Protein AF-A0A366K493-F1 (afdb_monomer)

Solvent-accessible surface area (backbone atoms only — not comparable to full-atom values): 45834 Å² total; per-residue (Å²): 124,54,36,36,40,38,51,41,48,53,76,84,40,66,53,63,65,52,61,70,76,43,62,62,45,77,44,75,52,85,58,68,84,46,59,88,63,58,46,64,65,15,41,33,35,34,28,38,46,39,58,86,46,86,82,69,14,23,44,32,33,38,29,32,28,72,36,63,70,41,81,53,95,97,34,44,27,33,37,29,36,58,76,46,78,20,89,42,69,93,65,50,29,48,40,48,68,66,48,56,76,35,74,84,52,47,77,42,61,64,72,77,48,68,86,61,45,70,41,84,43,54,72,68,52,41,52,55,53,47,53,39,59,80,36,40,68,55,48,57,57,51,67,73,42,53,66,56,54,45,50,38,58,56,43,42,83,45,43,66,69,52,45,74,78,52,44,70,64,52,54,53,38,46,54,51,31,65,51,59,68,34,69,70,48,38,74,68,54,54,72,67,59,58,36,53,53,41,79,66,34,75,82,24,68,48,68,65,54,27,44,58,39,47,60,54,86,86,61,57,62,68,50,54,32,50,21,52,44,38,57,75,70,44,92,63,60,64,36,59,30,52,42,40,32,56,69,33,84,84,29,43,52,70,78,44,47,72,61,41,50,28,47,47,48,17,53,63,36,23,83,80,35,60,52,62,46,72,55,41,45,46,20,41,42,68,72,45,63,45,76,48,83,77,56,97,86,62,49,72,22,49,51,51,50,38,43,54,50,40,43,58,77,69,37,49,66,62,50,42,50,71,66,50,40,85,89,68,94,67,50,62,27,56,55,52,46,49,51,23,48,54,42,28,76,78,58,64,85,70,78,98,72,88,81,84,77,79,79,76,68,47,37,33,42,35,45,29,56,85,95,35,72,44,44,63,57,30,65,77,67,38,31,48,60,49,78,60,55,90,69,54,55,60,82,78,45,95,42,48,64,54,41,27,52,54,51,23,64,74,66,73,43,98,61,82,51,63,64,60,15,42,31,51,39,38,57,54,71,65,62,49,65,66,17,36,40,34,32,35,50,80,44,39,28,39,43,36,35,24,34,28,71,36,67,66,43,70,40,87,89,47,96,64,43,27,43,32,30,36,31,51,75,77,45,76,58,78,33,79,50,73,85,45,77,89,57,60,46,43,81,37,52,94,38,57,67,61,43,41,54,55,34,49,62,73,74,44,90,63,97,74,89,88,89,83,86,79,84,80,89,82,89,80,78,96,65,89,72,83,73,44,77,34,48,71,68,58,47,50,74,75,40,64,59,57,68,69,61,51,51,54,50,52,56,45,38,70,70,32,27,18,35,31,41,30,25,23,60,45,50,47,52,69,62,49,51,56,51,50,50,22,44,78,65,41,24,64,56,67,93,42,48,47,77,49,72,45,38,76,86,55,41,30,46,57,34,40,49,29,74,39,69,43,100,84,71,47,74,40,81,39,74,7,60,55,44,52,51,38,50,55,40,59,76,40,71,91,48,70,28,35,39,38,32,34,42,47,66,44,26,58,55,71,61,31,43,48,86,48,63,65,30,63,29,60,91,39,36,26,78,93,53,45,40,71,54,97,86,48,65,89,87,48,64,50,52,42,40,74,43,50,31,40,39,30,24,34,58,53,56,60,72,89,48,71,80,77,50,72,75,54,58,75,42,33,50,80,42,85,49,64,58,33,76,87,34,68,54,45,53,52,51,42,44,70,24,59,42,52,69,73,54,50,55,50,52,43,53,40,52,47,56,49,33,48,54,33,39,70,34,71,75,86,57,13,71,29,53,30,72,26,47,50,81,75,55,77,88,56,78,57,50,93,50,60,65,64,53,48,54,48,40,43,64,72,51,49,48,55,50,43,42,62,77,34,63,93,37,60,68,60,42,50,57,59,55,74,65,101

Structure (mmCIF, N/CA/C/O backbone):
data_AF-A0A366K493-F1
#
_entry.id   AF-A0A366K493-F1
#
loop_
_atom_site.group_PDB
_atom_site.id
_atom_site.type_symbol
_atom_site.label_atom_id
_atom_site.label_alt_id
_atom_site.label_comp_id
_atom_site.label_asym_id
_atom_site.label_entity_id
_atom_site.label_seq_id
_atom_site.pdbx_PDB_ins_code
_atom_site.Cartn_x
_atom_site.Cartn_y
_atom_site.Cartn_z
_atom_site.occupancy
_atom_site.B_iso_or_equiv
_atom_site.auth_seq_id
_atom_site.auth_comp_id
_atom_site.auth_asym_id
_atom_site.auth_atom_id
_atom_site.pdbx_PDB_model_num
ATOM 1 N N . MET A 1 1 ? -9.723 23.521 30.157 1.00 74.12 1 MET A N 1
ATOM 2 C CA . MET A 1 1 ? -10.799 23.992 29.275 1.00 74.12 1 MET A CA 1
ATOM 3 C C . MET A 1 1 ? -10.548 23.383 27.922 1.00 74.12 1 MET A C 1
ATOM 5 O O . MET A 1 1 ? -9.499 23.635 27.343 1.00 74.12 1 MET A O 1
ATOM 9 N N . GLY A 1 2 ? -11.434 22.491 27.509 1.00 89.38 2 GLY A N 1
ATOM 10 C CA . GLY A 1 2 ? -11.527 21.983 26.155 1.00 89.38 2 GLY A CA 1
ATOM 11 C C . GLY A 1 2 ? -12.282 22.948 25.243 1.00 89.38 2 GLY A C 1
ATOM 12 O O . GLY A 1 2 ? -13.063 23.793 25.688 1.00 89.38 2 GLY A O 1
ATOM 13 N N . ASN A 1 3 ? -12.029 22.787 23.948 1.00 96.75 3 ASN A N 1
ATOM 14 C CA . ASN A 1 3 ? -12.647 23.538 22.868 1.00 96.75 3 ASN A CA 1
ATOM 15 C C . ASN A 1 3 ? -13.346 22.553 21.927 1.00 96.75 3 ASN A C 1
ATOM 17 O O . ASN A 1 3 ? -12.774 21.514 21.584 1.00 96.75 3 ASN A O 1
ATOM 21 N N . TRP A 1 4 ? -14.575 22.859 21.513 1.00 96.50 4 TRP A N 1
ATOM 22 C CA . TRP A 1 4 ? -15.443 21.886 20.848 1.00 96.50 4 TRP A CA 1
ATOM 23 C C . TRP A 1 4 ? -16.255 22.481 19.691 1.00 96.50 4 TRP A C 1
ATOM 25 O O . TRP A 1 4 ? -16.575 23.669 19.670 1.00 96.50 4 TRP A O 1
ATOM 35 N N . ILE A 1 5 ? -16.661 21.619 18.756 1.00 96.50 5 ILE A N 1
ATOM 36 C CA . ILE A 1 5 ? -17.747 21.874 17.801 1.00 96.50 5 ILE A CA 1
ATOM 37 C C . ILE A 1 5 ? -18.842 20.837 18.017 1.00 96.50 5 ILE A C 1
ATOM 39 O O . ILE A 1 5 ? -18.576 19.636 17.929 1.00 96.50 5 ILE A O 1
ATOM 43 N N . PHE A 1 6 ? -20.075 21.280 18.256 1.00 95.38 6 PHE A N 1
ATOM 44 C CA . PHE A 1 6 ? -21.249 20.416 18.373 1.00 95.38 6 PHE A CA 1
ATOM 45 C C . PHE A 1 6 ? -22.174 20.623 17.177 1.00 95.38 6 PHE A C 1
ATOM 47 O O . PHE A 1 6 ? -22.611 21.733 16.889 1.00 95.38 6 PHE A O 1
ATOM 54 N N . GLN A 1 7 ? -22.467 19.546 16.458 1.00 93.06 7 GLN A N 1
ATOM 55 C CA . GLN A 1 7 ? -23.208 19.565 15.208 1.00 93.06 7 GLN A CA 1
ATOM 56 C C . GLN A 1 7 ? -24.684 19.202 15.409 1.00 93.06 7 GLN A C 1
ATOM 58 O O . GLN A 1 7 ? -25.016 18.178 16.006 1.00 93.06 7 GLN A O 1
ATOM 63 N N . GLY A 1 8 ? -25.569 20.018 14.837 1.00 90.12 8 GLY A N 1
ATOM 64 C CA . GLY A 1 8 ? -27.008 19.789 14.740 1.00 90.12 8 GLY A CA 1
ATOM 65 C C . GLY A 1 8 ? -27.462 19.540 13.297 1.00 90.12 8 GLY A C 1
ATOM 66 O O . GLY A 1 8 ? -26.946 20.132 12.339 1.00 90.12 8 GLY A O 1
ATOM 67 N N . ASN A 1 9 ? -28.448 18.658 13.119 1.00 85.94 9 ASN A N 1
ATOM 68 C CA . ASN A 1 9 ? -29.047 18.376 11.813 1.00 85.94 9 ASN A CA 1
ATOM 69 C C . ASN A 1 9 ? -30.462 18.965 11.702 1.00 85.94 9 ASN A C 1
ATOM 71 O O . ASN A 1 9 ? -31.363 18.411 12.334 1.00 85.94 9 ASN A O 1
ATOM 75 N N . PRO A 1 10 ? -30.687 19.987 10.842 1.00 84.44 10 PRO A N 1
ATOM 76 C CA . PRO A 1 10 ? -32.002 20.610 10.660 1.00 84.44 10 PRO A CA 1
ATOM 77 C C . PRO A 1 10 ? -33.113 19.625 10.271 1.00 84.44 10 PRO A C 1
ATOM 79 O O . PRO A 1 10 ? -34.285 19.878 10.518 1.00 84.44 10 PRO A O 1
ATOM 82 N N . LYS A 1 11 ? -32.765 18.490 9.641 1.00 83.62 11 LYS A N 1
ATOM 83 C CA . LYS A 1 11 ? -33.740 17.449 9.269 1.00 83.62 11 LYS A CA 1
ATOM 84 C C . LYS A 1 11 ? -34.257 16.650 10.461 1.00 83.62 11 LYS A C 1
ATOM 86 O O . LYS A 1 11 ? -35.329 16.065 10.369 1.00 83.62 11 LYS A O 1
ATOM 91 N N . GLN A 1 12 ? -33.452 16.540 11.513 1.00 82.44 12 GLN A N 1
ATOM 92 C CA . GLN A 1 12 ? -33.778 15.761 12.709 1.00 82.44 12 GLN A CA 1
ATOM 93 C C . GLN A 1 12 ? -34.325 16.657 13.817 1.00 82.44 12 GLN A C 1
ATOM 95 O O . GLN A 1 12 ? -35.119 16.206 14.634 1.00 82.44 12 GLN A O 1
ATOM 100 N N . PHE A 1 13 ? -33.895 17.916 13.836 1.00 83.38 13 PHE A N 1
ATOM 101 C CA . PHE A 1 13 ? -34.185 18.858 14.896 1.00 83.38 13 PHE A CA 1
ATOM 102 C C . PHE A 1 13 ? -34.137 20.284 14.359 1.00 83.38 13 PHE A C 1
ATOM 104 O O . PHE A 1 13 ? -33.217 20.626 13.618 1.00 83.38 13 PHE A O 1
ATOM 111 N N . ASP A 1 14 ? -35.098 21.121 14.747 1.00 87.88 14 ASP A N 1
ATOM 112 C CA . ASP A 1 14 ? -35.105 22.536 14.374 1.00 87.88 14 ASP A CA 1
ATOM 113 C C . ASP A 1 14 ? -34.096 23.322 15.224 1.00 87.88 14 ASP A C 1
ATOM 115 O O . ASP A 1 14 ? -34.431 23.970 16.218 1.00 87.88 14 ASP A O 1
ATOM 119 N N . VAL A 1 15 ? -32.828 23.201 14.827 1.00 90.56 15 VAL A N 1
ATOM 120 C CA . VAL A 1 15 ? -31.682 23.801 15.513 1.00 90.56 15 VAL A CA 1
ATOM 121 C C . VAL A 1 15 ? -31.832 25.320 15.630 1.00 90.56 15 VAL A C 1
ATOM 123 O O . VAL A 1 15 ? -31.520 25.884 16.676 1.00 90.56 15 VAL A O 1
ATOM 126 N N . ASP A 1 16 ? -32.308 25.981 14.574 1.00 90.44 16 ASP A N 1
ATOM 127 C CA . ASP A 1 16 ? -32.365 27.442 14.509 1.00 90.44 16 ASP A CA 1
ATOM 128 C C . ASP A 1 16 ? -33.371 27.988 15.514 1.00 90.44 16 ASP A C 1
ATOM 130 O O . ASP A 1 16 ? -33.011 28.799 16.367 1.00 90.44 16 ASP A O 1
ATOM 134 N N . THR A 1 17 ? -34.605 27.475 15.479 1.00 90.94 17 THR A N 1
ATOM 135 C CA . THR A 1 17 ? -35.663 27.870 16.416 1.00 90.94 17 THR A CA 1
ATOM 136 C C . THR A 1 17 ? -35.271 27.557 17.862 1.00 90.94 17 THR A C 1
ATOM 138 O O . THR A 1 17 ? -35.609 28.309 18.781 1.00 90.94 17 THR A O 1
ATOM 141 N N . TYR A 1 18 ? -34.544 26.463 18.094 1.00 92.75 18 TYR A N 1
ATOM 142 C CA . TYR A 1 18 ? -34.103 26.082 19.433 1.00 92.75 18 TYR A CA 1
ATOM 143 C C . TYR A 1 18 ? -33.027 27.017 19.998 1.00 92.75 18 TYR A C 1
ATOM 145 O O . TYR A 1 18 ? -33.157 27.476 21.133 1.00 92.75 18 TYR A O 1
ATOM 153 N N . ILE A 1 19 ? -32.013 27.364 19.202 1.00 94.19 19 ILE A N 1
ATOM 154 C CA . ILE A 1 19 ? -30.984 28.351 19.567 1.00 94.19 19 ILE A CA 1
ATOM 155 C C . ILE A 1 19 ? -31.587 29.765 19.676 1.00 94.19 19 ILE A C 1
ATOM 157 O O . ILE A 1 19 ? -31.165 30.578 20.502 1.00 94.19 19 ILE A O 1
ATOM 161 N N . GLU A 1 20 ? -32.591 30.092 18.857 1.00 93.19 20 GLU A N 1
ATOM 162 C CA . GLU A 1 20 ? -33.240 31.403 18.876 1.00 93.19 20 GLU A CA 1
ATOM 163 C C . GLU A 1 20 ? -34.017 31.652 20.174 1.00 93.19 20 GLU A C 1
ATOM 165 O O . GLU A 1 20 ? -33.910 32.741 20.741 1.00 93.19 20 GLU A O 1
ATOM 170 N N . ASN A 1 21 ? -34.755 30.657 20.667 1.00 92.88 21 ASN A N 1
ATOM 171 C CA . ASN A 1 21 ? -35.709 30.847 21.762 1.00 92.88 21 ASN A CA 1
ATOM 172 C C . ASN A 1 21 ? -35.148 30.601 23.168 1.00 9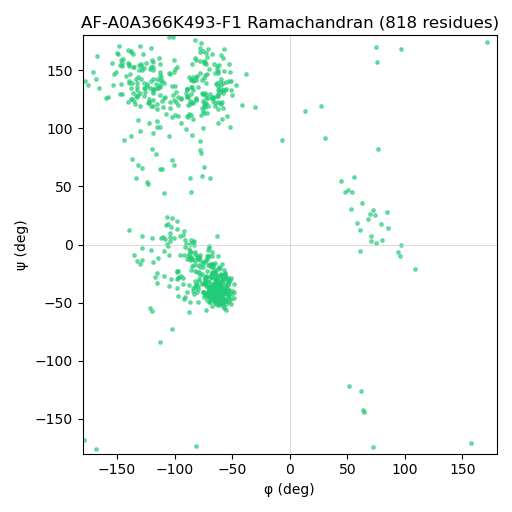2.88 21 ASN A C 1
ATOM 174 O O . ASN A 1 21 ? -35.829 30.912 24.144 1.00 92.88 21 ASN A O 1
ATOM 178 N N . ASN A 1 22 ? -33.934 30.063 23.290 1.00 93.38 22 ASN A N 1
ATOM 179 C CA . ASN A 1 22 ? -33.356 29.682 24.577 1.00 93.38 22 ASN A CA 1
ATOM 180 C C . ASN A 1 22 ? -32.066 30.460 24.880 1.00 93.38 22 ASN A C 1
ATOM 182 O O . ASN A 1 22 ? -31.358 30.898 23.976 1.00 93.38 22 ASN A O 1
ATOM 186 N N . GLU A 1 23 ? -31.768 30.640 26.169 1.00 92.94 23 GLU A N 1
ATOM 187 C CA . GLU A 1 23 ? -30.476 31.165 26.653 1.00 92.94 23 GLU A CA 1
ATOM 188 C C . GLU A 1 23 ? -29.521 30.033 27.069 1.00 92.94 23 GLU A C 1
ATOM 190 O O . GLU A 1 23 ? -28.299 30.174 26.986 1.00 92.94 23 GLU A O 1
ATOM 195 N N . ILE A 1 24 ? -30.086 28.905 27.505 1.00 95.12 24 ILE A N 1
ATOM 196 C CA . ILE A 1 24 ? -29.383 27.662 27.821 1.00 95.12 24 ILE A CA 1
ATOM 197 C C . ILE A 1 24 ? -30.050 26.552 27.016 1.00 95.12 24 ILE A C 1
ATOM 199 O O . ILE A 1 24 ? -31.277 26.462 27.005 1.00 95.12 24 ILE A O 1
ATOM 203 N N . VAL A 1 25 ? -29.246 25.743 26.338 1.00 95.25 25 VAL A N 1
ATOM 204 C CA . VAL A 1 25 ? -29.691 24.614 25.520 1.00 95.25 25 VAL A CA 1
ATOM 205 C C . VAL A 1 25 ? -29.010 23.336 25.979 1.00 95.25 25 VAL A C 1
ATOM 207 O O . VAL A 1 25 ? -27.814 23.350 26.254 1.00 95.25 25 VAL A O 1
ATOM 210 N N . ASP A 1 26 ? -29.751 22.238 26.042 1.00 92.88 26 ASP A N 1
ATOM 211 C CA . ASP A 1 26 ? -29.188 20.909 26.234 1.00 92.88 26 ASP A CA 1
ATOM 212 C C . ASP A 1 26 ? -28.730 20.332 24.886 1.00 92.88 26 ASP A C 1
ATOM 214 O O . ASP A 1 26 ? -29.356 20.544 23.843 1.00 92.88 26 ASP A O 1
ATOM 218 N N . TRP A 1 27 ? -27.591 19.641 24.880 1.00 93.75 27 TRP A N 1
ATOM 219 C CA . TRP A 1 27 ? -27.038 19.039 23.669 1.00 93.75 27 TRP A CA 1
ATOM 220 C C . TRP A 1 27 ? -26.504 17.639 23.931 1.00 93.75 27 TRP A C 1
ATOM 222 O O . TRP A 1 27 ? -25.759 17.416 24.884 1.00 93.75 27 TRP A O 1
ATOM 232 N N . ASN A 1 28 ? -26.834 16.697 23.048 1.00 91.44 28 ASN A N 1
ATOM 233 C CA . ASN A 1 28 ? -26.412 15.308 23.210 1.00 91.44 28 ASN A CA 1
ATOM 234 C C . ASN A 1 28 ? -24.908 15.142 22.928 1.00 91.44 28 ASN A C 1
ATOM 236 O O . ASN A 1 28 ? -24.379 15.652 21.931 1.00 91.44 28 ASN A O 1
ATOM 240 N N . ILE A 1 29 ? -24.248 14.334 23.755 1.00 88.38 29 ILE A N 1
ATOM 241 C CA . ILE A 1 29 ? -22.886 13.836 23.565 1.00 88.38 29 ILE A CA 1
ATOM 242 C C . ILE A 1 29 ? -22.991 12.371 23.137 1.00 88.38 29 ILE A C 1
ATOM 244 O O . ILE A 1 29 ? -23.076 11.461 23.955 1.00 88.38 29 ILE A O 1
ATOM 248 N N . ARG A 1 30 ? -22.999 12.112 21.824 1.00 81.50 30 ARG A N 1
ATOM 249 C CA . ARG A 1 30 ? -23.198 10.737 21.316 1.00 81.50 30 ARG A CA 1
ATOM 250 C C . ARG A 1 30 ? -21.944 9.870 21.409 1.00 81.50 30 ARG A C 1
ATOM 252 O O . ARG A 1 30 ? -22.036 8.644 21.444 1.00 81.50 30 ARG A O 1
ATOM 259 N N . GLN A 1 31 ? -20.762 10.481 21.400 1.00 82.19 31 GLN A N 1
ATOM 260 C CA . GLN A 1 31 ? -19.496 9.759 21.503 1.00 82.19 31 GLN A CA 1
ATOM 261 C C . GLN A 1 31 ? -19.108 9.630 22.979 1.00 82.19 31 GLN A C 1
ATOM 263 O O . GLN A 1 31 ? -18.534 10.550 23.554 1.00 82.19 31 GLN A O 1
ATOM 268 N N . LYS A 1 32 ? -19.382 8.465 23.582 1.00 78.75 32 LYS A N 1
ATOM 269 C CA . LYS A 1 32 ? -19.171 8.226 25.024 1.00 78.75 32 LYS A CA 1
ATOM 270 C C . LYS A 1 32 ? -17.750 8.502 25.525 1.00 78.75 32 LYS A C 1
ATOM 272 O O . LYS A 1 32 ? -17.578 8.888 26.669 1.00 78.75 32 LYS A O 1
ATOM 277 N N . GLN A 1 33 ? -16.743 8.366 24.666 1.00 80.44 33 GLN A N 1
ATOM 278 C CA . GLN A 1 33 ? -15.354 8.712 24.990 1.00 80.44 33 GLN A CA 1
ATOM 279 C C . GLN A 1 33 ? -15.133 10.200 25.328 1.00 80.44 33 GLN A C 1
ATOM 281 O O . GLN A 1 33 ? -14.141 10.523 25.964 1.00 80.44 33 GLN A O 1
ATOM 286 N N . PHE A 1 34 ? -16.032 11.103 24.914 1.00 86.06 34 PHE A N 1
ATOM 287 C CA . PHE A 1 34 ? -15.937 12.533 25.228 1.00 86.06 34 PHE A CA 1
ATOM 288 C C . PHE A 1 34 ? -16.617 12.912 26.546 1.00 86.06 34 PHE A C 1
ATOM 290 O O . PHE A 1 34 ? -16.417 14.029 27.010 1.00 86.06 34 PHE A O 1
ATOM 297 N N . LEU A 1 35 ? -17.377 12.007 27.172 1.00 85.38 35 LEU A N 1
ATOM 298 C CA . LEU A 1 35 ? -18.035 12.281 28.456 1.00 85.38 35 LEU A CA 1
ATOM 299 C C . LEU A 1 35 ? -17.022 12.582 29.561 1.00 85.38 35 LEU A C 1
ATOM 301 O O . LEU A 1 35 ? -17.242 13.487 30.353 1.00 85.38 35 LEU A O 1
ATOM 305 N N . ASP A 1 36 ? -15.886 11.882 29.555 1.00 83.81 36 ASP A N 1
ATOM 306 C CA . ASP A 1 36 ? -14.805 12.096 30.524 1.00 83.81 36 ASP A CA 1
ATOM 307 C C . ASP A 1 36 ? -13.932 13.327 30.193 1.00 83.81 36 ASP A C 1
ATOM 309 O O . ASP A 1 36 ? -13.090 13.736 30.995 1.00 83.81 36 ASP A O 1
ATOM 313 N N . GLU A 1 37 ? -14.093 13.908 28.998 1.00 88.62 37 GLU A N 1
ATOM 314 C CA . GLU A 1 37 ? -13.286 15.032 28.508 1.00 88.62 37 GLU A CA 1
ATOM 315 C C . GLU A 1 37 ? -14.018 16.377 28.575 1.00 88.62 37 GLU A C 1
ATOM 317 O O . GLU A 1 37 ? -13.363 17.410 28.709 1.00 88.62 37 GLU A O 1
ATOM 322 N N . VAL A 1 38 ? -15.347 16.365 28.455 1.00 91.19 38 VAL A N 1
ATOM 323 C CA . VAL A 1 38 ? -16.204 17.553 28.510 1.00 91.19 38 VAL A CA 1
ATOM 324 C C . VAL A 1 38 ? -16.286 18.070 29.943 1.00 91.19 38 VAL A C 1
ATOM 326 O O . VAL A 1 38 ? -16.641 17.329 30.854 1.00 91.19 38 VAL A O 1
ATOM 329 N N . GLN A 1 39 ? -15.977 19.353 30.137 1.00 92.88 39 GLN A N 1
ATOM 330 C CA . GLN A 1 39 ? -15.960 19.981 31.460 1.00 92.88 39 GLN A CA 1
ATOM 331 C C . GLN A 1 39 ? -16.734 21.299 31.486 1.00 92.88 39 GLN A C 1
ATOM 333 O O . GLN A 1 39 ? -16.833 22.016 30.488 1.00 92.88 39 GLN A O 1
ATOM 338 N N . VAL A 1 40 ? -17.233 21.668 32.669 1.00 95.06 40 VAL A N 1
ATOM 339 C CA . VAL A 1 40 ? -17.820 22.995 32.898 1.00 95.06 40 VAL A CA 1
ATOM 340 C C . VAL A 1 40 ? -16.794 24.092 32.592 1.00 95.06 40 VAL A C 1
ATOM 342 O O . VAL A 1 40 ? -15.666 24.075 33.088 1.00 95.06 40 VAL A O 1
ATOM 345 N N . GLY A 1 41 ? -17.208 25.079 31.797 1.00 94.38 41 GLY A N 1
ATOM 346 C CA . GLY A 1 41 ? -16.382 26.195 31.333 1.00 94.38 41 GLY A CA 1
ATOM 347 C C . GLY A 1 41 ? -15.730 25.981 29.963 1.00 94.38 41 GLY A C 1
ATOM 348 O O . GLY A 1 41 ? -15.140 26.922 29.427 1.00 94.38 41 GLY A O 1
ATOM 349 N N . ASP A 1 42 ? -15.845 24.787 29.377 1.00 96.88 42 ASP A N 1
ATOM 350 C CA . ASP A 1 42 ? -15.394 24.514 28.012 1.00 96.88 42 ASP A CA 1
ATOM 351 C C . ASP A 1 42 ? -16.153 25.363 26.982 1.00 96.88 42 ASP A C 1
ATOM 353 O O . ASP A 1 42 ? -17.324 25.711 27.170 1.00 96.88 42 ASP A O 1
ATOM 357 N N . LYS A 1 43 ? -15.486 25.698 25.874 1.00 97.88 43 LYS A N 1
ATOM 358 C CA . LYS A 1 43 ? -16.052 26.532 24.805 1.00 97.88 43 LYS A CA 1
ATOM 359 C C . LYS A 1 43 ? -16.536 25.679 23.644 1.00 97.88 43 LYS A C 1
ATOM 361 O O . LYS A 1 43 ? -15.852 24.749 23.219 1.00 97.88 43 LYS A O 1
ATOM 366 N N . VAL A 1 44 ? -17.715 26.006 23.116 1.00 97.62 44 VAL A N 1
ATOM 367 C CA . VAL A 1 44 ? -18.391 25.199 22.093 1.00 97.62 44 VAL A CA 1
ATOM 368 C C . VAL A 1 44 ? -18.902 26.083 20.963 1.00 97.62 44 VAL A C 1
ATOM 370 O O . VAL A 1 44 ? -19.651 27.029 21.195 1.00 97.62 44 VAL A O 1
ATOM 373 N N . PHE A 1 45 ? -18.555 25.744 19.727 1.00 97.94 45 PHE A N 1
ATOM 374 C CA . PHE A 1 45 ? -19.243 26.252 18.544 1.00 97.94 45 PHE A CA 1
ATOM 375 C C . PHE A 1 45 ? -20.390 25.320 18.162 1.00 97.94 45 PHE A C 1
ATOM 377 O O . PHE A 1 45 ? -20.190 24.115 18.010 1.00 97.94 45 PHE A O 1
ATOM 384 N N . ILE A 1 46 ? -21.583 25.869 17.943 1.00 96.88 46 ILE A N 1
ATOM 385 C CA . ILE A 1 46 ? -22.702 25.109 17.385 1.00 96.88 46 ILE A CA 1
ATOM 386 C C . ILE A 1 46 ? -22.628 25.154 15.866 1.00 96.88 46 ILE A C 1
ATOM 388 O O . ILE A 1 46 ? -22.696 26.221 15.253 1.00 96.88 46 ILE A O 1
ATOM 392 N N . TRP A 1 47 ? -22.532 23.979 15.258 1.00 95.88 47 TRP A N 1
ATOM 393 C CA . TRP A 1 47 ? -22.493 23.783 13.821 1.00 95.88 47 TRP A CA 1
ATOM 394 C C . TRP A 1 47 ? -23.830 23.263 13.297 1.00 95.88 47 TRP A C 1
ATOM 396 O O . TRP A 1 47 ? -24.248 22.144 13.587 1.00 95.88 47 TRP A O 1
ATOM 406 N N . ARG A 1 48 ? -24.489 24.024 12.433 1.00 93.81 48 ARG A N 1
ATOM 407 C CA . ARG A 1 48 ? -25.668 23.564 11.698 1.00 93.81 48 ARG A CA 1
ATOM 408 C C . ARG A 1 48 ? -25.230 22.866 10.417 1.00 93.81 48 ARG A C 1
ATOM 410 O O . ARG A 1 48 ? -24.540 23.454 9.593 1.00 93.81 48 ARG A O 1
ATOM 417 N N . SER A 1 49 ? -25.623 21.614 10.211 1.00 90.06 49 SER A N 1
ATOM 418 C CA . SER A 1 49 ? -25.402 20.945 8.918 1.00 90.06 49 SER A CA 1
ATOM 419 C C . SER A 1 49 ? -26.337 21.485 7.822 1.00 90.06 49 SER A C 1
ATOM 421 O O . SER A 1 49 ? -27.334 22.139 8.107 1.00 90.06 49 SER A O 1
ATOM 423 N N . ASP A 1 50 ? -26.038 21.189 6.554 1.00 84.50 50 ASP A N 1
ATOM 424 C CA . ASP A 1 50 ? -26.792 21.692 5.390 1.00 84.50 50 ASP A CA 1
ATOM 425 C C . ASP A 1 50 ? -28.273 21.250 5.360 1.00 84.50 50 ASP A C 1
ATOM 427 O O . ASP A 1 50 ? -29.088 21.827 4.648 1.00 84.50 50 ASP A O 1
ATOM 431 N N . GLY A 1 51 ? -28.659 20.200 6.096 1.00 71.62 51 GLY A N 1
ATOM 432 C CA . GLY A 1 51 ? -30.068 19.804 6.219 1.00 71.62 51 GLY A CA 1
ATOM 433 C C . GLY A 1 51 ? -30.775 19.478 4.891 1.00 71.62 51 GLY A C 1
ATOM 434 O O . GLY A 1 51 ? -31.998 19.428 4.840 1.00 71.62 51 GLY A O 1
ATOM 435 N N . GLY A 1 52 ? -30.029 19.209 3.811 1.00 68.06 52 GLY A N 1
ATOM 436 C CA . GLY A 1 52 ? -30.558 18.957 2.462 1.00 68.06 52 GLY A CA 1
ATOM 437 C C . GLY A 1 52 ? -30.591 20.178 1.535 1.00 68.06 52 GLY A C 1
ATOM 438 O O . GLY A 1 52 ? -30.767 19.992 0.333 1.00 68.06 52 GLY A O 1
ATOM 439 N N . ASN A 1 53 ? -30.345 21.383 2.051 1.00 76.56 53 ASN A N 1
ATOM 440 C CA . ASN A 1 53 ? -30.161 22.594 1.258 1.00 76.56 53 ASN A CA 1
ATOM 441 C C . ASN A 1 53 ? -28.661 22.861 1.124 1.00 76.56 53 ASN A C 1
ATOM 443 O O . ASN A 1 53 ? -27.977 23.139 2.102 1.00 76.56 53 ASN A O 1
ATOM 447 N N . LYS A 1 54 ? -28.112 22.718 -0.087 1.00 78.06 54 LYS A N 1
ATOM 448 C CA . LYS A 1 54 ? -26.668 22.897 -0.297 1.00 78.06 54 LYS A CA 1
ATOM 449 C C . LYS A 1 54 ? -26.226 24.297 0.151 1.00 78.06 54 LYS A C 1
ATOM 451 O O . LYS A 1 54 ? -26.895 25.275 -0.167 1.00 78.06 54 LYS A O 1
ATOM 456 N N . ASN A 1 55 ? -25.064 24.363 0.804 1.00 81.12 55 ASN A N 1
ATOM 457 C CA . ASN A 1 55 ? -24.366 25.592 1.199 1.00 81.12 55 ASN A CA 1
ATOM 458 C C . ASN A 1 55 ? -25.057 26.432 2.291 1.00 81.12 55 ASN A C 1
ATOM 460 O O . ASN A 1 55 ? -24.754 27.616 2.414 1.00 81.12 55 ASN A O 1
ATOM 464 N N . THR A 1 56 ? -25.944 25.846 3.102 1.00 84.50 56 THR A N 1
ATOM 465 C CA . THR A 1 56 ? -26.628 26.555 4.204 1.00 84.50 56 THR A CA 1
ATOM 466 C C . THR A 1 56 ? -26.090 26.208 5.594 1.00 84.50 56 THR A C 1
ATOM 468 O O . THR A 1 56 ? -26.500 26.818 6.582 1.00 84.50 56 THR A O 1
ATOM 471 N N . GLY A 1 57 ? -25.224 25.203 5.705 1.00 89.62 57 GLY A N 1
ATOM 472 C CA . GLY A 1 57 ? -24.602 24.783 6.953 1.00 89.62 57 GLY A CA 1
ATOM 473 C C . GLY A 1 57 ? -23.381 25.622 7.326 1.00 89.62 57 GLY A C 1
ATOM 474 O O . GLY A 1 57 ? -22.778 26.273 6.474 1.00 89.62 57 GLY A O 1
ATOM 475 N N . GLY A 1 58 ? -22.999 25.588 8.599 1.00 93.44 58 GLY A N 1
ATOM 476 C CA . GLY A 1 58 ? -21.918 26.399 9.149 1.00 93.44 58 GLY A CA 1
ATOM 477 C C . GLY A 1 58 ? -22.027 26.596 10.659 1.00 93.44 58 GLY A C 1
ATOM 478 O O . GLY A 1 58 ? -22.872 25.979 11.308 1.00 93.44 58 GLY A O 1
ATOM 479 N N . VAL A 1 59 ? -21.193 27.469 11.217 1.00 95.81 59 VAL A N 1
ATOM 480 C CA . VAL A 1 59 ? -21.239 27.833 12.640 1.00 95.81 59 VAL A CA 1
ATOM 481 C C . VAL A 1 59 ? -22.327 28.879 12.862 1.00 95.81 59 VAL A C 1
ATOM 483 O O . VAL A 1 59 ? -22.309 29.924 12.213 1.00 95.81 59 VAL A O 1
ATOM 486 N N . ILE A 1 60 ? -23.252 28.603 13.782 1.00 95.44 60 ILE A N 1
ATOM 487 C CA . ILE A 1 60 ? -24.428 29.443 14.058 1.00 95.44 60 ILE A CA 1
ATOM 488 C C . ILE A 1 60 ? -24.481 30.002 15.483 1.00 95.44 60 ILE A C 1
ATOM 490 O O . ILE A 1 60 ? -25.262 30.913 15.749 1.00 95.44 60 ILE A O 1
ATOM 494 N N . ALA A 1 61 ? -23.688 29.474 16.415 1.00 96.88 61 ALA A N 1
ATOM 495 C CA . ALA A 1 61 ? -23.629 29.992 17.778 1.00 96.88 61 ALA A CA 1
ATOM 496 C C . ALA A 1 61 ? -22.289 29.684 18.444 1.00 96.88 61 ALA A C 1
ATOM 498 O O . ALA A 1 61 ? -21.611 28.716 18.092 1.00 96.88 61 ALA A O 1
ATOM 499 N N . PHE A 1 62 ? -21.957 30.498 19.441 1.00 97.62 62 PHE A N 1
ATOM 500 C CA . PHE A 1 62 ? -20.838 30.303 20.347 1.00 97.62 62 PHE A CA 1
ATOM 501 C C . PHE A 1 62 ? -21.364 30.177 21.776 1.00 97.62 62 PHE A C 1
ATOM 503 O O . PHE A 1 62 ? -22.207 30.964 22.220 1.00 97.62 62 PHE A O 1
ATOM 510 N N . CYS A 1 63 ? -20.916 29.149 22.484 1.00 97.69 63 CYS A N 1
ATOM 511 C CA . CYS A 1 63 ? -21.479 28.721 23.755 1.00 97.69 63 CYS A CA 1
ATOM 512 C C . CYS A 1 63 ? -20.389 28.353 24.766 1.00 97.69 63 CYS A C 1
ATOM 514 O O . CYS A 1 63 ? -19.224 28.139 24.424 1.00 97.69 63 CYS A O 1
ATOM 516 N N . GLU A 1 64 ? -20.797 28.249 26.025 1.00 97.44 64 GLU A N 1
ATOM 517 C CA . GLU A 1 64 ? -19.989 27.725 27.123 1.00 97.44 64 GLU A CA 1
ATOM 518 C C . GLU A 1 64 ? -20.743 26.608 27.839 1.00 97.44 64 GLU A C 1
ATOM 520 O O . GLU A 1 64 ? -21.944 26.726 28.087 1.00 97.44 64 GLU A O 1
ATOM 525 N N . ILE A 1 65 ? -20.032 25.542 28.191 1.00 97.25 65 ILE A N 1
ATOM 526 C CA . ILE A 1 65 ? -20.580 24.421 28.951 1.00 97.25 65 ILE A CA 1
ATOM 527 C C . ILE A 1 65 ? -20.836 24.849 30.397 1.00 97.25 65 ILE A C 1
ATOM 529 O O . ILE A 1 65 ? -19.932 25.345 31.070 1.00 97.25 65 ILE A O 1
ATOM 533 N N . VAL A 1 66 ? -22.061 24.659 30.892 1.00 96.75 66 VAL A N 1
ATOM 534 C CA . VAL A 1 66 ? -22.480 25.105 32.235 1.00 96.75 66 VAL A CA 1
ATOM 535 C C . VAL A 1 66 ? -22.960 23.986 33.154 1.00 96.75 66 VAL A C 1
ATOM 537 O O . VAL A 1 66 ? -23.201 24.250 34.333 1.00 96.75 66 VAL A O 1
ATOM 540 N N . SER A 1 67 ? -23.051 22.755 32.654 1.00 95.56 67 SER A N 1
ATOM 541 C CA . SER A 1 67 ? -23.285 21.558 33.462 1.00 95.56 67 SER A CA 1
ATOM 542 C C . SER A 1 67 ? -22.190 20.522 33.224 1.00 95.56 67 SER A C 1
ATOM 544 O O . SER A 1 67 ? -21.557 20.501 32.171 1.00 95.56 67 SER A O 1
ATOM 546 N N . GLU A 1 68 ? -21.991 19.638 34.198 1.00 92.56 68 GLU A N 1
ATOM 547 C CA . GLU A 1 68 ? -21.344 18.352 33.925 1.00 92.56 68 GLU A CA 1
ATOM 548 C C . GLU A 1 68 ? -22.255 17.520 33.002 1.00 92.56 68 GLU A C 1
ATOM 550 O O . GLU A 1 68 ? -23.475 17.755 33.003 1.00 92.56 68 GLU A O 1
ATOM 555 N N . PRO A 1 69 ? -21.715 16.565 32.224 1.00 92.50 69 PRO A N 1
ATOM 556 C CA . PRO A 1 69 ? -22.539 15.632 31.471 1.00 92.50 69 PRO A CA 1
ATOM 557 C C . PRO A 1 69 ? -23.523 14.889 32.385 1.00 92.50 69 PRO A C 1
ATOM 559 O O . PRO A 1 69 ? -23.148 14.407 33.457 1.00 92.50 69 PRO A O 1
ATOM 562 N N . TYR A 1 70 ? -24.783 14.802 31.970 1.00 92.44 70 TYR A N 1
ATOM 563 C CA . TYR A 1 70 ? -25.841 14.110 32.699 1.00 92.44 70 TYR A CA 1
ATOM 564 C C . TYR A 1 70 ? -26.673 13.242 31.760 1.00 92.44 70 TYR A C 1
ATOM 566 O O . TYR A 1 70 ? -26.784 13.515 30.568 1.00 92.44 70 TYR A O 1
ATOM 574 N N . GLU A 1 71 ? -27.258 12.184 32.307 1.00 88.50 71 GLU A N 1
ATOM 575 C CA . GLU A 1 71 ? -28.129 11.281 31.562 1.00 88.50 71 GLU A CA 1
ATOM 576 C C . GLU A 1 71 ? -29.576 11.791 31.612 1.00 88.50 71 GLU A C 1
ATOM 578 O O . GLU A 1 71 ? -30.112 12.048 32.694 1.00 88.50 71 GLU A O 1
ATOM 583 N N . ASP A 1 72 ? -30.198 11.946 30.444 1.00 86.50 72 ASP A N 1
ATOM 584 C CA . ASP A 1 72 ? -31.593 12.359 30.268 1.00 86.50 72 ASP A CA 1
ATOM 585 C C . ASP A 1 72 ? -32.227 11.561 29.122 1.00 86.50 72 ASP A C 1
ATOM 587 O O . ASP A 1 72 ? -31.715 11.566 28.000 1.00 86.50 72 ASP A O 1
ATOM 591 N N . ASP A 1 73 ? -33.322 10.850 29.408 1.00 77.06 73 ASP A N 1
ATOM 592 C CA . ASP A 1 73 ? -34.020 9.956 28.469 1.00 77.06 73 ASP A CA 1
ATOM 593 C C . ASP A 1 73 ? -33.059 9.053 27.653 1.00 77.06 73 ASP A C 1
ATOM 595 O O . ASP A 1 73 ? -33.056 9.073 26.419 1.00 77.06 73 ASP A O 1
ATOM 599 N N . GLU A 1 74 ? -32.197 8.295 28.350 1.00 73.62 74 GLU A N 1
ATOM 600 C CA . GLU A 1 74 ? -31.185 7.369 27.786 1.00 73.62 74 GLU A CA 1
ATOM 601 C C . GLU A 1 74 ? -30.119 8.028 26.883 1.00 73.62 74 GLU A C 1
ATOM 603 O O . GLU A 1 74 ? -29.351 7.347 26.195 1.00 73.62 74 GLU A O 1
ATOM 608 N N . ASN A 1 75 ? -30.037 9.361 26.881 1.00 81.62 75 ASN A N 1
ATOM 609 C CA . ASN A 1 75 ? -29.015 10.117 26.171 1.00 81.62 75 ASN A CA 1
ATOM 610 C C . ASN A 1 75 ? -28.117 10.858 27.158 1.00 81.62 75 ASN A C 1
ATOM 612 O O . ASN A 1 75 ? -28.589 11.548 28.058 1.00 81.62 75 ASN A O 1
ATOM 616 N N . ASP A 1 76 ? -26.808 10.780 26.933 1.00 90.38 76 ASP A N 1
ATOM 617 C CA . ASP A 1 76 ? -25.861 11.629 27.641 1.00 90.38 76 ASP A CA 1
ATOM 618 C C . ASP A 1 76 ? -25.925 13.050 27.052 1.00 90.38 76 ASP A C 1
ATOM 620 O O . ASP A 1 76 ? -25.745 13.245 25.842 1.00 90.38 76 ASP A O 1
ATOM 624 N N . LYS A 1 77 ? -26.200 14.047 27.893 1.00 92.44 77 LYS A N 1
ATOM 625 C CA . LYS A 1 77 ? -26.392 15.450 27.518 1.00 92.44 77 LYS A CA 1
ATOM 626 C C . LYS A 1 77 ? -25.517 16.386 28.331 1.00 92.44 77 LYS A C 1
ATOM 628 O O . LYS A 1 77 ? -24.989 16.030 29.379 1.00 92.44 77 LYS A O 1
ATOM 633 N N . VAL A 1 78 ? -25.391 17.610 27.839 1.00 95.50 78 VAL A N 1
ATOM 634 C CA . VAL A 1 78 ? -24.756 18.710 28.555 1.00 95.50 78 VAL A CA 1
ATOM 635 C C . VAL A 1 78 ? -25.491 20.019 28.287 1.00 95.50 78 VAL A C 1
ATOM 637 O O . VAL A 1 78 ? -25.955 20.251 27.170 1.00 95.50 78 VAL A O 1
ATOM 640 N N . ASP A 1 79 ? -25.563 20.885 29.294 1.00 96.50 79 ASP A N 1
ATOM 641 C CA . ASP A 1 79 ? -26.143 22.216 29.167 1.00 96.50 79 ASP A CA 1
ATOM 642 C C . ASP A 1 79 ? -25.102 23.211 28.658 1.00 96.50 79 ASP A C 1
ATOM 644 O O . ASP A 1 79 ? -24.009 23.372 29.215 1.00 96.50 79 ASP A O 1
ATOM 648 N N . LEU A 1 80 ? -25.481 23.940 27.617 1.00 97.25 80 LEU A N 1
ATOM 649 C CA . LEU A 1 80 ? -24.691 24.966 26.963 1.00 97.25 80 LEU A CA 1
ATOM 650 C C . LEU A 1 80 ? -25.372 26.316 27.155 1.00 97.25 80 LEU A C 1
ATOM 652 O O . LEU A 1 80 ? -26.500 26.526 26.713 1.00 97.25 80 LEU A O 1
ATOM 656 N N . ARG A 1 81 ? -24.675 27.273 27.765 1.00 98.00 81 ARG A N 1
ATOM 657 C CA . ARG A 1 81 ? -25.109 28.671 27.766 1.00 98.00 81 ARG A CA 1
ATOM 658 C C . ARG A 1 81 ? -24.697 29.318 26.455 1.00 98.00 81 ARG A C 1
ATOM 660 O O . ARG A 1 81 ? -23.510 29.356 26.127 1.00 98.00 81 ARG A O 1
ATOM 667 N N . ILE A 1 82 ? -25.664 29.878 25.741 1.00 97.38 82 ILE A N 1
ATOM 668 C CA . ILE A 1 82 ? -25.416 30.605 24.499 1.00 97.38 82 ILE A CA 1
ATOM 669 C C . ILE A 1 82 ? -24.811 31.963 24.854 1.00 97.38 82 ILE A C 1
ATOM 671 O O . ILE A 1 82 ? -25.427 32.768 25.551 1.00 97.38 82 ILE A O 1
ATOM 675 N N . LEU A 1 83 ? -23.591 32.211 24.382 1.00 96.62 83 LEU A N 1
ATOM 676 C CA . LEU A 1 83 ? -22.905 33.493 24.542 1.00 96.62 83 LEU A CA 1
ATOM 677 C C . LEU A 1 83 ? -23.243 34.431 23.381 1.00 96.62 83 LEU A C 1
ATOM 679 O O . LEU A 1 83 ? -23.485 35.616 23.589 1.00 96.62 83 LEU A O 1
ATOM 683 N N . GLU A 1 84 ? -23.298 33.886 22.165 1.00 96.38 84 GLU A N 1
ATOM 684 C CA . GLU A 1 84 ? -23.630 34.620 20.945 1.00 96.38 84 GLU A CA 1
ATOM 685 C C . GLU A 1 84 ? -24.293 33.688 19.916 1.00 96.38 84 GLU A C 1
ATOM 687 O O . GLU A 1 84 ? -23.975 32.500 19.859 1.00 96.38 84 GLU A O 1
ATOM 692 N N . LYS A 1 85 ? -25.201 34.215 19.083 1.00 95.00 85 LYS A N 1
ATOM 693 C CA . LYS A 1 85 ? -25.879 33.467 18.010 1.00 95.00 85 LYS A CA 1
ATOM 694 C C . LYS A 1 85 ? -26.014 34.290 16.730 1.00 95.00 85 LYS A C 1
ATOM 696 O O . LYS A 1 85 ? -26.308 35.481 16.786 1.00 95.00 85 LYS A O 1
ATOM 701 N N . ARG A 1 86 ? -25.820 33.631 15.587 1.00 94.69 86 ARG A N 1
ATOM 702 C CA . ARG A 1 86 ? -25.844 34.179 14.223 1.00 94.69 86 ARG A CA 1
ATOM 703 C C . ARG A 1 86 ? -26.451 33.142 13.282 1.00 94.69 86 ARG A C 1
ATOM 705 O O . ARG A 1 86 ? -25.764 32.268 12.763 1.00 94.69 86 ARG A O 1
ATOM 712 N N . LEU A 1 87 ? -27.770 33.195 13.119 1.00 91.00 87 LEU A N 1
ATOM 713 C CA . LEU A 1 87 ? -28.536 32.137 12.444 1.00 91.00 87 LEU A CA 1
ATOM 714 C C . LEU A 1 87 ? -28.593 32.299 10.915 1.00 91.00 87 LEU A C 1
ATOM 716 O O . LEU A 1 87 ? -29.015 31.377 10.208 1.00 91.00 87 LEU A O 1
ATOM 720 N N . ALA A 1 88 ? -28.160 33.456 10.404 1.00 87.44 88 ALA A N 1
ATOM 721 C CA . ALA A 1 88 ? -28.222 33.811 8.991 1.00 87.44 88 ALA A CA 1
ATOM 722 C C . ALA A 1 88 ? -26.917 34.475 8.489 1.00 87.44 88 ALA A C 1
ATOM 724 O O . ALA A 1 88 ? -26.213 35.114 9.277 1.00 87.44 88 ALA A O 1
ATOM 725 N N . PRO A 1 89 ? -26.576 34.360 7.189 1.00 84.94 89 PRO A N 1
ATOM 726 C CA . PRO A 1 89 ? -25.335 34.917 6.632 1.00 84.94 89 PRO A CA 1
ATOM 727 C C . PRO A 1 89 ? -25.153 36.424 6.860 1.00 84.94 89 PRO A C 1
ATOM 729 O O . PRO A 1 89 ? -24.060 36.876 7.184 1.00 84.94 89 PRO A O 1
ATOM 732 N N . ASP A 1 90 ? -26.231 37.202 6.764 1.00 85.81 90 ASP A N 1
ATOM 733 C CA . ASP A 1 90 ? -26.242 38.653 6.994 1.00 85.81 90 ASP A CA 1
ATOM 734 C C . ASP A 1 90 ? -25.954 39.045 8.451 1.00 85.81 90 ASP A C 1
ATOM 736 O O . ASP A 1 90 ? -25.579 40.183 8.724 1.00 85.81 90 ASP A O 1
ATOM 740 N N . THR A 1 91 ? -26.070 38.091 9.378 1.00 86.81 91 THR A N 1
ATOM 741 C CA . THR A 1 91 ? -25.704 38.260 10.791 1.00 86.81 91 THR A CA 1
ATOM 742 C C . THR A 1 91 ? -24.257 37.864 11.101 1.00 86.81 91 THR A C 1
ATOM 744 O O . THR A 1 91 ? -23.866 37.903 12.262 1.00 86.81 91 THR A O 1
ATOM 747 N N . GLY A 1 92 ? -23.452 37.499 10.093 1.00 86.19 92 GLY A N 1
ATOM 748 C CA . GLY A 1 92 ? -22.056 37.077 10.273 1.00 86.19 92 GLY A CA 1
ATOM 749 C C . GLY A 1 92 ? -21.896 35.593 10.624 1.00 86.19 92 GLY A C 1
ATOM 750 O O . GLY A 1 92 ? -20.959 35.226 11.336 1.00 86.19 92 GLY A O 1
ATOM 751 N N . MET A 1 93 ? -22.839 34.755 10.180 1.00 92.44 93 MET A N 1
ATOM 752 C CA . MET A 1 93 ? -22.741 33.293 10.251 1.00 92.44 93 MET A CA 1
ATOM 753 C C . MET A 1 93 ? -21.547 32.803 9.419 1.00 92.44 93 MET A C 1
ATOM 755 O O . MET A 1 93 ? -21.382 33.234 8.281 1.00 92.44 93 MET A O 1
ATOM 759 N N . LEU A 1 94 ? -20.754 31.865 9.946 1.00 93.75 94 LEU A N 1
ATOM 760 C CA . LEU A 1 94 ? -19.617 31.300 9.210 1.00 93.75 94 LEU A CA 1
ATOM 761 C C . LEU A 1 94 ? -20.066 30.099 8.379 1.00 93.75 94 LEU A C 1
ATOM 763 O O . LEU A 1 94 ? -20.385 29.050 8.945 1.00 93.75 94 LEU A O 1
ATOM 767 N N . LEU A 1 95 ? -20.093 30.221 7.051 1.00 92.38 95 LEU A N 1
ATOM 768 C CA . LEU A 1 95 ? -20.623 29.168 6.186 1.00 92.38 95 LEU A CA 1
ATOM 769 C C . LEU A 1 95 ? -19.602 28.059 5.936 1.00 92.38 95 LEU A C 1
ATOM 771 O O . LEU A 1 95 ? -18.421 28.283 5.695 1.00 92.38 95 LEU A O 1
ATOM 775 N N . ARG A 1 96 ? -20.086 26.818 5.901 1.00 90.69 96 ARG A N 1
ATOM 776 C CA . ARG A 1 96 ? -19.280 25.617 5.658 1.00 90.69 96 ARG A CA 1
ATOM 777 C C . ARG A 1 96 ? -18.430 25.709 4.394 1.00 90.69 96 ARG A C 1
ATOM 779 O O . ARG A 1 96 ? -17.283 25.276 4.407 1.00 90.69 96 ARG A O 1
ATOM 786 N N . HIS A 1 97 ? -19.031 26.157 3.295 1.00 88.50 97 HIS A N 1
ATOM 787 C CA . HIS A 1 97 ? -18.365 26.178 1.995 1.00 88.50 97 HIS A CA 1
ATOM 788 C C . HIS A 1 97 ? -17.272 27.251 1.946 1.00 88.50 97 HIS A C 1
ATOM 790 O O . HIS A 1 97 ? -16.206 26.974 1.419 1.00 88.50 97 HIS A O 1
ATOM 796 N N . GLU A 1 98 ? -17.494 28.397 2.591 1.00 90.81 98 GLU A N 1
ATOM 797 C CA . GLU A 1 98 ? -16.499 29.461 2.762 1.00 90.81 98 GLU A CA 1
ATOM 798 C C . GLU A 1 98 ? -15.326 28.995 3.632 1.00 90.81 98 GLU A C 1
ATOM 800 O O . GLU A 1 98 ? -14.164 29.131 3.260 1.00 90.81 98 GLU A O 1
ATOM 805 N N . LEU A 1 99 ? -15.624 28.364 4.771 1.00 90.31 99 LEU A N 1
ATOM 806 C CA . LEU A 1 99 ? -14.600 27.865 5.687 1.00 90.31 99 LEU A CA 1
ATOM 807 C C . LEU A 1 99 ? -13.710 26.787 5.043 1.00 90.31 99 LEU A C 1
ATOM 809 O O . LEU A 1 99 ? -12.525 26.702 5.349 1.00 90.31 99 LEU A O 1
ATOM 813 N N . LYS A 1 100 ? -14.247 25.969 4.131 1.00 87.06 100 LYS A N 1
ATOM 814 C CA . LYS A 1 100 ? -13.468 24.939 3.424 1.00 87.06 100 LYS A CA 1
ATOM 815 C C . LYS A 1 100 ? -12.386 25.501 2.504 1.00 87.06 100 LYS A C 1
ATOM 817 O O . LYS A 1 100 ? -11.417 24.791 2.241 1.00 87.06 100 LYS A O 1
ATOM 822 N N . GLU A 1 101 ? -12.541 26.736 2.033 1.00 86.62 101 GLU A N 1
ATOM 823 C CA . GLU A 1 101 ? -11.558 27.389 1.167 1.00 86.62 101 GLU A CA 1
ATOM 824 C C . GLU A 1 101 ? -10.337 27.923 1.926 1.00 86.62 101 GLU A C 1
ATOM 826 O O . GLU A 1 101 ? -9.376 28.366 1.298 1.00 86.62 101 GLU A O 1
ATOM 831 N N . LEU A 1 102 ? -10.372 27.920 3.262 1.00 89.44 102 LEU A N 1
ATOM 832 C CA . LEU A 1 102 ? -9.318 28.485 4.094 1.00 89.44 102 LEU A CA 1
ATOM 833 C C . LEU A 1 102 ? -8.359 27.395 4.611 1.00 89.44 102 LEU A C 1
ATOM 835 O O . LEU A 1 102 ? -8.803 26.466 5.301 1.00 89.44 102 LEU A O 1
ATOM 839 N N . PRO A 1 103 ? -7.044 27.492 4.340 1.00 87.31 103 PRO A N 1
ATOM 840 C CA . PRO A 1 103 ? -6.068 26.478 4.745 1.00 87.31 103 PRO A CA 1
ATOM 841 C C . PRO A 1 103 ? -5.985 26.279 6.264 1.00 87.31 103 PRO A C 1
ATOM 843 O O . PRO A 1 103 ? -5.791 25.158 6.732 1.00 87.31 103 PRO A O 1
ATOM 846 N N . GLU A 1 104 ? -6.212 27.332 7.047 1.00 84.31 104 GLU A N 1
ATOM 847 C CA . GLU A 1 104 ? -6.119 27.314 8.508 1.00 84.31 104 GLU A CA 1
ATOM 848 C C . GLU A 1 104 ? -7.177 26.452 9.212 1.00 84.31 104 GLU A C 1
ATOM 850 O O . GLU A 1 104 ? -6.999 26.089 10.374 1.00 84.31 104 GLU A O 1
ATOM 855 N N . ILE A 1 105 ? -8.264 26.107 8.517 1.00 86.62 105 ILE A N 1
ATOM 856 C CA . ILE A 1 105 ? -9.407 25.373 9.079 1.00 86.62 105 ILE A CA 1
ATOM 857 C C . ILE A 1 105 ? -9.910 24.246 8.170 1.00 86.62 105 ILE A C 1
ATOM 859 O O . ILE A 1 105 ? -10.694 23.408 8.611 1.00 86.62 105 ILE A O 1
ATOM 863 N N . THR A 1 106 ? -9.435 24.133 6.925 1.00 82.19 106 THR A N 1
ATOM 864 C CA . THR A 1 106 ? -9.830 23.046 6.008 1.00 82.19 106 THR A CA 1
ATOM 865 C C . THR A 1 106 ? -9.542 21.651 6.585 1.00 82.19 106 THR A C 1
ATOM 867 O O . THR A 1 106 ? -10.161 20.650 6.213 1.00 82.19 106 THR A O 1
ATOM 870 N N . ASN A 1 107 ? -8.625 21.558 7.553 1.00 78.50 107 ASN A N 1
ATOM 871 C CA . ASN A 1 107 ? -8.235 20.315 8.205 1.00 78.50 107 ASN A CA 1
ATOM 872 C C . ASN A 1 107 ? -9.091 19.883 9.400 1.00 78.50 107 ASN A C 1
ATOM 874 O O . ASN A 1 107 ? -8.927 18.731 9.810 1.00 78.50 107 ASN A O 1
ATOM 878 N N . LEU A 1 108 ? -10.054 20.699 9.844 1.00 86.00 108 LEU A N 1
ATOM 879 C CA . LEU A 1 108 ? -10.954 20.376 10.955 1.00 86.00 108 LEU A CA 1
ATOM 880 C C . LEU A 1 108 ? -11.623 19.000 10.793 1.00 86.00 108 LEU A C 1
ATOM 882 O O . LEU A 1 108 ? -12.076 18.615 9.706 1.00 86.00 108 LEU A O 1
ATOM 886 N N . MET A 1 109 ? -11.752 18.270 11.905 1.00 84.12 109 MET A N 1
ATOM 887 C CA . MET A 1 109 ? -12.335 16.920 11.930 1.00 84.12 109 MET A CA 1
ATOM 888 C C . MET A 1 109 ? -13.771 16.869 11.397 1.00 84.12 109 MET A C 1
ATOM 890 O O . MET A 1 109 ? -14.145 15.885 10.761 1.00 84.12 109 MET A O 1
ATOM 894 N N . ILE A 1 110 ? -14.549 17.942 11.562 1.00 86.69 110 ILE A N 1
ATOM 895 C CA . ILE A 1 110 ? -15.916 18.043 11.028 1.00 86.69 110 ILE A CA 1
ATOM 896 C C . ILE A 1 110 ? -15.975 17.988 9.494 1.00 86.69 110 ILE A C 1
ATOM 898 O O . ILE A 1 110 ? -16.961 17.528 8.920 1.00 86.69 110 ILE A O 1
ATOM 902 N N . PHE A 1 111 ? -14.906 18.388 8.797 1.00 84.25 111 PHE A N 1
ATOM 903 C CA . PHE A 1 111 ? -14.824 18.254 7.342 1.00 84.25 111 PHE A CA 1
ATOM 904 C C . PHE A 1 111 ? -14.402 16.856 6.899 1.00 84.25 111 PHE A C 1
ATOM 906 O O . PHE A 1 111 ? -14.837 16.414 5.838 1.00 84.25 111 PHE A O 1
ATOM 913 N N . ARG A 1 112 ? -13.586 16.166 7.705 1.00 79.69 112 ARG A N 1
ATOM 914 C CA . ARG A 1 112 ? -13.076 14.814 7.421 1.00 79.69 112 ARG A CA 1
ATOM 915 C C . ARG A 1 112 ? -14.083 13.719 7.786 1.00 79.69 112 ARG A C 1
ATOM 917 O O . ARG A 1 112 ? -14.188 12.725 7.081 1.00 79.69 112 ARG A O 1
ATOM 924 N N . MET A 1 113 ? -14.829 13.908 8.873 1.00 79.56 113 MET A N 1
ATOM 925 C CA . MET A 1 113 ? -15.808 12.958 9.412 1.00 79.56 113 MET A CA 1
ATOM 926 C C . MET A 1 113 ? -17.143 13.664 9.709 1.00 79.56 113 MET A C 1
ATOM 928 O O . MET A 1 113 ? -17.513 13.796 10.874 1.00 79.56 113 MET A O 1
ATOM 932 N N . PRO A 1 114 ? -17.901 14.114 8.691 1.00 79.50 114 PRO A N 1
ATOM 933 C CA . PRO A 1 114 ? -19.091 14.968 8.863 1.00 79.50 114 PRO A CA 1
ATOM 934 C C . PRO A 1 114 ? -20.315 14.275 9.492 1.00 79.50 114 PRO A C 1
ATOM 936 O O . PRO A 1 114 ? -21.352 14.914 9.671 1.00 79.50 114 PRO A O 1
ATOM 939 N N . GLN A 1 115 ? -20.220 12.968 9.759 1.00 78.31 115 GLN A N 1
ATOM 940 C CA . GLN A 1 115 ? -21.305 12.149 10.315 1.00 78.31 115 GLN A CA 1
ATOM 941 C C . GLN A 1 115 ? -21.326 12.124 11.851 1.00 78.31 115 GLN A C 1
ATOM 943 O O . GLN A 1 115 ? -22.301 11.659 12.440 1.00 78.31 115 GLN A O 1
ATOM 948 N N . ASN A 1 116 ? -20.263 12.604 12.501 1.00 83.19 116 ASN A N 1
ATOM 949 C CA . ASN A 1 116 ? -20.218 12.722 13.955 1.00 83.19 116 ASN A CA 1
ATOM 950 C C . ASN A 1 116 ? -21.004 13.955 14.433 1.00 83.19 116 ASN A C 1
ATOM 952 O O . ASN A 1 116 ? -21.443 14.793 13.649 1.00 83.19 116 ASN A O 1
ATOM 956 N N . THR A 1 117 ? -21.218 14.040 15.744 1.00 85.56 117 THR A N 1
ATOM 957 C CA . THR A 1 117 ? -22.024 15.103 16.367 1.00 85.56 117 THR A CA 1
ATOM 958 C C . THR A 1 117 ? -21.221 16.005 17.285 1.00 85.56 117 THR A C 1
ATOM 960 O O . THR A 1 117 ? -21.611 17.146 17.487 1.00 85.56 117 THR A O 1
ATOM 963 N N . ASN A 1 118 ? -20.106 15.532 17.834 1.00 92.50 118 ASN A N 1
ATOM 964 C CA . ASN A 1 118 ? -19.266 16.297 18.745 1.00 92.50 118 ASN A CA 1
ATOM 965 C C . ASN A 1 118 ? -17.808 16.139 18.285 1.00 92.50 118 ASN A C 1
ATOM 967 O O . ASN A 1 118 ? -17.369 15.033 17.963 1.00 92.50 118 ASN A O 1
ATOM 971 N N . TYR A 1 119 ? -17.070 17.243 18.209 1.00 93.00 119 TYR A N 1
ATOM 972 C CA . TYR A 1 119 ? -15.695 17.285 17.716 1.00 93.00 119 TYR A CA 1
ATOM 973 C C . TYR A 1 119 ? -14.829 18.078 18.682 1.00 93.00 119 TYR A C 1
ATOM 975 O O . TYR A 1 119 ? -15.157 19.221 18.994 1.00 93.00 119 TYR A O 1
ATOM 983 N N . ARG A 1 120 ? -13.717 17.490 19.122 1.00 92.94 120 ARG A N 1
ATOM 984 C CA . ARG A 1 120 ? -12.702 18.196 19.904 1.00 92.94 120 ARG A CA 1
ATOM 985 C C . ARG A 1 120 ? -11.810 19.021 18.978 1.00 92.94 120 ARG A C 1
ATOM 987 O O . ARG A 1 120 ? -11.397 18.515 17.936 1.00 92.94 120 ARG A O 1
ATOM 994 N N . LEU A 1 121 ? -11.531 20.260 19.369 1.00 91.81 121 LEU A N 1
ATOM 995 C CA . LEU A 1 121 ? -10.607 21.170 18.697 1.00 91.81 121 LEU A CA 1
ATOM 996 C C . LEU A 1 121 ? -9.295 21.266 19.473 1.00 91.81 121 LEU A C 1
ATOM 998 O O . LEU A 1 121 ? -9.291 21.220 20.707 1.00 91.81 121 LEU A O 1
ATOM 1002 N N . THR A 1 122 ? -8.188 21.443 18.756 1.00 90.19 122 THR A N 1
ATOM 1003 C CA . THR A 1 122 ? -6.958 21.954 19.374 1.00 90.19 122 THR A CA 1
ATOM 1004 C C . THR A 1 122 ? -7.110 23.440 19.710 1.00 90.19 122 THR A C 1
ATOM 1006 O O . THR A 1 122 ? -7.977 24.125 19.164 1.00 90.19 122 THR A O 1
ATOM 1009 N N . ASP A 1 123 ? -6.258 23.962 20.593 1.00 89.44 123 ASP A N 1
ATOM 1010 C CA . ASP A 1 123 ? -6.274 25.390 20.938 1.00 89.44 123 ASP A CA 1
ATOM 1011 C C . ASP A 1 123 ? -6.023 26.275 19.704 1.00 89.44 123 ASP A C 1
ATOM 1013 O O . ASP A 1 123 ? -6.670 27.300 19.526 1.00 89.44 123 ASP A O 1
ATOM 1017 N N . GLU A 1 124 ? -5.149 25.839 18.796 1.00 85.38 124 GLU A N 1
ATOM 1018 C CA . GLU A 1 124 ? -4.845 26.550 17.550 1.00 85.38 124 GLU A CA 1
ATOM 1019 C C . GLU A 1 124 ? -6.034 26.557 16.572 1.00 85.38 124 GLU A C 1
ATOM 1021 O O . GLU A 1 124 ? -6.360 27.592 15.987 1.00 85.38 124 GLU A O 1
ATOM 1026 N N . GLU A 1 125 ? -6.711 25.414 16.408 1.00 90.00 125 GLU A N 1
ATOM 1027 C CA . GLU A 1 125 ? -7.924 25.302 15.588 1.00 90.00 125 GLU A CA 1
ATOM 1028 C C . GLU A 1 125 ? -9.058 26.169 16.143 1.00 90.00 125 GLU A C 1
ATOM 1030 O O . GLU A 1 125 ? -9.763 26.839 15.381 1.00 90.00 125 GLU A O 1
ATOM 1035 N N . PHE A 1 126 ? -9.218 26.170 17.468 1.00 94.06 126 PHE A N 1
ATOM 1036 C CA . PHE A 1 126 ? -10.200 26.993 18.155 1.00 94.06 126 PHE A CA 1
ATOM 1037 C C . PHE A 1 126 ? -9.933 28.479 17.949 1.00 94.06 126 PHE A C 1
ATOM 1039 O O . PHE A 1 126 ? -10.834 29.184 17.504 1.00 94.06 126 PHE A O 1
ATOM 1046 N N . GLU A 1 127 ? -8.712 28.951 18.207 1.00 91.81 127 GLU A N 1
ATOM 1047 C CA . GLU A 1 127 ? -8.360 30.368 18.069 1.00 91.81 127 GLU A CA 1
ATOM 1048 C C . GLU A 1 127 ? -8.575 30.874 16.639 1.00 91.81 127 GLU A C 1
ATOM 1050 O O . GLU A 1 127 ? -9.118 31.957 16.429 1.00 91.81 127 GLU A O 1
ATOM 1055 N N . ARG A 1 128 ? -8.237 30.069 15.628 1.00 90.25 128 ARG A N 1
ATOM 1056 C CA . ARG A 1 128 ? -8.480 30.416 14.218 1.00 90.25 128 ARG A CA 1
ATOM 1057 C C . ARG A 1 128 ? -9.961 30.549 13.900 1.00 90.25 128 ARG A C 1
ATOM 1059 O O . ARG A 1 128 ? -10.372 31.529 13.280 1.00 90.25 128 ARG A O 1
ATOM 1066 N N . LEU A 1 129 ? -10.767 29.578 14.328 1.00 93.12 129 LEU A N 1
ATOM 1067 C CA . LEU A 1 129 ? -12.210 29.619 14.115 1.00 93.12 129 LEU A CA 1
ATOM 1068 C C . LEU A 1 129 ? -12.862 30.760 14.913 1.00 93.12 129 LEU A C 1
ATOM 1070 O O . LEU A 1 129 ? -13.753 31.436 14.401 1.00 93.12 129 LEU A O 1
ATOM 1074 N N . TYR A 1 130 ? -12.379 31.022 16.127 1.00 94.19 130 TYR A N 1
ATOM 1075 C CA . TYR A 1 130 ? -12.846 32.099 16.991 1.00 94.19 130 TYR A CA 1
ATOM 1076 C C . TYR A 1 130 ? -12.495 33.483 16.444 1.00 94.19 130 TYR A C 1
ATOM 1078 O O . TYR A 1 130 ? -13.348 34.359 16.456 1.00 94.19 130 TYR A O 1
ATOM 1086 N N . GLN A 1 131 ? -11.319 33.684 15.849 1.00 91.75 131 GLN A N 1
ATOM 1087 C CA . GLN A 1 131 ? -10.985 34.944 15.171 1.00 91.75 131 GLN A CA 1
ATOM 1088 C C . GLN A 1 131 ? -11.897 35.236 13.974 1.00 91.75 131 GLN A C 1
ATOM 1090 O O . GLN A 1 131 ? -12.259 36.392 13.743 1.00 91.75 131 GLN A O 1
ATOM 1095 N N . LEU A 1 132 ? -12.270 34.204 13.208 1.00 92.00 132 LEU A N 1
ATOM 1096 C CA . LEU A 1 132 ? -13.252 34.341 12.128 1.00 92.00 132 LEU A CA 1
ATOM 1097 C C . LEU A 1 132 ? -14.644 34.638 12.695 1.00 92.00 132 LEU A C 1
ATOM 1099 O O . LEU A 1 132 ? -15.382 35.434 12.120 1.00 92.00 132 LEU A O 1
ATOM 1103 N N . TRP A 1 133 ? -14.983 34.042 13.840 1.00 93.56 133 TRP A N 1
ATOM 1104 C CA . TRP A 1 133 ? -16.219 34.337 14.553 1.00 93.56 133 TRP A CA 1
ATOM 1105 C C . TRP A 1 133 ? -16.235 35.777 15.085 1.00 93.56 133 TRP A C 1
ATOM 1107 O O . TRP A 1 133 ? -17.189 36.497 14.833 1.00 93.56 133 TRP A O 1
ATOM 1117 N N . GLU A 1 134 ? -15.199 36.274 15.751 1.00 92.44 134 GLU A N 1
ATOM 1118 C CA . GLU A 1 134 ? -15.174 37.655 16.258 1.00 92.44 134 GLU A CA 1
ATOM 1119 C C . GLU A 1 134 ? -15.144 38.713 15.149 1.00 92.44 134 GLU A C 1
ATOM 1121 O O . GLU A 1 134 ? -15.612 39.832 15.359 1.00 92.44 134 GLU A O 1
ATOM 1126 N N . SER A 1 135 ? -14.612 38.380 13.971 1.00 88.88 135 SER A N 1
ATOM 1127 C CA . SER A 1 135 ? -14.456 39.316 12.852 1.00 88.88 135 SER A CA 1
ATOM 1128 C C . SER A 1 135 ? -14.851 38.684 11.505 1.00 88.88 135 SER A C 1
ATOM 1130 O O . SER A 1 135 ? -13.967 38.390 10.691 1.00 88.88 135 SER A O 1
ATOM 1132 N N . PRO A 1 136 ? -16.153 38.478 11.219 1.00 83.88 136 PRO A N 1
ATOM 1133 C CA . PRO A 1 136 ? -16.619 37.863 9.969 1.00 83.88 136 PRO A CA 1
ATOM 1134 C C . PRO A 1 136 ? -16.189 38.615 8.708 1.00 83.88 136 PRO A C 1
ATOM 1136 O O . PRO A 1 136 ? -16.018 38.019 7.649 1.00 83.88 136 PRO A O 1
ATOM 1139 N N . GLU A 1 137 ? -15.957 39.922 8.796 1.00 84.12 137 GLU A N 1
ATOM 1140 C CA . GLU A 1 137 ? -15.413 40.723 7.701 1.00 84.12 137 GLU A CA 1
ATOM 1141 C C . GLU A 1 137 ? -14.040 40.219 7.225 1.00 84.12 137 GLU A C 1
ATOM 1143 O O . GLU A 1 137 ? -13.763 40.247 6.025 1.00 84.12 137 GLU A O 1
ATOM 1148 N N . LYS A 1 138 ? -13.222 39.651 8.124 1.00 84.25 138 LYS A N 1
ATOM 1149 C CA . LYS A 1 138 ? -11.932 39.041 7.766 1.00 84.25 138 LYS A CA 1
ATOM 1150 C C . LYS A 1 138 ? -12.103 37.765 6.948 1.00 84.25 138 LYS A C 1
ATOM 1152 O O . LYS A 1 138 ? -11.224 37.444 6.152 1.00 84.25 138 LYS A O 1
ATOM 1157 N N . LEU A 1 139 ? -13.213 37.038 7.118 1.00 86.12 139 LEU A N 1
ATOM 1158 C CA . LEU A 1 139 ? -13.530 35.884 6.274 1.00 86.12 139 LEU A CA 1
ATOM 1159 C C . LEU A 1 139 ? -13.714 36.345 4.825 1.00 86.12 139 LEU A C 1
ATOM 1161 O O . LEU A 1 139 ? -13.078 35.797 3.933 1.00 86.12 139 LEU A O 1
ATOM 1165 N N . ALA A 1 140 ? -14.497 37.403 4.596 1.00 83.62 140 ALA A N 1
ATOM 1166 C CA . ALA A 1 140 ? -14.696 37.957 3.257 1.00 83.62 140 ALA A CA 1
ATOM 1167 C C . ALA A 1 140 ? -13.386 38.479 2.637 1.00 83.62 140 ALA A C 1
ATOM 1169 O O . ALA A 1 140 ? -13.125 38.242 1.458 1.00 83.62 140 ALA A O 1
ATOM 1170 N N . GLU A 1 141 ? -12.534 39.148 3.422 1.00 86.38 141 GLU A N 1
ATOM 1171 C CA . GLU A 1 141 ? -11.201 39.573 2.970 1.00 86.38 141 GLU A CA 1
ATOM 1172 C C . GLU A 1 141 ? -10.337 38.381 2.540 1.00 86.38 141 GLU A C 1
ATOM 1174 O O . GLU A 1 141 ? -9.759 38.411 1.454 1.00 86.38 141 GLU A O 1
ATOM 1179 N N . LYS A 1 142 ? -10.298 37.310 3.343 1.00 87.81 142 LYS A N 1
ATOM 1180 C CA . LYS A 1 142 ? -9.539 36.090 3.035 1.00 87.81 142 LYS A CA 1
ATOM 1181 C C . LYS A 1 142 ? -10.101 35.325 1.840 1.00 87.81 142 LYS A C 1
ATOM 1183 O O . LYS A 1 142 ? -9.329 34.810 1.041 1.00 87.81 142 LYS A O 1
ATOM 1188 N N . LEU A 1 143 ? -11.421 35.255 1.677 1.00 87.75 143 LEU A N 1
ATOM 1189 C CA . LEU A 1 143 ? -12.051 34.588 0.531 1.00 87.75 143 LEU A CA 1
ATOM 1190 C C . LEU A 1 143 ? -11.732 35.279 -0.797 1.00 87.75 143 LEU A C 1
ATOM 1192 O O . LEU A 1 143 ? -11.584 34.596 -1.807 1.00 87.75 143 LEU A O 1
ATOM 1196 N N . ASN A 1 144 ? -11.580 36.606 -0.783 1.00 89.00 144 ASN A N 1
ATOM 1197 C CA . ASN A 1 144 ? -11.212 37.393 -1.962 1.00 89.00 144 ASN A CA 1
ATOM 1198 C C . ASN A 1 144 ? -9.741 37.223 -2.382 1.00 89.00 144 ASN A C 1
ATOM 1200 O O . ASN A 1 144 ? -9.377 37.644 -3.481 1.00 89.00 144 ASN A O 1
ATOM 1204 N N . MET A 1 145 ? -8.898 36.631 -1.531 1.00 91.19 145 MET A N 1
ATOM 1205 C CA . MET A 1 145 ? -7.514 36.310 -1.871 1.00 91.19 145 MET A CA 1
ATOM 1206 C C . MET A 1 145 ? -7.461 35.139 -2.856 1.00 91.19 145 MET A C 1
ATOM 1208 O O . MET A 1 145 ? -8.260 34.201 -2.790 1.00 91.19 145 MET A O 1
ATOM 1212 N N . SER A 1 146 ? -6.473 35.147 -3.749 1.00 91.19 146 SER A N 1
ATOM 1213 C CA . SER A 1 146 ? -6.162 33.966 -4.555 1.00 91.19 146 SER A CA 1
ATOM 1214 C C . SER A 1 146 ? -5.749 32.793 -3.660 1.00 91.19 146 SER A C 1
ATOM 1216 O O . SER A 1 146 ? -5.230 32.989 -2.560 1.00 91.19 146 SER A O 1
ATOM 1218 N N . ILE A 1 147 ? -5.933 31.559 -4.138 1.00 91.19 147 ILE A N 1
ATOM 1219 C CA . ILE A 1 147 ? -5.540 30.351 -3.396 1.00 91.19 147 ILE A CA 1
ATOM 1220 C C . ILE A 1 147 ? -4.072 30.409 -2.940 1.00 91.19 147 ILE A C 1
ATOM 1222 O O . ILE A 1 147 ? -3.761 30.106 -1.793 1.00 91.19 147 ILE A O 1
ATOM 1226 N N . VAL A 1 148 ? -3.188 30.930 -3.795 1.00 93.38 148 VAL A N 1
ATOM 1227 C CA . VAL A 1 148 ? -1.774 31.165 -3.477 1.00 93.38 148 VAL A CA 1
ATOM 1228 C C . VAL A 1 148 ? -1.605 32.102 -2.282 1.00 93.38 148 VAL A C 1
ATOM 1230 O O . VAL A 1 148 ? -0.865 31.784 -1.357 1.00 93.38 148 VAL A O 1
ATOM 1233 N N . GLU A 1 149 ? -2.290 33.244 -2.273 1.00 92.94 149 GLU A N 1
ATOM 1234 C CA . GLU A 1 149 ? -2.200 34.216 -1.177 1.00 92.94 149 GLU A CA 1
ATOM 1235 C C . GLU A 1 149 ? -2.735 33.634 0.135 1.00 92.94 149 GLU A C 1
ATOM 1237 O O . GLU A 1 149 ? -2.094 33.812 1.170 1.00 92.94 149 GLU A O 1
ATOM 1242 N N . LYS A 1 150 ? -3.838 32.868 0.091 1.00 93.12 150 LYS A N 1
ATOM 1243 C CA . LYS A 1 150 ? -4.385 32.165 1.266 1.00 93.12 150 LYS A CA 1
ATOM 1244 C C . LYS A 1 150 ? -3.318 31.266 1.909 1.00 93.12 150 LYS A C 1
ATOM 1246 O O . LYS A 1 150 ? -3.047 31.379 3.104 1.00 93.12 150 LYS A O 1
ATOM 1251 N N . TYR A 1 151 ? -2.660 30.420 1.114 1.00 94.31 151 TYR A N 1
ATOM 1252 C CA . TYR A 1 151 ? -1.621 29.510 1.609 1.00 94.31 151 TYR A CA 1
ATOM 1253 C C . TYR A 1 151 ? -0.323 30.218 2.022 1.00 94.31 151 TYR A C 1
ATOM 1255 O O . TYR A 1 151 ? 0.327 29.774 2.967 1.00 94.31 151 TYR A O 1
ATOM 1263 N N . LEU A 1 152 ? 0.056 31.325 1.377 1.00 95.06 152 LEU A N 1
ATOM 1264 C CA . LEU A 1 152 ? 1.219 32.121 1.787 1.00 95.06 152 LEU A CA 1
ATOM 1265 C C . LEU A 1 152 ? 0.993 32.823 3.127 1.00 95.06 152 LEU A C 1
ATOM 1267 O O . LEU A 1 152 ? 1.876 32.805 3.982 1.00 95.06 152 LEU A O 1
ATOM 1271 N N . HIS A 1 153 ? -0.190 33.406 3.335 1.00 92.00 153 HIS A N 1
ATOM 1272 C CA . HIS A 1 153 ? -0.557 33.996 4.621 1.00 92.00 153 HIS A CA 1
ATOM 1273 C C . HIS A 1 153 ? -0.556 32.948 5.730 1.00 92.00 153 HIS A C 1
ATOM 1275 O O . HIS A 1 153 ? -0.058 33.216 6.817 1.00 92.00 153 HIS A O 1
ATOM 1281 N N . PHE A 1 154 ? -1.036 31.743 5.434 1.00 90.50 154 PHE A N 1
ATOM 1282 C CA . PHE A 1 154 ? -0.985 30.630 6.370 1.00 90.50 154 PHE A CA 1
ATOM 1283 C C . PHE A 1 154 ? 0.446 30.167 6.679 1.00 90.50 154 PHE A C 1
ATOM 1285 O O . PHE A 1 154 ? 0.806 29.947 7.836 1.00 90.50 154 PHE A O 1
ATOM 1292 N N . PHE A 1 155 ? 1.292 30.043 5.655 1.00 93.62 155 PHE A N 1
ATOM 1293 C CA . PHE A 1 155 ? 2.685 29.644 5.839 1.00 93.62 155 PHE A CA 1
ATOM 1294 C C . PHE A 1 155 ? 3.491 30.685 6.617 1.00 93.62 155 PHE A C 1
ATOM 1296 O O . PHE A 1 155 ? 4.339 30.306 7.418 1.00 93.62 155 PHE A O 1
ATOM 1303 N N . LYS A 1 156 ? 3.200 31.981 6.448 1.00 94.12 156 LYS A N 1
ATOM 1304 C CA . LYS A 1 156 ? 3.860 33.075 7.175 1.00 94.12 156 LYS A CA 1
ATOM 1305 C C . LYS A 1 156 ? 3.884 32.852 8.687 1.00 94.12 156 LYS A C 1
ATOM 1307 O O . LYS A 1 156 ? 4.922 33.072 9.303 1.00 94.12 156 LYS A O 1
ATOM 1312 N N . ASP A 1 157 ? 2.780 32.377 9.258 1.00 88.50 157 ASP A N 1
ATOM 1313 C CA . ASP A 1 157 ? 2.654 32.139 10.702 1.00 88.50 157 ASP A CA 1
ATOM 1314 C C . ASP A 1 157 ? 3.548 30.987 11.201 1.00 88.50 157 ASP A C 1
ATOM 1316 O O . ASP A 1 157 ? 3.810 30.867 12.396 1.00 88.50 157 ASP A O 1
ATOM 1320 N N . HIS A 1 158 ? 4.044 30.149 10.287 1.00 88.81 158 HIS A N 1
ATOM 1321 C CA . HIS A 1 158 ? 4.882 28.984 10.579 1.00 88.81 158 HIS A CA 1
ATOM 1322 C C . HIS A 1 158 ? 6.308 29.119 10.035 1.00 88.81 158 HIS A C 1
ATOM 1324 O O . HIS A 1 158 ? 7.167 28.312 10.389 1.00 88.81 158 HIS A O 1
ATOM 1330 N N . ALA A 1 159 ? 6.564 30.110 9.177 1.00 90.19 159 ALA A N 1
ATOM 1331 C CA . ALA A 1 159 ? 7.787 30.215 8.394 1.00 90.19 159 ALA A CA 1
ATOM 1332 C C . ALA A 1 159 ? 9.034 30.321 9.283 1.00 90.19 159 ALA A C 1
ATOM 1334 O O . ALA A 1 159 ? 9.983 29.574 9.071 1.00 90.19 159 ALA A O 1
ATOM 1335 N N . GLU A 1 160 ? 9.013 31.172 10.313 1.00 87.94 160 GLU A N 1
ATOM 1336 C CA . GLU A 1 160 ? 10.148 31.359 11.231 1.00 87.94 160 GLU A CA 1
ATOM 1337 C C . GLU A 1 160 ? 10.582 30.024 11.863 1.00 87.94 160 GLU A C 1
ATOM 1339 O O . GLU A 1 160 ? 11.701 29.561 11.641 1.00 87.94 160 GLU A O 1
ATOM 1344 N N . ASN A 1 161 ? 9.649 29.328 12.523 1.00 86.81 161 ASN A N 1
ATOM 1345 C CA . ASN A 1 161 ? 9.897 28.014 13.125 1.00 86.81 161 ASN A CA 1
ATOM 1346 C C . ASN A 1 161 ? 10.285 26.948 12.083 1.00 86.81 161 ASN A C 1
ATOM 1348 O O . ASN A 1 161 ? 11.082 26.050 12.363 1.00 86.81 161 ASN A O 1
ATOM 1352 N N . TRP A 1 162 ? 9.708 27.005 10.880 1.00 88.56 162 TRP A N 1
ATOM 1353 C CA . TRP A 1 162 ? 10.015 26.059 9.809 1.00 88.56 162 TRP A CA 1
ATOM 1354 C C . TRP A 1 162 ? 11.467 26.189 9.345 1.00 88.56 162 TRP A C 1
ATOM 1356 O O . TRP A 1 162 ? 12.166 25.182 9.212 1.00 88.56 162 TRP A O 1
ATOM 1366 N N . PHE A 1 163 ? 11.943 27.417 9.132 1.00 86.69 163 PHE A N 1
ATOM 1367 C CA . PHE A 1 163 ? 13.310 27.666 8.684 1.00 86.69 163 PHE A CA 1
ATOM 1368 C C . PHE A 1 163 ? 14.337 27.469 9.803 1.00 86.69 163 PHE A C 1
ATOM 1370 O O . PHE A 1 163 ? 15.412 26.943 9.515 1.00 86.69 163 PHE A O 1
ATOM 1377 N N . GLU A 1 164 ? 14.023 27.765 11.068 1.00 82.38 164 GLU A N 1
ATOM 1378 C CA . GLU A 1 164 ? 14.921 27.453 12.195 1.00 82.38 164 GLU A CA 1
ATOM 1379 C C . GLU A 1 164 ? 15.330 25.972 12.234 1.00 82.38 164 GLU A C 1
ATOM 1381 O O . GLU A 1 164 ? 16.484 25.653 12.508 1.00 82.38 164 GLU A O 1
ATOM 1386 N N . ASN A 1 165 ? 14.415 25.064 11.887 1.00 74.75 165 ASN A N 1
ATOM 1387 C CA . ASN A 1 165 ? 14.663 23.621 11.930 1.00 74.75 165 ASN A CA 1
ATOM 1388 C C . ASN A 1 165 ? 15.310 23.044 10.656 1.00 74.75 165 ASN A C 1
ATOM 1390 O O . ASN A 1 165 ? 15.758 21.899 10.676 1.00 74.75 165 ASN A O 1
ATOM 1394 N N . ASN A 1 166 ? 15.350 23.799 9.550 1.00 69.88 166 ASN A N 1
ATOM 1395 C CA . ASN A 1 166 ? 15.709 23.272 8.224 1.00 69.88 166 ASN A CA 1
ATOM 1396 C C . ASN A 1 166 ? 16.817 24.061 7.490 1.00 69.88 166 ASN A C 1
ATOM 1398 O O . ASN A 1 166 ? 17.235 23.649 6.408 1.00 69.88 166 ASN A O 1
ATOM 1402 N N . THR A 1 167 ? 17.321 25.174 8.040 1.00 77.88 167 THR A N 1
ATOM 1403 C CA . THR A 1 167 ? 18.262 26.062 7.319 1.00 77.88 167 THR A CA 1
ATOM 1404 C C . THR A 1 167 ? 19.696 25.526 7.234 1.00 77.88 167 THR A C 1
ATOM 1406 O O . THR A 1 167 ? 20.348 25.734 6.209 1.00 77.88 167 THR A O 1
ATOM 1409 N N . ASP A 1 168 ? 20.186 24.804 8.248 1.00 80.44 168 ASP A N 1
ATOM 1410 C CA . ASP A 1 168 ? 21.594 24.369 8.309 1.00 80.44 168 ASP A CA 1
ATOM 1411 C C . ASP A 1 168 ? 21.982 23.483 7.110 1.00 80.44 168 ASP A C 1
ATOM 1413 O O . ASP A 1 168 ? 22.956 23.762 6.408 1.00 80.44 168 ASP A O 1
ATOM 1417 N N . TYR A 1 169 ? 21.156 22.479 6.794 1.00 82.50 169 TYR A N 1
ATOM 1418 C CA . TYR A 1 169 ? 21.378 21.594 5.643 1.00 82.50 169 TYR A CA 1
ATOM 1419 C C . TYR A 1 169 ? 21.314 22.340 4.299 1.00 82.50 169 TYR A C 1
ATOM 1421 O O . TYR A 1 169 ? 22.095 22.066 3.385 1.00 82.50 169 TYR A O 1
ATOM 1429 N N . LEU A 1 170 ? 20.402 23.310 4.166 1.00 86.06 170 LEU A N 1
ATOM 1430 C CA . LEU A 1 170 ? 20.254 24.099 2.938 1.00 86.06 170 LEU A CA 1
ATOM 1431 C C . LEU A 1 170 ? 21.480 24.982 2.689 1.00 86.06 170 LEU A C 1
ATOM 1433 O O . LEU A 1 170 ? 21.916 25.136 1.546 1.00 86.06 170 LEU A O 1
ATOM 1437 N N . GLN A 1 171 ? 22.065 25.538 3.751 1.00 89.50 171 GLN A N 1
ATOM 1438 C CA . GLN A 1 171 ? 23.269 26.353 3.649 1.00 89.50 171 GLN A CA 1
ATOM 1439 C C . GLN A 1 171 ? 24.494 25.520 3.255 1.00 89.50 171 GLN A C 1
ATOM 1441 O O . GLN A 1 171 ? 25.277 25.968 2.413 1.00 89.50 171 GLN A O 1
ATOM 1446 N N . GLU A 1 172 ? 24.637 24.312 3.804 1.00 89.12 172 GLU A N 1
ATOM 1447 C CA . GLU A 1 172 ? 25.678 23.360 3.397 1.00 89.12 172 GLU A CA 1
ATOM 1448 C C . GLU A 1 172 ? 25.523 22.954 1.924 1.00 89.12 172 GLU A C 1
ATOM 1450 O O . GLU A 1 172 ? 26.479 23.060 1.152 1.00 89.12 172 GLU A O 1
ATOM 1455 N N . SER A 1 173 ? 24.307 22.586 1.501 1.00 89.94 173 SER A N 1
ATOM 1456 C CA . SER A 1 173 ? 24.017 22.233 0.104 1.00 89.94 173 SER A CA 1
ATOM 1457 C C . SER A 1 173 ? 24.333 23.382 -0.859 1.00 89.94 173 SER A C 1
ATOM 1459 O O . SER A 1 173 ? 25.030 23.199 -1.860 1.00 89.94 173 SER A O 1
ATOM 1461 N N . TYR A 1 174 ? 23.910 24.607 -0.536 1.00 92.81 174 TYR A N 1
ATOM 1462 C CA . TYR A 1 174 ? 24.173 25.767 -1.386 1.00 92.81 174 TYR A CA 1
ATOM 1463 C C . TYR A 1 174 ? 25.672 26.066 -1.542 1.00 92.81 174 TYR A C 1
ATOM 1465 O O . TYR A 1 174 ? 26.122 26.412 -2.641 1.00 92.81 174 TYR A O 1
ATOM 1473 N N . GLN A 1 175 ? 26.462 25.922 -0.473 1.00 92.75 175 GLN A N 1
ATOM 1474 C CA . GLN A 1 175 ? 27.916 26.099 -0.538 1.00 92.75 175 GLN A CA 1
ATOM 1475 C C . GLN A 1 175 ? 28.567 25.047 -1.436 1.00 92.75 175 GLN A C 1
ATOM 1477 O O . GLN A 1 175 ? 29.355 25.408 -2.316 1.00 92.75 175 GLN A O 1
ATOM 1482 N N . PHE A 1 176 ? 28.188 23.779 -1.260 1.00 94.19 176 PHE A N 1
ATOM 1483 C CA . PHE A 1 176 ? 28.669 22.680 -2.087 1.00 94.19 176 PHE A CA 1
ATOM 1484 C C . PHE A 1 176 ? 28.367 22.931 -3.572 1.00 94.19 176 PHE A C 1
ATOM 1486 O O . PHE A 1 176 ? 29.281 22.993 -4.395 1.00 94.19 176 PHE A O 1
ATOM 1493 N N . PHE A 1 177 ? 27.105 23.190 -3.928 1.00 94.88 177 PHE A N 1
ATOM 1494 C CA . PHE A 1 177 ? 26.709 23.376 -5.327 1.00 94.88 177 PHE A CA 1
ATOM 1495 C C . PHE A 1 177 ? 27.271 24.652 -5.968 1.00 94.88 177 PHE A C 1
ATOM 1497 O O . PHE A 1 177 ? 27.541 24.677 -7.174 1.00 94.88 177 PHE A O 1
ATOM 1504 N N . SER A 1 178 ? 27.527 25.695 -5.173 1.00 93.31 178 SER A N 1
ATOM 1505 C CA . SER A 1 178 ? 28.223 26.906 -5.630 1.00 93.31 178 SER A CA 1
ATOM 1506 C C . SER A 1 178 ? 29.672 26.636 -6.044 1.00 93.31 178 SER A C 1
ATOM 1508 O O . SER A 1 178 ? 30.182 27.297 -6.955 1.00 93.31 178 SER A O 1
ATOM 1510 N N . HIS A 1 179 ? 30.336 25.674 -5.399 1.00 94.06 179 HIS A N 1
ATOM 1511 C CA . HIS A 1 179 ? 31.655 25.200 -5.810 1.00 94.06 179 HIS A CA 1
ATOM 1512 C C . HIS A 1 179 ? 31.553 24.210 -6.976 1.00 94.06 179 HIS A C 1
ATOM 1514 O O . HIS A 1 179 ? 32.191 24.421 -8.010 1.00 94.06 179 HIS A O 1
ATOM 1520 N N . PHE A 1 180 ? 30.682 23.204 -6.851 1.00 94.62 180 PHE A N 1
ATOM 1521 C CA . PHE A 1 180 ? 30.498 22.130 -7.827 1.00 94.62 180 PHE A CA 1
ATOM 1522 C C . PHE A 1 180 ? 30.215 22.658 -9.239 1.00 94.62 180 PHE A C 1
ATOM 1524 O O . PHE A 1 180 ? 30.772 22.165 -10.216 1.00 94.62 180 PHE A O 1
ATOM 1531 N N . LYS A 1 181 ? 29.402 23.717 -9.374 1.00 94.44 181 LYS A N 1
ATOM 1532 C CA . LYS A 1 181 ? 29.029 24.272 -10.687 1.00 94.44 181 LYS A CA 1
ATOM 1533 C C . LYS A 1 181 ? 30.158 24.999 -11.423 1.00 94.44 181 LYS A C 1
ATOM 1535 O O . LYS A 1 181 ? 29.990 25.353 -12.593 1.00 94.44 181 LYS A O 1
ATOM 1540 N N . GLN A 1 182 ? 31.298 25.261 -10.785 1.00 95.69 182 GLN A N 1
ATOM 1541 C CA . GLN A 1 182 ? 32.401 25.996 -11.406 1.00 95.69 182 GLN A CA 1
ATOM 1542 C C . GLN A 1 182 ? 33.054 25.167 -12.511 1.00 95.69 182 GLN A C 1
ATOM 1544 O O . GLN A 1 182 ? 33.453 24.026 -12.303 1.00 95.69 182 GLN A O 1
ATOM 1549 N N . LYS A 1 183 ? 33.210 25.760 -13.700 1.00 92.62 183 LYS A N 1
ATOM 1550 C CA . LYS A 1 183 ? 33.741 25.052 -14.873 1.00 92.62 183 LYS A CA 1
ATOM 1551 C C . LYS A 1 183 ? 35.138 24.471 -14.641 1.00 92.62 183 LYS A C 1
ATOM 1553 O O . LYS A 1 183 ? 35.411 23.361 -15.085 1.00 92.62 183 LYS A O 1
ATOM 1558 N N . ASP A 1 184 ? 36.001 25.202 -13.939 1.00 93.69 184 ASP A N 1
ATOM 1559 C CA . ASP A 1 184 ? 37.346 24.726 -13.607 1.00 93.69 184 ASP A CA 1
ATOM 1560 C C . ASP A 1 184 ? 37.288 23.509 -12.678 1.00 93.69 184 ASP A C 1
ATOM 1562 O O . ASP A 1 184 ? 37.940 22.508 -12.965 1.00 93.69 184 ASP A O 1
ATOM 1566 N N . HIS A 1 185 ? 36.433 23.548 -11.649 1.00 93.56 185 HIS A N 1
ATOM 1567 C CA . HIS A 1 185 ? 36.212 22.419 -10.746 1.00 93.56 185 HIS A CA 1
ATOM 1568 C C . HIS A 1 185 ? 35.655 21.200 -11.495 1.00 93.56 185 HIS A C 1
ATOM 1570 O O . HIS A 1 185 ? 36.229 20.122 -11.403 1.00 93.56 185 HIS A O 1
ATOM 1576 N N . LEU A 1 186 ? 34.636 21.364 -12.346 1.00 94.19 186 LEU A N 1
ATOM 1577 C CA . LEU A 1 186 ? 34.094 20.265 -13.161 1.00 94.19 186 LEU A CA 1
ATOM 1578 C C . LEU A 1 186 ? 35.123 19.638 -14.108 1.00 94.19 186 LEU A C 1
ATOM 1580 O O . LEU A 1 186 ? 34.962 18.487 -14.495 1.00 94.19 186 LEU A O 1
ATOM 1584 N N . ASN A 1 187 ? 36.161 20.368 -14.524 1.00 92.50 187 ASN A N 1
ATOM 1585 C CA . ASN A 1 187 ? 37.216 19.827 -15.385 1.00 92.50 187 ASN A CA 1
ATOM 1586 C C . ASN A 1 187 ? 38.283 19.048 -14.603 1.00 92.50 187 ASN A C 1
ATOM 1588 O O . ASN A 1 187 ? 38.963 18.205 -15.190 1.00 92.50 187 ASN A O 1
ATOM 1592 N N . THR A 1 188 ? 38.431 19.324 -13.307 1.00 94.38 188 THR A N 1
ATOM 1593 C CA . THR A 1 188 ? 39.410 18.683 -12.416 1.00 94.38 188 THR A CA 1
ATOM 1594 C C . THR A 1 188 ? 38.785 17.739 -11.391 1.00 94.38 188 THR A C 1
ATOM 1596 O O . THR A 1 188 ? 39.526 17.075 -10.684 1.00 94.38 188 THR A O 1
ATOM 1599 N N . MET A 1 189 ? 37.455 17.670 -11.329 1.00 93.88 189 MET A N 1
ATOM 1600 C CA . MET A 1 189 ? 36.655 16.838 -10.425 1.00 93.88 189 MET A CA 1
ATOM 1601 C C . MET A 1 189 ? 37.123 15.388 -10.452 1.00 93.88 189 MET A C 1
ATOM 1603 O O . MET A 1 189 ? 37.225 14.799 -11.531 1.00 93.88 189 MET A O 1
ATOM 1607 N N . GLU A 1 190 ? 37.379 14.818 -9.287 1.00 93.06 190 GLU A N 1
ATOM 1608 C CA . GLU A 1 190 ? 37.719 13.415 -9.089 1.00 93.06 190 GLU A CA 1
ATOM 1609 C C . GLU A 1 190 ? 36.495 12.632 -8.594 1.00 93.06 190 GLU A C 1
ATOM 1611 O O . GLU A 1 190 ? 35.386 13.159 -8.474 1.00 93.06 190 GLU A O 1
ATOM 1616 N N . TRP A 1 191 ? 36.656 11.326 -8.391 1.00 91.38 191 TRP A N 1
ATOM 1617 C CA . TRP A 1 191 ? 35.533 10.472 -8.012 1.00 91.38 191 TRP A CA 1
ATOM 1618 C C . TRP A 1 191 ? 34.945 10.860 -6.652 1.00 91.38 191 TRP A C 1
ATOM 1620 O O . TRP A 1 191 ? 33.729 10.840 -6.499 1.00 91.38 191 TRP A O 1
ATOM 1630 N N . GLU A 1 192 ? 35.779 11.262 -5.696 1.00 88.69 192 GLU A N 1
ATOM 1631 C CA . GLU A 1 192 ? 35.358 11.686 -4.360 1.00 88.69 192 GLU A CA 1
ATOM 1632 C C . GLU A 1 192 ? 34.362 12.855 -4.408 1.00 88.69 192 GLU A C 1
ATOM 1634 O O . GLU A 1 192 ? 33.348 12.809 -3.714 1.00 88.69 192 GLU A O 1
ATOM 1639 N N . ASP A 1 193 ? 34.577 13.834 -5.295 1.00 89.06 193 ASP A N 1
ATOM 1640 C CA . ASP A 1 193 ? 33.663 14.970 -5.487 1.00 89.06 193 ASP A CA 1
ATOM 1641 C C . ASP A 1 193 ? 32.287 14.502 -6.014 1.00 89.06 193 ASP A C 1
ATOM 1643 O O . ASP A 1 193 ? 31.232 15.016 -5.636 1.00 89.06 193 ASP A O 1
ATOM 1647 N N . VAL A 1 194 ? 32.278 13.473 -6.873 1.00 87.62 194 VAL A N 1
ATOM 1648 C CA . VAL A 1 194 ? 31.047 12.844 -7.382 1.00 87.62 194 VAL A CA 1
ATOM 1649 C C . VAL A 1 194 ? 30.330 12.064 -6.275 1.00 87.62 194 VAL A C 1
ATOM 1651 O O . VAL A 1 194 ? 29.103 11.993 -6.275 1.00 87.62 194 VAL A O 1
ATOM 1654 N N . GLN A 1 195 ? 31.056 11.491 -5.312 1.00 87.25 195 GLN A N 1
ATOM 1655 C CA . GLN A 1 195 ? 30.447 10.828 -4.154 1.00 87.25 195 GLN A CA 1
ATOM 1656 C C . GLN A 1 195 ? 29.842 11.834 -3.173 1.00 87.25 195 GLN A C 1
ATOM 1658 O O . GLN A 1 195 ? 28.730 11.607 -2.691 1.00 87.25 195 GLN A O 1
ATOM 1663 N N . GLU A 1 196 ? 30.540 12.943 -2.923 1.00 88.94 196 GLU A N 1
ATOM 1664 C CA . GLU A 1 196 ? 30.089 14.036 -2.054 1.00 88.94 196 GLU A CA 1
ATOM 1665 C C . GLU A 1 196 ? 28.802 14.684 -2.577 1.00 88.94 196 GLU A C 1
ATOM 1667 O O . GLU A 1 196 ? 27.877 14.919 -1.803 1.00 88.94 196 GLU A O 1
ATOM 1672 N N . LEU A 1 197 ? 28.662 14.824 -3.902 1.00 88.44 197 LEU A N 1
ATOM 1673 C CA . LEU A 1 197 ? 27.410 15.232 -4.553 1.00 88.44 197 LEU A CA 1
ATOM 1674 C C . LEU A 1 197 ? 26.191 14.433 -4.051 1.00 88.44 197 LEU A C 1
ATOM 1676 O O . LEU A 1 197 ? 25.088 14.965 -3.938 1.00 88.44 197 LEU A O 1
ATOM 1680 N N . GLY A 1 198 ? 26.387 13.157 -3.712 1.00 82.00 198 GLY A N 1
ATOM 1681 C CA . GLY A 1 198 ? 25.358 12.271 -3.176 1.00 82.00 198 GLY A CA 1
ATOM 1682 C C . GLY A 1 198 ? 24.850 12.596 -1.774 1.00 82.00 198 GLY A C 1
ATOM 1683 O O . GLY A 1 198 ? 23.797 12.093 -1.389 1.00 82.00 198 GLY A O 1
ATOM 1684 N N . GLU A 1 199 ? 25.590 13.371 -0.984 1.00 82.44 199 GLU A N 1
ATOM 1685 C CA . GLU A 1 199 ? 25.163 13.854 0.339 1.00 82.44 199 GLU A CA 1
ATOM 1686 C C . GLU A 1 199 ? 24.142 15.001 0.220 1.00 82.44 199 GLU A C 1
ATOM 1688 O O . GLU A 1 199 ? 23.288 15.182 1.091 1.00 82.44 199 GLU A O 1
ATOM 1693 N N . HIS A 1 200 ? 24.179 15.728 -0.899 1.00 84.94 200 HIS A N 1
ATOM 1694 C CA . HIS A 1 200 ? 23.413 16.957 -1.117 1.00 84.94 200 HIS A CA 1
ATOM 1695 C C . HIS A 1 200 ? 22.182 16.782 -2.025 1.00 84.94 200 HIS A C 1
ATOM 1697 O O . HIS A 1 200 ? 21.486 17.747 -2.327 1.00 84.94 200 HIS A O 1
ATOM 1703 N N . ILE A 1 201 ? 21.891 15.553 -2.460 1.00 82.12 201 ILE A N 1
ATOM 1704 C CA . ILE A 1 201 ? 20.731 15.219 -3.297 1.00 82.12 201 ILE A CA 1
ATOM 1705 C C . ILE A 1 201 ? 19.802 14.300 -2.501 1.00 82.12 201 ILE A C 1
ATOM 1707 O O . ILE A 1 201 ? 20.147 13.159 -2.181 1.00 82.12 201 ILE A O 1
ATOM 1711 N N . ASN A 1 202 ? 18.587 14.761 -2.213 1.00 71.50 202 ASN A N 1
ATOM 1712 C CA . ASN A 1 202 ? 17.585 14.023 -1.450 1.00 71.50 202 ASN A CA 1
ATOM 1713 C C . ASN A 1 202 ? 17.138 12.740 -2.147 1.00 71.50 202 ASN A C 1
ATOM 1715 O O . ASN A 1 202 ? 16.867 11.741 -1.479 1.00 71.50 202 ASN A O 1
ATOM 1719 N N . SER A 1 203 ? 17.143 12.726 -3.480 1.00 64.94 203 SER A N 1
ATOM 1720 C CA . SER A 1 203 ? 16.916 11.522 -4.292 1.00 64.94 203 SER A CA 1
ATOM 1721 C C . SER A 1 203 ? 17.938 10.403 -3.997 1.00 64.94 203 SER A C 1
ATOM 1723 O O . SER A 1 203 ? 17.682 9.231 -4.274 1.00 64.94 203 SER A O 1
ATOM 1725 N N . PHE A 1 204 ? 19.067 10.731 -3.352 1.00 66.69 204 PHE A N 1
ATOM 1726 C CA . PHE A 1 204 ? 20.073 9.794 -2.848 1.00 66.69 204 PHE A CA 1
ATOM 1727 C C . PHE A 1 204 ? 20.027 9.574 -1.317 1.00 66.69 204 PHE A C 1
ATOM 1729 O O . PHE A 1 204 ? 20.885 8.872 -0.781 1.00 66.69 204 PHE A O 1
ATOM 1736 N N . ARG A 1 205 ? 19.000 10.046 -0.585 1.00 53.94 205 ARG A N 1
ATOM 1737 C CA . ARG A 1 205 ? 18.830 9.757 0.864 1.00 53.94 205 ARG A CA 1
ATOM 1738 C C . ARG A 1 205 ? 18.742 8.262 1.173 1.00 53.94 205 ARG A C 1
ATOM 1740 O O . ARG A 1 205 ? 19.164 7.822 2.240 1.00 53.94 205 ARG A O 1
ATOM 1747 N N . MET A 1 206 ? 18.222 7.453 0.247 1.00 46.75 206 MET A N 1
ATOM 1748 C CA . MET A 1 206 ? 18.271 5.999 0.390 1.00 46.75 206 MET A CA 1
ATOM 1749 C C . MET A 1 206 ? 19.708 5.508 0.184 1.00 46.75 206 MET A C 1
ATOM 1751 O O . MET A 1 206 ? 20.223 5.521 -0.936 1.00 46.75 206 MET A O 1
ATOM 1755 N N . ALA A 1 207 ? 20.327 4.978 1.246 1.00 41.94 207 ALA A N 1
ATOM 1756 C CA . ALA A 1 207 ? 21.706 4.474 1.229 1.00 41.94 207 ALA A CA 1
ATOM 1757 C C . ALA A 1 207 ? 21.990 3.490 0.076 1.00 41.94 207 ALA A C 1
ATOM 1759 O O . ALA A 1 207 ? 23.111 3.414 -0.419 1.00 41.94 207 ALA A O 1
ATOM 1760 N N . LEU A 1 208 ? 20.974 2.755 -0.388 1.00 44.25 208 LEU A N 1
ATOM 1761 C CA . LEU A 1 208 ? 21.076 1.827 -1.512 1.00 44.25 208 LEU A CA 1
ATOM 1762 C C . LEU A 1 208 ? 21.123 2.525 -2.882 1.00 44.25 208 LEU A C 1
ATOM 1764 O O . LEU A 1 208 ? 21.912 2.107 -3.728 1.00 44.25 208 LEU A O 1
ATOM 1768 N N . ALA A 1 209 ? 20.320 3.572 -3.100 1.00 49.09 209 ALA A N 1
ATOM 1769 C CA . ALA A 1 209 ? 20.318 4.358 -4.338 1.00 49.09 209 ALA A CA 1
ATOM 1770 C C . ALA A 1 209 ? 21.645 5.112 -4.493 1.00 49.09 209 ALA A C 1
ATOM 1772 O O . ALA A 1 209 ? 22.310 5.008 -5.523 1.00 49.09 209 ALA A O 1
ATOM 1773 N N . LYS A 1 210 ? 22.100 5.738 -3.405 1.00 58.69 210 LYS A N 1
ATOM 1774 C CA . LYS A 1 210 ? 23.409 6.387 -3.308 1.00 58.69 210 LYS A CA 1
ATOM 1775 C C . LYS A 1 210 ? 24.570 5.428 -3.511 1.00 58.69 210 LYS A C 1
ATOM 1777 O O . LYS A 1 210 ? 25.457 5.695 -4.309 1.00 58.69 210 LYS A O 1
ATOM 1782 N N . LYS A 1 211 ? 24.550 4.262 -2.857 1.00 59.69 211 LYS A N 1
ATOM 1783 C CA . LYS A 1 211 ? 25.592 3.239 -3.033 1.00 59.69 211 LYS A CA 1
ATOM 1784 C C . LYS A 1 211 ? 25.630 2.676 -4.455 1.00 59.69 211 LYS A C 1
ATOM 1786 O O . LYS A 1 211 ? 26.694 2.282 -4.916 1.00 59.69 211 LYS A O 1
ATOM 1791 N N . ARG A 1 212 ? 24.501 2.607 -5.158 1.00 63.19 212 ARG A N 1
ATOM 1792 C CA . ARG A 1 212 ? 24.481 2.182 -6.563 1.00 63.19 212 ARG A CA 1
ATOM 1793 C C . ARG A 1 212 ? 25.059 3.263 -7.462 1.00 63.19 212 ARG A C 1
ATOM 1795 O O . ARG A 1 212 ? 26.028 2.995 -8.162 1.00 63.19 212 ARG A O 1
ATOM 1802 N N . ALA A 1 213 ? 24.496 4.467 -7.411 1.00 65.25 213 ALA A N 1
ATOM 1803 C CA . ALA A 1 213 ? 24.881 5.569 -8.287 1.00 65.25 213 ALA A CA 1
ATOM 1804 C C . ALA A 1 213 ? 26.328 6.034 -8.043 1.00 65.25 213 ALA A C 1
ATOM 1806 O O . ALA A 1 213 ? 27.076 6.275 -8.991 1.00 65.25 213 ALA A O 1
ATOM 1807 N N . LEU A 1 214 ? 26.723 6.104 -6.768 1.00 76.12 214 LEU A N 1
ATOM 1808 C CA . LEU A 1 214 ? 27.920 6.798 -6.288 1.00 76.12 214 LEU A CA 1
ATOM 1809 C C . LEU A 1 214 ? 28.820 5.920 -5.399 1.00 76.12 214 LEU A C 1
ATOM 1811 O O . LEU A 1 214 ? 29.781 6.406 -4.813 1.00 76.12 214 LEU A O 1
ATOM 1815 N N . GLY A 1 215 ? 28.550 4.616 -5.262 1.00 65.25 215 GLY A N 1
ATOM 1816 C CA . GLY A 1 215 ? 29.385 3.733 -4.432 1.00 65.25 215 GLY A CA 1
ATOM 1817 C C . GLY A 1 215 ? 30.690 3.295 -5.096 1.00 65.25 215 GLY A C 1
ATOM 1818 O O . GLY A 1 215 ? 31.673 3.094 -4.394 1.00 65.25 215 GLY A O 1
ATOM 1819 N N . ASN A 1 216 ? 30.709 3.161 -6.425 1.00 74.19 216 ASN A N 1
ATOM 1820 C CA . ASN A 1 216 ? 31.905 2.928 -7.244 1.00 74.19 216 ASN A CA 1
ATOM 1821 C C . ASN A 1 216 ? 31.742 3.643 -8.600 1.00 74.19 216 ASN A C 1
ATOM 1823 O O . ASN A 1 216 ? 30.599 3.798 -9.036 1.00 74.19 216 ASN A O 1
ATOM 1827 N N . PRO A 1 217 ? 32.835 4.042 -9.283 1.00 77.19 217 PRO A N 1
ATOM 1828 C CA . PRO A 1 217 ? 32.741 4.686 -10.592 1.00 77.19 217 PRO A CA 1
ATOM 1829 C C . PRO A 1 217 ? 32.058 3.774 -11.616 1.00 77.19 217 PRO A C 1
ATOM 1831 O O . PRO A 1 217 ? 32.547 2.681 -11.901 1.00 77.19 217 PRO A O 1
ATOM 1834 N N . ASN A 1 218 ? 30.939 4.229 -12.188 1.00 78.75 218 ASN A N 1
ATOM 1835 C CA . ASN A 1 218 ? 30.180 3.479 -13.202 1.00 78.75 218 ASN A CA 1
ATOM 1836 C C . ASN A 1 218 ? 30.546 3.873 -14.647 1.00 78.75 218 ASN A C 1
ATOM 1838 O O . ASN A 1 218 ? 30.133 3.221 -15.601 1.00 78.75 218 ASN A O 1
ATOM 1842 N N . ALA A 1 219 ? 31.336 4.933 -14.806 1.00 86.31 219 ALA A N 1
ATOM 1843 C CA . ALA A 1 219 ? 31.914 5.405 -16.059 1.00 86.31 219 ALA A CA 1
ATOM 1844 C C . ALA A 1 219 ? 33.280 6.049 -15.769 1.00 86.31 219 ALA A C 1
ATOM 1846 O O . ALA A 1 219 ? 33.636 6.260 -14.605 1.00 86.31 219 ALA A O 1
ATOM 1847 N N . SER A 1 220 ? 34.056 6.369 -16.809 1.00 91.69 220 SER A N 1
ATOM 1848 C CA . SER A 1 220 ? 35.308 7.104 -16.612 1.00 91.69 220 SER A CA 1
ATOM 1849 C C . SER A 1 220 ? 35.029 8.484 -16.018 1.00 91.69 220 SER A C 1
ATOM 1851 O O . SER A 1 220 ? 34.016 9.112 -16.331 1.00 91.69 220 SER A O 1
ATOM 1853 N N . ILE A 1 221 ? 35.949 8.993 -15.197 1.00 93.06 221 ILE A N 1
ATOM 1854 C CA . ILE A 1 221 ? 35.817 10.343 -14.636 1.00 93.06 221 ILE A CA 1
ATOM 1855 C C . ILE A 1 221 ? 35.673 11.400 -15.743 1.00 93.06 221 ILE A C 1
ATOM 1857 O O . ILE A 1 221 ? 34.883 12.325 -15.620 1.00 93.06 221 ILE A O 1
ATOM 1861 N N . GLU A 1 222 ? 36.331 11.207 -16.888 1.00 94.31 222 GLU A N 1
ATOM 1862 C CA . GLU A 1 222 ? 36.194 12.050 -18.084 1.00 94.31 222 GLU A CA 1
ATOM 1863 C C . GLU A 1 222 ? 34.756 12.091 -18.622 1.00 94.31 222 GLU A C 1
ATOM 1865 O O . GLU A 1 222 ? 34.296 13.147 -19.058 1.00 94.31 222 GLU A O 1
ATOM 1870 N N . HIS A 1 223 ? 34.026 10.974 -18.551 1.00 94.06 223 HIS A N 1
ATOM 1871 C CA . HIS A 1 223 ? 32.616 10.906 -18.935 1.00 94.06 223 HIS A CA 1
ATOM 1872 C C . HIS A 1 223 ? 31.727 11.684 -17.962 1.00 94.06 223 HIS A C 1
ATOM 1874 O O . HIS A 1 223 ? 30.877 12.456 -18.404 1.00 94.06 223 HIS A O 1
ATOM 1880 N N . TYR A 1 224 ? 31.966 11.578 -16.650 1.00 93.88 224 TYR A N 1
ATOM 1881 C CA . TYR A 1 224 ? 31.283 12.407 -15.645 1.00 93.88 224 TYR A CA 1
ATOM 1882 C C . TYR A 1 224 ? 31.557 13.899 -15.867 1.00 93.88 224 TYR A C 1
ATOM 1884 O O . TYR A 1 224 ? 30.619 14.694 -15.952 1.00 93.88 224 TYR A O 1
ATOM 1892 N N . ARG A 1 225 ? 32.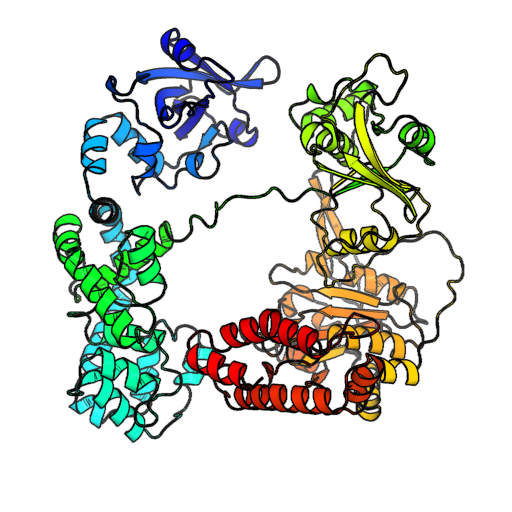829 14.278 -16.060 1.00 95.94 225 ARG A N 1
ATOM 1893 C CA . ARG A 1 225 ? 33.245 15.658 -16.364 1.00 95.94 225 ARG A CA 1
ATOM 1894 C C . ARG A 1 225 ? 32.541 16.186 -17.610 1.00 95.94 225 ARG A C 1
ATOM 1896 O O . ARG A 1 225 ? 31.998 17.289 -17.577 1.00 95.94 225 ARG A O 1
ATOM 1903 N N . LYS A 1 226 ? 32.513 15.407 -18.697 1.00 96.19 226 LYS A N 1
ATOM 1904 C CA . LYS A 1 226 ? 31.823 15.753 -19.952 1.00 96.19 226 LYS A CA 1
ATOM 1905 C C . LYS A 1 226 ? 30.321 15.938 -19.735 1.00 96.19 226 LYS A C 1
ATOM 1907 O O . LYS A 1 226 ? 29.764 16.931 -20.199 1.00 96.19 226 LYS A O 1
ATOM 1912 N N . SER A 1 227 ? 29.689 15.014 -19.020 1.00 96.12 227 SER A N 1
ATOM 1913 C CA . SER A 1 227 ? 28.246 14.999 -18.772 1.00 96.12 227 SER A CA 1
ATOM 1914 C C . SER A 1 227 ? 27.803 16.207 -17.949 1.00 96.12 227 SER A C 1
ATOM 1916 O O . SER A 1 227 ? 26.923 16.953 -18.378 1.00 96.12 227 SER A O 1
ATOM 1918 N N . PHE A 1 228 ? 28.457 16.478 -16.814 1.00 97.00 228 PHE A N 1
ATOM 1919 C CA . PHE A 1 228 ? 28.132 17.642 -15.984 1.00 97.00 228 PHE A CA 1
ATOM 1920 C C . PHE A 1 228 ? 28.490 18.968 -16.665 1.00 97.00 228 PHE A C 1
ATOM 1922 O O . PHE A 1 228 ? 27.708 19.914 -16.595 1.00 97.00 228 PHE A O 1
ATOM 1929 N N . ASN A 1 229 ? 29.608 19.046 -17.402 1.00 96.38 229 ASN A N 1
ATOM 1930 C CA . ASN A 1 229 ? 29.910 20.235 -18.208 1.00 96.38 229 ASN A CA 1
ATOM 1931 C C . ASN A 1 229 ? 28.835 20.497 -19.266 1.00 96.38 229 ASN A C 1
ATOM 1933 O O . ASN A 1 229 ? 28.474 21.652 -19.487 1.00 96.38 229 ASN A O 1
ATOM 1937 N N . TYR A 1 230 ? 28.323 19.452 -19.917 1.00 97.06 230 TYR A N 1
ATOM 1938 C CA . TYR A 1 230 ? 27.235 19.593 -20.876 1.00 97.06 230 TYR A CA 1
ATOM 1939 C C . TYR A 1 230 ? 25.951 20.066 -20.186 1.00 97.06 230 TYR A C 1
ATOM 1941 O O . TYR A 1 230 ? 25.385 21.072 -20.611 1.00 97.06 230 TYR A O 1
ATOM 1949 N N . LEU A 1 231 ? 25.539 19.424 -19.086 1.00 96.88 231 LEU A N 1
ATOM 1950 C CA . LEU A 1 231 ? 24.328 19.798 -18.351 1.00 96.88 231 LEU A CA 1
ATOM 1951 C C . LEU A 1 231 ? 24.379 21.235 -17.825 1.00 96.88 231 LEU A C 1
ATOM 1953 O O . LEU A 1 231 ? 23.390 21.946 -17.953 1.00 96.88 231 LEU A O 1
ATOM 1957 N N . ILE A 1 232 ? 25.519 21.683 -17.289 1.00 96.56 232 ILE A N 1
ATOM 1958 C CA . ILE A 1 232 ? 25.651 22.969 -16.582 1.00 96.56 232 ILE A CA 1
ATOM 1959 C C . ILE A 1 232 ? 26.066 24.101 -17.531 1.00 96.56 232 ILE A C 1
ATOM 1961 O O . ILE A 1 232 ? 25.422 25.149 -17.550 1.00 96.56 232 ILE A O 1
ATOM 1965 N N . HIS A 1 233 ? 27.078 23.879 -18.376 1.00 96.06 233 HIS A N 1
ATOM 1966 C CA . HIS A 1 233 ? 27.712 24.910 -19.218 1.00 96.06 233 HIS A CA 1
ATOM 1967 C C . HIS A 1 233 ? 27.464 24.739 -20.725 1.00 96.06 233 HIS A C 1
ATOM 1969 O O . HIS A 1 233 ? 28.061 25.460 -21.530 1.00 96.06 233 HIS A O 1
ATOM 1975 N N . GLY A 1 234 ? 26.633 23.779 -21.135 1.00 93.12 234 GLY A N 1
ATOM 1976 C CA . GLY A 1 234 ? 26.287 23.571 -22.540 1.00 93.12 234 GLY A CA 1
ATOM 1977 C C . GLY A 1 234 ? 25.548 24.767 -23.153 1.00 93.12 234 GLY A C 1
ATOM 1978 O O . GLY A 1 234 ? 24.827 25.495 -22.478 1.00 93.12 234 GLY A O 1
ATOM 1979 N N . THR A 1 235 ? 25.717 24.964 -24.462 1.00 93.44 235 THR A N 1
ATOM 1980 C CA . THR A 1 235 ? 25.140 26.104 -25.201 1.00 93.44 235 THR A CA 1
ATOM 1981 C C . THR A 1 235 ? 23.703 25.877 -25.670 1.00 93.44 235 THR A C 1
ATOM 1983 O O . THR A 1 235 ? 23.045 26.819 -26.110 1.00 93.44 235 THR A O 1
ATOM 1986 N N . GLU A 1 236 ? 23.209 24.638 -25.612 1.00 95.25 236 GLU A N 1
ATOM 1987 C CA . GLU A 1 236 ? 21.827 24.310 -25.960 1.00 95.25 236 GLU A CA 1
ATOM 1988 C C . GLU A 1 236 ? 20.839 24.781 -24.874 1.00 95.25 236 GLU A C 1
ATOM 1990 O O . GLU A 1 236 ? 21.216 24.925 -23.705 1.00 95.25 236 GLU A O 1
ATOM 1995 N N . PRO A 1 237 ? 19.553 24.993 -25.219 1.00 96.19 237 PRO A N 1
ATOM 1996 C CA . PRO A 1 237 ? 18.526 25.311 -24.230 1.00 96.19 237 PRO A CA 1
ATOM 1997 C C . PRO A 1 237 ? 18.500 24.285 -23.094 1.00 96.19 237 PRO A C 1
ATOM 1999 O O . PRO A 1 237 ? 18.629 23.087 -23.348 1.00 96.19 237 PRO A O 1
ATOM 2002 N N . LEU A 1 238 ? 18.294 24.745 -21.853 1.00 95.19 238 LEU A N 1
ATOM 2003 C CA . LEU A 1 238 ? 18.357 23.888 -20.662 1.00 95.19 238 LEU A CA 1
ATOM 2004 C C . LEU A 1 238 ? 17.459 22.650 -20.783 1.00 95.19 238 LEU A C 1
ATOM 2006 O O . LEU A 1 238 ? 17.933 21.551 -20.523 1.00 95.19 238 LEU A O 1
ATOM 2010 N N . LYS A 1 239 ? 16.229 22.803 -21.297 1.00 93.94 239 LYS A N 1
ATOM 2011 C CA . LYS A 1 239 ? 15.323 21.672 -21.551 1.00 93.94 239 LYS A CA 1
ATOM 2012 C C . LYS A 1 239 ? 15.977 20.544 -22.354 1.00 93.94 239 LYS A C 1
ATOM 2014 O O . LYS A 1 239 ? 15.936 19.388 -21.956 1.00 93.94 239 LYS A O 1
ATOM 2019 N N . ARG A 1 240 ? 16.674 20.902 -23.436 1.00 94.75 240 ARG A N 1
ATOM 2020 C CA . ARG A 1 240 ? 17.347 19.943 -24.313 1.00 94.75 240 ARG A CA 1
ATOM 2021 C C . ARG A 1 240 ? 18.549 19.323 -23.615 1.00 94.75 240 ARG A C 1
ATOM 2023 O O . ARG A 1 240 ? 18.756 18.124 -23.739 1.00 94.75 240 ARG A O 1
ATOM 2030 N N . ARG A 1 241 ? 19.304 20.114 -22.849 1.00 96.94 241 ARG A N 1
ATOM 2031 C CA . ARG A 1 241 ? 20.432 19.605 -22.060 1.00 96.94 241 ARG A CA 1
ATOM 2032 C C . ARG A 1 241 ? 19.984 18.590 -21.012 1.00 96.94 241 ARG A C 1
ATOM 2034 O O . ARG A 1 241 ? 20.639 17.566 -20.870 1.00 96.94 241 ARG A O 1
ATOM 2041 N N . MET A 1 242 ? 18.864 18.840 -20.334 1.00 95.19 242 MET A N 1
ATOM 2042 C CA . MET A 1 242 ? 18.275 17.910 -19.365 1.00 95.19 242 MET A CA 1
ATOM 2043 C C . MET A 1 242 ? 17.852 16.598 -20.035 1.00 95.19 242 MET A C 1
ATOM 2045 O O . MET A 1 242 ? 18.250 15.532 -19.575 1.00 95.19 242 MET A O 1
ATOM 2049 N N . ASP A 1 243 ? 17.127 16.663 -21.157 1.00 92.44 243 ASP A N 1
ATOM 2050 C CA . ASP A 1 243 ? 16.696 15.463 -21.889 1.00 92.44 243 ASP A CA 1
ATOM 2051 C C . ASP A 1 243 ? 17.893 14.640 -22.396 1.00 92.44 243 ASP A C 1
ATOM 2053 O O . ASP A 1 243 ? 17.958 13.423 -22.221 1.00 92.44 243 ASP A O 1
ATOM 2057 N N . GLN A 1 244 ? 18.886 15.303 -22.993 1.00 93.81 244 GLN A N 1
ATOM 2058 C CA . GLN A 1 244 ? 20.085 14.640 -23.508 1.00 93.81 244 GLN A CA 1
ATOM 2059 C C . GLN A 1 244 ? 20.951 14.067 -22.378 1.00 93.81 244 GLN A C 1
ATOM 2061 O O . GLN A 1 244 ? 21.502 12.983 -22.534 1.00 93.81 244 GLN A O 1
ATOM 2066 N N . PHE A 1 245 ? 21.032 14.731 -21.223 1.00 94.69 245 PHE A N 1
ATOM 2067 C CA . PHE A 1 245 ? 21.749 14.205 -20.061 1.00 94.69 245 PHE A CA 1
ATOM 2068 C C . PHE A 1 245 ? 21.115 12.923 -19.509 1.00 94.69 245 PHE A C 1
ATOM 2070 O O . PHE A 1 245 ? 21.822 12.084 -18.968 1.00 94.69 245 PHE A O 1
ATOM 2077 N N . VAL A 1 246 ? 19.803 12.727 -19.659 1.00 85.50 246 VAL A N 1
ATOM 2078 C CA . VAL A 1 246 ? 19.138 11.501 -19.184 1.00 85.50 246 VAL A CA 1
ATOM 2079 C C . VAL A 1 246 ? 19.172 10.381 -20.230 1.00 85.50 246 VAL A C 1
ATOM 2081 O O . VAL A 1 246 ? 19.299 9.205 -19.876 1.00 85.50 246 VAL A O 1
ATOM 2084 N N . HIS A 1 247 ? 19.078 10.720 -21.518 1.00 81.62 247 HIS A N 1
ATOM 2085 C CA . HIS A 1 247 ? 18.844 9.731 -22.577 1.00 81.62 247 HIS A CA 1
ATOM 2086 C C . HIS A 1 247 ? 20.030 9.469 -23.503 1.00 81.62 247 HIS A C 1
ATOM 2088 O O . HIS A 1 247 ? 20.114 8.382 -24.069 1.00 81.62 247 HIS A O 1
ATOM 2094 N N . HIS A 1 248 ? 20.930 10.431 -23.695 1.00 90.31 248 HIS A N 1
ATOM 2095 C CA . HIS A 1 248 ? 21.960 10.334 -24.725 1.00 90.31 248 HIS A CA 1
ATOM 2096 C C . HIS A 1 248 ? 23.221 9.657 -24.191 1.00 90.31 248 HIS A C 1
ATOM 2098 O O . HIS A 1 248 ? 23.804 10.114 -23.213 1.00 90.31 248 HIS A O 1
ATOM 2104 N N . GLU A 1 249 ? 23.698 8.616 -24.873 1.00 85.06 249 GLU A N 1
ATOM 2105 C CA . GLU A 1 249 ? 24.854 7.805 -24.446 1.00 85.06 249 GLU A CA 1
ATOM 2106 C C . GLU A 1 249 ? 26.120 8.636 -24.160 1.00 85.06 249 GLU A C 1
ATOM 2108 O O . GLU A 1 249 ? 26.886 8.317 -23.257 1.00 85.06 249 GLU A O 1
ATOM 2113 N N . ASP A 1 250 ? 26.320 9.754 -24.870 1.00 89.69 250 ASP A N 1
ATOM 2114 C CA . ASP A 1 250 ? 27.458 10.660 -24.631 1.00 89.69 250 ASP A CA 1
ATOM 2115 C C . ASP A 1 250 ? 27.423 11.442 -23.309 1.00 89.69 250 ASP A C 1
ATOM 2117 O O . ASP A 1 250 ? 28.463 11.991 -22.930 1.00 89.69 250 ASP A O 1
ATOM 2121 N N . TYR A 1 251 ? 26.263 11.539 -22.658 1.00 91.56 251 TYR A N 1
ATOM 2122 C CA . TYR A 1 251 ? 26.036 12.386 -21.478 1.00 91.56 251 TYR A CA 1
ATOM 2123 C C . TYR A 1 251 ? 25.317 11.665 -20.336 1.00 91.56 251 TYR A C 1
ATOM 2125 O O . TYR A 1 251 ? 25.275 12.168 -19.217 1.00 91.56 251 TYR A O 1
ATOM 2133 N N . LYS A 1 252 ? 24.734 10.497 -20.610 1.00 89.31 252 LYS A N 1
ATOM 2134 C CA . LYS A 1 252 ? 23.979 9.729 -19.636 1.00 89.31 252 LYS A CA 1
ATOM 2135 C C . LYS A 1 252 ? 24.885 9.238 -18.526 1.00 89.31 252 LYS A C 1
ATOM 2137 O O . LYS A 1 252 ? 25.896 8.574 -18.773 1.00 89.31 252 LYS A O 1
ATOM 2142 N N . LEU A 1 253 ? 24.474 9.537 -17.296 1.00 85.38 253 LEU A N 1
ATOM 2143 C CA . LEU A 1 253 ? 25.120 9.049 -16.093 1.00 85.38 253 LEU A CA 1
ATOM 2144 C C . LEU A 1 253 ? 24.246 8.061 -15.345 1.00 85.38 253 LEU A C 1
ATOM 2146 O O . LEU A 1 253 ? 23.029 8.174 -15.204 1.00 85.38 253 LEU A O 1
ATOM 2150 N N . PHE A 1 254 ? 24.940 7.064 -14.838 1.00 76.81 254 PHE A N 1
ATOM 2151 C CA . PHE A 1 254 ? 24.365 5.978 -14.106 1.00 76.81 254 PHE A CA 1
ATOM 2152 C C . PHE A 1 254 ? 23.723 6.427 -12.780 1.00 76.81 254 PHE A C 1
ATOM 2154 O O . PHE A 1 254 ? 24.411 6.969 -11.920 1.00 76.81 254 PHE A O 1
ATOM 2161 N N . GLY A 1 255 ? 22.424 6.170 -12.593 1.00 71.31 255 GLY A N 1
ATOM 2162 C CA . GLY A 1 255 ? 21.695 6.570 -11.382 1.00 71.31 255 GLY A CA 1
ATOM 2163 C C . GLY A 1 255 ? 21.245 8.037 -11.356 1.00 71.31 255 GLY A C 1
ATOM 2164 O O . GLY A 1 255 ? 20.660 8.461 -10.366 1.00 71.31 255 GLY A O 1
ATOM 2165 N N . PHE A 1 256 ? 21.464 8.795 -12.436 1.00 82.75 256 PHE A N 1
ATOM 2166 C CA . PHE A 1 256 ? 21.028 10.187 -12.579 1.00 82.75 256 PHE A CA 1
ATOM 2167 C C . PHE A 1 256 ? 19.771 10.284 -13.463 1.00 82.75 256 PHE A C 1
ATOM 2169 O O . PHE A 1 256 ? 19.832 10.697 -14.619 1.00 82.75 256 PHE A O 1
ATOM 2176 N N . GLY A 1 257 ? 18.628 9.849 -12.921 1.00 78.38 257 GLY A N 1
ATOM 2177 C CA . GLY A 1 257 ? 17.313 9.945 -13.575 1.00 78.38 257 GLY A CA 1
ATOM 2178 C C . GLY A 1 257 ? 16.657 11.326 -13.438 1.00 78.38 257 GLY A C 1
ATOM 2179 O O . GLY A 1 257 ? 17.256 12.259 -12.907 1.00 78.38 257 GLY A O 1
ATOM 2180 N N . TYR A 1 258 ? 15.403 11.458 -13.880 1.00 81.62 258 TYR A N 1
ATOM 2181 C CA . TYR A 1 258 ? 14.666 12.731 -13.889 1.00 81.62 258 TYR A CA 1
ATOM 2182 C C . TYR A 1 258 ? 14.601 13.433 -12.526 1.00 81.62 258 TYR A C 1
ATOM 2184 O O . TYR A 1 258 ? 14.807 14.642 -12.452 1.00 81.62 258 TYR A O 1
ATOM 2192 N N . SER A 1 259 ? 14.357 12.684 -11.449 1.00 76.88 259 SER A N 1
ATOM 2193 C CA . SER A 1 259 ? 14.310 13.204 -10.075 1.00 76.88 259 SER A CA 1
ATOM 2194 C C . SER A 1 259 ? 15.639 13.836 -9.654 1.00 76.88 259 SER A C 1
ATOM 2196 O O . SER A 1 259 ? 15.673 14.989 -9.228 1.00 76.88 259 SER A O 1
ATOM 2198 N N . VAL A 1 260 ? 16.741 13.118 -9.876 1.00 83.50 260 VAL A N 1
ATOM 2199 C CA . VAL A 1 260 ? 18.104 13.577 -9.580 1.00 83.50 260 VAL A CA 1
ATOM 2200 C C . VAL A 1 260 ? 18.471 14.785 -10.437 1.00 83.50 260 VAL A C 1
ATOM 2202 O O . VAL A 1 260 ? 19.011 15.756 -9.923 1.00 83.50 260 VAL A O 1
ATOM 2205 N N . VAL A 1 261 ? 18.175 14.757 -11.739 1.00 89.31 261 VAL A N 1
ATOM 2206 C CA . VAL A 1 261 ? 18.499 15.866 -12.652 1.00 89.31 261 VAL A CA 1
ATOM 2207 C C . VAL A 1 261 ? 17.699 17.119 -12.309 1.00 89.31 261 VAL A C 1
ATOM 2209 O O . VAL A 1 261 ? 18.251 18.213 -12.319 1.00 89.31 261 VAL A O 1
ATOM 2212 N N . SER A 1 262 ? 16.424 16.972 -11.961 1.00 87.75 262 SER A N 1
ATOM 2213 C CA . SER A 1 262 ? 15.593 18.074 -11.477 1.00 87.75 262 SER A CA 1
ATOM 2214 C C . SER A 1 262 ? 16.180 18.721 -10.220 1.00 87.75 262 SER A C 1
ATOM 2216 O O . SER A 1 262 ? 16.359 19.937 -10.161 1.00 87.75 262 SER A O 1
ATOM 2218 N N . GLU A 1 263 ? 16.555 17.896 -9.242 1.00 89.81 263 GLU A N 1
ATOM 2219 C CA . GLU A 1 263 ? 17.143 18.346 -7.983 1.00 89.81 263 GLU A CA 1
ATOM 2220 C C . GLU A 1 263 ? 18.533 18.971 -8.176 1.00 89.81 263 GLU A C 1
ATOM 2222 O O . GLU A 1 263 ? 18.851 19.981 -7.551 1.00 89.81 263 GLU A O 1
ATOM 2227 N N . LEU A 1 264 ? 19.343 18.432 -9.090 1.00 92.88 264 LEU A N 1
ATOM 2228 C CA . LEU A 1 264 ? 20.606 19.039 -9.509 1.00 92.88 264 LEU A CA 1
ATOM 2229 C C . LEU A 1 264 ? 20.387 20.443 -10.064 1.00 92.88 264 LEU A C 1
ATOM 2231 O O . LEU A 1 264 ? 21.066 21.372 -9.645 1.00 92.88 264 LEU A O 1
ATOM 2235 N N . ILE A 1 265 ? 19.451 20.614 -10.999 1.00 95.56 265 ILE A N 1
ATOM 2236 C CA . ILE A 1 265 ? 19.180 21.926 -11.595 1.00 95.56 265 ILE A CA 1
ATOM 2237 C C . ILE A 1 265 ? 18.672 22.912 -10.538 1.00 95.56 265 ILE A C 1
ATOM 2239 O O . ILE A 1 265 ? 19.170 24.037 -10.504 1.00 95.56 265 ILE A O 1
ATOM 2243 N N . GLY A 1 266 ? 17.771 22.480 -9.648 1.00 93.12 266 GLY A N 1
ATOM 2244 C CA . GLY A 1 266 ? 17.283 23.292 -8.528 1.00 93.12 266 GLY A CA 1
ATOM 2245 C C . GLY A 1 266 ? 18.405 23.747 -7.590 1.00 93.12 266 GLY A C 1
ATOM 2246 O O . GLY A 1 266 ? 18.460 24.915 -7.226 1.00 93.12 266 GLY A O 1
ATOM 2247 N N . ASN A 1 267 ? 19.362 22.870 -7.268 1.00 94.12 267 ASN A N 1
ATOM 2248 C CA . ASN A 1 267 ? 20.495 23.224 -6.409 1.00 94.12 267 ASN A CA 1
ATOM 2249 C C . ASN A 1 267 ? 21.611 24.021 -7.123 1.00 94.12 267 ASN A C 1
ATOM 2251 O O . ASN A 1 267 ? 22.317 24.802 -6.481 1.00 94.12 267 ASN A O 1
ATOM 2255 N N . ILE A 1 268 ? 21.814 23.824 -8.433 1.00 95.25 268 ILE A N 1
ATOM 2256 C CA . ILE A 1 268 ? 22.870 24.487 -9.227 1.00 95.25 268 ILE A CA 1
ATOM 2257 C C . ILE A 1 268 ? 22.466 25.914 -9.618 1.00 95.25 268 ILE A C 1
ATOM 2259 O O . ILE A 1 268 ? 23.311 26.821 -9.620 1.00 95.25 268 ILE A O 1
ATOM 2263 N N . PHE A 1 269 ? 21.187 26.108 -9.938 1.00 95.19 269 PHE A N 1
ATOM 2264 C CA . PHE A 1 269 ? 20.602 27.382 -10.356 1.00 95.19 269 PHE A CA 1
ATOM 2265 C C . PHE A 1 269 ? 19.426 27.810 -9.449 1.00 95.19 269 PHE A C 1
ATOM 2267 O O . PHE A 1 269 ? 18.350 28.137 -9.957 1.00 95.19 269 PHE A O 1
ATOM 2274 N N . PRO A 1 270 ? 19.607 27.848 -8.116 1.00 94.31 270 PRO A N 1
ATOM 2275 C CA . PRO A 1 270 ? 18.548 28.164 -7.152 1.00 94.31 270 PRO A CA 1
ATOM 2276 C C . PRO A 1 270 ? 18.126 29.646 -7.188 1.00 94.31 270 PRO A C 1
ATOM 2278 O O . PRO A 1 270 ? 17.216 30.070 -6.475 1.00 94.31 270 PRO A O 1
ATOM 2281 N N . GLU A 1 271 ? 18.805 30.477 -7.980 1.00 92.81 271 GLU A N 1
ATOM 2282 C CA . GLU A 1 271 ? 18.393 31.845 -8.287 1.00 92.81 271 GLU A CA 1
ATOM 2283 C C . GLU A 1 271 ? 17.410 31.916 -9.467 1.00 92.81 271 GLU A C 1
ATOM 2285 O O . GLU A 1 271 ? 16.689 32.904 -9.598 1.00 92.81 271 GLU A O 1
ATOM 2290 N N . GLU A 1 272 ? 17.386 30.893 -10.326 1.00 92.94 272 GLU A N 1
ATOM 2291 C CA . GLU A 1 272 ? 16.657 30.899 -11.601 1.00 92.94 272 GLU A CA 1
ATOM 2292 C C . GLU A 1 272 ? 15.518 29.880 -11.651 1.00 92.94 272 GLU A C 1
ATOM 2294 O O . GLU A 1 272 ? 14.501 30.152 -12.291 1.00 92.94 272 GLU A O 1
ATOM 2299 N N . PHE A 1 273 ? 15.667 28.730 -10.987 1.00 95.25 273 PHE A N 1
ATOM 2300 C CA . PHE A 1 273 ? 14.707 27.636 -11.077 1.00 95.25 273 PHE A CA 1
ATOM 2301 C C . PHE A 1 273 ? 14.316 27.076 -9.713 1.00 95.25 273 PHE A C 1
ATOM 2303 O O . PHE A 1 273 ? 15.154 26.839 -8.844 1.00 95.25 273 PHE A O 1
ATOM 2310 N N . CYS A 1 274 ? 13.023 26.796 -9.569 1.00 93.44 274 CYS A N 1
ATOM 2311 C CA . CYS A 1 274 ? 12.490 25.975 -8.496 1.00 93.44 274 CYS A CA 1
ATOM 2312 C C . CYS A 1 274 ? 12.793 24.495 -8.746 1.00 93.44 274 CYS A C 1
ATOM 2314 O O . CYS A 1 274 ? 12.988 24.058 -9.884 1.00 93.44 274 CYS A O 1
ATOM 2316 N N . PHE A 1 275 ? 12.784 23.712 -7.679 1.00 92.06 275 PHE A N 1
ATOM 2317 C CA . PHE A 1 275 ? 12.844 22.265 -7.763 1.00 92.06 275 PHE A CA 1
ATOM 2318 C C . PHE A 1 275 ? 11.577 21.737 -8.453 1.00 92.06 275 PHE A C 1
ATOM 2320 O O . PHE A 1 275 ? 10.500 22.330 -8.386 1.00 92.06 275 PHE A O 1
ATOM 2327 N N . TYR A 1 276 ? 11.724 20.638 -9.189 1.00 87.75 276 TYR A N 1
ATOM 2328 C CA . TYR A 1 276 ? 10.628 20.002 -9.918 1.00 87.75 276 TYR A CA 1
ATOM 2329 C C . TYR A 1 276 ? 10.586 18.514 -9.571 1.00 87.75 276 TYR A C 1
ATOM 2331 O O . TYR A 1 276 ? 10.919 17.646 -10.384 1.00 87.75 276 TYR A O 1
ATOM 2339 N N . ASN A 1 277 ? 10.279 18.209 -8.315 1.00 81.88 277 ASN A N 1
ATOM 2340 C CA . ASN A 1 277 ? 10.066 16.841 -7.850 1.00 81.88 277 ASN A CA 1
ATOM 2341 C C . ASN A 1 277 ? 8.561 16.574 -7.634 1.00 81.88 277 ASN A C 1
ATOM 2343 O O . ASN A 1 277 ? 7.708 17.425 -7.880 1.00 81.88 277 ASN A O 1
ATOM 2347 N N . GLN A 1 278 ? 8.193 15.354 -7.232 1.00 76.50 278 GLN A N 1
ATOM 2348 C CA . GLN A 1 278 ? 6.783 15.002 -7.021 1.00 76.50 278 GLN A CA 1
ATOM 2349 C C . GLN A 1 278 ? 6.107 15.855 -5.940 1.00 76.50 278 GLN A C 1
ATOM 2351 O O . GLN A 1 278 ? 4.961 16.251 -6.122 1.00 76.50 278 GLN A O 1
ATOM 2356 N N . ARG A 1 279 ? 6.814 16.147 -4.847 1.00 84.75 279 ARG A N 1
ATOM 2357 C CA . ARG A 1 279 ? 6.317 16.963 -3.734 1.00 84.75 279 ARG A CA 1
ATOM 2358 C C . ARG A 1 279 ? 5.973 18.374 -4.216 1.00 84.75 279 ARG A C 1
ATOM 2360 O O . ARG A 1 279 ? 4.868 18.844 -3.963 1.00 84.75 279 ARG A O 1
ATOM 2367 N N . ASP A 1 280 ? 6.867 18.989 -4.985 1.00 85.19 280 ASP A N 1
ATOM 2368 C CA . ASP A 1 280 ? 6.684 20.350 -5.507 1.00 85.19 280 ASP A CA 1
ATOM 2369 C C . ASP A 1 280 ? 5.555 20.429 -6.529 1.00 85.19 280 ASP A C 1
ATOM 2371 O O . ASP A 1 280 ? 4.769 21.372 -6.513 1.00 85.19 280 ASP A O 1
ATOM 2375 N N . ARG A 1 281 ? 5.420 19.399 -7.373 1.00 87.25 281 ARG A N 1
ATOM 2376 C CA . ARG A 1 281 ? 4.286 19.280 -8.297 1.00 87.25 281 ARG A CA 1
ATOM 2377 C C . ARG A 1 281 ? 2.963 19.164 -7.562 1.00 87.25 281 ARG A C 1
ATOM 2379 O O . ARG A 1 281 ? 2.043 19.891 -7.889 1.00 87.25 281 ARG A O 1
ATOM 2386 N N . VAL A 1 282 ? 2.862 18.308 -6.545 1.00 78.62 282 VAL A N 1
ATOM 2387 C CA . VAL A 1 282 ? 1.622 18.179 -5.760 1.00 78.62 282 VAL A CA 1
ATOM 2388 C C . VAL A 1 282 ? 1.286 19.493 -5.048 1.00 78.62 282 VAL A C 1
ATOM 2390 O O . VAL A 1 282 ? 0.128 19.903 -5.040 1.00 78.62 282 VAL A O 1
ATOM 2393 N N . ALA A 1 283 ? 2.282 20.184 -4.492 1.00 87.88 283 ALA A N 1
ATOM 2394 C CA . ALA A 1 283 ? 2.080 21.493 -3.879 1.00 87.88 283 ALA A CA 1
ATOM 2395 C C . ALA A 1 283 ? 1.570 22.532 -4.887 1.00 87.88 283 ALA A C 1
ATOM 2397 O O . ALA A 1 283 ? 0.548 23.170 -4.652 1.00 87.88 283 ALA A O 1
ATOM 2398 N N . ALA A 1 284 ? 2.236 22.677 -6.027 1.00 89.94 284 ALA A N 1
ATOM 2399 C CA . ALA A 1 284 ? 1.867 23.655 -7.039 1.00 89.94 284 ALA A CA 1
ATOM 2400 C C . ALA A 1 284 ? 0.556 23.303 -7.766 1.00 89.94 284 ALA A C 1
ATOM 2402 O O . ALA A 1 284 ? -0.325 24.146 -7.885 1.00 89.94 284 ALA A O 1
ATOM 2403 N N . GLU A 1 285 ? 0.411 22.074 -8.254 1.00 88.50 285 GLU A N 1
ATOM 2404 C CA . GLU A 1 285 ? -0.679 21.670 -9.149 1.00 88.50 285 GLU A CA 1
ATOM 2405 C C . GLU A 1 285 ? -1.957 21.297 -8.391 1.00 88.50 285 GLU A C 1
ATOM 2407 O O . GLU A 1 285 ? -3.048 21.661 -8.820 1.00 88.50 285 GLU A O 1
ATOM 2412 N N . ASN A 1 286 ? -1.845 20.607 -7.251 1.00 85.12 286 ASN A N 1
ATOM 2413 C CA . ASN A 1 286 ? -3.019 20.079 -6.547 1.00 85.12 286 ASN A CA 1
ATOM 2414 C C . ASN A 1 286 ? -3.465 20.981 -5.393 1.00 85.12 286 ASN A C 1
ATOM 2416 O O . ASN A 1 286 ? -4.658 21.092 -5.143 1.00 85.12 286 ASN A O 1
ATOM 2420 N N . ILE A 1 287 ? -2.520 21.584 -4.663 1.00 87.06 287 ILE A N 1
ATOM 2421 C CA . ILE A 1 287 ? -2.834 22.401 -3.479 1.00 87.06 287 ILE A CA 1
ATOM 2422 C C . ILE A 1 287 ? -3.017 23.869 -3.868 1.00 87.06 287 ILE A C 1
ATOM 2424 O O . ILE A 1 287 ? -3.962 24.511 -3.421 1.00 87.06 287 ILE A O 1
ATOM 2428 N N . LEU A 1 288 ? -2.120 24.400 -4.701 1.00 91.62 288 LEU A N 1
ATOM 2429 C CA . LEU A 1 288 ? -2.204 25.770 -5.211 1.00 91.62 288 LEU A CA 1
ATOM 2430 C C . LEU A 1 288 ? -2.992 25.878 -6.526 1.00 91.62 288 LEU A C 1
ATOM 2432 O O . LEU A 1 288 ? -3.123 26.983 -7.049 1.00 91.62 288 LEU A O 1
ATOM 2436 N N . GLU A 1 289 ? -3.500 24.755 -7.046 1.00 90.69 289 GLU A N 1
ATOM 2437 C CA . GLU A 1 289 ? -4.329 24.671 -8.261 1.00 90.69 289 GLU A CA 1
ATOM 2438 C C . GLU A 1 289 ? -3.699 25.349 -9.493 1.00 90.69 289 GLU A C 1
ATOM 2440 O O . GLU A 1 289 ? -4.382 25.867 -10.383 1.00 90.69 289 GLU A O 1
ATOM 2445 N N . LEU A 1 290 ? -2.367 25.361 -9.561 1.00 92.81 290 LEU A N 1
ATOM 2446 C CA . LEU A 1 290 ? -1.645 25.886 -10.709 1.00 92.81 290 LEU A CA 1
ATOM 2447 C C . LEU A 1 290 ? -1.749 24.895 -11.870 1.00 92.81 290 LEU A C 1
ATOM 2449 O O . LEU A 1 290 ? -1.704 23.682 -11.686 1.00 92.81 290 LEU A O 1
ATOM 2453 N N . THR A 1 291 ? -1.849 25.406 -13.094 1.00 92.00 291 THR A N 1
ATOM 2454 C CA . THR A 1 291 ? -2.004 24.572 -14.294 1.00 92.00 291 THR A CA 1
ATOM 2455 C C . THR A 1 291 ? -0.840 24.790 -15.255 1.00 92.00 291 THR A C 1
ATOM 2457 O O . THR A 1 291 ? -0.956 25.553 -16.218 1.00 92.00 291 THR A O 1
ATOM 2460 N N . PRO A 1 292 ? 0.305 24.117 -15.037 1.00 83.94 292 PRO A N 1
ATOM 2461 C CA . PRO A 1 292 ? 1.370 24.110 -16.023 1.00 83.94 292 PRO A CA 1
ATOM 2462 C C . PRO A 1 292 ? 0.809 23.522 -17.323 1.00 83.94 292 PRO A C 1
ATOM 2464 O O . PRO A 1 292 ? 0.272 22.417 -17.320 1.00 83.94 292 PRO A O 1
ATOM 2467 N N . GLY A 1 293 ? 0.870 24.268 -18.429 1.00 87.12 293 GLY A N 1
ATOM 2468 C CA . GLY A 1 293 ? 0.231 23.933 -19.712 1.00 87.12 293 GLY A CA 1
ATOM 2469 C C . GLY A 1 293 ? 0.849 22.732 -20.444 1.00 87.12 293 GLY A C 1
ATOM 2470 O O . GLY A 1 293 ? 1.317 22.857 -21.583 1.00 87.12 293 GLY A O 1
ATOM 2471 N N . TYR A 1 294 ? 0.902 21.572 -19.793 1.00 88.12 294 TYR A N 1
ATOM 2472 C CA . TYR A 1 294 ? 1.461 20.334 -20.317 1.00 88.12 294 TYR A CA 1
ATOM 2473 C C . TYR A 1 294 ? 0.683 19.850 -21.540 1.00 88.12 294 TYR A C 1
ATOM 2475 O O . TYR A 1 294 ? -0.545 19.900 -21.599 1.00 88.12 294 TYR A O 1
ATOM 2483 N N . ALA A 1 295 ? 1.416 19.362 -22.533 1.00 81.62 295 ALA A N 1
ATOM 2484 C CA . ALA A 1 295 ? 0.882 18.801 -23.758 1.00 81.62 295 ALA A CA 1
ATOM 2485 C C . ALA A 1 295 ? 1.356 17.356 -23.933 1.00 81.62 295 ALA A C 1
ATOM 2487 O O . ALA A 1 295 ? 2.428 16.946 -23.481 1.00 81.62 295 ALA A O 1
ATOM 2488 N N . ARG A 1 296 ? 0.532 16.558 -24.616 1.00 68.69 296 ARG A N 1
ATOM 2489 C CA . ARG A 1 296 ? 0.878 15.174 -24.942 1.00 68.69 296 ARG A CA 1
ATOM 2490 C C . ARG A 1 296 ? 2.114 15.161 -25.846 1.00 68.69 296 ARG A C 1
ATOM 2492 O O . ARG A 1 296 ? 2.076 15.734 -26.930 1.00 68.69 296 ARG A O 1
ATOM 2499 N N . GLY A 1 297 ? 3.163 14.467 -25.409 1.00 75.69 297 GLY A N 1
ATOM 2500 C CA . GLY A 1 297 ? 4.448 14.393 -26.111 1.00 75.69 297 GLY A CA 1
ATOM 2501 C C . GLY A 1 297 ? 5.511 15.375 -25.611 1.00 75.69 297 GLY A C 1
ATOM 2502 O O . GLY A 1 297 ? 6.616 15.338 -26.141 1.00 75.69 297 GLY A O 1
ATOM 2503 N N . ASP A 1 298 ? 5.213 16.208 -24.605 1.00 79.31 298 ASP A N 1
ATOM 2504 C CA . ASP A 1 298 ? 6.236 17.040 -23.962 1.00 79.31 298 ASP A CA 1
ATOM 2505 C C . ASP A 1 298 ? 7.352 16.172 -23.364 1.00 79.31 298 ASP A C 1
ATOM 2507 O O . ASP A 1 298 ? 7.084 15.226 -22.608 1.00 79.31 298 ASP A O 1
ATOM 2511 N N . THR A 1 299 ? 8.601 16.549 -23.636 1.00 87.06 299 THR A N 1
ATOM 2512 C CA . THR A 1 299 ? 9.775 15.931 -23.007 1.00 87.06 299 THR A CA 1
ATOM 2513 C C . THR A 1 299 ? 9.899 16.315 -21.528 1.00 87.06 299 THR A C 1
ATOM 2515 O O . THR A 1 299 ? 9.228 17.230 -21.039 1.00 87.06 299 THR A O 1
ATOM 2518 N N . PHE A 1 300 ? 10.774 15.636 -20.781 1.00 87.69 300 PHE A N 1
ATOM 2519 C CA . PHE A 1 300 ? 11.031 15.965 -19.375 1.00 87.69 300 PHE A CA 1
ATOM 2520 C C . PHE A 1 300 ? 11.494 17.420 -19.206 1.00 87.69 300 PHE A C 1
ATOM 2522 O O . PHE A 1 300 ? 10.944 18.154 -18.382 1.00 87.69 300 PHE A O 1
ATOM 2529 N N . GLY A 1 301 ? 12.440 17.868 -20.031 1.00 90.25 301 GLY A N 1
ATOM 2530 C CA . GLY A 1 301 ? 12.900 19.251 -20.044 1.00 90.25 301 GLY A CA 1
ATOM 2531 C C . GLY A 1 301 ? 11.797 20.251 -20.405 1.00 90.25 301 GLY A C 1
ATOM 2532 O O . GLY A 1 301 ? 11.793 21.369 -19.892 1.00 90.25 301 GLY A O 1
ATOM 2533 N N . GLU A 1 302 ? 10.843 19.882 -21.263 1.00 91.81 302 GLU A N 1
ATOM 2534 C CA . GLU A 1 302 ? 9.695 20.736 -21.599 1.00 91.81 302 GLU A CA 1
ATOM 2535 C C . GLU A 1 302 ? 8.716 20.872 -20.439 1.00 91.81 302 GLU A C 1
ATOM 2537 O O . GLU A 1 302 ? 8.304 21.988 -20.125 1.00 91.81 302 GLU A O 1
ATOM 2542 N N . LYS A 1 303 ? 8.407 19.767 -19.755 1.00 90.19 303 LYS A N 1
ATOM 2543 C CA . LYS A 1 303 ? 7.583 19.790 -18.541 1.00 90.19 303 LYS A CA 1
ATOM 2544 C C . LYS A 1 303 ? 8.245 20.604 -17.430 1.00 90.19 303 LYS A C 1
ATOM 2546 O O . LYS A 1 303 ? 7.569 21.398 -16.779 1.00 90.19 303 LYS A O 1
ATOM 2551 N N . PHE A 1 304 ? 9.563 20.476 -17.264 1.00 95.12 304 PHE A N 1
ATOM 2552 C CA . PHE A 1 304 ? 10.324 21.302 -16.329 1.00 95.12 304 PHE A CA 1
ATOM 2553 C C . PHE A 1 304 ? 10.146 22.791 -16.640 1.00 95.12 304 PHE A C 1
ATOM 2555 O O . PHE A 1 304 ? 9.708 23.540 -15.778 1.00 95.12 304 PHE A O 1
ATOM 2562 N N . ILE A 1 305 ? 10.407 23.231 -17.876 1.00 96.25 305 ILE A N 1
ATOM 2563 C CA . ILE A 1 305 ? 10.290 24.654 -18.237 1.00 96.25 305 ILE A CA 1
ATOM 2564 C C . ILE A 1 305 ? 8.855 25.169 -18.084 1.00 96.25 305 ILE A C 1
ATOM 2566 O O . ILE A 1 305 ? 8.669 26.231 -17.498 1.00 96.25 305 ILE A O 1
ATOM 2570 N N . LYS A 1 306 ? 7.845 24.406 -18.518 1.00 96.19 306 LYS A N 1
ATOM 2571 C CA . LYS A 1 306 ? 6.431 24.784 -18.354 1.00 96.19 306 LYS A CA 1
ATOM 2572 C C . LYS A 1 306 ? 6.033 24.955 -16.889 1.00 96.19 306 LYS A C 1
ATOM 2574 O O . LYS A 1 306 ? 5.245 25.838 -16.571 1.00 96.19 306 LYS A O 1
ATOM 2579 N N . PHE A 1 307 ? 6.586 24.137 -15.994 1.00 96.19 307 PHE A N 1
ATOM 2580 C CA . PHE A 1 307 ? 6.395 24.303 -14.556 1.00 96.19 307 PHE A CA 1
ATOM 2581 C C . PHE A 1 307 ? 6.988 25.628 -14.061 1.00 96.19 307 PHE A C 1
ATOM 2583 O O . PHE A 1 307 ? 6.292 26.401 -13.410 1.00 96.19 307 PHE A O 1
ATOM 2590 N N . GLN A 1 308 ? 8.235 25.940 -14.432 1.00 96.62 308 GLN A N 1
ATOM 2591 C CA . GLN A 1 308 ? 8.893 27.198 -14.044 1.00 96.62 308 GLN A CA 1
ATOM 2592 C C . GLN A 1 308 ? 8.155 28.428 -14.594 1.00 96.62 308 GLN A C 1
ATOM 2594 O O . GLN A 1 308 ? 7.964 29.416 -13.885 1.00 96.62 308 GLN A O 1
ATOM 2599 N N . GLU A 1 309 ? 7.707 28.361 -15.850 1.00 96.38 309 GLU A N 1
ATOM 2600 C CA . GLU A 1 309 ? 6.889 29.399 -16.483 1.00 96.38 309 GLU A CA 1
ATOM 2601 C C . GLU A 1 309 ? 5.565 29.579 -15.737 1.00 96.38 309 GLU A C 1
ATOM 2603 O O . GLU A 1 309 ? 5.215 30.709 -15.410 1.00 96.38 309 GLU A O 1
ATOM 2608 N N . CYS A 1 310 ? 4.895 28.490 -15.354 1.00 96.50 310 CYS A N 1
ATOM 2609 C CA . CYS A 1 310 ? 3.665 28.539 -14.566 1.00 96.50 310 CYS A CA 1
ATOM 2610 C C . CYS A 1 310 ? 3.864 29.231 -13.206 1.00 96.50 310 CYS A C 1
ATOM 2612 O O . CYS A 1 310 ? 3.042 30.063 -12.816 1.00 96.50 310 CYS A O 1
ATOM 2614 N N . LEU A 1 311 ? 4.958 28.944 -12.488 1.00 96.19 311 LEU A N 1
ATOM 2615 C CA . LEU A 1 311 ? 5.269 29.627 -11.222 1.00 96.19 311 LEU A CA 1
ATOM 2616 C C . LEU A 1 311 ? 5.488 31.133 -11.426 1.00 96.19 311 LEU A C 1
ATOM 2618 O O . LEU A 1 311 ? 5.044 31.951 -10.619 1.00 96.19 311 LEU A O 1
ATOM 2622 N N . LYS A 1 312 ? 6.152 31.504 -12.522 1.00 95.06 312 LYS A N 1
ATOM 2623 C CA . LYS A 1 312 ? 6.426 32.898 -12.872 1.00 95.06 312 LYS A CA 1
ATOM 2624 C C . LYS A 1 312 ? 5.166 33.650 -13.303 1.00 95.06 312 LYS A C 1
ATOM 2626 O O . LYS A 1 312 ? 4.948 34.772 -12.862 1.00 95.06 312 LYS A O 1
ATOM 2631 N N . GLU A 1 313 ? 4.331 33.046 -14.143 1.00 95.12 313 GLU A N 1
ATOM 2632 C CA . GLU A 1 313 ? 3.069 33.630 -14.615 1.00 95.12 313 GLU A CA 1
ATOM 2633 C C . GLU A 1 313 ? 2.089 33.886 -13.466 1.00 95.12 313 GLU A C 1
ATOM 2635 O O . GLU A 1 313 ? 1.371 34.885 -13.478 1.00 95.12 313 GLU A O 1
ATOM 2640 N N . ASN A 1 314 ? 2.106 33.028 -12.443 1.00 94.44 314 ASN A N 1
ATOM 2641 C CA . ASN A 1 314 ? 1.281 33.176 -11.243 1.00 94.44 314 ASN A CA 1
ATOM 2642 C C . ASN A 1 314 ? 1.922 34.052 -10.147 1.00 94.44 314 ASN A C 1
ATOM 2644 O O . ASN A 1 314 ? 1.305 34.262 -9.095 1.00 94.44 314 ASN A O 1
ATOM 2648 N N . GLY A 1 315 ? 3.127 34.582 -10.394 1.00 95.12 315 GLY A N 1
ATOM 2649 C CA . GLY A 1 315 ? 3.840 35.500 -9.504 1.00 95.12 315 GLY A CA 1
ATOM 2650 C C . GLY A 1 315 ? 4.194 34.896 -8.144 1.00 95.12 315 GLY A C 1
ATOM 2651 O O . GLY A 1 315 ? 4.090 35.583 -7.129 1.00 95.12 315 GLY A O 1
ATOM 2652 N N . ILE A 1 316 ? 4.525 33.598 -8.090 1.00 96.44 316 ILE A N 1
ATOM 2653 C CA . ILE A 1 316 ? 4.726 32.873 -6.822 1.00 96.44 316 ILE A CA 1
ATOM 2654 C C . ILE A 1 316 ? 5.835 33.510 -5.977 1.00 96.44 316 ILE A C 1
ATOM 2656 O O . ILE A 1 316 ? 5.663 33.689 -4.773 1.00 96.44 316 ILE A O 1
ATOM 2660 N N . VAL A 1 317 ? 6.949 33.893 -6.603 1.00 95.94 317 VAL A N 1
ATOM 2661 C CA . VAL A 1 317 ? 8.091 34.505 -5.909 1.00 95.94 317 VAL A CA 1
ATOM 2662 C C . VAL A 1 317 ? 7.747 35.905 -5.409 1.00 95.94 317 VAL A C 1
ATOM 2664 O O . VAL A 1 317 ? 8.032 36.237 -4.259 1.00 95.94 317 VAL A O 1
ATOM 2667 N N . GLU A 1 318 ? 7.123 36.725 -6.251 1.00 96.31 318 GLU A N 1
ATOM 2668 C CA . GLU A 1 318 ? 6.729 38.090 -5.913 1.00 96.31 318 GLU A CA 1
ATOM 2669 C C . GLU A 1 318 ? 5.748 38.096 -4.737 1.00 96.31 318 GLU A C 1
ATOM 2671 O O . GLU A 1 318 ? 5.974 38.803 -3.755 1.00 96.31 318 GLU A O 1
ATOM 2676 N N . LYS A 1 319 ? 4.723 37.236 -4.789 1.00 96.44 319 LYS A N 1
ATOM 2677 C CA . LYS A 1 319 ? 3.739 37.078 -3.712 1.00 96.44 319 LYS A CA 1
ATOM 2678 C C . LYS A 1 319 ? 4.366 36.535 -2.433 1.00 96.44 319 LYS A C 1
ATOM 2680 O O . LYS A 1 319 ? 4.049 37.018 -1.350 1.00 96.44 319 LYS A O 1
ATOM 2685 N N . TYR A 1 320 ? 5.271 35.558 -2.531 1.00 97.38 320 TYR A N 1
ATOM 2686 C CA . TYR A 1 320 ? 5.981 35.034 -1.363 1.00 97.38 320 TYR A CA 1
ATOM 2687 C C . TYR A 1 320 ? 6.776 36.140 -0.657 1.00 97.38 320 TYR A C 1
ATOM 2689 O O . TYR A 1 320 ? 6.671 36.309 0.558 1.00 97.38 320 TYR A O 1
ATOM 2697 N N . LEU A 1 321 ? 7.529 36.940 -1.416 1.00 96.00 321 LEU A N 1
ATOM 2698 C CA . LEU A 1 321 ? 8.316 38.048 -0.873 1.00 96.00 321 LEU A CA 1
ATOM 2699 C C . LEU A 1 321 ? 7.445 39.162 -0.279 1.00 96.00 321 LEU A C 1
ATOM 2701 O O . LEU A 1 321 ? 7.850 39.776 0.705 1.00 96.00 321 LEU A O 1
ATOM 2705 N N . GLU A 1 322 ? 6.274 39.423 -0.857 1.00 96.00 322 GLU A N 1
ATOM 2706 C CA . GLU A 1 322 ? 5.320 40.411 -0.349 1.00 96.00 322 GLU A CA 1
ATOM 2707 C C . GLU A 1 322 ? 4.642 39.956 0.954 1.00 96.00 322 GLU A C 1
ATOM 2709 O O . GLU A 1 322 ? 4.536 40.733 1.905 1.00 96.00 322 GLU A O 1
ATOM 2714 N N . VAL A 1 323 ? 4.204 38.695 1.017 1.00 95.12 323 VAL A N 1
ATOM 2715 C CA . VAL A 1 323 ? 3.392 38.170 2.124 1.00 95.12 323 VAL A CA 1
ATOM 2716 C C . VAL A 1 323 ? 4.256 37.648 3.268 1.00 95.12 323 VAL A C 1
ATOM 2718 O O . VAL A 1 323 ? 4.114 38.102 4.411 1.00 95.12 323 VAL A O 1
ATOM 2721 N N . VAL A 1 324 ? 5.127 36.684 2.968 1.00 95.81 324 VAL A N 1
ATOM 2722 C CA . VAL A 1 324 ? 5.973 35.981 3.944 1.00 95.81 324 VAL A CA 1
ATOM 2723 C C . VAL A 1 324 ? 7.224 36.806 4.230 1.00 95.81 324 VAL A C 1
ATOM 2725 O O . VAL A 1 324 ? 7.610 36.978 5.384 1.00 95.81 324 VAL A O 1
ATOM 2728 N N . GLY A 1 325 ? 7.820 37.375 3.182 1.00 94.19 325 GLY A N 1
ATOM 2729 C CA . GLY A 1 325 ? 9.125 38.016 3.263 1.00 94.19 325 GLY A CA 1
ATOM 2730 C C . GLY A 1 325 ? 10.256 36.991 3.320 1.00 94.19 325 GLY A C 1
ATOM 2731 O O . GLY A 1 325 ? 10.065 35.834 3.689 1.00 94.19 325 GLY A O 1
ATOM 2732 N N . LYS A 1 326 ? 11.455 37.421 2.928 1.00 93.62 326 LYS A N 1
ATOM 2733 C CA . LYS A 1 326 ? 12.626 36.543 2.878 1.00 93.62 326 LYS A CA 1
ATOM 2734 C C . LYS A 1 326 ? 13.041 36.101 4.286 1.00 93.62 326 LYS A C 1
ATOM 2736 O O . LYS A 1 326 ? 13.284 36.960 5.134 1.00 93.62 326 LYS A O 1
ATOM 2741 N N . GLN A 1 327 ? 13.156 34.794 4.506 1.00 93.06 327 GLN A N 1
ATOM 2742 C CA . GLN A 1 327 ? 13.455 34.202 5.817 1.00 93.06 327 GLN A CA 1
ATOM 2743 C C . GLN A 1 327 ? 14.941 33.873 6.000 1.00 93.06 327 GLN A C 1
ATOM 2745 O O . GLN A 1 327 ? 15.438 33.803 7.121 1.00 93.06 327 GLN A O 1
ATOM 2750 N N . THR A 1 328 ? 15.682 33.703 4.905 1.00 90.69 328 THR A N 1
ATOM 2751 C CA . THR A 1 328 ? 17.078 33.261 4.921 1.00 90.69 328 THR A CA 1
ATOM 2752 C C . THR A 1 328 ? 17.982 34.168 4.079 1.00 90.69 328 THR A C 1
ATOM 2754 O O . THR A 1 328 ? 17.548 35.039 3.322 1.00 90.69 328 THR A O 1
ATOM 2757 N N . SER A 1 329 ? 19.297 33.957 4.176 1.00 90.19 329 SER A N 1
ATOM 2758 C CA . SER A 1 329 ? 20.257 34.590 3.258 1.00 90.19 329 SER A CA 1
ATOM 2759 C C . SER A 1 329 ? 20.399 33.851 1.917 1.00 90.19 329 SER A C 1
ATOM 2761 O O . SER A 1 329 ? 21.036 34.380 1.003 1.00 90.19 329 SER A O 1
ATOM 2763 N N . LEU A 1 330 ? 19.776 32.676 1.770 1.00 92.00 330 LEU A N 1
ATOM 2764 C CA . LEU A 1 330 ? 19.910 31.791 0.613 1.00 92.00 330 LEU A CA 1
ATOM 2765 C C . LEU A 1 330 ? 19.133 32.311 -0.614 1.00 92.00 330 LEU A C 1
ATOM 2767 O O . LEU A 1 330 ? 18.339 33.254 -0.507 1.00 92.00 330 LEU A O 1
ATOM 2771 N N . PRO A 1 331 ? 19.389 31.762 -1.813 1.00 95.06 331 PRO A N 1
ATOM 2772 C CA . PRO A 1 331 ? 18.584 32.043 -2.999 1.00 95.06 331 PRO A CA 1
ATOM 2773 C C . PRO A 1 331 ? 17.097 31.726 -2.813 1.00 95.06 331 PRO A C 1
ATOM 2775 O O . PRO A 1 331 ? 16.723 30.817 -2.077 1.00 95.06 331 PRO A O 1
ATOM 2778 N N . ILE A 1 332 ? 16.246 32.477 -3.514 1.00 94.69 332 ILE A N 1
ATOM 2779 C CA . ILE A 1 332 ? 14.800 32.479 -3.268 1.00 94.69 332 ILE A CA 1
ATOM 2780 C C . ILE A 1 332 ? 14.135 31.126 -3.529 1.00 94.69 332 ILE A C 1
ATOM 2782 O O . ILE A 1 332 ? 13.230 30.754 -2.790 1.00 94.69 332 ILE A O 1
ATOM 2786 N N . PHE A 1 333 ? 14.593 30.348 -4.514 1.00 95.50 333 PHE A N 1
ATOM 2787 C CA . PHE A 1 333 ? 13.941 29.078 -4.821 1.00 95.50 333 PHE A CA 1
ATOM 2788 C C . PHE A 1 333 ? 14.209 27.972 -3.798 1.00 95.50 333 PHE A C 1
ATOM 2790 O O . PHE A 1 333 ? 13.430 27.024 -3.764 1.00 95.50 333 PHE A O 1
ATOM 2797 N N . TYR A 1 334 ? 15.201 28.116 -2.910 1.00 93.00 334 TYR A N 1
ATOM 2798 C CA . TYR A 1 334 ? 15.272 27.268 -1.714 1.00 93.00 334 TYR A CA 1
ATOM 2799 C C . TYR A 1 334 ? 14.124 27.568 -0.751 1.00 93.00 334 TYR A C 1
ATOM 2801 O O . TYR A 1 334 ? 13.540 26.650 -0.192 1.00 93.00 334 TYR A O 1
ATOM 2809 N N . GLU A 1 335 ? 13.752 28.836 -0.570 1.00 94.12 335 GLU A N 1
ATOM 2810 C CA . GLU A 1 335 ? 12.615 29.176 0.290 1.00 94.12 335 GLU A CA 1
ATOM 2811 C C . GLU A 1 335 ? 11.280 28.751 -0.334 1.00 94.12 335 GLU A C 1
ATOM 2813 O O . GLU A 1 335 ? 10.415 28.237 0.373 1.00 94.12 335 GLU A O 1
ATOM 2818 N N . ILE A 1 336 ? 11.132 28.874 -1.659 1.00 95.94 336 ILE A N 1
ATOM 2819 C CA . ILE A 1 336 ? 9.945 28.372 -2.371 1.00 95.94 336 ILE A CA 1
ATOM 2820 C C . ILE A 1 336 ? 9.844 26.840 -2.291 1.00 95.94 336 ILE A C 1
ATOM 2822 O O . ILE A 1 336 ? 8.759 26.315 -2.057 1.00 95.94 336 ILE A O 1
ATOM 2826 N N . ASP A 1 337 ? 10.960 26.119 -2.419 1.00 93.25 337 ASP A N 1
ATOM 2827 C CA . ASP A 1 337 ? 11.021 24.663 -2.214 1.00 93.25 337 ASP A CA 1
ATOM 2828 C C . ASP A 1 337 ? 10.561 24.257 -0.804 1.00 93.25 337 ASP A C 1
ATOM 2830 O O . ASP A 1 337 ? 9.794 23.307 -0.624 1.00 93.25 337 ASP A O 1
ATOM 2834 N N . GLN A 1 338 ? 10.978 25.014 0.214 1.00 92.44 338 GLN A N 1
ATOM 2835 C CA . GLN A 1 338 ? 10.557 24.785 1.595 1.00 92.44 338 GLN A CA 1
ATOM 2836 C C . GLN A 1 338 ? 9.081 25.111 1.821 1.00 92.44 338 GLN A C 1
ATOM 2838 O O . GLN A 1 338 ? 8.391 24.355 2.505 1.00 92.44 338 GLN A O 1
ATOM 2843 N N . PHE A 1 339 ? 8.562 26.163 1.189 1.00 94.88 339 PHE A N 1
ATOM 2844 C CA . PHE A 1 339 ? 7.129 26.439 1.177 1.00 94.88 339 PHE A CA 1
ATOM 2845 C C . PHE A 1 339 ? 6.338 25.275 0.559 1.00 94.88 339 PHE A C 1
ATOM 2847 O O . PHE A 1 339 ? 5.386 24.786 1.164 1.00 94.88 339 PHE A O 1
ATOM 2854 N N . PHE A 1 340 ? 6.759 24.756 -0.596 1.00 94.56 340 PHE A N 1
ATOM 2855 C CA . PHE A 1 340 ? 6.121 23.586 -1.209 1.00 94.56 340 PHE A CA 1
ATOM 2856 C C . PHE A 1 340 ? 6.245 22.322 -0.354 1.00 94.56 340 PHE A C 1
ATOM 2858 O O . PHE A 1 340 ? 5.298 21.536 -0.283 1.00 94.56 340 PHE A O 1
ATOM 2865 N N . SER A 1 341 ? 7.360 22.156 0.357 1.00 89.69 341 SER A N 1
ATOM 2866 C CA . SER A 1 341 ? 7.530 21.073 1.329 1.00 89.69 341 SER A CA 1
ATOM 2867 C C . SER A 1 341 ? 6.501 21.143 2.446 1.00 89.69 341 SER A C 1
ATOM 2869 O O . SER A 1 341 ? 5.813 20.157 2.710 1.00 89.69 341 SER A O 1
ATOM 2871 N N . TYR A 1 342 ? 6.337 22.325 3.037 1.00 90.69 342 TYR A N 1
ATOM 2872 C CA . TYR A 1 342 ? 5.340 22.567 4.069 1.00 90.69 342 TYR A CA 1
ATOM 2873 C C . TYR A 1 342 ? 3.923 22.266 3.567 1.00 90.69 342 TYR A C 1
ATOM 2875 O O . TYR A 1 342 ? 3.149 21.592 4.253 1.00 90.69 342 TYR A O 1
ATOM 2883 N N . LEU A 1 343 ? 3.581 22.716 2.355 1.00 90.38 343 LEU A N 1
ATOM 2884 C CA . LEU A 1 343 ? 2.271 22.444 1.763 1.00 90.38 343 LEU A CA 1
ATOM 2885 C C . LEU A 1 343 ? 2.028 20.947 1.583 1.00 90.38 343 LEU A C 1
ATOM 2887 O O . LEU A 1 343 ? 0.981 20.435 1.981 1.00 90.38 343 LEU A O 1
ATOM 2891 N N . PHE A 1 344 ? 2.996 20.228 1.023 1.00 85.25 344 PHE A N 1
ATOM 2892 C CA . PHE A 1 344 ? 2.872 18.793 0.806 1.00 85.25 344 PHE A CA 1
ATOM 2893 C C . PHE A 1 344 ? 2.698 18.016 2.118 1.00 85.25 344 PHE A C 1
ATOM 2895 O O . PHE A 1 344 ? 1.836 17.141 2.200 1.00 85.25 344 PHE A O 1
ATOM 2902 N N . GLU A 1 345 ? 3.467 18.342 3.157 1.00 82.12 345 GLU A N 1
ATOM 2903 C CA . GLU A 1 345 ? 3.393 17.642 4.444 1.00 82.12 345 GLU A CA 1
ATOM 2904 C C . GLU A 1 345 ? 2.054 17.853 5.165 1.00 82.12 345 GLU A C 1
ATOM 2906 O O . GLU A 1 345 ? 1.516 16.907 5.748 1.00 82.12 345 GLU A O 1
ATOM 2911 N N . ASN A 1 346 ? 1.485 19.060 5.076 1.00 81.00 346 ASN A N 1
ATOM 2912 C CA . ASN A 1 346 ? 0.279 19.444 5.819 1.00 81.00 346 ASN A CA 1
ATOM 2913 C C . ASN A 1 346 ? -1.031 19.256 5.033 1.00 81.00 346 ASN A C 1
ATOM 2915 O O . ASN A 1 346 ? -2.089 19.034 5.632 1.00 81.00 346 ASN A O 1
ATOM 2919 N N . PHE A 1 347 ? -0.975 19.320 3.701 1.00 81.00 347 PHE A N 1
ATOM 2920 C CA . PHE A 1 347 ? -2.157 19.323 2.830 1.00 81.00 347 PHE A CA 1
ATOM 2921 C C . PHE A 1 347 ? -2.101 18.281 1.708 1.00 81.00 347 PHE A C 1
ATOM 2923 O O . PHE A 1 347 ? -3.139 17.944 1.145 1.00 81.00 347 PHE A O 1
ATOM 2930 N N . GLY A 1 348 ? -0.942 17.676 1.433 1.00 62.88 348 GLY A N 1
ATOM 2931 C CA . GLY A 1 348 ? -0.775 16.688 0.357 1.00 62.88 348 GLY A CA 1
ATOM 2932 C C . GLY A 1 348 ? -1.455 15.334 0.600 1.00 62.88 348 GLY A C 1
ATOM 2933 O O . GLY A 1 348 ? -1.384 14.458 -0.256 1.00 62.88 348 GLY A O 1
ATOM 2934 N N . LYS A 1 349 ? -2.108 15.136 1.757 1.00 51.94 349 LYS A N 1
ATOM 2935 C CA . LYS A 1 349 ? -2.741 13.867 2.172 1.00 51.94 349 LYS A CA 1
ATOM 2936 C C . LYS A 1 349 ? -4.281 13.861 2.127 1.00 51.94 349 LYS A C 1
ATOM 2938 O O . LYS A 1 349 ? -4.890 13.056 2.831 1.00 51.94 349 LYS A O 1
ATOM 2943 N N . LYS A 1 350 ? -4.942 14.711 1.329 1.00 39.94 350 LYS A N 1
ATOM 2944 C CA . LYS A 1 350 ? -6.413 14.685 1.176 1.00 39.94 350 LYS A CA 1
ATOM 2945 C C . LYS A 1 350 ? -6.897 14.402 -0.255 1.00 39.94 350 LYS A C 1
ATOM 2947 O O . LYS A 1 350 ? -6.446 15.028 -1.200 1.00 39.94 350 LYS A O 1
ATOM 2952 N N . GLU A 1 351 ? -7.878 13.492 -0.307 1.00 33.34 351 GLU A N 1
ATOM 2953 C CA . GLU A 1 351 ? -8.858 13.187 -1.370 1.00 33.34 351 GLU A CA 1
ATOM 2954 C C . GLU A 1 351 ? -8.407 12.385 -2.608 1.00 33.34 351 GLU A C 1
ATOM 2956 O O . GLU A 1 351 ? -8.238 12.886 -3.712 1.00 33.34 351 GLU A O 1
ATOM 2961 N N . THR A 1 352 ? -8.387 11.060 -2.432 1.00 22.98 352 THR A N 1
ATOM 2962 C CA . THR A 1 352 ? -8.854 10.084 -3.437 1.00 22.98 352 THR A CA 1
ATOM 2963 C C . THR A 1 352 ? -10.267 9.604 -3.064 1.00 22.98 352 THR A C 1
ATOM 2965 O O . THR A 1 352 ? -10.450 8.474 -2.643 1.00 22.98 352 THR A O 1
ATOM 2968 N N . VAL A 1 353 ? -11.274 10.479 -3.151 1.00 30.12 353 VAL A N 1
ATOM 2969 C CA . VAL A 1 353 ? -12.722 10.154 -3.227 1.00 30.12 353 VAL A CA 1
ATOM 2970 C C . VAL A 1 353 ? -13.346 11.408 -3.875 1.00 30.12 353 VAL A C 1
ATOM 2972 O O . VAL A 1 353 ? -13.037 12.499 -3.420 1.00 30.12 353 VAL A O 1
ATOM 2975 N N . ILE A 1 354 ? -14.138 11.443 -4.950 1.00 28.64 354 ILE A N 1
ATOM 2976 C CA . ILE A 1 354 ? -15.340 10.700 -5.343 1.00 28.64 354 ILE A CA 1
ATOM 2977 C C . ILE A 1 354 ? -15.469 10.846 -6.875 1.00 28.64 354 ILE A C 1
ATOM 2979 O O . ILE A 1 354 ? -15.549 11.967 -7.376 1.00 28.64 354 ILE A O 1
ATOM 2983 N N . ALA A 1 355 ? -15.573 9.739 -7.607 1.00 24.58 355 ALA A N 1
ATOM 2984 C CA . ALA A 1 355 ? -16.205 9.706 -8.924 1.00 24.58 355 ALA A CA 1
ATOM 2985 C C . ALA A 1 355 ? -17.177 8.518 -8.927 1.00 24.58 355 ALA A C 1
ATOM 2987 O O . ALA A 1 355 ? -16.744 7.376 -8.875 1.00 24.58 355 ALA A O 1
ATOM 2988 N N . GLU A 1 356 ? -18.470 8.847 -8.869 1.00 25.95 356 GLU A N 1
ATOM 2989 C CA . GLU A 1 356 ? -19.647 8.033 -9.220 1.00 25.95 356 GLU A CA 1
ATOM 2990 C C . GLU A 1 356 ? -19.536 6.504 -9.014 1.00 25.95 356 GLU A C 1
ATOM 2992 O O . GLU A 1 356 ? -19.169 5.763 -9.921 1.00 25.95 356 GLU A O 1
ATOM 2997 N N . GLU A 1 357 ? -19.942 6.015 -7.835 1.00 28.00 357 GLU A N 1
ATOM 2998 C CA . GLU A 1 357 ? -20.224 4.589 -7.629 1.00 28.00 357 GLU A CA 1
ATOM 2999 C C . GLU A 1 357 ? -21.585 4.219 -8.241 1.00 28.00 357 GLU A C 1
ATOM 3001 O O . GLU A 1 357 ? -22.648 4.564 -7.717 1.00 28.00 357 GLU A O 1
ATOM 3006 N N . GLU A 1 358 ? -21.559 3.421 -9.307 1.00 29.19 358 GLU A N 1
ATOM 3007 C CA . GLU A 1 358 ? -22.496 2.303 -9.387 1.00 29.19 358 GLU A CA 1
ATOM 3008 C C . GLU A 1 358 ? -22.220 1.423 -8.158 1.00 29.19 358 GLU A C 1
ATOM 3010 O O . GLU A 1 358 ? -21.161 0.806 -8.053 1.00 29.19 358 GLU A O 1
ATOM 3015 N N . THR A 1 359 ? -23.125 1.427 -7.177 1.00 40.88 359 THR A N 1
ATOM 3016 C CA . THR A 1 359 ? -22.953 0.619 -5.964 1.00 40.88 359 THR A CA 1
ATOM 3017 C C . THR A 1 359 ? -22.930 -0.859 -6.343 1.00 40.88 359 THR A C 1
ATOM 3019 O O . THR A 1 359 ? -23.893 -1.406 -6.886 1.00 40.88 359 THR A O 1
ATOM 3022 N N . ILE A 1 360 ? -21.792 -1.502 -6.090 1.00 53.19 360 ILE A N 1
ATOM 3023 C CA . ILE A 1 360 ? -21.596 -2.929 -6.336 1.00 53.19 360 ILE A CA 1
ATOM 3024 C C . ILE A 1 360 ? -22.491 -3.699 -5.344 1.00 53.19 360 ILE A C 1
ATOM 3026 O O . ILE A 1 360 ? -22.401 -3.448 -4.137 1.00 53.19 360 ILE A O 1
ATOM 3030 N N . PRO A 1 361 ? -23.364 -4.614 -5.812 1.00 73.56 361 PRO A N 1
ATOM 3031 C CA . PRO A 1 361 ? -24.282 -5.349 -4.942 1.00 73.56 361 PRO A CA 1
ATOM 3032 C C . PRO A 1 361 ? -23.519 -6.245 -3.960 1.00 73.56 361 PRO A C 1
ATOM 3034 O O . PRO A 1 361 ? -22.567 -6.924 -4.350 1.00 73.56 361 PRO A O 1
ATOM 3037 N N . GLN A 1 362 ? -23.957 -6.276 -2.699 1.00 87.75 362 GLN A N 1
ATOM 3038 C CA . GLN A 1 362 ? -23.341 -7.090 -1.651 1.00 87.75 362 GLN A CA 1
ATOM 3039 C C . GLN A 1 362 ? -23.899 -8.522 -1.665 1.00 87.75 362 GLN A C 1
ATOM 3041 O O . GLN A 1 362 ? -25.022 -8.775 -2.107 1.00 87.75 362 GLN A O 1
ATOM 3046 N N . TYR A 1 363 ? -23.126 -9.471 -1.147 1.00 89.62 363 TYR A N 1
ATOM 3047 C CA . TYR A 1 363 ? -23.479 -10.877 -1.017 1.00 89.62 363 TYR A CA 1
ATOM 3048 C C . TYR A 1 363 ? -23.483 -11.297 0.452 1.00 89.62 363 TYR A C 1
ATOM 3050 O O . TYR A 1 363 ? -22.540 -11.051 1.206 1.00 89.62 363 TYR A O 1
ATOM 3058 N N . TRP A 1 364 ? -24.550 -11.981 0.851 1.00 93.44 364 TRP A N 1
ATOM 3059 C CA . TRP A 1 364 ? -24.831 -12.335 2.236 1.00 93.44 364 TRP A CA 1
ATOM 3060 C C . TRP A 1 364 ? -25.000 -13.841 2.391 1.00 93.44 364 TRP A C 1
ATOM 3062 O O . TRP A 1 364 ? -25.702 -14.477 1.613 1.00 93.44 364 TRP A O 1
ATOM 3072 N N . LEU A 1 365 ? -24.413 -14.421 3.432 1.00 92.88 365 LEU A N 1
ATOM 3073 C CA . LEU A 1 365 ? -24.605 -15.821 3.799 1.00 92.88 365 LEU A CA 1
ATOM 3074 C C . LEU A 1 365 ? -25.545 -15.913 5.006 1.00 92.88 365 LEU A C 1
ATOM 3076 O O . LEU A 1 365 ? -25.237 -15.344 6.053 1.00 92.88 365 LEU A O 1
ATOM 3080 N N . LEU A 1 366 ? -26.663 -16.635 4.881 1.00 93.56 366 LEU A N 1
ATOM 3081 C CA . LEU A 1 366 ? -27.707 -16.736 5.908 1.00 93.56 366 LEU A CA 1
ATOM 3082 C C . LEU A 1 366 ? -28.041 -18.197 6.263 1.00 93.56 366 LEU A C 1
ATOM 3084 O O . LEU A 1 366 ? -28.232 -19.046 5.393 1.00 93.56 366 LEU A O 1
ATOM 3088 N N . ALA A 1 367 ? -28.151 -18.493 7.558 1.00 89.19 367 ALA A N 1
ATOM 3089 C CA . ALA A 1 367 ? -28.641 -19.770 8.076 1.00 89.19 367 ALA A CA 1
ATOM 3090 C C . ALA A 1 367 ? -30.178 -19.800 8.131 1.00 89.19 367 ALA A C 1
ATOM 3092 O O . ALA A 1 367 ? -30.792 -18.897 8.697 1.00 89.19 367 ALA A O 1
ATOM 3093 N N . ALA A 1 368 ? -30.809 -20.875 7.651 1.00 84.06 368 ALA A N 1
ATOM 3094 C CA . ALA A 1 368 ? -32.264 -21.061 7.729 1.00 84.06 368 ALA A CA 1
ATOM 3095 C C . ALA A 1 368 ? -32.727 -21.694 9.065 1.00 84.06 368 ALA A C 1
ATOM 3097 O O . ALA A 1 368 ? -33.538 -22.623 9.082 1.00 84.06 368 ALA A O 1
ATOM 3098 N N . GLY A 1 369 ? -32.194 -21.213 10.192 1.00 73.38 369 GLY A N 1
ATOM 3099 C CA . GLY A 1 369 ? -32.475 -21.754 11.529 1.00 73.38 369 GLY A CA 1
ATOM 3100 C C . GLY A 1 369 ? -31.782 -23.093 11.833 1.00 73.38 369 GLY A C 1
ATOM 3101 O O . GLY A 1 369 ? -31.181 -23.728 10.962 1.00 73.38 369 GLY A O 1
ATOM 3102 N N . GLU A 1 370 ? -31.839 -23.529 13.095 1.00 69.81 370 GLU A N 1
ATOM 3103 C CA . GLU A 1 370 ? -31.189 -24.763 13.561 1.00 69.81 370 GLU A CA 1
ATOM 3104 C C . GLU A 1 370 ? -31.725 -26.000 12.818 1.00 69.81 370 GLU A C 1
ATOM 3106 O O . GLU A 1 370 ? -32.920 -26.265 12.782 1.00 69.81 370 GLU A O 1
ATOM 3111 N N . GLY A 1 371 ? -30.856 -26.759 12.148 1.00 69.75 371 GLY A N 1
ATOM 3112 C CA . GLY A 1 371 ? -31.300 -27.890 11.323 1.00 69.75 371 GLY A CA 1
ATOM 3113 C C . GLY A 1 371 ? -32.040 -27.505 10.028 1.00 69.75 371 GLY A C 1
ATOM 3114 O O . GLY A 1 371 ? -32.459 -28.400 9.300 1.00 69.75 371 GLY A O 1
ATOM 3115 N N . ASN A 1 372 ? -32.108 -26.216 9.667 1.00 77.38 372 ASN A N 1
ATOM 3116 C CA . ASN A 1 372 ? -32.734 -25.673 8.445 1.00 77.38 372 ASN A CA 1
ATOM 3117 C C . ASN A 1 372 ? -34.257 -25.752 8.388 1.00 77.38 372 ASN A C 1
ATOM 3119 O O . ASN A 1 372 ? -34.834 -25.789 7.299 1.00 77.38 372 ASN A O 1
ATOM 3123 N N . PHE A 1 373 ? -34.923 -25.769 9.540 1.00 83.38 373 PHE A N 1
ATOM 3124 C CA . PHE A 1 373 ? -36.381 -25.861 9.582 1.00 83.38 373 PHE A CA 1
ATOM 3125 C C . PHE A 1 373 ? -37.091 -24.704 8.852 1.00 83.38 373 PHE A C 1
ATOM 3127 O O . PHE A 1 373 ? -38.191 -24.909 8.345 1.00 83.38 373 PHE A O 1
ATOM 3134 N N . MET A 1 374 ? -36.461 -23.527 8.722 1.00 84.69 374 MET A N 1
ATOM 3135 C CA . MET A 1 374 ? -37.044 -22.372 8.020 1.00 84.69 374 MET A CA 1
ATOM 3136 C C . MET A 1 374 ? -36.913 -22.441 6.497 1.00 84.69 374 MET A C 1
ATOM 3138 O O . MET A 1 374 ? -37.517 -21.635 5.794 1.00 84.69 374 MET A O 1
ATOM 3142 N N . TRP A 1 375 ? -36.147 -23.390 5.952 1.00 89.44 375 TRP A N 1
ATOM 3143 C CA . TRP A 1 375 ? -35.902 -23.431 4.511 1.00 89.44 375 TRP A CA 1
ATOM 3144 C C . TRP A 1 375 ? -37.180 -23.650 3.691 1.00 89.44 375 TRP A C 1
ATOM 3146 O O . TRP A 1 375 ? -37.342 -23.045 2.633 1.00 89.44 375 TRP A O 1
ATOM 3156 N N . GLY A 1 376 ? -38.103 -24.477 4.195 1.00 85.38 376 GLY A N 1
ATOM 3157 C CA . GLY A 1 376 ? -39.404 -24.686 3.553 1.00 85.38 376 GLY A CA 1
ATOM 3158 C C . GLY A 1 376 ? -40.190 -23.380 3.417 1.00 85.38 376 GLY A C 1
ATOM 3159 O O . GLY A 1 376 ? -40.634 -23.046 2.324 1.00 85.38 376 GLY A O 1
ATOM 3160 N N . ASP A 1 377 ? -40.259 -22.600 4.499 1.00 86.94 377 ASP A N 1
ATOM 3161 C CA . ASP A 1 377 ? -40.929 -21.296 4.530 1.00 86.94 377 ASP A CA 1
ATOM 3162 C C . ASP A 1 377 ? -40.264 -20.280 3.586 1.00 86.94 377 ASP A C 1
ATOM 3164 O O . ASP A 1 377 ? -40.952 -19.628 2.804 1.00 86.94 377 ASP A O 1
ATOM 3168 N N . PHE A 1 378 ? -38.929 -20.187 3.592 1.00 91.88 378 PHE A N 1
ATOM 3169 C CA . PHE A 1 378 ? -38.193 -19.257 2.722 1.00 91.88 378 PHE A CA 1
ATOM 3170 C C . PHE A 1 378 ? -38.427 -19.535 1.235 1.00 91.88 378 PHE A C 1
ATOM 3172 O O . PHE A 1 378 ? -38.545 -18.619 0.415 1.00 91.88 378 PHE A O 1
ATOM 3179 N N . LYS A 1 379 ? -38.492 -20.821 0.886 1.00 87.81 379 LYS A N 1
ATOM 3180 C CA . LYS A 1 379 ? -38.700 -21.278 -0.483 1.00 87.81 379 LYS A CA 1
ATOM 3181 C C . LYS A 1 379 ? -40.144 -21.085 -0.944 1.00 87.81 379 LYS A C 1
ATOM 3183 O O . LYS A 1 379 ? -40.348 -20.639 -2.066 1.00 87.81 379 LYS A O 1
ATOM 3188 N N . GLU A 1 380 ? -41.129 -21.442 -0.122 1.00 87.75 380 GLU A N 1
ATOM 3189 C CA . GLU A 1 380 ? -42.549 -21.384 -0.502 1.00 87.75 380 GLU A CA 1
ATOM 3190 C C . GLU A 1 380 ? -43.097 -19.954 -0.551 1.00 87.75 380 GLU A C 1
ATOM 3192 O O . GLU A 1 380 ? -43.954 -19.661 -1.382 1.00 87.75 380 GLU A O 1
ATOM 3197 N N . ASN A 1 381 ? -42.584 -19.065 0.303 1.00 87.75 381 ASN A N 1
ATOM 3198 C CA . ASN A 1 381 ? -43.098 -17.704 0.464 1.00 87.75 381 ASN A CA 1
ATOM 3199 C C . ASN A 1 381 ? -42.172 -16.607 -0.105 1.00 87.75 381 ASN A C 1
ATOM 3201 O O . ASN A 1 381 ? -42.482 -15.424 0.036 1.00 87.75 381 ASN A O 1
ATOM 3205 N N . GLU A 1 382 ? -41.063 -16.982 -0.760 1.00 91.50 382 GLU A N 1
ATOM 3206 C CA . GLU A 1 382 ? -40.116 -16.060 -1.421 1.00 91.50 382 GLU A CA 1
ATOM 3207 C C . GLU A 1 382 ? -39.590 -14.948 -0.491 1.00 91.50 382 GLU A C 1
ATOM 3209 O O . GLU A 1 382 ? -39.521 -13.762 -0.834 1.00 91.50 382 GLU A O 1
ATOM 3214 N N . HIS A 1 383 ? -39.205 -15.328 0.728 1.00 93.62 383 HIS A N 1
ATOM 3215 C CA . HIS A 1 383 ? -38.613 -14.415 1.705 1.00 93.62 383 HIS A CA 1
ATOM 3216 C C . HIS A 1 383 ? -37.477 -15.067 2.486 1.00 93.62 383 HIS A C 1
ATOM 3218 O O . HIS A 1 383 ? -37.306 -16.281 2.495 1.00 93.62 383 HIS A O 1
ATOM 3224 N N . ILE A 1 384 ? -36.723 -14.240 3.198 1.00 95.56 384 ILE A N 1
ATOM 3225 C CA . ILE A 1 384 ? -35.803 -14.648 4.258 1.00 95.56 384 ILE A CA 1
ATOM 3226 C C . ILE A 1 384 ? -36.204 -13.978 5.566 1.00 95.56 384 ILE A C 1
ATOM 3228 O O . ILE A 1 384 ? -36.793 -12.893 5.559 1.00 95.56 384 ILE A O 1
ATOM 3232 N N . ALA A 1 385 ? -35.872 -14.625 6.680 1.00 92.69 385 ALA A N 1
ATOM 3233 C CA . ALA A 1 385 ? -36.213 -14.141 8.008 1.00 92.69 385 ALA A CA 1
ATOM 3234 C C . ALA A 1 385 ? -35.147 -14.484 9.057 1.00 92.69 385 ALA A C 1
ATOM 3236 O O . ALA A 1 385 ? -34.388 -15.438 8.884 1.00 92.69 385 ALA A O 1
ATOM 3237 N N . ILE A 1 386 ? -35.124 -13.744 10.166 1.00 91.81 386 ILE A N 1
ATOM 3238 C CA . ILE A 1 386 ? -34.287 -14.040 11.343 1.00 91.81 386 ILE A CA 1
ATOM 3239 C C . ILE A 1 386 ? -35.128 -14.091 12.628 1.00 91.81 386 ILE A C 1
ATOM 3241 O O . ILE A 1 386 ? -36.191 -13.476 12.692 1.00 91.81 386 ILE A O 1
ATOM 3245 N N . GLY A 1 387 ? -34.677 -14.876 13.614 1.00 78.62 387 GLY A N 1
ATOM 3246 C CA . GLY A 1 387 ? -35.519 -15.428 14.687 1.00 78.62 387 GLY A CA 1
ATOM 3247 C C . GLY A 1 387 ? -35.310 -14.851 16.089 1.00 78.62 387 GLY A C 1
ATOM 3248 O O . GLY A 1 387 ? -35.240 -15.624 17.035 1.00 78.62 387 GLY A O 1
ATOM 3249 N N . TRP A 1 388 ? -35.201 -13.527 16.226 1.00 89.06 388 TRP A N 1
ATOM 3250 C CA . TRP A 1 388 ? -35.153 -12.832 17.525 1.00 89.06 388 TRP A CA 1
ATOM 3251 C C . TRP A 1 388 ? -36.432 -12.020 17.743 1.00 89.06 388 TRP A C 1
ATOM 3253 O O . TRP A 1 388 ? -36.421 -10.790 17.742 1.00 89.06 388 TRP A O 1
ATOM 3263 N N . ASP A 1 389 ? -37.562 -12.716 17.853 1.00 86.12 389 ASP A N 1
ATOM 3264 C CA . ASP A 1 389 ? -38.896 -12.101 17.866 1.00 86.12 389 ASP A CA 1
ATOM 3265 C C . ASP A 1 389 ? -39.171 -11.264 19.117 1.00 86.12 389 ASP A C 1
ATOM 3267 O O . ASP A 1 389 ? -40.013 -10.362 19.092 1.00 86.12 389 ASP A O 1
ATOM 3271 N N . GLU A 1 390 ? -38.476 -11.571 20.207 1.00 85.19 390 GLU A N 1
ATOM 3272 C CA . GLU A 1 390 ? -38.565 -10.888 21.490 1.00 85.19 390 GLU A CA 1
ATOM 3273 C C . GLU A 1 390 ? -37.924 -9.496 21.459 1.00 85.19 390 GLU A C 1
ATOM 3275 O O . GLU A 1 390 ? -38.320 -8.639 22.244 1.00 85.19 390 GLU A O 1
ATOM 3280 N N . LEU A 1 391 ? -36.998 -9.243 20.521 1.00 87.50 391 LEU A N 1
ATOM 3281 C CA . LEU A 1 391 ? -36.464 -7.900 20.262 1.00 87.50 391 LEU A CA 1
ATOM 3282 C C . LEU A 1 391 ? -37.488 -6.985 19.569 1.00 87.50 391 LEU A C 1
ATOM 3284 O O . LEU A 1 391 ? -37.278 -5.781 19.463 1.00 87.50 391 LEU A O 1
ATOM 3288 N N . GLY A 1 392 ? -38.598 -7.531 19.068 1.00 88.44 392 GLY A N 1
ATOM 3289 C CA . GLY A 1 392 ? -39.564 -6.754 18.302 1.00 88.44 392 GLY A CA 1
ATOM 3290 C C . GLY A 1 392 ? -38.965 -6.206 17.003 1.00 88.44 392 GLY A C 1
ATOM 3291 O O . GLY A 1 392 ? -38.215 -6.895 16.309 1.00 88.44 392 GLY A O 1
ATOM 3292 N N . ASP A 1 393 ? -39.340 -4.980 16.636 1.00 90.56 393 ASP A N 1
ATOM 3293 C CA . ASP A 1 393 ? -38.844 -4.367 15.406 1.00 90.56 393 ASP A CA 1
ATOM 3294 C C . ASP A 1 393 ? -37.387 -3.912 15.570 1.00 90.56 393 ASP A C 1
ATOM 3296 O O . ASP A 1 393 ? -37.089 -2.954 16.278 1.00 90.56 393 ASP A O 1
ATOM 3300 N N . LEU A 1 394 ? -36.480 -4.556 14.836 1.00 90.56 394 LEU A N 1
ATOM 3301 C CA . LEU A 1 394 ? -35.047 -4.272 14.862 1.00 90.56 394 LEU A CA 1
ATOM 3302 C C . LEU A 1 394 ? -34.685 -2.840 14.435 1.00 90.56 394 LEU A C 1
ATOM 3304 O O . LEU A 1 394 ? -33.603 -2.364 14.774 1.00 90.56 394 LEU A O 1
ATOM 3308 N N . LYS A 1 395 ? -35.570 -2.133 13.717 1.00 88.62 395 LYS A N 1
ATOM 3309 C CA . LYS A 1 395 ? -35.388 -0.706 13.393 1.00 88.62 395 LYS A CA 1
ATOM 3310 C C . LYS A 1 395 ? -35.583 0.224 14.594 1.00 88.62 395 LYS A C 1
ATOM 3312 O O . LYS A 1 395 ? -35.257 1.402 14.475 1.00 88.62 395 LYS A O 1
ATOM 3317 N N . ALA A 1 396 ? -36.080 -0.278 15.724 1.00 87.00 396 ALA A N 1
ATOM 3318 C CA . ALA A 1 396 ? -36.164 0.483 16.968 1.00 87.00 396 ALA A CA 1
ATOM 3319 C C . ALA A 1 396 ? -34.788 0.725 17.617 1.00 87.00 396 ALA A C 1
ATOM 3321 O O . ALA A 1 396 ? -34.668 1.631 18.433 1.00 87.00 396 ALA A O 1
ATOM 3322 N N . TYR A 1 397 ? -33.760 -0.039 17.232 1.00 85.44 397 TYR A N 1
ATOM 3323 C CA . TYR A 1 397 ? -32.407 0.075 17.775 1.00 85.44 397 TYR A CA 1
ATOM 3324 C C . TYR A 1 397 ? -31.495 0.856 16.816 1.00 85.44 397 TYR A C 1
ATOM 3326 O O . TYR A 1 397 ? -31.334 0.492 15.646 1.00 85.44 397 TYR A O 1
ATOM 3334 N N . GLY A 1 398 ? -30.866 1.923 17.310 1.00 75.62 398 GLY A N 1
ATOM 3335 C CA . GLY A 1 398 ? -29.998 2.819 16.542 1.00 75.62 398 GLY A CA 1
ATOM 3336 C C . GLY A 1 398 ? -28.596 2.262 16.292 1.00 75.62 398 GLY A C 1
ATOM 3337 O O . GLY A 1 398 ? -27.901 2.699 15.370 1.00 75.62 398 GLY A O 1
ATOM 3338 N N . SER A 1 399 ? -28.171 1.270 17.075 1.00 79.88 399 SER A N 1
ATOM 3339 C CA . SER A 1 399 ? -26.832 0.694 16.980 1.00 79.88 399 SER A CA 1
ATOM 3340 C C . SER A 1 399 ? -26.798 -0.805 17.278 1.00 79.88 399 SER A C 1
ATOM 3342 O O . SER A 1 399 ? -27.614 -1.349 18.021 1.00 79.88 399 SER A O 1
ATOM 3344 N N . LYS A 1 400 ? -25.769 -1.489 16.759 1.00 82.31 400 LYS A N 1
ATOM 3345 C CA . LYS A 1 400 ? -25.454 -2.878 17.138 1.00 82.31 400 LYS A CA 1
ATOM 3346 C C . LYS A 1 400 ? -25.314 -3.041 18.658 1.00 82.31 400 LYS A C 1
ATOM 3348 O O . LYS A 1 400 ? -25.599 -4.114 19.183 1.00 82.31 400 LYS A O 1
ATOM 3353 N N . ARG A 1 401 ? -24.823 -2.012 19.359 1.00 79.81 401 ARG A N 1
ATOM 3354 C CA . ARG A 1 401 ? -24.612 -2.076 20.808 1.00 79.81 401 ARG A CA 1
ATOM 3355 C C . ARG A 1 401 ? -25.937 -2.116 21.567 1.00 79.81 401 ARG A C 1
ATOM 3357 O O . ARG A 1 401 ? -26.053 -2.940 22.459 1.00 79.81 401 ARG A O 1
ATOM 3364 N N . GLU A 1 402 ? -26.926 -1.323 21.167 1.00 85.12 402 GLU A N 1
ATOM 3365 C CA . GLU A 1 402 ? -28.266 -1.363 21.778 1.00 85.12 402 GLU A CA 1
ATOM 3366 C C . GLU A 1 402 ? -28.931 -2.730 21.592 1.00 85.12 402 GLU A C 1
ATOM 3368 O O . GLU A 1 402 ? -29.457 -3.297 22.544 1.00 85.12 402 GLU A O 1
ATOM 3373 N N . ILE A 1 403 ? -28.813 -3.330 20.401 1.00 86.12 403 ILE A N 1
ATOM 3374 C CA . ILE A 1 403 ? -29.286 -4.704 20.172 1.00 86.12 403 ILE A CA 1
ATOM 3375 C C . ILE A 1 403 ? -28.540 -5.695 21.083 1.00 86.12 403 ILE A C 1
ATOM 3377 O O . ILE A 1 403 ? -29.134 -6.629 21.613 1.00 86.12 403 ILE A O 1
ATOM 3381 N N . MET A 1 404 ? -27.233 -5.506 21.290 1.00 86.25 404 MET A N 1
ATOM 3382 C CA . MET A 1 404 ? -26.436 -6.350 22.186 1.00 86.25 404 MET A CA 1
ATOM 3383 C C . MET A 1 404 ? -26.874 -6.231 23.647 1.00 86.25 404 MET A C 1
ATOM 3385 O O . MET A 1 404 ? -26.890 -7.238 24.349 1.00 86.25 404 MET A O 1
ATOM 3389 N N . GLU A 1 405 ? -27.197 -5.023 24.102 1.00 83.75 405 GLU A N 1
ATOM 3390 C CA . GLU A 1 405 ? -27.687 -4.750 25.455 1.00 83.75 405 GLU A CA 1
ATOM 3391 C C . GLU A 1 405 ? -29.084 -5.352 25.657 1.00 83.75 405 GLU A C 1
ATOM 3393 O O . GLU A 1 405 ? -29.273 -6.114 26.604 1.00 83.75 405 GLU A O 1
ATOM 3398 N N . ALA A 1 406 ? -30.001 -5.163 24.703 1.00 87.00 406 ALA A N 1
ATOM 3399 C CA . ALA A 1 406 ? -31.327 -5.781 24.730 1.00 87.00 406 ALA A CA 1
ATOM 3400 C C . ALA A 1 406 ? -31.265 -7.320 24.743 1.00 87.00 406 ALA A C 1
ATOM 3402 O O . ALA A 1 406 ? -32.003 -7.972 25.478 1.00 87.00 406 ALA A O 1
ATOM 3403 N N . LEU A 1 407 ? -30.347 -7.925 23.978 1.00 86.50 407 LEU A N 1
ATOM 3404 C CA . LEU A 1 407 ? -30.147 -9.380 23.979 1.00 86.50 407 LEU A CA 1
ATOM 3405 C C . LEU A 1 407 ? -29.580 -9.903 25.306 1.00 86.50 407 LEU A C 1
ATOM 3407 O O . LEU A 1 407 ? -29.920 -11.011 25.717 1.00 86.50 407 LEU A O 1
ATOM 3411 N N . LYS A 1 408 ? -28.714 -9.138 25.980 1.00 85.75 408 LYS A N 1
ATOM 3412 C CA . LYS A 1 408 ? -28.198 -9.517 27.304 1.00 85.75 408 LYS A CA 1
ATOM 3413 C C . LYS A 1 408 ? -29.288 -9.531 28.357 1.00 85.75 408 LYS A C 1
ATOM 3415 O O . LYS A 1 408 ? -29.339 -10.463 29.153 1.00 85.75 408 LYS A O 1
ATOM 3420 N N . GLU A 1 409 ? -30.125 -8.498 28.351 1.00 86.25 409 GLU A N 1
ATOM 3421 C CA . GLU A 1 409 ? -31.246 -8.381 29.276 1.00 86.25 409 GLU A CA 1
ATOM 3422 C C . GLU A 1 409 ? -32.262 -9.500 29.032 1.00 86.25 409 GLU A C 1
ATOM 3424 O O . GLU A 1 409 ? -32.654 -10.189 29.969 1.00 86.25 409 GLU A O 1
ATOM 3429 N N . LEU A 1 410 ? -32.599 -9.761 27.767 1.00 85.44 410 LEU A N 1
ATOM 3430 C CA . LEU A 1 410 ? -33.553 -10.798 27.383 1.00 85.44 410 LEU A CA 1
ATOM 3431 C C . LEU A 1 410 ? -33.117 -12.213 27.794 1.00 85.44 410 LEU A C 1
ATOM 3433 O O . LEU A 1 410 ? -33.944 -13.005 28.244 1.00 85.44 410 LEU A O 1
ATOM 3437 N N . TYR A 1 411 ? -31.841 -12.554 27.599 1.00 79.81 411 TYR A N 1
ATOM 3438 C CA . TYR A 1 411 ? -31.329 -13.894 27.902 1.00 79.81 411 TYR A CA 1
ATOM 3439 C C . TYR A 1 411 ? -30.774 -14.037 29.322 1.00 79.81 411 TYR A C 1
ATOM 3441 O O . TYR A 1 411 ? -30.352 -15.135 29.682 1.00 79.81 411 TYR A O 1
ATOM 3449 N N . GLU A 1 412 ? -30.765 -12.958 30.111 1.00 81.00 412 GLU A N 1
ATOM 3450 C CA . GLU A 1 412 ? -30.143 -12.897 31.440 1.00 81.00 412 GLU A CA 1
ATOM 3451 C C . GLU A 1 412 ? -28.691 -13.421 31.422 1.00 81.00 412 GLU A C 1
ATOM 3453 O O . GLU A 1 412 ? -28.285 -14.249 32.241 1.00 81.00 412 GLU A O 1
ATOM 3458 N N . VAL A 1 413 ? -27.898 -12.973 30.440 1.00 75.50 413 VAL A N 1
ATOM 3459 C CA . VAL A 1 413 ? -26.519 -13.444 30.233 1.00 75.50 413 VAL A CA 1
ATOM 3460 C C . VAL A 1 413 ? -25.474 -12.367 30.505 1.00 75.50 413 VAL A C 1
ATOM 3462 O O . VAL A 1 413 ? -25.541 -11.252 29.995 1.00 75.50 413 VAL A O 1
ATOM 3465 N N . ASP A 1 414 ? -24.416 -12.756 31.218 1.00 68.19 414 ASP A N 1
ATOM 3466 C CA . ASP A 1 414 ? -23.284 -11.876 31.545 1.00 68.19 414 ASP A CA 1
ATOM 3467 C C . ASP A 1 414 ? -22.232 -11.770 30.419 1.00 68.19 414 ASP A C 1
ATOM 3469 O O . ASP A 1 414 ? -21.226 -11.069 30.555 1.00 68.19 414 ASP A O 1
ATOM 3473 N N . TYR A 1 415 ? -22.424 -12.466 29.291 1.00 68.38 415 TYR A N 1
ATOM 3474 C CA . TYR A 1 415 ? -21.535 -12.391 28.125 1.00 68.38 415 TYR A CA 1
ATOM 3475 C C . TYR A 1 415 ? -22.107 -11.485 27.026 1.00 68.38 415 TYR A C 1
ATOM 3477 O O . TYR A 1 415 ? -23.303 -11.240 26.958 1.00 68.38 415 TYR A O 1
ATOM 3485 N N . ASN A 1 416 ? -21.252 -10.982 26.130 1.00 75.75 416 ASN A N 1
ATOM 3486 C CA . ASN A 1 416 ? -21.673 -10.133 25.009 1.00 75.75 416 ASN A CA 1
ATOM 3487 C C . ASN A 1 416 ? -22.104 -10.992 23.803 1.00 75.75 416 ASN A C 1
ATOM 3489 O O . ASN A 1 416 ? -21.212 -11.567 23.162 1.00 75.75 416 ASN A O 1
ATOM 3493 N N . PRO A 1 417 ? -23.397 -11.038 23.411 1.00 80.00 417 PRO A N 1
ATOM 3494 C CA . PRO A 1 417 ? -23.871 -11.773 22.232 1.00 80.00 417 PRO A CA 1
ATOM 3495 C C . PRO A 1 417 ? -23.531 -11.019 20.930 1.00 80.00 417 PRO A C 1
ATOM 3497 O O . PRO A 1 417 ? -24.383 -10.626 20.137 1.00 80.00 417 PRO A O 1
ATOM 3500 N N . SER A 1 418 ? -22.237 -10.778 20.704 1.00 74.25 418 SER A N 1
ATOM 3501 C CA . SER A 1 418 ? -21.732 -9.872 19.664 1.00 74.25 418 SER A CA 1
ATOM 3502 C C . SER A 1 418 ? -22.064 -10.302 18.236 1.00 74.25 418 SER A C 1
ATOM 3504 O O . SER A 1 418 ? -22.123 -9.446 17.350 1.00 74.25 418 SER A O 1
ATOM 3506 N N . ASN A 1 419 ? -22.240 -11.605 18.006 1.00 78.69 419 ASN A N 1
ATOM 3507 C CA . ASN A 1 419 ? -22.593 -12.156 16.697 1.00 78.69 419 ASN A CA 1
ATOM 3508 C C . ASN A 1 419 ? -24.091 -12.019 16.413 1.00 78.69 419 ASN A C 1
ATOM 3510 O O . ASN A 1 419 ? -24.450 -11.639 15.304 1.00 78.69 419 ASN A O 1
ATOM 3514 N N . ASP A 1 420 ? -24.941 -12.253 17.412 1.00 84.06 420 ASP A N 1
ATOM 3515 C CA . ASP A 1 420 ? -26.396 -12.148 17.273 1.00 84.06 420 ASP A CA 1
ATOM 3516 C C . ASP A 1 420 ? -26.813 -10.684 17.137 1.00 84.06 420 ASP A C 1
ATOM 3518 O O . ASP A 1 420 ? -27.598 -10.332 16.258 1.00 84.06 420 ASP A O 1
ATOM 3522 N N . ALA A 1 421 ? -26.184 -9.801 17.916 1.00 84.75 421 ALA A N 1
ATOM 3523 C CA . ALA A 1 421 ? -26.359 -8.361 17.781 1.00 84.75 421 ALA A CA 1
ATOM 3524 C C . ALA A 1 421 ? -25.928 -7.852 16.398 1.00 84.75 421 ALA A C 1
ATOM 3526 O O . ALA A 1 421 ? -26.601 -7.013 15.803 1.00 84.75 421 ALA A O 1
ATOM 3527 N N . LEU A 1 422 ? -24.816 -8.380 15.862 1.00 85.06 422 LEU A N 1
ATOM 3528 C CA . LEU A 1 422 ? -24.369 -8.045 14.510 1.00 85.06 422 LEU A CA 1
ATOM 3529 C C . LEU A 1 422 ? -25.377 -8.539 13.469 1.00 85.06 422 LEU A C 1
ATOM 3531 O O . LEU A 1 422 ? -25.796 -7.755 12.632 1.00 85.06 422 LEU A O 1
ATOM 3535 N N . ALA A 1 423 ? -25.803 -9.801 13.542 1.00 88.12 423 ALA A N 1
ATOM 3536 C CA . ALA A 1 423 ? -26.734 -10.380 12.579 1.00 88.12 423 ALA A CA 1
ATOM 3537 C C . ALA A 1 423 ? -28.058 -9.600 12.513 1.00 88.12 423 ALA A C 1
ATOM 3539 O O . ALA A 1 423 ? -28.517 -9.271 11.422 1.00 88.12 423 ALA A O 1
ATOM 3540 N N . ASN A 1 424 ? -28.632 -9.245 13.666 1.00 91.25 424 ASN A N 1
ATOM 3541 C CA . ASN A 1 424 ? -29.851 -8.439 13.741 1.00 91.25 424 ASN A CA 1
ATOM 3542 C C . ASN A 1 424 ? -29.648 -7.025 13.171 1.00 91.25 424 ASN A C 1
ATOM 3544 O O . ASN A 1 424 ? -30.460 -6.565 12.366 1.00 91.25 424 ASN A O 1
ATOM 3548 N N . TYR A 1 425 ? -28.538 -6.361 13.517 1.00 89.81 425 TYR A N 1
ATOM 3549 C CA . TYR A 1 425 ? -28.231 -5.028 12.996 1.00 89.81 425 TYR A CA 1
ATOM 3550 C C . TYR A 1 425 ? -28.059 -5.032 11.473 1.00 89.81 425 TYR A C 1
ATOM 3552 O O . TYR A 1 425 ? -28.691 -4.237 10.779 1.00 89.81 425 TYR A O 1
ATOM 3560 N N . GLN A 1 426 ? -27.246 -5.951 10.947 1.00 89.69 426 GLN A N 1
ATOM 3561 C CA . GLN A 1 426 ? -26.950 -6.039 9.517 1.00 89.69 426 GLN A CA 1
ATOM 3562 C C . GLN A 1 426 ? -28.198 -6.393 8.707 1.00 89.69 426 GLN A C 1
ATOM 3564 O O . GLN A 1 426 ? -28.459 -5.782 7.672 1.00 89.69 426 GLN A O 1
ATOM 3569 N N . PHE A 1 427 ? -29.022 -7.320 9.204 1.00 93.69 427 PHE A N 1
ATOM 3570 C CA . PHE A 1 427 ? -30.264 -7.699 8.537 1.00 93.69 427 PHE A CA 1
ATOM 3571 C C . PHE A 1 427 ? -31.240 -6.522 8.409 1.00 93.69 427 PHE A C 1
ATOM 3573 O O . PHE A 1 427 ? -31.869 -6.349 7.362 1.00 93.69 427 PHE A O 1
ATOM 3580 N N . ALA A 1 428 ? -31.356 -5.687 9.444 1.00 90.88 428 ALA A N 1
ATOM 3581 C CA . ALA A 1 428 ? -32.260 -4.540 9.444 1.00 90.88 428 ALA A CA 1
ATOM 3582 C C . ALA A 1 428 ? -31.689 -3.310 8.715 1.00 90.88 428 ALA A C 1
ATOM 3584 O O . ALA A 1 428 ? -32.447 -2.576 8.078 1.00 90.88 428 ALA A O 1
ATOM 3585 N N . ASN A 1 429 ? -30.374 -3.071 8.791 1.00 86.38 429 ASN A N 1
ATOM 3586 C CA . ASN A 1 429 ? -29.767 -1.793 8.398 1.00 86.38 429 ASN A CA 1
ATOM 3587 C C . ASN A 1 429 ? -28.775 -1.857 7.233 1.00 86.38 429 ASN A C 1
ATOM 3589 O O . ASN A 1 429 ? -28.655 -0.855 6.537 1.00 86.38 429 ASN A O 1
ATOM 3593 N N . GLU A 1 430 ? -28.086 -2.979 7.011 1.00 87.62 430 GLU A N 1
ATOM 3594 C CA . GLU A 1 430 ? -27.005 -3.062 6.011 1.00 87.62 430 GLU A CA 1
ATOM 3595 C C . GLU A 1 430 ? -27.421 -3.805 4.736 1.00 87.62 430 GLU A C 1
ATOM 3597 O O . GLU A 1 430 ? -27.025 -3.399 3.646 1.00 87.62 430 GLU A O 1
ATOM 3602 N N . ILE A 1 431 ? -28.257 -4.848 4.838 1.00 90.50 431 ILE A N 1
ATOM 3603 C CA . ILE A 1 431 ? -28.809 -5.517 3.649 1.00 90.50 431 ILE A CA 1
ATOM 3604 C C . ILE A 1 431 ? -29.670 -4.519 2.860 1.00 90.50 431 ILE A C 1
ATOM 3606 O O . ILE A 1 431 ? -30.609 -3.933 3.411 1.00 90.50 431 ILE A O 1
ATOM 3610 N N . SER A 1 432 ? -29.403 -4.382 1.563 1.00 90.44 432 SER A N 1
ATOM 3611 C CA . SER A 1 432 ? -30.095 -3.447 0.669 1.00 90.44 432 SER A CA 1
ATOM 3612 C C . SER A 1 432 ? -30.815 -4.160 -0.480 1.00 90.44 432 SER A C 1
ATOM 3614 O O . SER A 1 432 ? -30.512 -5.302 -0.831 1.00 90.44 432 SER A O 1
ATOM 3616 N N . VAL A 1 433 ? -31.806 -3.496 -1.084 1.00 90.00 433 VAL A N 1
ATOM 3617 C CA . VAL A 1 433 ? -32.435 -3.991 -2.320 1.00 90.00 433 VAL A CA 1
ATOM 3618 C C . VAL A 1 433 ? -31.389 -4.026 -3.431 1.00 90.00 433 VAL A C 1
ATOM 3620 O O . VAL A 1 433 ? -30.739 -3.023 -3.703 1.00 90.00 433 VAL A O 1
ATOM 3623 N N . GLY A 1 434 ? -31.253 -5.170 -4.101 1.00 83.38 434 GLY A N 1
ATOM 3624 C CA . GLY A 1 434 ? -30.217 -5.383 -5.112 1.00 83.38 434 GLY A CA 1
ATOM 3625 C C . GLY A 1 434 ? -29.107 -6.339 -4.680 1.00 83.38 434 GLY A C 1
ATOM 3626 O O . GLY A 1 434 ? -28.489 -6.938 -5.562 1.00 83.38 434 GLY A O 1
ATOM 3627 N N . ASP A 1 435 ? -28.929 -6.540 -3.373 1.00 92.94 435 ASP A N 1
ATOM 3628 C CA . ASP A 1 435 ? -27.992 -7.510 -2.803 1.00 92.94 435 ASP A CA 1
ATOM 3629 C C . ASP A 1 435 ? -28.416 -8.955 -3.088 1.00 92.94 435 ASP A C 1
ATOM 3631 O O . ASP A 1 435 ? -29.574 -9.244 -3.402 1.00 92.94 435 ASP A O 1
ATOM 3635 N N . TYR A 1 436 ? -27.488 -9.891 -2.918 1.00 93.69 436 TYR A N 1
ATOM 3636 C CA . TYR A 1 436 ? -27.732 -11.321 -3.045 1.00 93.69 436 TYR A CA 1
ATOM 3637 C C . TYR A 1 436 ? -27.591 -12.040 -1.706 1.00 93.69 436 TYR A C 1
ATOM 3639 O O . TYR A 1 436 ? -26.775 -11.678 -0.864 1.00 93.69 436 TYR A O 1
ATOM 3647 N N . VAL A 1 437 ? -28.362 -13.109 -1.521 1.00 95.25 437 VAL A N 1
ATOM 3648 C CA . VAL A 1 437 ? -28.310 -13.973 -0.343 1.00 95.25 437 VAL A CA 1
ATOM 3649 C C . VAL A 1 437 ? -28.096 -15.429 -0.748 1.00 95.25 437 VAL A C 1
ATOM 3651 O O . VAL A 1 437 ? -28.754 -15.941 -1.656 1.00 95.25 437 VAL A O 1
ATOM 3654 N N . LEU A 1 438 ? -27.182 -16.101 -0.053 1.00 94.38 438 LEU A N 1
ATOM 3655 C CA . LEU A 1 438 ? -26.934 -17.533 -0.117 1.00 94.38 438 LEU A CA 1
ATOM 3656 C C . LEU A 1 438 ? -27.430 -18.174 1.180 1.00 94.38 438 LEU A C 1
ATOM 3658 O O . LEU A 1 438 ? -27.053 -17.757 2.276 1.00 94.38 438 LEU A O 1
ATOM 3662 N N . ILE A 1 439 ? -28.266 -19.202 1.067 1.00 94.19 439 ILE A N 1
ATOM 3663 C CA . ILE A 1 439 ? -28.773 -19.952 2.216 1.00 94.19 439 ILE A CA 1
ATOM 3664 C C . ILE A 1 439 ? -27.897 -21.167 2.445 1.00 94.19 439 ILE A C 1
ATOM 3666 O O . ILE A 1 439 ? -27.728 -21.989 1.544 1.00 94.19 439 ILE A O 1
ATOM 3670 N N . LYS A 1 440 ? -27.373 -21.302 3.662 1.00 91.19 440 LYS A N 1
ATOM 3671 C CA . LYS A 1 440 ? -26.554 -22.446 4.063 1.00 91.19 440 LYS A CA 1
ATOM 3672 C C . LYS A 1 440 ? -27.333 -23.470 4.875 1.00 91.19 440 LYS A C 1
ATOM 3674 O O . LYS A 1 440 ? -28.185 -23.110 5.682 1.00 91.19 440 LYS A O 1
ATOM 3679 N N . ARG A 1 441 ? -26.939 -24.736 4.722 1.00 84.25 441 ARG A N 1
ATOM 3680 C CA . ARG A 1 441 ? -27.314 -25.871 5.565 1.00 84.25 441 ARG A CA 1
ATOM 3681 C C . ARG A 1 441 ? -26.093 -26.427 6.282 1.00 84.25 441 ARG A C 1
ATOM 3683 O O . ARG A 1 441 ? -25.274 -27.134 5.702 1.00 84.25 441 ARG A O 1
ATOM 3690 N N . GLY A 1 442 ? -26.015 -26.149 7.580 1.00 79.62 442 GLY A N 1
ATOM 3691 C CA . GLY A 1 442 ? -24.834 -26.495 8.365 1.00 79.62 442 GLY A CA 1
ATOM 3692 C C . GLY A 1 442 ? -23.613 -25.721 7.868 1.00 79.62 442 GLY A C 1
ATOM 3693 O O . GLY A 1 442 ? -23.733 -24.566 7.466 1.00 79.62 442 GLY A O 1
ATOM 3694 N N . THR A 1 443 ? -22.450 -26.362 7.905 1.00 80.94 443 THR A N 1
ATOM 3695 C CA . THR A 1 443 ? -21.161 -25.719 7.617 1.00 80.94 443 THR A CA 1
ATOM 3696 C C . THR A 1 443 ? -20.559 -26.097 6.275 1.00 80.94 443 THR A C 1
ATOM 3698 O O . THR A 1 443 ? -19.490 -25.616 5.968 1.00 80.94 443 THR A O 1
ATOM 3701 N N . HIS A 1 444 ? -21.205 -26.946 5.476 1.00 82.94 444 HIS A N 1
ATOM 3702 C CA . HIS A 1 444 ? -20.607 -27.460 4.233 1.00 82.94 444 HIS A CA 1
ATOM 3703 C C . HIS A 1 444 ? -21.608 -27.545 3.079 1.00 82.94 444 HIS A C 1
ATOM 3705 O O . HIS A 1 444 ? -21.346 -28.213 2.085 1.00 82.94 444 HIS A O 1
ATOM 3711 N N . LYS A 1 445 ? -22.798 -26.942 3.211 1.00 86.88 445 LYS A N 1
ATOM 3712 C CA . LYS A 1 445 ? -23.812 -26.989 2.153 1.00 86.88 445 LYS A CA 1
ATOM 3713 C C . LYS A 1 445 ? -24.480 -25.647 1.927 1.00 86.88 445 LYS A C 1
ATOM 3715 O O . LYS A 1 445 ? -24.871 -24.990 2.890 1.00 86.88 445 LYS A O 1
ATOM 3720 N N . LEU A 1 446 ? -24.709 -25.312 0.664 1.00 90.81 446 LEU A N 1
ATOM 3721 C CA . LEU A 1 446 ? -25.628 -24.260 0.236 1.00 90.81 446 LEU A CA 1
ATOM 3722 C C . LEU A 1 446 ? -26.905 -24.878 -0.325 1.00 90.81 446 LEU A C 1
ATOM 3724 O O . LEU A 1 446 ? -26.868 -25.962 -0.907 1.00 90.81 446 LEU A O 1
ATOM 3728 N N . ILE A 1 447 ? -28.034 -24.197 -0.134 1.00 91.12 447 ILE A N 1
ATOM 3729 C CA . ILE A 1 447 ? -29.354 -24.687 -0.555 1.00 91.12 447 ILE A CA 1
ATOM 3730 C C . ILE A 1 447 ? -30.187 -23.682 -1.361 1.00 91.12 447 ILE A C 1
ATOM 3732 O O . ILE A 1 447 ? -31.118 -24.065 -2.070 1.00 91.12 447 ILE A O 1
ATOM 3736 N N . GLY A 1 448 ? -29.832 -22.397 -1.316 1.00 88.88 448 GLY A N 1
ATOM 3737 C CA . GLY A 1 448 ? -30.514 -21.360 -2.085 1.00 88.88 448 GLY A CA 1
ATOM 3738 C C . GLY A 1 448 ? -29.606 -20.191 -2.413 1.00 88.88 448 GLY A C 1
ATOM 3739 O O . GLY A 1 448 ? -28.742 -19.844 -1.617 1.00 88.88 448 GLY A O 1
ATOM 3740 N N . TYR A 1 449 ? -29.828 -19.579 -3.569 1.00 93.44 449 TYR A N 1
ATOM 3741 C CA . TYR A 1 449 ? -29.217 -18.323 -3.984 1.00 93.44 449 TYR A CA 1
ATOM 3742 C C . TYR A 1 449 ? -30.292 -17.432 -4.592 1.00 93.44 449 TYR A C 1
ATOM 3744 O O . TYR A 1 449 ? -30.987 -17.841 -5.526 1.00 93.44 449 TYR A O 1
ATOM 3752 N N . GLY A 1 450 ? -30.454 -16.230 -4.057 1.00 90.69 450 GLY A N 1
ATOM 3753 C CA . GLY A 1 450 ? -31.506 -15.313 -4.479 1.00 90.69 450 GLY A CA 1
ATOM 3754 C C . GLY A 1 450 ? -31.112 -13.856 -4.312 1.00 90.69 450 GLY A C 1
ATOM 3755 O O . GLY A 1 450 ? -30.137 -13.539 -3.638 1.00 90.69 450 GLY A O 1
ATOM 3756 N N . LYS A 1 451 ? -31.867 -12.970 -4.953 1.00 93.69 451 LYS A N 1
ATOM 3757 C CA . LYS A 1 451 ? -31.674 -11.522 -4.906 1.00 93.69 451 LYS A CA 1
ATOM 3758 C C . LYS A 1 451 ? -32.687 -10.882 -3.967 1.00 93.69 451 LYS A C 1
ATOM 3760 O O . LYS A 1 451 ? -33.867 -11.216 -4.011 1.00 93.69 451 LYS A O 1
ATOM 3765 N N . ILE A 1 452 ? -32.243 -9.948 -3.137 1.00 95.06 452 ILE A N 1
ATOM 3766 C CA . ILE A 1 452 ? -33.087 -9.182 -2.223 1.00 95.06 452 ILE A CA 1
ATOM 3767 C C . ILE A 1 452 ? -33.877 -8.151 -3.027 1.00 95.06 452 ILE A C 1
ATOM 3769 O O . ILE A 1 452 ? -33.303 -7.296 -3.706 1.00 95.06 452 ILE A O 1
ATOM 3773 N N . VAL A 1 453 ? -35.204 -8.225 -2.936 1.00 93.25 453 VAL A N 1
ATOM 3774 C CA . VAL A 1 453 ? -36.133 -7.388 -3.718 1.00 93.25 453 VAL A CA 1
ATOM 3775 C C . VAL A 1 453 ? -37.043 -6.521 -2.848 1.00 93.25 453 VAL A C 1
ATOM 3777 O O . VAL A 1 453 ? -37.933 -5.846 -3.362 1.00 93.25 453 VAL A O 1
ATOM 3780 N N . SER A 1 454 ? -36.838 -6.510 -1.527 1.00 92.25 454 SER A N 1
ATOM 3781 C CA . SER A 1 454 ? -37.515 -5.566 -0.638 1.00 92.25 454 SER A CA 1
ATOM 3782 C C . SER A 1 454 ? -36.615 -5.019 0.460 1.00 92.25 454 SER A C 1
ATOM 3784 O O . SER A 1 454 ? -35.683 -5.676 0.931 1.00 92.25 454 SER A O 1
ATOM 3786 N N . GLU A 1 455 ? -36.995 -3.839 0.936 1.00 92.12 455 GLU A N 1
ATOM 3787 C CA . GLU A 1 455 ? -36.543 -3.327 2.221 1.00 92.12 455 GLU A CA 1
ATOM 3788 C C . GLU A 1 455 ? -36.946 -4.264 3.368 1.00 92.12 455 GLU A C 1
ATOM 3790 O O . GLU A 1 455 ? -37.819 -5.132 3.220 1.00 92.12 455 GLU A O 1
ATOM 3795 N N . TYR A 1 456 ? -36.287 -4.083 4.511 1.00 94.88 456 TYR A N 1
ATOM 3796 C CA . TYR A 1 456 ? -36.622 -4.771 5.751 1.00 94.88 456 TYR A CA 1
ATOM 3797 C C . TYR A 1 456 ? -38.058 -4.448 6.176 1.00 94.88 456 TYR A C 1
ATOM 3799 O O . TYR A 1 456 ? -38.498 -3.297 6.124 1.00 94.88 456 TYR A O 1
ATOM 3807 N N . LYS A 1 457 ? -38.781 -5.475 6.625 1.00 93.12 457 LYS A N 1
ATOM 3808 C CA . LYS A 1 457 ? -40.126 -5.355 7.180 1.00 93.12 457 LYS A CA 1
ATOM 3809 C C . LYS A 1 457 ? -40.244 -6.201 8.441 1.00 93.12 457 LYS A C 1
ATOM 3811 O O . LYS A 1 457 ? -39.969 -7.396 8.408 1.00 93.12 457 LYS A O 1
ATOM 3816 N N . PHE A 1 458 ? -40.755 -5.600 9.507 1.00 93.06 458 PHE A N 1
ATOM 3817 C CA . PHE A 1 458 ? -41.239 -6.325 10.675 1.00 93.06 458 PHE A CA 1
ATOM 3818 C C . PHE A 1 458 ? -42.727 -6.675 10.503 1.00 93.06 458 PHE A C 1
ATOM 3820 O O . PHE A 1 458 ? -43.542 -5.804 10.186 1.00 93.06 458 PHE A O 1
ATOM 3827 N N . ASP A 1 459 ? -43.095 -7.945 10.676 1.00 89.44 459 ASP A N 1
ATOM 3828 C CA . ASP A 1 459 ? -44.474 -8.427 10.564 1.00 89.44 459 ASP A CA 1
ATOM 3829 C C . ASP A 1 459 ? -44.977 -9.034 11.886 1.00 89.44 459 ASP A C 1
ATOM 3831 O O . ASP A 1 459 ? -44.740 -10.215 12.156 1.00 89.44 459 ASP A O 1
ATOM 3835 N N . PRO A 1 460 ? -45.692 -8.251 12.719 1.00 85.38 460 PRO A N 1
ATOM 3836 C CA . PRO A 1 460 ? -46.145 -8.703 14.031 1.00 85.38 460 PRO A CA 1
ATOM 3837 C C . PRO A 1 460 ? -47.253 -9.765 13.964 1.00 85.38 460 PRO A C 1
ATOM 3839 O O . PRO A 1 460 ? -47.588 -10.341 14.996 1.00 85.38 460 PRO A O 1
ATOM 3842 N N . ALA A 1 461 ? -47.840 -10.025 12.787 1.00 85.25 461 ALA A N 1
ATOM 3843 C CA . ALA A 1 461 ? -48.898 -11.022 12.626 1.00 85.25 461 ALA A CA 1
ATOM 3844 C C . ALA A 1 461 ? -48.363 -12.464 12.531 1.00 85.25 461 ALA A C 1
ATOM 3846 O O . ALA A 1 461 ? -49.150 -13.408 12.607 1.00 85.25 461 ALA A O 1
ATOM 3847 N N . ARG A 1 462 ? -47.045 -12.651 12.361 1.00 83.75 462 ARG A N 1
ATOM 3848 C CA . ARG A 1 462 ? -46.405 -13.974 12.370 1.00 83.75 462 ARG A CA 1
ATOM 3849 C C . ARG A 1 462 ? -46.167 -14.462 13.797 1.00 83.75 462 ARG A C 1
ATOM 3851 O O . ARG A 1 462 ? -45.803 -13.680 14.671 1.00 83.75 462 ARG A O 1
ATOM 3858 N N . GLU A 1 463 ? -46.314 -15.770 14.012 1.00 80.12 463 GLU A N 1
ATOM 3859 C CA . GLU A 1 463 ? -46.033 -16.393 15.315 1.00 80.12 463 GLU A CA 1
ATOM 3860 C C . GLU A 1 463 ? -44.540 -16.323 15.673 1.00 80.12 463 GLU A C 1
ATOM 3862 O O . GLU A 1 463 ? -44.207 -16.008 16.813 1.00 80.12 463 GLU A O 1
ATOM 3867 N N . SER A 1 464 ? -43.654 -16.525 14.690 1.00 82.94 464 SER A N 1
ATOM 3868 C CA . SER A 1 464 ? -42.197 -16.424 14.840 1.00 82.94 464 SER A CA 1
ATOM 3869 C C . SER A 1 464 ? -41.505 -15.961 13.549 1.00 82.94 464 SER A C 1
ATOM 3871 O O . SER A 1 464 ? -42.093 -16.058 12.463 1.00 82.94 464 SER A O 1
ATOM 3873 N N . PHE A 1 465 ? -40.247 -15.523 13.652 1.00 86.00 465 PHE A N 1
ATOM 3874 C CA . PHE A 1 465 ? -39.424 -14.964 12.573 1.00 86.00 465 PHE A CA 1
ATOM 3875 C C . PHE A 1 465 ? -40.095 -13.759 11.896 1.00 86.00 465 PHE A C 1
ATOM 3877 O O . PHE A 1 465 ? -40.384 -13.754 10.696 1.00 86.00 465 PHE A O 1
ATOM 3884 N N . LYS A 1 466 ? -40.391 -12.737 12.698 1.00 89.94 466 LYS A N 1
ATOM 3885 C CA . LYS A 1 466 ? -41.155 -11.540 12.316 1.00 89.94 466 LYS A CA 1
ATOM 3886 C C . LYS A 1 466 ? -40.350 -10.550 11.470 1.00 89.94 466 LYS A C 1
ATOM 3888 O O . LYS A 1 466 ? -40.945 -9.729 10.780 1.00 89.94 466 LYS A O 1
ATOM 3893 N N . SER A 1 467 ? -39.022 -10.638 11.488 1.00 93.12 467 SER A N 1
ATOM 3894 C CA . SER A 1 467 ? -38.106 -9.786 10.718 1.00 93.12 467 SER A CA 1
ATOM 3895 C C . SER A 1 467 ? -37.859 -10.362 9.327 1.00 93.12 467 SER A C 1
ATOM 3897 O O . SER A 1 467 ? -37.228 -11.409 9.212 1.00 93.12 467 SER A O 1
ATOM 3899 N N . LEU A 1 468 ? -38.332 -9.687 8.274 1.00 93.81 468 LEU A N 1
ATOM 3900 C CA . LEU A 1 468 ? -38.451 -10.238 6.918 1.00 93.81 468 LEU A CA 1
ATOM 3901 C C . LEU A 1 468 ? -37.820 -9.367 5.832 1.00 93.81 468 LEU A C 1
ATOM 3903 O O . LEU A 1 468 ? -37.860 -8.137 5.890 1.00 93.81 468 LEU A O 1
ATOM 3907 N N . ARG A 1 469 ? -37.354 -10.032 4.770 1.00 95.62 469 ARG A N 1
ATOM 3908 C CA . ARG A 1 469 ? -37.053 -9.438 3.457 1.00 95.62 469 ARG A CA 1
ATOM 3909 C C . ARG A 1 469 ? -37.500 -10.372 2.341 1.00 95.62 469 ARG A C 1
ATOM 3911 O O . ARG A 1 469 ? -37.299 -11.579 2.442 1.00 95.62 469 ARG A O 1
ATOM 3918 N N . LYS A 1 470 ? -38.084 -9.834 1.270 1.00 94.44 470 LYS A N 1
ATOM 3919 C CA . LYS A 1 470 ? -38.454 -10.618 0.085 1.00 94.44 470 LYS A CA 1
ATOM 3920 C C . LYS A 1 470 ? -37.225 -10.946 -0.751 1.00 94.44 470 LYS A C 1
ATOM 3922 O O . LYS A 1 470 ? -36.346 -10.096 -0.924 1.00 94.44 470 LYS A O 1
ATOM 3927 N N . VAL A 1 471 ? -37.203 -12.158 -1.292 1.00 94.81 471 VAL A N 1
ATOM 3928 C CA . VAL A 1 471 ? -36.110 -12.690 -2.103 1.00 94.81 471 VAL A CA 1
ATOM 3929 C C . VAL A 1 471 ? -36.664 -13.303 -3.374 1.00 94.81 471 VAL A C 1
ATOM 3931 O O . VAL A 1 471 ? -37.534 -14.163 -3.327 1.00 94.81 471 VAL A O 1
ATOM 3934 N N . GLU A 1 472 ? -36.105 -12.905 -4.508 1.00 92.88 472 GLU A N 1
ATOM 3935 C CA . GLU A 1 472 ? -36.307 -13.588 -5.779 1.00 92.88 472 GLU A CA 1
ATOM 3936 C C . GLU A 1 472 ? -35.241 -14.681 -5.927 1.00 92.88 472 GLU A C 1
ATOM 3938 O O . GLU A 1 472 ? -34.047 -14.391 -6.053 1.00 92.88 472 GLU A O 1
ATOM 3943 N N . TRP A 1 473 ? -35.646 -15.951 -5.865 1.00 91.75 473 TRP A N 1
ATOM 3944 C CA . TRP A 1 473 ? -34.713 -17.077 -5.950 1.00 91.75 473 TRP A CA 1
ATOM 3945 C C . TRP A 1 473 ? -34.186 -17.259 -7.376 1.00 91.75 473 TRP A C 1
ATOM 3947 O O . TRP A 1 473 ? -34.936 -17.518 -8.313 1.00 91.75 473 TRP A O 1
ATOM 3957 N N . ILE A 1 474 ? -32.865 -17.185 -7.529 1.00 87.88 474 ILE A N 1
ATOM 3958 C CA . ILE A 1 474 ? -32.166 -17.340 -8.810 1.00 87.88 474 ILE A CA 1
ATOM 3959 C C . ILE A 1 474 ? -31.741 -18.794 -9.030 1.00 87.88 474 ILE A C 1
ATOM 3961 O O . ILE A 1 474 ? -31.690 -19.268 -10.167 1.00 87.88 474 ILE A O 1
ATOM 3965 N N . SER A 1 475 ? -31.383 -19.497 -7.954 1.00 84.62 475 SER A N 1
ATOM 3966 C CA . SER A 1 475 ? -31.030 -20.913 -7.981 1.00 84.62 475 SER A CA 1
ATOM 3967 C C . SER A 1 475 ? -31.453 -21.595 -6.684 1.00 84.62 475 SER A C 1
ATOM 3969 O O . SER A 1 475 ? -31.261 -21.056 -5.593 1.00 84.62 475 SER A O 1
ATOM 3971 N N . LEU A 1 476 ? -32.010 -22.799 -6.805 1.00 87.81 476 LEU A N 1
ATOM 3972 C CA . LEU A 1 476 ? -32.411 -23.657 -5.691 1.00 87.81 476 LEU A CA 1
ATOM 3973 C C . LEU A 1 476 ? -31.839 -25.055 -5.933 1.00 87.81 476 LEU A C 1
ATOM 3975 O O . LEU A 1 476 ? -32.016 -25.611 -7.017 1.00 87.81 476 LEU A O 1
ATOM 3979 N N . GLY A 1 477 ? -31.177 -25.632 -4.936 1.00 83.00 477 GLY A N 1
ATOM 3980 C CA . GLY A 1 477 ? -30.451 -26.892 -5.089 1.00 83.00 477 GLY A CA 1
ATOM 3981 C C . GLY A 1 477 ? -29.819 -27.336 -3.780 1.00 83.00 477 GLY A C 1
ATOM 3982 O O . GLY A 1 477 ? -30.149 -26.804 -2.730 1.00 83.00 477 GLY A O 1
ATOM 3983 N N . GLU A 1 478 ? -28.943 -28.331 -3.823 1.00 85.50 478 GLU A N 1
ATOM 3984 C CA . GLU A 1 478 ? -28.064 -28.657 -2.701 1.00 85.50 478 GLU A CA 1
ATOM 3985 C C . GLU A 1 478 ? -26.649 -28.766 -3.250 1.00 85.50 478 GLU A C 1
ATOM 3987 O O . GLU A 1 478 ? -26.393 -29.598 -4.121 1.00 85.50 478 GLU A O 1
ATOM 3992 N N . TRP A 1 479 ? -25.752 -27.920 -2.756 1.00 87.50 479 TRP A N 1
ATOM 3993 C CA . TRP A 1 479 ? -24.372 -27.848 -3.222 1.00 87.50 479 TRP A CA 1
ATOM 3994 C C . TRP A 1 479 ? -23.437 -28.081 -2.047 1.00 87.50 479 TRP A C 1
ATOM 3996 O O . TRP A 1 479 ? -23.535 -27.376 -1.041 1.00 87.50 479 TRP A O 1
ATOM 4006 N N . ASP A 1 480 ? -22.574 -29.088 -2.162 1.00 83.19 480 ASP A N 1
ATOM 4007 C CA . ASP A 1 480 ? -21.476 -29.309 -1.225 1.00 83.19 480 ASP A CA 1
ATOM 4008 C C . ASP A 1 480 ? -20.403 -28.241 -1.455 1.00 83.19 480 ASP A C 1
ATOM 4010 O O . ASP A 1 480 ? -19.971 -28.010 -2.585 1.00 83.19 480 ASP A O 1
ATOM 4014 N N . VAL A 1 481 ? -20.002 -27.571 -0.378 1.00 80.38 481 VAL A N 1
ATOM 4015 C CA . VAL A 1 481 ? -19.071 -26.441 -0.406 1.00 80.38 481 VAL A CA 1
ATOM 4016 C C . VAL A 1 481 ? -18.039 -26.555 0.707 1.00 80.38 481 VAL A C 1
ATOM 4018 O O . VAL A 1 481 ? -18.203 -27.316 1.665 1.00 80.38 481 VAL A O 1
ATOM 4021 N N . GLU A 1 482 ? -16.970 -25.777 0.572 1.00 71.75 482 GLU A N 1
ATOM 4022 C CA . GLU A 1 482 ? -15.989 -25.565 1.633 1.00 71.75 482 GLU A CA 1
ATOM 4023 C C . GLU A 1 482 ? -16.622 -25.006 2.918 1.00 71.75 482 GLU A C 1
ATOM 4025 O O . GLU A 1 482 ? -17.789 -24.604 2.943 1.00 71.75 482 GLU A O 1
ATOM 4030 N N . THR A 1 483 ? -15.861 -25.012 4.012 1.00 78.31 483 THR A N 1
ATOM 4031 C CA . THR A 1 483 ? -16.381 -24.672 5.338 1.00 78.31 483 THR A CA 1
ATOM 4032 C C . THR A 1 483 ? -16.979 -23.263 5.378 1.00 78.31 483 THR A C 1
ATOM 4034 O O . THR A 1 483 ? -16.290 -22.261 5.231 1.00 78.31 483 THR A O 1
ATOM 4037 N N . LEU A 1 484 ? -18.274 -23.192 5.661 1.00 81.12 484 LEU A N 1
ATOM 4038 C CA . LEU A 1 484 ? -19.057 -21.974 5.792 1.00 81.12 484 LEU A CA 1
ATOM 4039 C C . LEU A 1 484 ? -18.967 -21.406 7.210 1.00 81.12 484 LEU A C 1
ATOM 4041 O O . LEU A 1 484 ? -19.046 -22.147 8.194 1.00 81.12 484 LEU A O 1
ATOM 4045 N N . HIS A 1 485 ? -18.905 -20.076 7.333 1.00 74.12 485 HIS A N 1
ATOM 4046 C CA . HIS A 1 485 ? -18.927 -19.394 8.632 1.00 74.12 485 HIS A CA 1
ATOM 4047 C C . HIS A 1 485 ? -20.100 -19.858 9.497 1.00 74.12 485 HIS A C 1
ATOM 4049 O O . HIS A 1 485 ? -21.235 -19.847 9.038 1.00 74.12 485 HIS A O 1
ATOM 4055 N N . ASN A 1 486 ? -19.867 -20.174 10.775 1.00 74.94 486 ASN A N 1
ATOM 4056 C CA . ASN A 1 486 ? -20.909 -20.668 11.692 1.00 74.94 486 ASN A CA 1
ATOM 4057 C C . ASN A 1 486 ? -21.993 -19.639 12.052 1.00 74.94 486 ASN A C 1
ATOM 4059 O O . ASN A 1 486 ? -23.068 -20.029 12.499 1.00 74.94 486 ASN A O 1
ATOM 4063 N N . LYS A 1 487 ? -21.745 -18.344 11.831 1.00 82.25 487 LYS A N 1
ATOM 4064 C CA . LYS A 1 487 ? -22.656 -17.249 12.204 1.00 82.25 487 LYS A CA 1
ATOM 4065 C C . LYS A 1 487 ? -23.995 -17.330 11.463 1.00 82.25 487 LYS A C 1
ATOM 4067 O O . LYS A 1 487 ? -24.062 -17.862 10.357 1.00 82.25 487 LYS A O 1
ATOM 4072 N N . THR A 1 488 ? -25.056 -16.789 12.060 1.00 83.81 488 THR A N 1
ATOM 4073 C CA . THR A 1 488 ? -26.403 -16.794 11.465 1.00 83.81 488 THR A CA 1
ATOM 4074 C C . THR A 1 488 ? -26.463 -15.988 10.174 1.00 83.81 488 THR A C 1
ATOM 4076 O O . THR A 1 488 ? -26.979 -16.493 9.186 1.00 83.81 488 THR A O 1
ATOM 4079 N N . LEU A 1 489 ? -25.886 -14.784 10.166 1.00 90.12 489 LEU A N 1
ATOM 4080 C CA . LEU A 1 489 ?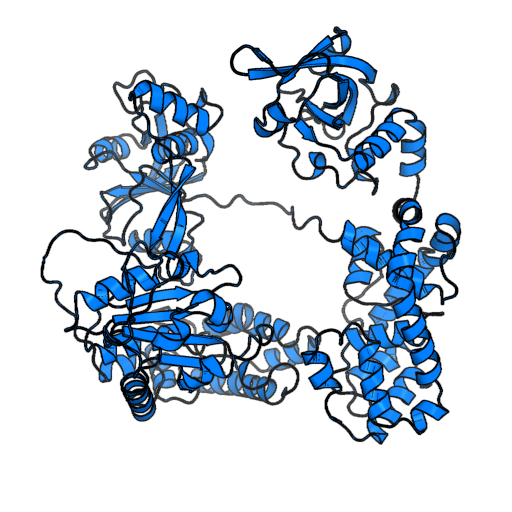 -25.753 -13.917 8.996 1.00 90.12 489 LEU A CA 1
ATOM 4081 C C . LEU A 1 489 ? -24.293 -13.464 8.873 1.00 90.12 489 LEU A C 1
ATOM 4083 O O . LEU A 1 489 ? -23.623 -13.233 9.883 1.00 90.12 489 LEU A O 1
ATOM 4087 N N . THR A 1 490 ? -23.767 -13.366 7.657 1.00 86.62 490 THR A N 1
ATOM 4088 C CA . THR A 1 490 ? -22.418 -12.841 7.394 1.00 86.62 490 THR A CA 1
ATOM 4089 C C . THR A 1 490 ? -22.394 -12.120 6.050 1.00 86.62 490 THR A C 1
ATOM 4091 O O . THR A 1 490 ? -22.833 -12.695 5.056 1.00 86.62 490 THR A O 1
ATOM 4094 N N . ASN A 1 491 ? -21.883 -10.884 6.014 1.00 86.44 491 ASN A N 1
ATOM 4095 C CA . ASN A 1 491 ? -21.520 -10.228 4.755 1.00 86.44 491 ASN A CA 1
ATOM 4096 C C . ASN A 1 491 ? -20.268 -10.918 4.212 1.00 86.44 491 ASN A C 1
ATOM 4098 O O . ASN A 1 491 ? -19.243 -10.933 4.895 1.00 86.44 491 ASN A O 1
ATOM 4102 N N . ILE A 1 492 ? -20.370 -11.511 3.026 1.00 84.19 492 ILE A N 1
ATOM 4103 C CA . ILE A 1 492 ? -19.265 -12.231 2.393 1.00 84.19 492 ILE A CA 1
ATOM 4104 C C . ILE A 1 492 ? -18.642 -11.464 1.223 1.00 84.19 492 ILE A C 1
ATOM 4106 O O . ILE A 1 492 ? -17.663 -11.930 0.655 1.00 84.19 492 ILE A O 1
ATOM 4110 N N . THR A 1 493 ? -19.163 -10.277 0.903 1.00 74.25 493 THR A N 1
ATOM 4111 C CA . THR A 1 493 ? -18.630 -9.397 -0.149 1.00 74.25 493 THR A CA 1
ATOM 4112 C C . THR A 1 493 ? -17.167 -9.017 0.057 1.00 74.25 493 THR A C 1
ATOM 4114 O O . THR A 1 493 ? -16.440 -9.047 -0.918 1.00 74.25 493 THR A O 1
ATOM 4117 N N . PRO A 1 494 ? -16.675 -8.719 1.278 1.00 55.81 494 PRO A N 1
ATOM 4118 C CA . PRO A 1 494 ? -15.258 -8.393 1.471 1.00 55.81 494 PRO A CA 1
ATOM 4119 C C . PRO A 1 494 ? -14.291 -9.564 1.223 1.00 55.81 494 PRO A C 1
ATOM 4121 O O . PRO A 1 494 ? -13.081 -9.370 1.305 1.00 55.81 494 PRO A O 1
ATOM 4124 N N . TYR A 1 495 ? -14.806 -10.777 0.991 1.00 68.50 495 TYR A N 1
ATOM 4125 C CA . TYR A 1 495 ? -14.025 -11.989 0.759 1.00 68.50 495 TYR A CA 1
ATOM 4126 C C . TYR A 1 495 ? -14.219 -12.461 -0.685 1.00 68.50 495 TYR A C 1
ATOM 4128 O O . TYR A 1 495 ? -14.795 -13.525 -0.916 1.00 68.50 495 TYR A O 1
ATOM 4136 N N . ASP A 1 496 ? -13.758 -11.664 -1.650 1.00 55.50 496 ASP A N 1
ATOM 4137 C CA . ASP A 1 496 ? -14.017 -11.855 -3.086 1.00 55.50 496 ASP A CA 1
ATOM 4138 C C . ASP A 1 496 ? -13.768 -13.300 -3.554 1.00 55.50 496 ASP A C 1
ATOM 4140 O O . ASP A 1 496 ? -14.637 -13.928 -4.150 1.00 55.50 496 ASP A O 1
ATOM 4144 N N . GLU A 1 497 ? -12.649 -13.906 -3.162 1.00 58.28 497 GLU A N 1
ATOM 4145 C CA . GLU A 1 497 ? -12.297 -15.276 -3.561 1.00 58.28 497 GLU A CA 1
ATOM 4146 C C . GLU A 1 497 ? -13.122 -16.371 -2.867 1.00 58.28 497 GLU A C 1
ATOM 4148 O O . GLU A 1 497 ? -13.315 -17.464 -3.403 1.00 58.28 497 GLU A O 1
ATOM 4153 N N . TYR A 1 498 ? -13.589 -16.122 -1.644 1.00 69.25 498 TYR A N 1
ATOM 4154 C CA . TYR A 1 498 ? -14.502 -17.024 -0.935 1.00 69.25 498 TYR A CA 1
ATOM 4155 C C . TYR A 1 498 ? -15.904 -16.935 -1.547 1.00 69.25 498 TYR A C 1
ATOM 4157 O O . TYR A 1 498 ? -16.539 -17.950 -1.832 1.00 69.25 498 TYR A O 1
ATOM 4165 N N . LEU A 1 499 ? -16.364 -15.720 -1.841 1.00 75.88 499 LEU A N 1
ATOM 4166 C CA . LEU A 1 499 ? -17.614 -15.471 -2.543 1.00 75.88 499 LEU A CA 1
ATOM 4167 C C . LEU A 1 499 ? -17.616 -16.108 -3.941 1.00 75.88 499 LEU A C 1
ATOM 4169 O O . LEU A 1 499 ? -18.576 -16.792 -4.296 1.00 75.88 499 LEU A O 1
ATOM 4173 N N . GLU A 1 500 ? -16.543 -15.943 -4.710 1.00 71.25 500 GLU A N 1
ATOM 4174 C CA . GLU A 1 500 ? -16.378 -16.544 -6.036 1.00 71.25 500 GLU A CA 1
ATOM 4175 C C . GLU A 1 500 ? -16.447 -18.069 -5.990 1.00 71.25 500 GLU A C 1
ATOM 4177 O O . GLU A 1 500 ? -17.158 -18.670 -6.795 1.00 71.25 500 GLU A O 1
ATOM 4182 N N . ARG A 1 501 ? -15.788 -18.710 -5.015 1.00 77.88 501 ARG A N 1
ATOM 4183 C CA . ARG A 1 501 ? -15.869 -20.167 -4.814 1.00 77.88 501 ARG A CA 1
ATOM 4184 C C . ARG A 1 501 ? -17.293 -20.626 -4.510 1.00 77.88 501 ARG A C 1
ATOM 4186 O O . ARG A 1 501 ? -17.760 -21.612 -5.087 1.00 77.88 501 ARG A O 1
ATOM 4193 N N . LEU A 1 502 ? -18.014 -19.900 -3.655 1.00 78.62 502 LEU A N 1
ATOM 4194 C CA . LEU A 1 502 ? -19.412 -20.210 -3.353 1.00 78.62 502 LEU A CA 1
ATOM 4195 C C . LEU A 1 502 ? -20.321 -20.014 -4.573 1.00 78.62 502 LEU A C 1
ATOM 4197 O O . LEU A 1 502 ? -21.146 -20.883 -4.853 1.00 78.62 502 LEU A O 1
ATOM 4201 N N . LEU A 1 503 ? -20.156 -18.934 -5.338 1.00 79.00 503 LEU A N 1
ATOM 4202 C CA . LEU A 1 503 ? -20.927 -18.691 -6.562 1.00 79.00 503 LEU A CA 1
ATOM 4203 C C . LEU A 1 503 ? -20.605 -19.719 -7.665 1.00 79.00 503 LEU A C 1
ATOM 4205 O O . LEU A 1 503 ? -21.517 -20.214 -8.337 1.00 79.00 503 LEU A O 1
ATOM 4209 N N . ALA A 1 504 ? -19.341 -20.130 -7.789 1.00 76.25 504 ALA A N 1
ATOM 4210 C CA . ALA A 1 504 ? -18.917 -21.196 -8.692 1.00 76.25 504 ALA A CA 1
ATOM 4211 C C . ALA A 1 504 ? -19.565 -22.540 -8.323 1.00 76.25 504 ALA A C 1
ATOM 4213 O O . ALA A 1 504 ? -20.087 -23.232 -9.198 1.00 76.25 504 ALA A O 1
ATOM 4214 N N . SER A 1 505 ? -19.630 -22.877 -7.028 1.00 76.19 505 SER A N 1
ATOM 4215 C CA . SER A 1 505 ? -20.248 -24.126 -6.555 1.00 76.19 505 SER A CA 1
ATOM 4216 C C . SER A 1 505 ? -21.738 -24.251 -6.906 1.00 76.19 505 SER A C 1
ATOM 4218 O O . SER A 1 505 ? -22.236 -25.356 -7.119 1.00 76.19 505 SER A O 1
ATOM 4220 N N . ILE A 1 506 ? -22.443 -23.119 -7.032 1.00 78.94 506 ILE A N 1
ATOM 4221 C CA . ILE A 1 506 ? -23.864 -23.060 -7.406 1.00 78.94 506 ILE A CA 1
ATOM 4222 C C . ILE A 1 506 ? -24.088 -22.823 -8.912 1.00 78.94 506 ILE A C 1
ATOM 4224 O O . ILE A 1 506 ? -25.228 -22.616 -9.342 1.00 78.94 506 ILE A O 1
ATOM 4228 N N . GLY A 1 507 ? -23.020 -22.844 -9.719 1.00 66.81 507 GLY A N 1
ATOM 4229 C CA . GLY A 1 507 ? -23.069 -22.680 -11.174 1.00 66.81 507 GLY A CA 1
ATOM 4230 C C . GLY A 1 507 ? -23.382 -21.253 -11.638 1.00 66.81 507 GLY A C 1
ATOM 4231 O O . GLY A 1 507 ? -24.020 -21.072 -12.679 1.00 66.81 507 GLY A O 1
ATOM 4232 N N . LYS A 1 508 ? -22.999 -20.233 -10.860 1.00 59.72 508 LYS A N 1
ATOM 4233 C CA . LYS A 1 508 ? -23.152 -18.814 -11.211 1.00 59.72 508 LYS A CA 1
ATOM 4234 C C . LYS A 1 508 ? -21.770 -18.179 -11.357 1.00 59.72 508 LYS A C 1
ATOM 4236 O O . LYS A 1 508 ? -21.125 -17.847 -10.375 1.00 59.72 508 LYS A O 1
ATOM 4241 N N . GLU A 1 509 ? -21.321 -18.000 -12.596 1.00 44.69 509 GLU A N 1
ATOM 4242 C CA . GLU A 1 509 ? -20.084 -17.272 -12.898 1.00 44.69 509 GLU A CA 1
ATOM 4243 C C . GLU A 1 509 ? -20.311 -15.760 -12.731 1.00 44.69 509 GLU A C 1
ATOM 4245 O O . GLU A 1 509 ? -20.888 -15.095 -13.595 1.00 44.69 509 GLU A O 1
ATOM 4250 N N . GLY A 1 510 ? -19.885 -15.214 -11.592 1.00 34.19 510 GLY A N 1
ATOM 4251 C CA . GLY A 1 510 ? -19.699 -13.779 -11.387 1.00 34.19 510 GLY A CA 1
ATOM 4252 C C . GLY A 1 510 ? -18.245 -13.410 -11.675 1.00 34.19 510 GLY A C 1
ATOM 4253 O O . GLY A 1 510 ? -17.338 -14.024 -11.132 1.00 34.19 510 GLY A O 1
ATOM 4254 N N . LYS A 1 511 ? -18.023 -12.439 -12.566 1.00 28.38 511 LYS A N 1
ATOM 4255 C CA . LYS A 1 511 ? -16.698 -11.919 -12.927 1.00 28.38 511 LYS A CA 1
ATOM 4256 C C . LYS A 1 511 ? -15.992 -11.277 -11.726 1.00 28.38 511 LYS A C 1
ATOM 4258 O O . LYS A 1 511 ? -16.268 -10.120 -11.446 1.00 28.38 511 LYS A O 1
ATOM 4263 N N . THR A 1 512 ? -15.023 -11.991 -11.181 1.00 23.25 512 THR A N 1
ATOM 4264 C CA . THR A 1 512 ? -13.686 -11.588 -10.698 1.00 23.25 512 THR A CA 1
ATOM 4265 C C . THR A 1 512 ? -12.968 -12.919 -10.391 1.00 23.25 51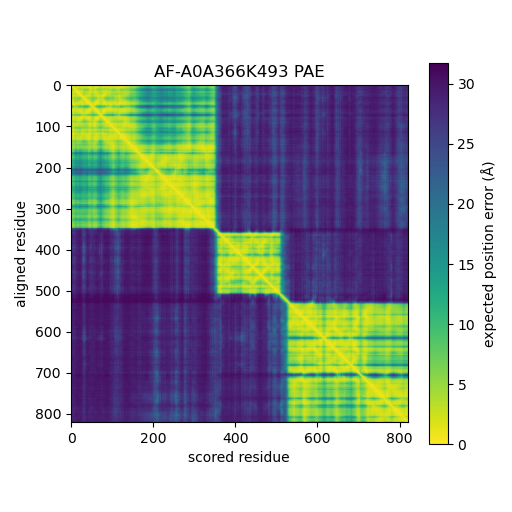2 THR A C 1
ATOM 4267 O O . THR A 1 512 ? -13.650 -13.921 -10.223 1.00 23.25 512 THR A O 1
ATOM 4270 N N . VAL A 1 513 ? -11.641 -13.001 -10.549 1.00 24.78 513 VAL A N 1
ATOM 4271 C CA . VAL A 1 513 ? -10.760 -14.150 -10.195 1.00 24.78 513 VAL A CA 1
ATOM 4272 C C . VAL A 1 513 ? -9.316 -13.583 -10.236 1.00 24.78 513 VAL A C 1
ATOM 4274 O O . VAL A 1 513 ? -9.054 -12.811 -11.167 1.00 24.78 513 VAL A O 1
ATOM 4277 N N . TYR A 1 514 ? -8.344 -13.783 -9.320 1.00 22.80 514 TYR A N 1
ATOM 4278 C CA . TYR A 1 514 ? -7.760 -14.970 -8.633 1.00 22.80 514 TYR A CA 1
ATOM 4279 C C . TYR A 1 514 ? -6.832 -14.520 -7.438 1.00 22.80 514 TYR A C 1
ATOM 4281 O O . TYR A 1 514 ? -6.490 -13.337 -7.434 1.00 22.80 514 TYR A O 1
ATOM 4289 N N . PRO A 1 515 ? -6.103 -15.404 -6.692 1.00 26.75 515 PRO A N 1
ATOM 4290 C CA . PRO A 1 515 ? -6.485 -16.498 -5.772 1.00 26.75 515 PRO A CA 1
ATOM 4291 C C . PRO A 1 515 ? -5.698 -16.504 -4.411 1.00 26.75 515 PRO A C 1
ATOM 4293 O O . PRO A 1 515 ? -4.471 -16.389 -4.383 1.00 26.75 515 PRO A O 1
ATOM 4296 N N . THR A 1 516 ? -6.333 -16.842 -3.285 1.00 20.38 516 THR A N 1
ATOM 4297 C CA . THR A 1 516 ? -5.705 -17.170 -1.996 1.00 20.38 516 THR A CA 1
ATOM 4298 C C . THR A 1 516 ? -6.500 -18.243 -1.250 1.00 20.38 516 THR A C 1
ATOM 4300 O O . THR A 1 516 ? -7.720 -18.223 -1.081 1.00 20.38 516 THR A O 1
ATOM 4303 N N . SER A 1 517 ? -5.761 -19.264 -0.832 1.00 24.97 517 SER A N 1
ATOM 4304 C CA . SER A 1 517 ? -6.231 -20.345 0.019 1.00 24.97 517 SER A CA 1
ATOM 4305 C C . SER A 1 517 ? -6.049 -19.959 1.483 1.00 24.97 517 SER A C 1
ATOM 4307 O O . SER A 1 517 ? -4.915 -19.767 1.922 1.00 24.97 517 SER A O 1
ATOM 4309 N N . GLU A 1 518 ? -7.155 -19.923 2.222 1.00 26.19 518 GLU A N 1
ATOM 4310 C CA . GLU A 1 518 ? -7.182 -19.972 3.680 1.00 26.19 518 GLU A CA 1
ATOM 4311 C C . GLU A 1 518 ? -7.172 -21.421 4.179 1.00 26.19 518 GLU A C 1
ATOM 4313 O O . GLU A 1 518 ? -7.912 -22.291 3.710 1.00 26.19 518 GLU A O 1
ATOM 4318 N N . ASP A 1 519 ? -6.338 -21.619 5.192 1.00 24.44 519 ASP A N 1
ATOM 4319 C CA . ASP A 1 519 ? -6.514 -22.575 6.272 1.00 24.44 519 ASP A CA 1
ATOM 4320 C C . ASP A 1 519 ? -7.892 -22.420 6.941 1.00 24.44 519 ASP A C 1
ATOM 4322 O O . ASP A 1 519 ? -8.367 -21.305 7.148 1.00 24.44 519 ASP A O 1
ATOM 4326 N N . ASN A 1 520 ? -8.471 -23.511 7.453 1.00 30.61 520 ASN A N 1
ATOM 4327 C CA . ASN A 1 520 ? -8.412 -23.698 8.906 1.00 30.61 520 ASN A CA 1
ATOM 4328 C C . ASN A 1 520 ? -9.044 -24.986 9.441 1.00 30.61 520 ASN A C 1
ATOM 4330 O O . ASN A 1 520 ? -10.128 -25.433 9.072 1.00 30.61 520 ASN A O 1
ATOM 4334 N N . SER A 1 521 ? -8.321 -25.498 10.434 1.00 25.58 521 SER A N 1
ATOM 4335 C CA . SER A 1 521 ? -8.728 -26.401 11.508 1.00 25.58 521 SER A CA 1
ATOM 4336 C C . SER A 1 521 ? -10.145 -26.120 12.063 1.00 25.58 521 SER A C 1
ATOM 4338 O O . SER A 1 521 ? -10.580 -24.981 12.188 1.00 25.58 521 SER A O 1
ATOM 4340 N N . SER A 1 522 ? -10.920 -27.116 12.503 1.00 27.81 522 SER A N 1
ATOM 4341 C CA . SER A 1 522 ? -10.657 -27.783 13.784 1.00 27.81 522 SER A CA 1
ATOM 4342 C C . SER A 1 522 ? -11.590 -28.983 14.053 1.00 27.81 522 SER A C 1
ATOM 4344 O O . SER A 1 522 ? -12.793 -28.956 13.816 1.00 27.81 522 SER A O 1
ATOM 4346 N N . SER A 1 523 ? -10.958 -30.042 14.564 1.00 26.92 523 SER A N 1
ATOM 4347 C CA . SER A 1 523 ? -11.432 -31.181 15.369 1.00 26.92 523 SER A CA 1
ATOM 4348 C C . SER A 1 523 ? -12.937 -31.480 15.528 1.00 26.92 523 SER A C 1
ATOM 4350 O O . SER A 1 523 ? -13.624 -30.846 16.329 1.00 26.92 523 SER A O 1
ATOM 4352 N N . VAL A 1 524 ? -13.361 -32.632 14.990 1.00 23.80 524 VAL A N 1
ATOM 4353 C CA . VAL A 1 524 ? -14.302 -33.554 15.653 1.00 23.80 524 VAL A CA 1
ATOM 4354 C C . VAL A 1 524 ? -13.754 -34.980 15.508 1.00 23.80 524 VAL A C 1
ATOM 4356 O O . VAL A 1 524 ? -13.521 -35.430 14.395 1.00 23.80 524 VAL A O 1
ATOM 4359 N N . LYS A 1 525 ? -13.521 -35.618 16.664 1.00 24.69 525 LYS A N 1
ATOM 4360 C CA . LYS A 1 525 ? -13.357 -37.055 16.974 1.00 24.69 525 LYS A CA 1
ATOM 4361 C C . LYS A 1 525 ? -12.830 -37.996 15.875 1.00 24.69 525 LYS A C 1
ATOM 4363 O O . LYS A 1 525 ? -13.499 -38.226 14.875 1.00 24.69 525 LYS A O 1
ATOM 4368 N N . GLU A 1 526 ? -11.684 -38.609 16.193 1.00 29.73 526 GLU A N 1
ATOM 4369 C CA . GLU A 1 526 ? -11.094 -39.842 15.644 1.00 29.73 526 GLU A CA 1
ATOM 4370 C C . GLU A 1 526 ? -11.994 -40.603 14.658 1.00 29.73 526 GLU A C 1
ATOM 4372 O O . GLU A 1 526 ? -12.764 -41.493 15.015 1.00 29.73 526 GLU A O 1
ATOM 4377 N N . SER A 1 527 ? -11.861 -40.254 13.385 1.00 28.45 527 SER A N 1
ATOM 4378 C CA . SER A 1 527 ? -12.010 -41.205 12.294 1.00 28.45 527 SER A CA 1
ATOM 4379 C C . SER A 1 527 ? -10.693 -41.136 11.542 1.00 28.45 527 SER A C 1
ATOM 4381 O O . SER A 1 527 ? -10.211 -40.042 11.247 1.00 28.45 527 SER A O 1
ATOM 4383 N N . GLU A 1 528 ? -10.048 -42.284 11.361 1.00 33.31 528 GLU A N 1
ATOM 4384 C CA . GLU A 1 528 ? -8.802 -42.415 10.613 1.00 33.31 528 GLU A CA 1
ATOM 4385 C C . GLU A 1 528 ? -9.004 -41.765 9.236 1.00 33.31 528 GLU A C 1
ATOM 4387 O O . GLU A 1 528 ? -9.681 -42.315 8.369 1.00 33.31 528 GLU A O 1
ATOM 4392 N N . LYS A 1 529 ? -8.500 -40.536 9.062 1.00 42.00 529 LYS A N 1
ATOM 4393 C CA . LYS A 1 529 ? -8.497 -39.865 7.763 1.00 42.00 529 LYS A CA 1
ATOM 4394 C C . LYS A 1 529 ? -7.591 -40.688 6.858 1.00 42.00 529 LYS A C 1
ATOM 4396 O O . LYS A 1 529 ? -6.408 -40.833 7.157 1.00 42.00 529 LYS A O 1
ATOM 4401 N N . GLU A 1 530 ? -8.148 -41.220 5.776 1.00 42.84 530 GLU A N 1
ATOM 4402 C CA . GLU A 1 530 ? -7.370 -41.856 4.715 1.00 42.84 530 GLU A CA 1
ATOM 4403 C C . GLU A 1 530 ? -6.303 -40.866 4.231 1.00 42.84 530 GLU A C 1
ATOM 4405 O O . GLU A 1 530 ? -6.605 -39.815 3.661 1.00 42.84 530 GLU A O 1
ATOM 4410 N N . THR A 1 531 ? -5.039 -41.166 4.520 1.00 56.66 531 THR A N 1
ATOM 4411 C CA . THR A 1 531 ? -3.905 -40.355 4.094 1.00 56.66 531 THR A CA 1
ATOM 4412 C C . THR A 1 531 ? -3.694 -40.558 2.599 1.00 56.66 531 THR A C 1
ATOM 4414 O O . THR A 1 531 ? -3.429 -41.667 2.140 1.00 56.66 531 THR A O 1
ATOM 4417 N N . ILE A 1 532 ? -3.826 -39.488 1.814 1.00 77.88 532 ILE A N 1
ATOM 4418 C CA . ILE A 1 532 ? -3.610 -39.542 0.364 1.00 77.88 532 ILE A CA 1
ATOM 4419 C C . ILE A 1 532 ? -2.095 -39.595 0.122 1.00 77.88 532 ILE A C 1
ATOM 4421 O O . ILE A 1 532 ? -1.410 -38.631 0.481 1.00 77.88 532 ILE A O 1
ATOM 4425 N N . PRO A 1 533 ? -1.542 -40.669 -0.475 1.00 84.44 533 PRO A N 1
ATOM 4426 C CA . PRO A 1 533 ? -0.115 -40.749 -0.770 1.00 84.44 533 PRO A CA 1
ATOM 4427 C C . PRO A 1 533 ? 0.310 -39.625 -1.715 1.00 84.44 533 PRO A C 1
ATOM 4429 O O . PRO A 1 533 ? -0.406 -39.310 -2.668 1.00 84.44 533 PRO A O 1
ATOM 4432 N N . TYR A 1 534 ? 1.480 -39.042 -1.463 1.00 88.88 534 TYR A N 1
ATOM 4433 C CA . TYR A 1 534 ? 2.077 -38.030 -2.325 1.00 88.88 534 TYR A CA 1
ATOM 4434 C C . TYR A 1 534 ? 3.458 -38.476 -2.794 1.00 88.88 534 TYR A C 1
ATOM 4436 O O . TYR A 1 534 ? 4.325 -38.801 -1.987 1.00 88.88 534 TYR A O 1
ATOM 4444 N N . THR A 1 535 ? 3.643 -38.533 -4.111 1.00 89.00 535 THR A N 1
ATOM 4445 C CA . THR A 1 535 ? 4.806 -39.177 -4.740 1.00 89.00 535 THR A CA 1
ATOM 4446 C C . THR A 1 535 ? 5.709 -38.181 -5.459 1.00 89.00 535 THR A C 1
ATOM 4448 O O . THR A 1 535 ? 5.286 -37.083 -5.825 1.00 89.00 535 THR A O 1
ATOM 4451 N N . HIS A 1 536 ? 6.959 -38.588 -5.708 1.00 85.56 536 HIS A N 1
ATOM 4452 C CA . HIS A 1 536 ? 7.907 -37.811 -6.514 1.00 85.56 536 HIS A CA 1
ATOM 4453 C C . HIS A 1 536 ? 7.352 -37.500 -7.910 1.00 85.56 536 HIS A C 1
ATOM 4455 O O . HIS A 1 536 ? 7.483 -36.375 -8.379 1.00 85.56 536 HIS A O 1
ATOM 4461 N N . GLU A 1 537 ? 6.692 -38.470 -8.547 1.00 83.75 537 GLU A N 1
ATOM 4462 C CA . GLU A 1 537 ? 6.091 -38.307 -9.875 1.00 83.75 537 GLU A CA 1
ATOM 4463 C C . GLU A 1 537 ? 5.000 -37.230 -9.875 1.00 83.75 537 GLU A C 1
ATOM 4465 O O . GLU A 1 537 ? 5.000 -36.344 -10.728 1.00 83.75 537 GLU A O 1
ATOM 4470 N N . GLN A 1 538 ? 4.125 -37.238 -8.862 1.00 86.00 538 GLN A N 1
ATOM 4471 C CA . GLN A 1 538 ? 3.111 -36.195 -8.700 1.00 86.00 538 GLN A CA 1
ATOM 4472 C C . GLN A 1 538 ? 3.746 -34.819 -8.504 1.00 86.00 538 GLN A C 1
ATOM 4474 O O . GLN A 1 538 ? 3.345 -33.872 -9.174 1.00 86.00 538 GLN A O 1
ATOM 4479 N N . LEU A 1 539 ? 4.768 -34.697 -7.650 1.00 88.75 539 LEU A N 1
ATOM 4480 C CA . LEU A 1 539 ? 5.447 -33.416 -7.462 1.00 88.75 539 LEU A CA 1
ATOM 4481 C C . LEU A 1 539 ? 6.062 -32.905 -8.768 1.00 88.75 539 LEU A C 1
ATOM 4483 O O . LEU A 1 539 ? 5.829 -31.752 -9.110 1.00 88.75 539 LEU A O 1
ATOM 4487 N N . LEU A 1 540 ? 6.791 -33.743 -9.508 1.00 85.88 540 LEU A N 1
ATOM 4488 C CA . LEU A 1 540 ? 7.440 -33.348 -10.765 1.00 85.88 540 LEU A CA 1
ATOM 4489 C C . LEU A 1 540 ? 6.442 -32.975 -11.871 1.00 85.88 540 LEU A C 1
ATOM 4491 O O . LEU A 1 540 ? 6.793 -32.210 -12.762 1.00 85.88 540 LEU A O 1
ATOM 4495 N N . SER A 1 541 ? 5.204 -33.474 -11.802 1.00 82.38 541 SER A N 1
ATOM 4496 C CA . SER A 1 541 ? 4.120 -33.043 -12.695 1.00 82.38 541 SER A CA 1
ATOM 4497 C C . SER A 1 541 ? 3.495 -31.698 -12.301 1.00 82.38 541 SER A C 1
ATOM 4499 O O . SER A 1 541 ? 2.914 -31.018 -13.142 1.00 82.38 541 SER A O 1
ATOM 4501 N N . GLU A 1 542 ? 3.603 -31.313 -11.025 1.00 84.50 542 GLU A N 1
ATOM 4502 C CA . GLU A 1 542 ? 3.011 -30.088 -10.479 1.00 84.50 542 GLU A CA 1
ATOM 4503 C C . GLU A 1 542 ? 4.016 -28.916 -10.444 1.00 84.50 542 GLU A C 1
ATOM 4505 O O . GLU A 1 542 ? 3.601 -27.761 -10.513 1.00 84.50 542 GLU A O 1
ATOM 4510 N N . VAL A 1 543 ? 5.326 -29.179 -10.323 1.00 89.62 543 VAL A N 1
ATOM 4511 C CA . VAL A 1 543 ? 6.370 -28.143 -10.212 1.00 89.62 543 VAL A CA 1
ATOM 4512 C C . VAL A 1 543 ? 7.327 -28.156 -11.401 1.00 89.62 543 VAL A C 1
ATOM 4514 O O . VAL A 1 543 ? 7.768 -29.204 -11.861 1.00 89.62 543 VAL A O 1
ATOM 4517 N N . PHE A 1 544 ? 7.751 -26.974 -11.841 1.00 91.75 544 PHE A N 1
ATOM 4518 C CA . PHE A 1 544 ? 8.684 -26.822 -12.962 1.00 91.75 544 PHE A CA 1
ATOM 4519 C C . PHE A 1 544 ? 10.151 -26.896 -12.503 1.00 91.75 544 PHE A C 1
ATOM 4521 O O . PHE A 1 544 ? 10.927 -25.951 -12.652 1.00 91.75 544 PHE A O 1
ATOM 4528 N N . MET A 1 545 ? 10.522 -28.005 -11.858 1.00 87.06 545 MET A N 1
ATOM 4529 C CA . MET A 1 545 ? 11.880 -28.263 -11.370 1.00 87.06 545 MET A CA 1
ATOM 4530 C C . MET A 1 545 ? 12.363 -29.650 -11.787 1.00 87.06 545 MET A C 1
ATOM 4532 O O . MET A 1 545 ? 11.588 -30.594 -11.899 1.00 87.06 545 MET A O 1
ATOM 4536 N N . THR A 1 546 ? 13.676 -29.780 -11.962 1.00 84.75 546 THR A N 1
ATOM 4537 C CA . THR A 1 546 ? 14.336 -31.064 -12.216 1.00 84.75 546 THR A CA 1
ATOM 4538 C C . THR A 1 546 ? 14.320 -31.952 -10.974 1.00 84.75 546 THR A C 1
ATOM 4540 O O . THR A 1 546 ? 14.427 -31.439 -9.858 1.00 84.75 546 THR A O 1
ATOM 4543 N N . GLN A 1 547 ? 14.319 -33.268 -11.179 1.00 83.94 547 GLN A N 1
ATOM 4544 C CA . GLN A 1 547 ? 14.430 -34.257 -10.106 1.00 83.94 547 GLN A CA 1
ATOM 4545 C C . GLN A 1 547 ? 15.644 -34.013 -9.194 1.00 83.94 547 GLN A C 1
ATOM 4547 O O . GLN A 1 547 ? 15.451 -33.892 -7.989 1.00 83.94 547 GLN A O 1
ATOM 4552 N N . ASP A 1 548 ? 16.840 -33.820 -9.760 1.00 80.62 548 ASP A N 1
ATOM 4553 C CA . ASP A 1 548 ? 18.075 -33.567 -8.997 1.00 80.62 548 ASP A CA 1
ATOM 4554 C C . ASP A 1 548 ? 17.920 -32.387 -8.022 1.00 80.62 548 ASP A C 1
ATOM 4556 O O . ASP A 1 548 ? 18.234 -32.482 -6.841 1.00 80.62 548 ASP A O 1
ATOM 4560 N N . LYS A 1 549 ? 17.334 -31.279 -8.493 1.00 86.38 549 LYS A N 1
ATOM 4561 C CA . LYS A 1 549 ? 17.072 -30.095 -7.661 1.00 86.38 549 LYS A CA 1
ATOM 4562 C C . LYS A 1 549 ? 16.081 -30.383 -6.530 1.00 86.38 549 LYS A C 1
ATOM 4564 O O . LYS A 1 549 ? 16.226 -29.823 -5.450 1.00 86.38 549 LYS A O 1
ATOM 4569 N N . VAL A 1 550 ? 15.059 -31.207 -6.764 1.00 88.31 550 VAL A N 1
ATOM 4570 C CA . VAL A 1 550 ? 14.108 -31.607 -5.713 1.00 88.31 550 VAL A CA 1
ATOM 4571 C C . VAL A 1 550 ? 14.813 -32.463 -4.665 1.00 88.31 550 VAL A C 1
ATOM 4573 O O . VAL A 1 550 ? 14.649 -32.206 -3.475 1.00 88.31 550 VAL A O 1
ATOM 4576 N N . GLU A 1 551 ? 15.613 -33.438 -5.094 1.00 83.81 551 GLU A N 1
ATOM 4577 C CA . GLU A 1 551 ? 16.395 -34.302 -4.206 1.00 83.81 551 GLU A CA 1
ATOM 4578 C C . GLU A 1 551 ? 17.374 -33.478 -3.357 1.00 83.81 551 GLU A C 1
ATOM 4580 O O . GLU A 1 551 ? 17.337 -33.580 -2.131 1.00 83.81 551 GLU A O 1
ATOM 4585 N N . ASP A 1 552 ? 18.118 -32.549 -3.965 1.00 84.62 552 ASP A N 1
ATOM 4586 C CA . ASP A 1 552 ? 19.007 -31.613 -3.263 1.00 84.62 552 ASP A CA 1
ATOM 4587 C C . ASP A 1 552 ? 18.269 -30.797 -2.183 1.00 84.62 552 ASP A C 1
ATOM 4589 O O . ASP A 1 552 ? 18.796 -30.549 -1.089 1.00 84.62 552 ASP A O 1
ATOM 4593 N N . ILE A 1 553 ? 17.038 -30.350 -2.471 1.00 90.75 553 ILE A N 1
ATOM 4594 C CA . ILE A 1 553 ? 16.212 -29.599 -1.516 1.00 90.75 553 ILE A CA 1
ATOM 4595 C C . ILE A 1 553 ? 15.775 -30.494 -0.354 1.00 90.75 553 ILE A C 1
ATOM 4597 O O . ILE A 1 553 ? 15.843 -30.052 0.795 1.00 90.75 553 ILE A O 1
ATOM 4601 N N . LEU A 1 554 ? 15.331 -31.722 -0.631 1.00 89.12 554 LEU A N 1
ATOM 4602 C CA . LEU A 1 554 ? 14.885 -32.669 0.393 1.00 89.12 554 LEU A CA 1
ATOM 4603 C C . LEU A 1 554 ? 16.042 -33.103 1.295 1.00 89.12 554 LEU A C 1
ATOM 4605 O O . LEU A 1 554 ? 15.913 -33.011 2.513 1.00 89.12 554 LEU A O 1
ATOM 4609 N N . GLU A 1 555 ? 17.197 -33.451 0.722 1.00 84.25 555 GLU A N 1
ATOM 4610 C CA . GLU A 1 555 ? 18.413 -33.731 1.492 1.00 84.25 555 GLU A CA 1
ATOM 4611 C C . GLU A 1 555 ? 18.779 -32.531 2.371 1.00 84.25 555 GLU A C 1
ATOM 4613 O O . GLU A 1 555 ? 19.100 -32.677 3.555 1.00 84.25 555 GLU A O 1
ATOM 4618 N N . THR A 1 556 ? 18.664 -31.317 1.818 1.00 88.94 556 THR A N 1
ATOM 4619 C CA . THR A 1 556 ? 18.898 -30.079 2.564 1.00 88.94 556 THR A CA 1
ATOM 4620 C C . THR A 1 556 ? 17.935 -29.885 3.719 1.00 88.94 556 THR A C 1
ATOM 4622 O O . THR A 1 556 ? 18.352 -29.497 4.819 1.00 88.94 556 THR A O 1
ATOM 4625 N N . LEU A 1 557 ? 16.660 -30.170 3.492 1.00 91.19 557 LEU A N 1
ATOM 4626 C CA . LEU A 1 557 ? 15.630 -30.099 4.508 1.00 91.19 557 LEU A CA 1
ATOM 4627 C C . LEU A 1 557 ? 15.892 -31.119 5.625 1.00 91.19 557 LEU A C 1
ATOM 4629 O O . LEU A 1 557 ? 15.800 -30.748 6.794 1.00 91.19 557 LEU A O 1
ATOM 4633 N N . ASP A 1 558 ? 16.337 -32.330 5.298 1.00 86.50 558 ASP A N 1
ATOM 4634 C CA . ASP A 1 558 ? 16.687 -33.369 6.269 1.00 86.50 558 ASP A CA 1
ATOM 4635 C C . ASP A 1 558 ? 17.841 -32.961 7.195 1.00 86.50 558 ASP A C 1
ATOM 4637 O O . ASP A 1 558 ? 17.731 -33.063 8.425 1.00 86.50 558 ASP A O 1
ATOM 4641 N N . TYR A 1 559 ? 18.950 -32.450 6.640 1.00 85.44 559 TYR A N 1
ATOM 4642 C CA . TYR A 1 559 ? 20.126 -32.130 7.459 1.00 85.44 559 TYR A CA 1
ATOM 4643 C C . TYR A 1 559 ? 20.034 -30.770 8.171 1.00 85.44 559 TYR A C 1
ATOM 4645 O O . TYR A 1 559 ? 20.550 -30.633 9.286 1.00 85.44 559 TYR A O 1
ATOM 4653 N N . LYS A 1 560 ? 19.394 -29.747 7.576 1.00 90.25 560 LYS A N 1
ATOM 4654 C CA . LYS A 1 560 ? 19.243 -28.417 8.212 1.00 90.25 560 LYS A CA 1
ATOM 4655 C C . LYS A 1 560 ? 17.970 -28.237 8.999 1.00 90.25 560 LYS A C 1
ATOM 4657 O O . LYS A 1 560 ? 17.966 -27.403 9.906 1.00 90.25 560 LYS A O 1
ATOM 4662 N N . LYS A 1 561 ? 16.894 -28.926 8.624 1.00 94.75 561 LYS A N 1
ATOM 4663 C CA . LYS A 1 561 ? 15.520 -28.718 9.111 1.00 94.75 561 LYS A CA 1
ATOM 4664 C C . LYS A 1 561 ? 14.923 -27.344 8.829 1.00 94.75 561 LYS A C 1
ATOM 4666 O O . LYS A 1 561 ? 13.753 -27.137 9.126 1.00 94.75 561 LYS A O 1
ATOM 4671 N N . ASN A 1 562 ? 15.704 -26.415 8.276 1.00 95.06 562 ASN A N 1
ATOM 4672 C CA . ASN A 1 562 ? 15.262 -25.079 7.911 1.00 95.06 562 ASN A CA 1
ATOM 4673 C C . ASN A 1 562 ? 15.826 -24.691 6.548 1.00 95.06 562 ASN A C 1
ATOM 4675 O O . ASN A 1 562 ? 17.050 -24.663 6.362 1.00 95.06 562 ASN A O 1
ATOM 4679 N N . ILE A 1 563 ? 14.946 -24.308 5.632 1.00 96.06 563 ILE A N 1
ATOM 4680 C CA . ILE A 1 563 ? 15.318 -23.804 4.310 1.00 96.06 563 ILE A CA 1
ATOM 4681 C C . ILE A 1 563 ? 14.602 -22.488 4.021 1.00 96.06 563 ILE A C 1
ATOM 4683 O O . ILE A 1 563 ? 13.532 -22.223 4.563 1.00 96.06 563 ILE A O 1
ATOM 4687 N N . ILE A 1 564 ? 15.204 -21.660 3.175 1.00 94.81 564 ILE A N 1
ATOM 4688 C CA . ILE A 1 564 ? 14.567 -20.482 2.589 1.00 94.81 564 ILE A CA 1
ATOM 4689 C C . ILE A 1 564 ? 14.554 -20.663 1.077 1.00 94.81 564 ILE A C 1
ATOM 4691 O O . ILE A 1 564 ? 15.611 -20.749 0.452 1.00 94.81 564 ILE A O 1
ATOM 4695 N N . LEU A 1 565 ? 13.358 -20.692 0.499 1.00 95.56 565 LEU A N 1
ATOM 4696 C CA . LEU A 1 565 ? 13.142 -20.601 -0.935 1.00 95.56 565 LEU A CA 1
ATOM 4697 C C . LEU A 1 565 ? 13.131 -19.119 -1.306 1.00 95.56 565 LEU A C 1
ATOM 4699 O O . LEU A 1 565 ? 12.199 -18.387 -0.971 1.00 95.56 565 LEU A O 1
ATOM 4703 N N . GLN A 1 566 ? 14.183 -18.669 -1.978 1.00 92.75 566 GLN A N 1
ATOM 4704 C CA . GLN A 1 566 ? 14.308 -17.289 -2.427 1.00 92.75 566 GLN A CA 1
ATOM 4705 C C . GLN A 1 566 ? 14.244 -17.218 -3.947 1.00 92.75 566 GLN A C 1
ATOM 4707 O O . GLN A 1 566 ? 14.730 -18.107 -4.638 1.00 92.75 566 GLN A O 1
ATOM 4712 N N . GLY A 1 567 ? 13.658 -16.154 -4.471 1.00 91.75 567 GLY A N 1
ATOM 4713 C CA . GLY A 1 567 ? 13.592 -15.939 -5.907 1.00 91.75 567 GLY A CA 1
ATOM 4714 C C . GLY A 1 567 ? 12.690 -14.767 -6.268 1.00 91.75 567 GLY A C 1
ATOM 4715 O O . GLY A 1 567 ? 12.019 -14.212 -5.383 1.00 91.75 567 GLY A O 1
ATOM 4716 N N . PRO A 1 568 ? 12.650 -14.404 -7.556 1.00 91.62 568 PRO A N 1
ATOM 4717 C CA . PRO A 1 568 ? 11.792 -13.336 -8.045 1.00 91.62 568 PRO A CA 1
ATOM 4718 C C . PRO A 1 568 ? 10.305 -13.588 -7.742 1.00 91.62 568 PRO A C 1
ATOM 4720 O O . PRO A 1 568 ? 9.907 -14.724 -7.434 1.00 91.62 568 PRO A O 1
ATOM 4723 N N . PRO A 1 569 ? 9.454 -12.551 -7.764 1.00 88.12 569 PRO A N 1
ATOM 4724 C CA . PRO A 1 569 ? 8.013 -12.743 -7.645 1.00 88.12 569 PRO A CA 1
ATOM 4725 C C . PRO A 1 569 ? 7.492 -13.628 -8.791 1.00 88.12 569 PRO A C 1
ATOM 4727 O O . PRO A 1 569 ? 7.973 -13.572 -9.920 1.00 88.12 569 PRO A O 1
ATOM 4730 N N . GLY A 1 570 ? 6.523 -14.490 -8.483 1.00 88.81 570 GLY A N 1
ATOM 4731 C CA . GLY A 1 570 ? 5.876 -15.335 -9.491 1.00 88.81 570 GLY A CA 1
ATOM 4732 C C . GLY A 1 570 ? 6.640 -16.589 -9.944 1.00 88.81 570 GLY A C 1
ATOM 4733 O O . GLY A 1 570 ? 6.322 -17.169 -10.978 1.00 88.81 570 GLY A O 1
ATOM 4734 N N . VAL A 1 571 ? 7.648 -17.054 -9.198 1.00 91.94 571 VAL A N 1
ATOM 4735 C CA . VAL A 1 571 ? 8.307 -18.360 -9.458 1.00 91.94 571 VAL A CA 1
ATOM 4736 C C . VAL A 1 571 ? 7.681 -19.534 -8.685 1.00 91.94 571 VAL A C 1
ATOM 4738 O O . VAL A 1 571 ? 8.278 -20.601 -8.590 1.00 91.94 571 VAL A O 1
ATOM 4741 N N . GLY A 1 572 ? 6.510 -19.331 -8.070 1.00 90.75 572 GLY A N 1
ATOM 4742 C CA . GLY A 1 572 ? 5.779 -20.389 -7.361 1.00 90.75 572 GLY A CA 1
ATOM 4743 C C . GLY A 1 572 ? 6.370 -20.809 -6.008 1.00 90.75 572 GLY A C 1
ATOM 4744 O O . GLY A 1 572 ? 6.140 -21.932 -5.578 1.00 90.75 572 GLY A O 1
ATOM 4745 N N . LYS A 1 573 ? 7.119 -19.940 -5.311 1.00 94.31 573 LYS A N 1
ATOM 4746 C CA . LYS A 1 573 ? 7.824 -20.278 -4.051 1.00 94.31 573 LYS A CA 1
ATOM 4747 C C . LYS A 1 573 ? 6.917 -20.941 -3.005 1.00 94.31 573 LYS A C 1
ATOM 4749 O O . LYS A 1 573 ? 7.245 -22.010 -2.499 1.00 94.31 573 LYS A O 1
ATOM 4754 N N . THR A 1 574 ? 5.771 -20.327 -2.720 1.00 90.12 574 THR A N 1
ATOM 4755 C CA . THR A 1 574 ? 4.794 -20.800 -1.728 1.00 90.12 574 THR A CA 1
ATOM 4756 C C . THR A 1 574 ? 4.133 -22.112 -2.157 1.00 90.12 574 THR A C 1
ATOM 4758 O O . THR A 1 574 ? 3.992 -23.037 -1.358 1.00 90.12 574 THR A O 1
ATOM 4761 N N . PHE A 1 575 ? 3.829 -22.245 -3.452 1.00 92.06 575 PHE A N 1
ATOM 4762 C CA . PHE A 1 575 ? 3.319 -23.485 -4.039 1.00 92.06 575 PHE A CA 1
ATOM 4763 C C . PHE A 1 575 ? 4.328 -24.637 -3.890 1.00 92.06 575 PHE A C 1
ATOM 4765 O O . PHE A 1 575 ? 3.998 -25.708 -3.377 1.00 92.06 575 PHE A O 1
ATOM 4772 N N . VAL A 1 576 ? 5.588 -24.387 -4.255 1.00 94.00 576 VAL A N 1
ATOM 4773 C CA . VAL A 1 576 ? 6.695 -25.343 -4.137 1.00 94.00 576 VAL A CA 1
ATOM 4774 C C . VAL A 1 576 ? 6.937 -25.735 -2.677 1.00 94.00 576 VAL A C 1
ATOM 4776 O O . VAL A 1 576 ? 7.074 -26.923 -2.394 1.00 94.00 576 VAL A O 1
ATOM 4779 N N . ALA A 1 577 ? 6.928 -24.782 -1.738 1.00 95.81 577 ALA A N 1
ATOM 4780 C CA . ALA A 1 577 ? 7.110 -25.046 -0.308 1.00 95.81 577 ALA A CA 1
ATOM 4781 C C . ALA A 1 577 ? 6.116 -26.092 0.222 1.00 95.81 577 ALA A C 1
ATOM 4783 O O . ALA A 1 577 ? 6.517 -27.071 0.857 1.00 95.81 577 ALA A O 1
ATOM 4784 N N . LYS A 1 578 ? 4.825 -25.923 -0.093 1.00 94.81 578 LYS A N 1
ATOM 4785 C CA . LYS A 1 578 ? 3.763 -26.834 0.354 1.00 94.81 578 LYS A CA 1
ATOM 4786 C C . LYS A 1 578 ? 3.895 -28.223 -0.275 1.00 94.81 578 LYS A C 1
ATOM 4788 O O . LYS A 1 578 ? 3.690 -29.227 0.404 1.00 94.81 578 LYS A O 1
ATOM 4793 N N . ARG A 1 579 ? 4.300 -28.314 -1.546 1.00 94.56 579 ARG A N 1
ATOM 4794 C CA . ARG A 1 579 ? 4.520 -29.612 -2.211 1.00 94.56 579 ARG A CA 1
ATOM 4795 C C . ARG A 1 579 ? 5.761 -30.344 -1.734 1.00 94.56 579 ARG A C 1
ATOM 4797 O O . ARG A 1 579 ? 5.704 -31.561 -1.587 1.00 94.56 579 ARG A O 1
ATOM 4804 N N . LEU A 1 580 ? 6.836 -29.628 -1.423 1.00 94.06 580 LEU A N 1
ATOM 4805 C CA . LEU A 1 580 ? 8.013 -30.220 -0.790 1.00 94.06 580 LEU A CA 1
ATOM 4806 C C . LEU A 1 580 ? 7.670 -30.804 0.585 1.00 94.06 580 LEU A C 1
ATOM 4808 O O . LEU A 1 580 ? 8.101 -31.912 0.883 1.00 94.06 580 LEU A O 1
ATOM 4812 N N . ALA A 1 581 ? 6.848 -30.113 1.384 1.00 95.44 581 ALA A N 1
ATOM 4813 C CA . ALA A 1 581 ? 6.377 -30.628 2.671 1.00 95.44 581 ALA A CA 1
ATOM 4814 C C . ALA A 1 581 ? 5.583 -31.937 2.515 1.00 95.44 581 ALA A C 1
ATOM 4816 O O . ALA A 1 581 ? 5.860 -32.915 3.209 1.00 95.44 581 ALA A O 1
ATOM 4817 N N . TYR A 1 582 ? 4.646 -31.994 1.564 1.00 94.62 582 TYR A N 1
ATOM 4818 C CA . TYR A 1 582 ? 3.901 -33.224 1.279 1.00 94.62 582 TYR A CA 1
ATOM 4819 C C . TYR A 1 582 ? 4.792 -34.359 0.787 1.00 94.62 582 TYR A C 1
ATOM 4821 O O . TYR A 1 582 ? 4.594 -35.502 1.187 1.00 94.62 582 TYR A O 1
ATOM 4829 N N . LEU A 1 583 ? 5.776 -34.060 -0.065 1.00 93.62 583 LEU A N 1
ATOM 4830 C CA . LEU A 1 583 ? 6.678 -35.080 -0.595 1.00 93.62 583 LEU A CA 1
ATOM 4831 C C . LEU A 1 583 ? 7.574 -35.642 0.504 1.00 93.62 583 LEU A C 1
ATOM 4833 O O . LEU A 1 583 ? 7.677 -36.854 0.649 1.00 93.62 583 LEU A O 1
ATOM 4837 N N . HIS A 1 584 ? 8.144 -34.765 1.327 1.00 93.81 584 HIS A N 1
ATOM 4838 C CA . HIS A 1 584 ? 8.959 -35.149 2.474 1.00 93.81 584 HIS A CA 1
ATOM 4839 C C . HIS A 1 584 ? 8.155 -35.946 3.521 1.00 93.81 584 HIS A C 1
ATOM 4841 O O . HIS A 1 584 ? 8.688 -36.803 4.220 1.00 93.81 584 HIS A O 1
ATOM 4847 N N . MET A 1 585 ? 6.848 -35.692 3.624 1.00 92.38 585 MET A N 1
ATOM 4848 C CA . MET A 1 585 ? 5.916 -36.450 4.463 1.00 92.38 585 MET A CA 1
ATOM 4849 C C . MET A 1 585 ? 5.404 -37.742 3.804 1.00 92.38 585 MET A C 1
ATOM 4851 O O . MET A 1 585 ? 4.857 -38.605 4.489 1.00 92.38 585 MET A O 1
ATOM 4855 N N . GLY A 1 586 ? 5.532 -37.868 2.482 1.00 89.88 586 GLY A N 1
ATOM 4856 C CA . GLY A 1 586 ? 4.980 -38.954 1.671 1.00 89.88 586 GLY A CA 1
ATOM 4857 C C . GLY A 1 586 ? 3.454 -38.936 1.510 1.00 89.88 586 GLY A C 1
ATOM 4858 O O . GLY A 1 586 ? 2.895 -39.855 0.911 1.00 89.88 586 GLY A O 1
ATOM 4859 N N . THR A 1 587 ? 2.755 -37.929 2.043 1.00 90.19 587 THR A N 1
ATOM 4860 C CA . THR A 1 587 ? 1.285 -37.825 2.017 1.00 90.19 587 THR A CA 1
ATOM 4861 C C . THR A 1 587 ? 0.825 -36.367 1.941 1.00 90.19 587 THR A C 1
ATOM 4863 O O . THR A 1 587 ? 1.537 -35.456 2.368 1.00 90.19 587 THR A O 1
ATOM 4866 N N . LYS A 1 588 ? -0.375 -36.127 1.397 1.00 88.44 588 LYS A N 1
ATOM 4867 C CA . LYS A 1 588 ? -1.057 -34.824 1.479 1.00 88.44 588 LYS A CA 1
ATOM 4868 C C . LYS A 1 588 ? -1.833 -34.755 2.799 1.00 88.44 588 LYS A C 1
ATOM 4870 O O . LYS A 1 588 ? -2.967 -35.221 2.872 1.00 88.44 588 LYS A O 1
ATOM 4875 N N . ASP A 1 589 ? -1.213 -34.190 3.833 1.00 88.62 589 ASP A N 1
ATOM 4876 C CA . ASP A 1 589 ? -1.827 -33.993 5.152 1.00 88.62 589 ASP A CA 1
ATOM 4877 C C . ASP A 1 589 ? -1.642 -32.544 5.623 1.00 88.62 589 ASP A C 1
ATOM 4879 O O . ASP A 1 589 ? -0.602 -32.165 6.161 1.00 88.62 589 ASP A O 1
ATOM 4883 N N . ASP A 1 590 ? -2.672 -31.722 5.418 1.00 88.25 590 ASP A N 1
ATOM 4884 C CA . ASP A 1 590 ? -2.670 -30.321 5.845 1.00 88.25 590 ASP A CA 1
ATOM 4885 C C . ASP A 1 590 ? -2.653 -30.157 7.369 1.00 88.25 590 ASP A C 1
ATOM 4887 O O . ASP A 1 590 ? -2.241 -29.117 7.860 1.00 88.25 590 ASP A O 1
ATOM 4891 N N . SER A 1 591 ? -3.029 -31.172 8.158 1.00 88.44 591 SER A N 1
ATOM 4892 C CA . SER A 1 591 ? -3.011 -31.038 9.624 1.00 88.44 591 SER A CA 1
ATOM 4893 C C . SER A 1 591 ? -1.598 -30.958 10.216 1.00 88.44 591 SER A C 1
ATOM 4895 O O . SER A 1 591 ? -1.426 -30.528 11.360 1.00 88.44 591 SER A O 1
ATOM 4897 N N . LYS A 1 592 ? -0.593 -31.351 9.425 1.00 92.00 592 LYS A N 1
ATOM 4898 C CA . LYS A 1 592 ? 0.837 -31.321 9.753 1.00 92.00 592 LYS A CA 1
ATOM 4899 C C . LYS A 1 592 ? 1.577 -30.175 9.067 1.00 92.00 592 LYS A C 1
ATOM 4901 O O . LYS A 1 592 ? 2.802 -30.096 9.170 1.00 92.00 592 LYS A O 1
ATOM 4906 N N . VAL A 1 593 ? 0.860 -29.288 8.378 1.00 94.19 593 VAL A N 1
ATOM 4907 C CA . VAL A 1 593 ? 1.416 -28.108 7.714 1.00 94.19 593 VAL A CA 1
ATOM 4908 C C . VAL A 1 593 ? 0.717 -26.868 8.260 1.00 94.19 593 VAL A C 1
ATOM 4910 O O . VAL A 1 593 ? -0.494 -26.752 8.162 1.00 94.19 593 VAL A O 1
ATOM 4913 N N . GLU A 1 594 ? 1.477 -25.934 8.816 1.00 95.69 594 GLU A N 1
ATOM 4914 C CA . GLU A 1 594 ? 0.964 -24.625 9.234 1.00 95.69 594 GLU A CA 1
ATOM 4915 C C . GLU A 1 594 ? 1.581 -23.555 8.337 1.00 95.69 594 GLU A C 1
ATOM 4917 O O . GLU A 1 594 ? 2.805 -23.523 8.170 1.00 95.69 594 GLU A O 1
ATOM 4922 N N . MET A 1 595 ? 0.760 -22.683 7.755 1.00 93.69 595 MET A N 1
ATOM 4923 C CA . MET A 1 595 ? 1.229 -21.611 6.886 1.00 93.69 595 MET A CA 1
ATOM 4924 C C . MET A 1 595 ? 0.875 -20.250 7.480 1.00 93.69 595 MET A C 1
ATOM 4926 O O . MET A 1 595 ? -0.238 -20.007 7.924 1.00 93.69 595 MET A O 1
ATOM 4930 N N . LEU A 1 596 ? 1.841 -19.337 7.489 1.00 93.88 596 LEU A N 1
ATOM 4931 C CA . LEU A 1 596 ? 1.623 -17.957 7.905 1.00 93.88 596 LEU A CA 1
ATOM 4932 C C . LEU A 1 596 ? 2.485 -17.008 7.082 1.00 93.88 596 LEU A C 1
ATOM 4934 O O . LEU A 1 596 ? 3.507 -17.414 6.537 1.00 93.88 596 LEU A O 1
ATOM 4938 N N . GLN A 1 597 ? 2.110 -15.734 7.047 1.00 92.62 597 GLN A N 1
ATOM 4939 C CA . GLN A 1 597 ? 2.880 -14.682 6.392 1.00 92.62 597 GLN A CA 1
ATOM 4940 C C . GLN A 1 597 ? 3.383 -13.671 7.425 1.00 92.62 597 GLN A C 1
ATOM 4942 O O . GLN A 1 597 ? 2.631 -13.234 8.299 1.00 92.62 597 GLN A O 1
ATOM 4947 N N . PHE A 1 598 ? 4.653 -13.274 7.330 1.00 89.38 598 PHE A N 1
ATOM 4948 C CA . PHE A 1 598 ? 5.194 -12.201 8.160 1.00 89.38 598 PHE A CA 1
ATOM 4949 C C . PHE A 1 598 ? 4.918 -10.817 7.572 1.00 89.38 598 PHE A C 1
ATOM 4951 O O . PHE A 1 598 ? 4.968 -10.578 6.368 1.00 89.38 598 PHE A O 1
ATOM 4958 N N . HIS A 1 599 ? 4.666 -9.872 8.475 1.00 86.06 599 HIS A N 1
ATOM 4959 C CA . HIS A 1 599 ? 4.502 -8.452 8.191 1.00 86.06 599 HIS A CA 1
ATOM 4960 C C . HIS A 1 599 ? 5.232 -7.619 9.254 1.00 86.06 599 HIS A C 1
ATOM 4962 O O . HIS A 1 599 ? 5.596 -8.130 10.314 1.00 86.06 599 HIS A O 1
ATOM 4968 N N . GLN A 1 600 ? 5.420 -6.320 9.012 1.00 82.06 600 GLN A N 1
ATOM 4969 C CA . GLN A 1 600 ? 6.244 -5.460 9.880 1.00 82.06 600 GLN A CA 1
ATOM 4970 C C . GLN A 1 600 ? 5.760 -5.402 11.338 1.00 82.06 600 GLN A C 1
ATOM 4972 O O . GLN A 1 600 ? 6.575 -5.316 12.254 1.00 82.06 600 GLN A O 1
ATOM 4977 N N . SER A 1 601 ? 4.447 -5.499 11.559 1.00 85.25 601 SER A N 1
ATOM 4978 C CA . SER A 1 601 ? 3.847 -5.480 12.901 1.00 85.25 601 SER A CA 1
ATOM 4979 C C . SER A 1 601 ? 3.831 -6.842 13.611 1.00 85.25 601 SER A C 1
ATOM 4981 O O . SER A 1 601 ? 3.281 -6.932 14.702 1.00 85.25 601 SER A O 1
ATOM 4983 N N . TYR A 1 602 ? 4.378 -7.908 13.008 1.00 87.88 602 TYR A N 1
ATOM 4984 C CA . TYR A 1 602 ? 4.333 -9.255 13.588 1.00 87.88 602 TYR A CA 1
ATOM 4985 C C . TYR A 1 602 ? 5.301 -9.352 14.775 1.00 87.88 602 TYR A C 1
ATOM 4987 O O . TYR A 1 602 ? 6.465 -8.951 14.671 1.00 87.88 602 TYR A O 1
ATOM 4995 N N . SER A 1 603 ? 4.823 -9.860 15.911 1.00 91.94 603 SER A N 1
ATOM 4996 C CA . SER A 1 603 ? 5.524 -9.769 17.198 1.00 91.94 603 SER A CA 1
ATOM 4997 C C . SER A 1 603 ? 5.844 -11.132 17.825 1.00 91.94 603 SER A C 1
ATOM 4999 O O . SER A 1 603 ? 5.359 -12.176 17.383 1.00 91.94 603 SER A O 1
ATOM 5001 N N . TYR A 1 604 ? 6.674 -11.124 18.873 1.00 93.19 604 TYR A N 1
ATOM 5002 C CA . TYR A 1 604 ? 6.970 -12.322 19.667 1.00 93.19 604 TYR A CA 1
ATOM 5003 C C . TYR A 1 604 ? 5.707 -12.851 20.357 1.00 93.19 604 TYR A C 1
ATOM 5005 O O . TYR A 1 604 ? 5.482 -14.057 20.433 1.00 93.19 604 TYR A O 1
ATOM 5013 N N . GLU A 1 605 ? 4.862 -11.938 20.827 1.00 92.81 605 GLU A N 1
ATOM 5014 C CA . GLU A 1 605 ? 3.637 -12.212 21.565 1.00 92.81 605 GLU A CA 1
ATOM 5015 C C . GLU A 1 605 ? 2.566 -12.888 20.695 1.00 92.81 605 GLU A C 1
ATOM 5017 O O . GLU A 1 605 ? 1.716 -13.616 21.211 1.00 92.81 605 GLU A O 1
ATOM 5022 N N . ASP A 1 606 ? 2.617 -12.678 19.376 1.00 90.00 606 ASP A N 1
ATOM 5023 C CA . ASP A 1 606 ? 1.764 -13.360 18.397 1.00 90.00 606 ASP A CA 1
ATOM 5024 C C . ASP A 1 606 ? 2.322 -14.728 17.990 1.00 90.00 606 ASP A C 1
ATOM 5026 O O . ASP A 1 606 ? 1.568 -15.685 17.797 1.00 90.00 606 ASP A O 1
ATOM 5030 N N . PHE A 1 607 ? 3.648 -14.830 17.874 1.00 94.06 607 PHE A N 1
ATOM 5031 C CA . PHE A 1 607 ? 4.310 -16.013 17.339 1.00 94.06 607 PHE A CA 1
ATOM 5032 C C . PHE A 1 607 ? 4.575 -17.084 18.399 1.00 94.06 607 PHE A C 1
ATOM 5034 O O . PHE A 1 607 ? 4.248 -18.253 18.196 1.00 94.06 607 PHE A O 1
ATOM 5041 N N . ILE A 1 608 ? 5.154 -16.689 19.534 1.00 93.00 608 ILE A N 1
ATOM 5042 C CA . ILE A 1 608 ? 5.604 -17.584 20.601 1.00 93.00 608 ILE A CA 1
ATOM 5043 C C . ILE A 1 608 ? 4.606 -17.577 21.752 1.00 93.00 608 ILE A C 1
ATOM 5045 O O . ILE A 1 608 ? 3.903 -18.562 21.960 1.00 93.00 608 ILE A O 1
ATOM 5049 N N . ARG A 1 609 ? 4.550 -16.495 22.530 1.00 91.31 609 ARG A N 1
ATOM 5050 C CA . ARG A 1 609 ? 3.685 -16.404 23.711 1.00 91.31 609 ARG A CA 1
ATOM 5051 C C . ARG A 1 609 ? 3.627 -14.970 24.210 1.00 91.31 609 ARG A C 1
ATOM 5053 O O . ARG A 1 609 ? 4.655 -14.301 24.232 1.00 91.31 609 ARG A O 1
ATOM 5060 N N . GLY A 1 610 ? 2.471 -14.521 24.683 1.00 91.25 610 GLY A N 1
ATOM 5061 C CA . GLY A 1 610 ? 2.352 -13.192 25.276 1.00 91.25 610 GLY A CA 1
ATOM 5062 C C . GLY A 1 610 ? 1.044 -12.969 26.017 1.00 91.25 610 GLY A C 1
ATOM 5063 O O . GLY A 1 610 ? 0.069 -13.703 25.842 1.00 91.25 610 GLY A O 1
ATOM 5064 N N . TYR A 1 611 ? 1.023 -11.946 26.868 1.00 87.88 611 TYR A N 1
ATOM 5065 C CA . TYR A 1 611 ? -0.203 -11.516 27.527 1.00 87.88 611 TYR A CA 1
ATOM 5066 C C . TYR A 1 611 ? -1.100 -10.787 26.534 1.00 87.88 611 TYR A C 1
ATOM 5068 O O . TYR A 1 611 ? -0.727 -9.751 25.986 1.00 87.88 611 TYR A O 1
ATOM 5076 N N . LYS A 1 612 ? -2.308 -11.310 26.338 1.00 85.50 612 LYS A N 1
ATOM 5077 C CA . LYS A 1 612 ? -3.348 -10.669 25.537 1.00 85.50 612 LYS A CA 1
ATOM 5078 C C . LYS A 1 612 ? -4.568 -10.388 26.409 1.00 85.50 612 LYS A C 1
ATOM 5080 O O . LYS A 1 612 ? -4.887 -11.209 27.276 1.00 85.50 612 LYS A O 1
ATOM 5085 N N . PRO A 1 613 ? -5.249 -9.249 26.205 1.00 80.81 613 PRO A N 1
ATOM 5086 C CA . PRO A 1 613 ? -6.488 -8.974 26.909 1.00 80.81 613 PRO A CA 1
ATOM 5087 C C . PRO A 1 613 ? -7.523 -10.037 26.532 1.00 80.81 613 PRO A C 1
ATOM 5089 O O . PRO A 1 613 ? -7.735 -10.342 25.356 1.00 80.81 613 PRO A O 1
ATOM 5092 N N . ASN A 1 614 ? -8.140 -10.641 27.540 1.00 73.38 614 ASN A N 1
ATOM 5093 C CA . ASN A 1 614 ? -9.291 -11.507 27.362 1.00 73.38 614 ASN A CA 1
ATOM 5094 C C . ASN A 1 614 ? -10.575 -10.664 27.256 1.00 73.38 614 ASN A C 1
ATOM 5096 O O . ASN A 1 614 ? -10.565 -9.443 27.409 1.00 73.38 614 ASN A O 1
ATOM 5100 N N . THR A 1 615 ? -11.708 -11.318 27.014 1.00 64.94 615 THR A N 1
ATOM 5101 C CA . THR A 1 615 ? -13.024 -10.666 26.894 1.00 64.94 615 THR A CA 1
ATOM 5102 C C . THR A 1 615 ? -13.496 -9.955 28.170 1.00 64.94 615 THR A C 1
ATOM 5104 O O . THR A 1 615 ? -14.471 -9.216 28.113 1.00 64.94 615 THR A O 1
ATOM 5107 N N . GLN A 1 616 ? -12.811 -10.155 29.301 1.00 61.78 616 GLN A N 1
ATOM 5108 C CA . GLN A 1 616 ? -13.054 -9.494 30.587 1.00 61.78 616 GLN A CA 1
ATOM 5109 C C . GLN A 1 616 ? -12.070 -8.334 30.847 1.00 61.78 616 GLN A C 1
ATOM 5111 O O . GLN A 1 616 ? -12.059 -7.778 31.939 1.00 61.78 616 GLN A O 1
ATOM 5116 N N . GLY A 1 617 ? -11.209 -7.986 29.880 1.00 68.31 617 GLY A N 1
ATOM 5117 C CA . GLY A 1 617 ? -10.182 -6.947 30.030 1.00 68.31 617 GLY A CA 1
ATOM 5118 C C . GLY A 1 617 ? -8.978 -7.363 30.884 1.00 68.31 617 GLY A C 1
ATOM 5119 O O . GLY A 1 617 ? -8.058 -6.571 31.073 1.00 68.31 617 GLY A O 1
ATOM 5120 N N . HIS A 1 618 ? -8.941 -8.604 31.377 1.00 76.94 618 HIS A N 1
ATOM 5121 C CA . HIS A 1 618 ? -7.791 -9.147 32.092 1.00 76.94 618 HIS A CA 1
ATOM 5122 C C . HIS A 1 618 ? -6.743 -9.661 31.110 1.00 76.94 618 HIS A C 1
ATOM 5124 O O . HIS A 1 618 ? -7.058 -10.293 30.102 1.00 76.94 618 HIS A O 1
ATOM 5130 N N . PHE A 1 619 ? -5.472 -9.446 31.429 1.00 84.94 619 PHE A N 1
ATOM 5131 C CA . PHE A 1 619 ? -4.380 -10.005 30.648 1.00 84.94 619 PHE A CA 1
ATOM 5132 C C . PHE A 1 619 ? -4.235 -11.495 30.948 1.00 84.94 619 PHE A C 1
ATOM 5134 O O . PHE A 1 619 ? -3.892 -11.892 32.059 1.00 84.94 619 PHE A O 1
ATOM 5141 N N . THR A 1 620 ? -4.485 -12.323 29.938 1.00 86.38 620 THR A N 1
ATOM 5142 C CA . THR A 1 620 ? -4.237 -13.766 29.993 1.00 86.38 620 THR A CA 1
ATOM 5143 C C . THR A 1 620 ? -3.072 -14.118 29.097 1.00 86.38 620 THR A C 1
ATOM 5145 O O . THR A 1 620 ? -2.965 -13.603 27.981 1.00 86.38 620 THR A O 1
ATOM 5148 N N . LEU A 1 621 ? -2.213 -15.007 29.577 1.00 88.25 621 LEU A N 1
ATOM 5149 C CA . LEU A 1 621 ? -1.143 -15.551 28.766 1.00 88.25 621 LEU A CA 1
ATOM 5150 C C . LEU A 1 621 ? -1.753 -16.403 27.647 1.00 88.25 621 LEU A C 1
ATOM 5152 O O . LEU A 1 621 ? -2.527 -17.321 27.918 1.00 88.25 621 LEU A O 1
ATOM 5156 N N . LYS A 1 622 ? -1.435 -16.079 26.394 1.00 90.19 622 LYS A N 1
ATOM 5157 C CA . LYS A 1 622 ? -1.836 -16.858 25.223 1.00 90.19 622 LYS A CA 1
ATOM 5158 C C . LYS A 1 622 ? -0.622 -17.425 24.508 1.00 90.19 622 LYS A C 1
ATOM 5160 O O . LYS A 1 622 ? 0.373 -16.728 24.305 1.00 90.19 622 LYS A O 1
ATOM 5165 N N . ASP A 1 623 ? -0.765 -18.676 24.091 1.00 92.50 623 ASP A N 1
ATOM 5166 C CA . ASP A 1 623 ? 0.196 -19.373 23.249 1.00 92.50 623 ASP A CA 1
ATOM 5167 C C . ASP A 1 623 ? 0.058 -18.881 21.808 1.00 92.50 623 ASP A C 1
ATOM 5169 O O . ASP A 1 623 ? -1.044 -18.796 21.261 1.00 92.50 623 ASP A O 1
ATOM 5173 N N . GLY A 1 624 ? 1.188 -18.518 21.211 1.00 92.19 624 GLY A N 1
ATOM 5174 C CA . GLY A 1 624 ? 1.272 -18.126 19.815 1.00 92.19 624 GLY A CA 1
ATOM 5175 C C . GLY A 1 624 ? 1.219 -19.331 18.879 1.00 92.19 624 GLY A C 1
ATOM 5176 O O . GLY A 1 624 ? 1.242 -20.495 19.304 1.00 92.19 624 GLY A O 1
ATOM 5177 N N . ILE A 1 625 ? 1.155 -19.046 17.580 1.00 93.94 625 ILE A N 1
ATOM 5178 C CA . ILE A 1 625 ? 1.005 -20.069 16.537 1.00 93.94 625 ILE A CA 1
ATOM 5179 C C . ILE A 1 625 ? 2.183 -21.057 16.517 1.00 93.94 625 ILE A C 1
ATOM 5181 O O . ILE A 1 625 ? 1.974 -22.269 16.490 1.00 93.94 625 ILE A O 1
ATOM 5185 N N . PHE A 1 626 ? 3.420 -20.569 16.649 1.00 96.19 626 PHE A N 1
ATOM 5186 C CA . PHE A 1 626 ? 4.624 -21.402 16.665 1.00 96.19 626 PHE A CA 1
ATOM 5187 C C . PHE A 1 626 ? 4.687 -22.294 17.901 1.00 96.19 626 PHE A C 1
ATOM 5189 O O . PHE A 1 626 ? 5.014 -23.476 17.798 1.00 96.19 626 PHE A O 1
ATOM 5196 N N . TYR A 1 627 ? 4.358 -21.741 19.072 1.00 94.06 627 TYR A N 1
ATOM 5197 C CA . TYR A 1 627 ? 4.350 -22.498 20.323 1.00 94.06 627 TYR A CA 1
ATOM 5198 C C . TYR A 1 627 ? 3.316 -23.624 20.264 1.00 94.06 627 TYR A C 1
ATOM 5200 O O . TYR A 1 627 ? 3.647 -24.781 20.529 1.00 94.06 627 TYR A O 1
ATOM 5208 N N . SER A 1 628 ? 2.090 -23.301 19.845 1.00 94.00 628 SER A N 1
ATOM 5209 C CA . SER A 1 628 ? 0.992 -24.264 19.724 1.00 94.00 628 SER A CA 1
ATOM 5210 C C . SER A 1 628 ? 1.317 -25.368 18.713 1.00 94.00 628 SER A C 1
ATOM 5212 O O . SER A 1 628 ? 1.089 -26.547 18.982 1.00 94.00 628 SER A O 1
ATOM 5214 N N . PHE A 1 629 ? 1.913 -25.013 17.572 1.00 95.81 629 PHE A N 1
ATOM 5215 C CA . PHE A 1 629 ? 2.316 -25.978 16.550 1.00 95.81 629 PHE A CA 1
ATOM 5216 C C . PHE A 1 629 ? 3.471 -26.879 17.013 1.00 95.81 629 PHE A C 1
ATOM 5218 O O . PHE A 1 629 ? 3.435 -28.091 16.811 1.00 95.81 629 PHE A O 1
ATOM 5225 N N . CYS A 1 630 ? 4.454 -26.327 17.733 1.00 94.94 630 CYS A N 1
ATOM 5226 C CA . CYS A 1 630 ? 5.503 -27.125 18.367 1.00 94.94 630 CYS A CA 1
ATOM 5227 C C . CYS A 1 630 ? 4.935 -28.111 19.394 1.00 94.94 630 CYS A C 1
ATOM 5229 O O . CYS A 1 630 ? 5.420 -29.235 19.465 1.00 94.94 630 CYS A O 1
ATOM 5231 N N . LYS A 1 631 ? 3.923 -27.725 20.183 1.00 92.38 631 LYS A N 1
ATOM 5232 C CA . LYS A 1 631 ? 3.274 -28.637 21.141 1.00 92.38 631 LYS A CA 1
ATOM 5233 C C . LYS A 1 631 ? 2.614 -29.819 20.438 1.00 92.38 631 LYS A C 1
ATOM 5235 O O . LYS A 1 631 ? 2.887 -30.948 20.832 1.00 92.38 631 LYS A O 1
ATOM 5240 N N . LYS A 1 632 ? 1.872 -29.577 19.350 1.00 93.44 632 LYS A N 1
ATOM 5241 C CA . LYS A 1 632 ? 1.313 -30.651 18.507 1.00 93.44 632 LYS A CA 1
ATOM 5242 C C . LYS A 1 632 ? 2.409 -31.607 18.018 1.00 93.44 632 LYS A C 1
ATOM 5244 O O . LYS A 1 632 ? 2.302 -32.812 18.203 1.00 93.44 632 LYS A O 1
ATOM 5249 N N . ALA A 1 633 ? 3.508 -31.069 17.489 1.00 93.25 633 ALA A N 1
ATOM 5250 C CA . ALA A 1 633 ? 4.634 -31.877 17.016 1.00 93.25 633 ALA A CA 1
ATOM 5251 C C . ALA A 1 633 ? 5.383 -32.628 18.140 1.00 93.25 633 ALA A C 1
ATOM 5253 O O . ALA A 1 633 ? 5.962 -33.684 17.900 1.00 93.25 633 ALA A O 1
ATOM 5254 N N . ILE A 1 634 ? 5.393 -32.108 19.374 1.00 91.44 634 ILE A N 1
ATOM 5255 C CA . ILE A 1 634 ? 5.952 -32.805 20.549 1.00 91.44 634 ILE A CA 1
ATOM 5256 C C . ILE A 1 634 ? 5.082 -34.004 20.946 1.00 91.44 634 ILE A C 1
ATOM 5258 O O . ILE A 1 634 ? 5.628 -35.014 21.401 1.00 91.44 634 ILE A O 1
ATOM 5262 N N . GLU A 1 635 ? 3.762 -33.869 20.820 1.00 92.50 635 GLU A N 1
ATOM 5263 C CA . GLU A 1 635 ? 2.777 -34.909 21.137 1.00 92.50 635 GLU A CA 1
ATOM 5264 C C . GLU A 1 635 ? 2.755 -36.024 20.079 1.00 92.50 635 GLU A C 1
ATOM 5266 O O . GLU A 1 635 ? 2.542 -37.181 20.432 1.00 92.50 635 GLU A O 1
ATOM 5271 N N . ASP A 1 636 ? 3.071 -35.701 18.822 1.00 91.69 636 ASP A N 1
ATOM 5272 C CA . ASP A 1 636 ? 3.152 -36.640 17.698 1.00 91.69 636 ASP A CA 1
ATOM 5273 C C . ASP A 1 636 ? 4.583 -36.732 17.131 1.00 91.69 636 ASP A C 1
ATOM 5275 O O . ASP A 1 636 ? 4.917 -36.131 16.110 1.00 91.69 636 ASP A O 1
ATOM 5279 N N . GLN A 1 637 ? 5.462 -37.476 17.814 1.00 87.12 637 GLN A N 1
ATOM 5280 C CA . GLN A 1 637 ? 6.883 -37.597 17.434 1.00 87.12 637 GLN A CA 1
ATOM 5281 C C . GLN A 1 637 ? 7.147 -38.541 16.256 1.00 87.12 637 GLN A C 1
ATOM 5283 O O . GLN A 1 637 ? 8.256 -38.525 15.716 1.00 87.12 637 GLN A O 1
ATOM 5288 N N . ASP A 1 638 ? 6.161 -39.353 15.874 1.00 87.94 638 ASP A N 1
ATOM 5289 C CA . ASP A 1 638 ? 6.288 -40.330 14.790 1.00 87.94 638 ASP A CA 1
ATOM 5290 C C . ASP A 1 638 ? 6.082 -39.689 13.410 1.00 87.94 638 ASP A C 1
ATOM 5292 O O . ASP A 1 638 ? 6.445 -40.275 12.390 1.00 87.94 638 ASP A O 1
ATOM 5296 N N . ASN A 1 639 ? 5.540 -38.468 13.370 1.00 92.62 639 ASN A N 1
ATOM 5297 C CA . ASN A 1 639 ? 5.267 -37.734 12.143 1.00 92.62 639 ASN A CA 1
ATOM 5298 C C . ASN A 1 639 ? 6.049 -36.423 12.061 1.00 92.62 639 ASN A C 1
ATOM 5300 O O . ASN A 1 639 ? 6.333 -35.772 13.064 1.00 92.62 639 ASN A O 1
ATOM 5304 N N . ASN A 1 640 ? 6.357 -36.006 10.834 1.00 94.88 640 ASN A N 1
ATOM 5305 C CA . ASN A 1 640 ? 6.991 -34.720 10.562 1.00 94.88 640 ASN A CA 1
ATOM 5306 C C . ASN A 1 640 ? 5.946 -33.603 10.455 1.00 94.88 640 ASN A C 1
ATOM 5308 O O . ASN A 1 640 ? 4.881 -33.798 9.874 1.00 94.88 640 ASN A O 1
ATOM 5312 N N . TYR A 1 641 ? 6.296 -32.428 10.971 1.00 97.00 641 TYR A N 1
ATOM 5313 C CA . TYR A 1 641 ? 5.488 -31.213 10.957 1.00 97.00 641 TYR A CA 1
ATOM 5314 C C . TYR A 1 641 ? 6.232 -30.100 10.226 1.00 97.00 641 TYR A C 1
ATOM 5316 O O . TYR A 1 641 ? 7.438 -29.937 10.411 1.00 97.00 641 TYR A O 1
ATOM 5324 N N . TYR A 1 642 ? 5.525 -29.298 9.438 1.00 97.75 642 TYR A N 1
ATOM 5325 C CA . TYR A 1 642 ? 6.120 -28.272 8.583 1.00 97.75 642 TYR A CA 1
ATOM 5326 C C . TYR A 1 642 ? 5.470 -26.926 8.855 1.00 97.75 642 TYR A C 1
ATOM 5328 O O . TYR A 1 642 ? 4.253 -26.798 8.794 1.00 97.75 642 TYR A O 1
ATOM 5336 N N . MET A 1 643 ? 6.281 -25.913 9.129 1.00 97.50 643 MET A N 1
ATOM 5337 C CA . MET A 1 643 ? 5.814 -24.538 9.203 1.00 97.50 643 MET A CA 1
ATOM 5338 C C . MET A 1 643 ? 6.358 -23.751 8.018 1.00 97.50 643 MET A C 1
ATOM 5340 O O . MET A 1 643 ? 7.575 -23.604 7.862 1.00 97.50 643 MET A O 1
ATOM 5344 N N . ILE A 1 644 ? 5.442 -23.254 7.193 1.00 97.62 644 ILE A N 1
ATOM 5345 C CA . ILE A 1 644 ? 5.737 -22.434 6.025 1.00 97.62 644 ILE A CA 1
ATOM 5346 C C . ILE A 1 644 ? 5.567 -20.970 6.425 1.00 97.62 644 ILE A C 1
ATOM 5348 O O . ILE A 1 644 ? 4.491 -20.557 6.851 1.00 97.62 644 ILE A O 1
ATOM 5352 N N . ILE A 1 645 ? 6.644 -20.196 6.312 1.00 95.19 645 ILE A N 1
ATOM 5353 C CA . ILE A 1 645 ? 6.673 -18.780 6.686 1.00 95.19 645 ILE A CA 1
ATOM 5354 C C . ILE A 1 645 ? 6.854 -17.957 5.417 1.00 95.19 645 ILE A C 1
ATOM 5356 O O . ILE A 1 645 ? 7.969 -17.840 4.899 1.00 95.19 645 ILE A O 1
ATOM 5360 N N . ASP A 1 646 ? 5.755 -17.399 4.925 1.00 93.75 646 ASP A N 1
ATOM 5361 C CA . ASP A 1 646 ? 5.756 -16.539 3.754 1.00 93.75 646 ASP A CA 1
ATOM 5362 C C . ASP A 1 646 ? 6.246 -15.131 4.079 1.00 93.75 646 ASP A C 1
ATOM 5364 O O . ASP A 1 646 ? 6.080 -14.632 5.196 1.00 93.75 646 ASP A O 1
ATOM 5368 N N . GLU A 1 647 ? 6.897 -14.506 3.101 1.00 88.94 647 GLU A N 1
ATOM 5369 C CA . GLU A 1 647 ? 7.530 -13.194 3.236 1.00 88.94 647 GLU A CA 1
ATOM 5370 C C . GLU A 1 647 ? 8.410 -13.082 4.496 1.00 88.94 647 GLU A C 1
ATOM 5372 O O . GLU A 1 647 ? 8.362 -12.100 5.242 1.00 88.94 647 GLU A O 1
ATOM 5377 N N . ILE A 1 648 ? 9.233 -14.106 4.760 1.00 88.75 648 ILE A N 1
ATOM 5378 C CA . ILE A 1 648 ? 9.998 -14.236 6.013 1.00 88.75 648 ILE A CA 1
ATOM 5379 C C . ILE A 1 648 ? 10.898 -13.017 6.309 1.00 88.75 648 ILE A C 1
ATOM 5381 O O . ILE A 1 648 ? 11.210 -12.730 7.463 1.00 88.75 648 ILE A O 1
ATOM 5385 N N . ASN A 1 649 ? 11.296 -12.266 5.280 1.00 83.94 649 ASN A N 1
ATOM 5386 C CA . ASN A 1 649 ? 12.091 -11.042 5.378 1.00 83.94 649 ASN A CA 1
ATOM 5387 C C . ASN A 1 649 ? 11.296 -9.786 5.787 1.00 83.94 649 ASN A C 1
ATOM 5389 O O . ASN A 1 649 ? 11.919 -8.773 6.102 1.00 83.94 649 ASN A O 1
ATOM 5393 N N . ARG A 1 650 ? 9.956 -9.816 5.799 1.00 85.00 650 ARG A N 1
ATOM 5394 C CA . ARG A 1 650 ? 9.104 -8.683 6.217 1.00 85.00 650 ARG A CA 1
ATOM 5395 C C . ARG A 1 650 ? 8.986 -8.536 7.734 1.00 85.00 650 ARG A C 1
ATOM 5397 O O . ARG A 1 650 ? 8.613 -7.464 8.207 1.00 85.00 650 ARG A O 1
ATOM 5404 N N . GLY A 1 651 ? 9.316 -9.583 8.491 1.00 81.50 651 GLY A N 1
ATOM 5405 C CA . GLY A 1 651 ? 9.336 -9.578 9.954 1.00 81.50 651 GLY A CA 1
ATOM 5406 C C . GLY A 1 651 ? 10.742 -9.393 10.536 1.00 81.50 651 GLY A C 1
ATOM 5407 O O . GLY A 1 651 ? 11.741 -9.827 9.960 1.00 81.50 651 GLY A O 1
ATOM 5408 N N . ASN A 1 652 ? 10.844 -8.802 11.732 1.00 85.75 652 ASN A N 1
ATOM 5409 C CA . ASN A 1 652 ? 12.101 -8.794 12.487 1.00 85.75 652 ASN A CA 1
ATOM 5410 C C . ASN A 1 652 ? 12.307 -10.153 13.172 1.00 85.75 652 ASN A C 1
ATOM 5412 O O . ASN A 1 652 ? 11.898 -10.357 14.313 1.00 85.75 652 ASN A O 1
ATOM 5416 N N . LEU A 1 653 ? 12.956 -11.082 12.473 1.00 84.44 653 LEU A N 1
ATOM 5417 C CA . LEU A 1 653 ? 13.105 -12.478 12.902 1.00 84.44 653 LEU A CA 1
ATOM 5418 C C . LEU A 1 653 ? 13.777 -12.641 14.264 1.00 84.44 653 LEU A C 1
ATOM 5420 O O . LEU A 1 653 ? 13.332 -13.459 15.064 1.00 84.44 653 LEU A O 1
ATOM 5424 N N . SER A 1 654 ? 14.809 -11.847 14.555 1.00 84.12 654 SER A N 1
ATOM 5425 C CA . SER A 1 654 ? 15.494 -11.894 15.851 1.00 84.12 654 SER A CA 1
ATOM 5426 C C . SER A 1 654 ? 14.558 -11.504 16.996 1.00 84.12 654 SER A C 1
ATOM 5428 O O . SER A 1 654 ? 14.615 -12.109 18.064 1.00 84.12 654 SER A O 1
ATOM 5430 N N . LYS A 1 655 ? 13.662 -10.535 16.766 1.00 88.00 655 LYS A N 1
ATOM 5431 C CA . LYS A 1 655 ? 12.637 -10.137 17.737 1.00 88.00 655 LYS A CA 1
ATOM 5432 C C . LYS A 1 655 ? 11.504 -11.165 17.825 1.00 88.00 655 LYS A C 1
ATOM 5434 O O . LYS A 1 655 ? 11.081 -11.484 18.925 1.00 88.00 655 LYS A O 1
ATOM 5439 N N . ILE A 1 656 ? 11.048 -11.693 16.689 1.00 92.19 656 ILE A N 1
ATOM 5440 C CA . ILE A 1 656 ? 9.921 -12.635 16.607 1.00 92.19 656 ILE A CA 1
ATOM 5441 C C . ILE A 1 656 ? 10.264 -13.989 17.245 1.00 92.19 656 ILE A C 1
ATOM 5443 O O . ILE A 1 656 ? 9.473 -14.515 18.019 1.00 92.19 656 ILE A O 1
ATOM 5447 N N . PHE A 1 657 ? 11.441 -14.555 16.953 1.00 90.25 657 PHE A N 1
ATOM 5448 C CA . PHE A 1 657 ? 11.864 -15.834 17.536 1.00 90.25 657 PHE A CA 1
ATOM 5449 C C . PHE A 1 657 ? 12.419 -15.693 18.957 1.00 90.25 657 PHE A C 1
ATOM 5451 O O . PHE A 1 657 ? 12.420 -16.675 19.699 1.00 90.25 657 PHE A O 1
ATOM 5458 N N . GLY A 1 658 ? 12.916 -14.510 19.337 1.00 90.00 658 GLY A N 1
ATOM 5459 C CA . GLY A 1 658 ? 13.434 -14.241 20.678 1.00 90.00 658 GLY A CA 1
ATOM 5460 C C . GLY A 1 658 ? 14.463 -15.281 21.136 1.00 90.00 658 GLY A C 1
ATOM 5461 O O . GLY A 1 658 ? 15.485 -15.514 20.482 1.00 90.00 658 GLY A O 1
ATOM 5462 N N . GLU A 1 659 ? 14.181 -15.949 22.254 1.00 88.19 659 GLU A N 1
ATOM 5463 C CA . GLU A 1 659 ? 15.050 -16.962 22.867 1.00 88.19 659 GLU A CA 1
ATOM 5464 C C . GLU A 1 659 ? 15.183 -18.229 22.011 1.00 88.19 659 GLU A C 1
ATOM 5466 O O . GLU A 1 659 ? 16.176 -18.956 22.101 1.00 88.19 659 GLU A O 1
ATOM 5471 N N . LEU A 1 660 ? 14.207 -18.489 21.139 1.00 91.62 660 LEU A N 1
ATOM 5472 C CA . LEU A 1 660 ? 14.155 -19.676 20.288 1.00 91.62 660 LEU A CA 1
ATOM 5473 C C . LEU A 1 660 ? 14.996 -19.549 19.025 1.00 91.62 660 LEU A C 1
ATOM 5475 O O . LEU A 1 660 ? 15.223 -20.546 18.339 1.00 91.62 660 LEU A O 1
ATOM 5479 N N . MET A 1 661 ? 15.535 -18.361 18.751 1.00 89.38 661 MET A N 1
ATOM 5480 C CA . MET A 1 661 ? 16.381 -18.109 17.588 1.00 89.38 661 MET A CA 1
ATOM 5481 C C . MET A 1 661 ? 17.606 -19.034 17.535 1.00 89.38 661 MET A C 1
ATOM 5483 O O . MET A 1 661 ? 18.105 -19.346 16.461 1.00 89.38 661 MET A O 1
ATOM 5487 N N . MET A 1 662 ? 18.112 -19.502 18.679 1.00 86.88 662 MET A N 1
ATOM 5488 C CA . MET A 1 662 ? 19.171 -20.517 18.718 1.00 86.88 662 MET A CA 1
ATOM 5489 C C . MET A 1 662 ? 18.633 -21.940 18.504 1.00 86.88 662 MET A C 1
ATOM 5491 O O . MET A 1 662 ? 19.303 -22.762 17.883 1.00 86.88 662 MET A O 1
ATOM 5495 N N . LEU A 1 663 ? 17.438 -22.238 19.015 1.00 92.00 663 LEU A N 1
ATOM 5496 C CA . LEU A 1 663 ? 16.871 -23.588 19.064 1.00 92.00 663 LEU A CA 1
ATOM 5497 C C . LEU A 1 663 ? 16.356 -24.071 17.702 1.00 92.00 663 LEU A C 1
ATOM 5499 O O . LEU A 1 663 ? 16.138 -25.268 17.532 1.00 92.00 663 LEU A O 1
ATOM 5503 N N . ILE A 1 664 ? 16.182 -23.178 16.721 1.00 93.12 664 ILE A N 1
ATOM 5504 C CA . ILE A 1 664 ? 15.807 -23.582 15.357 1.00 93.12 664 ILE A CA 1
ATOM 5505 C C . ILE A 1 664 ? 16.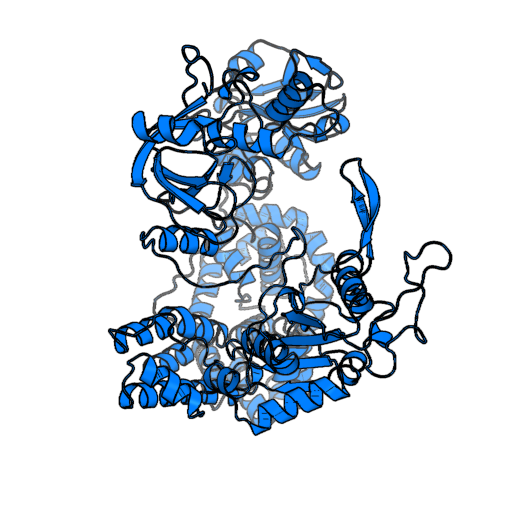905 -24.419 14.684 1.00 93.12 664 ILE A C 1
ATOM 5507 O O . ILE A 1 664 ? 16.604 -25.180 13.765 1.00 93.12 664 ILE A O 1
ATOM 5511 N N . GLU A 1 665 ? 18.160 -24.330 15.133 1.00 91.25 665 GLU A N 1
ATOM 5512 C CA . GLU A 1 665 ? 19.276 -25.130 14.612 1.00 91.25 665 GLU A CA 1
ATOM 5513 C C . GLU A 1 665 ? 19.041 -26.629 14.827 1.00 91.25 665 GLU A C 1
ATOM 5515 O O . GLU A 1 665 ? 18.675 -27.058 15.919 1.00 91.25 665 GLU A O 1
ATOM 5520 N N . ALA A 1 666 ? 19.282 -27.446 13.797 1.00 90.12 666 ALA A N 1
ATOM 5521 C CA . ALA A 1 666 ? 18.979 -28.879 13.826 1.00 90.12 666 ALA A CA 1
ATOM 5522 C C . ALA A 1 666 ? 19.603 -29.630 15.023 1.00 90.12 666 ALA A C 1
ATOM 5524 O O . ALA A 1 666 ? 18.976 -30.538 15.574 1.00 90.12 666 ALA A O 1
ATOM 5525 N N . ASP A 1 667 ? 20.806 -29.238 15.459 1.00 89.75 667 ASP A N 1
ATOM 5526 C CA . ASP A 1 667 ? 21.539 -29.850 16.572 1.00 89.75 667 ASP A CA 1
ATOM 5527 C C . ASP A 1 667 ? 21.159 -29.292 17.957 1.00 89.75 667 ASP A C 1
ATOM 5529 O O . ASP A 1 667 ? 21.612 -29.834 18.967 1.00 89.75 667 ASP A O 1
ATOM 5533 N N . LYS A 1 668 ? 20.329 -28.241 18.021 1.00 92.69 668 LYS A N 1
ATOM 5534 C CA . LYS A 1 668 ? 19.848 -27.589 19.256 1.00 92.69 668 LYS A CA 1
ATOM 5535 C C . LYS A 1 668 ? 18.375 -27.876 19.560 1.00 92.69 668 LYS A C 1
ATOM 5537 O O . LYS A 1 668 ? 17.770 -27.194 20.382 1.00 92.69 668 LYS A O 1
ATOM 5542 N N . ARG A 1 669 ? 17.801 -28.898 18.923 1.00 93.94 669 ARG A N 1
ATOM 5543 C CA . ARG A 1 669 ? 16.400 -29.312 19.100 1.00 93.94 669 ARG A CA 1
ATOM 5544 C C . ARG A 1 669 ? 16.230 -30.482 20.060 1.00 93.94 669 ARG A C 1
ATOM 5546 O O . ARG A 1 669 ? 17.089 -31.363 20.174 1.00 93.94 669 ARG A O 1
ATOM 5553 N N . GLY A 1 670 ? 15.058 -30.541 20.682 1.00 90.19 670 GLY A N 1
ATOM 5554 C CA . GLY A 1 670 ? 14.677 -31.563 21.654 1.00 90.19 670 GLY A CA 1
ATOM 5555 C C . GLY A 1 670 ? 14.879 -31.138 23.111 1.00 90.19 670 GLY A C 1
ATOM 5556 O O . GLY A 1 670 ? 15.560 -30.160 23.410 1.00 90.19 670 GLY A O 1
ATOM 5557 N N . ASN A 1 671 ? 14.321 -31.936 24.022 1.00 89.00 671 ASN A N 1
ATOM 5558 C CA . ASN A 1 671 ? 14.197 -31.621 25.451 1.00 89.00 671 ASN A CA 1
ATOM 5559 C C . ASN A 1 671 ? 15.518 -31.238 26.155 1.00 89.00 671 ASN A C 1
ATOM 5561 O O . ASN A 1 671 ? 15.531 -30.435 27.078 1.00 89.00 671 ASN A O 1
ATOM 5565 N N . LYS A 1 672 ? 16.667 -31.751 25.690 1.00 90.25 672 LYS A N 1
ATOM 5566 C CA . LYS A 1 672 ? 17.992 -31.404 26.243 1.00 90.25 672 LYS A CA 1
ATOM 5567 C C . LYS A 1 672 ? 18.324 -29.906 26.145 1.00 90.25 672 LYS A C 1
ATOM 5569 O O . LYS A 1 672 ? 19.136 -29.416 26.925 1.00 90.25 672 LYS A O 1
ATOM 5574 N N . PHE A 1 673 ? 17.746 -29.208 25.175 1.00 91.12 673 PHE A N 1
ATOM 5575 C CA . PHE A 1 673 ? 17.980 -27.788 24.923 1.00 91.12 673 PHE A CA 1
ATOM 5576 C C . PHE A 1 673 ? 16.801 -26.923 25.366 1.00 91.12 673 PHE A C 1
ATOM 5578 O O . PHE A 1 673 ? 16.690 -25.789 24.913 1.00 91.12 673 PHE A O 1
ATOM 5585 N N . ALA A 1 674 ? 15.912 -27.454 26.212 1.00 91.44 674 ALA A N 1
ATOM 5586 C CA . ALA A 1 674 ? 14.778 -26.698 26.711 1.00 91.44 674 ALA A CA 1
ATOM 5587 C C . ALA A 1 674 ? 15.242 -25.435 27.445 1.00 91.44 674 ALA A C 1
ATOM 5589 O O . ALA A 1 674 ? 16.157 -25.469 28.270 1.00 91.44 674 ALA A O 1
ATOM 5590 N N . VAL A 1 675 ? 14.607 -24.316 27.110 1.00 91.44 675 VAL A N 1
ATOM 5591 C CA . VAL A 1 675 ? 14.875 -22.997 27.681 1.00 91.44 675 VAL A CA 1
ATOM 5592 C C . VAL A 1 675 ? 13.632 -22.478 28.379 1.00 91.44 675 VAL A C 1
ATOM 5594 O O . VAL A 1 675 ? 12.508 -22.878 28.074 1.00 91.44 675 VAL A O 1
ATOM 5597 N N . LYS A 1 676 ? 13.836 -21.562 29.319 1.00 91.31 676 LYS A N 1
ATOM 5598 C CA . LYS A 1 676 ? 12.750 -20.806 29.930 1.00 91.31 676 LYS A CA 1
ATOM 5599 C C . LYS A 1 676 ? 12.431 -19.600 29.040 1.00 91.31 676 LYS A C 1
ATOM 5601 O O . LYS A 1 676 ? 13.330 -18.815 28.752 1.00 91.31 676 LYS A O 1
ATOM 5606 N N . LEU A 1 677 ? 11.182 -19.483 28.592 1.00 92.19 677 LEU A N 1
ATOM 5607 C CA . LEU A 1 677 ? 10.685 -18.341 27.804 1.00 92.19 677 LEU A CA 1
ATOM 5608 C C . LEU A 1 677 ? 10.411 -17.131 28.708 1.00 92.19 677 LEU A C 1
ATOM 5610 O O . LEU A 1 677 ? 10.121 -17.326 29.893 1.00 92.19 677 LEU A O 1
ATOM 5614 N N . ALA A 1 678 ? 10.392 -15.918 28.148 1.00 86.94 678 ALA A N 1
ATOM 5615 C CA . ALA A 1 678 ? 10.092 -14.670 28.861 1.00 86.94 678 ALA A CA 1
ATOM 5616 C C . ALA A 1 678 ? 8.833 -14.733 29.743 1.00 86.94 678 ALA A C 1
ATOM 5618 O O . ALA A 1 678 ? 8.847 -14.248 30.873 1.00 86.94 678 ALA A O 1
ATOM 5619 N N . TYR A 1 679 ? 7.771 -15.378 29.254 1.00 88.25 679 TYR A N 1
ATOM 5620 C CA . TYR A 1 679 ? 6.491 -15.516 29.958 1.00 88.25 679 TYR A CA 1
ATOM 5621 C C . TYR A 1 679 ? 6.283 -16.901 30.597 1.00 88.25 679 TYR A C 1
ATOM 5623 O O . TYR A 1 679 ? 5.149 -17.329 30.787 1.00 88.25 679 TYR A O 1
ATOM 5631 N N . SER A 1 680 ? 7.352 -17.653 30.877 1.00 86.19 680 SER A N 1
ATOM 5632 C CA . SER A 1 680 ? 7.221 -18.967 31.529 1.00 86.19 680 SER A CA 1
ATOM 5633 C C . SER A 1 680 ? 6.916 -18.821 33.016 1.00 86.19 680 SER A C 1
ATOM 5635 O O . SER A 1 680 ? 7.653 -18.151 33.746 1.00 86.19 680 SER A O 1
ATOM 5637 N N . GLU A 1 681 ? 5.887 -19.519 33.486 1.00 79.38 681 GLU A N 1
ATOM 5638 C CA . GLU A 1 681 ? 5.529 -19.562 34.902 1.00 79.38 681 GLU A CA 1
ATOM 5639 C C . GLU A 1 681 ? 6.260 -20.716 35.615 1.00 79.38 681 GLU A C 1
ATOM 5641 O O . GLU A 1 681 ? 6.335 -21.844 35.127 1.00 79.38 681 GLU A O 1
ATOM 5646 N N . GLY A 1 682 ? 6.842 -20.444 36.789 1.00 80.62 682 GLY A N 1
ATOM 5647 C CA . GLY A 1 682 ? 7.534 -21.460 37.595 1.00 80.62 682 GLY A CA 1
ATOM 5648 C C . GLY A 1 682 ? 8.751 -22.095 36.903 1.00 80.62 682 GLY A C 1
ATOM 5649 O O . GLY A 1 682 ? 9.673 -21.390 36.488 1.00 80.62 682 GLY A O 1
ATOM 5650 N N . GLU A 1 683 ? 8.759 -23.428 36.823 1.00 80.81 683 GLU A N 1
ATOM 5651 C CA . GLU A 1 683 ? 9.813 -24.259 36.206 1.00 80.81 683 GLU A CA 1
ATOM 5652 C C . GLU A 1 683 ? 9.457 -24.688 34.765 1.00 80.81 683 GLU A C 1
ATOM 5654 O O . GLU A 1 683 ? 10.070 -25.603 34.213 1.00 80.81 683 GLU A O 1
ATOM 5659 N N . GLU A 1 684 ? 8.440 -24.070 34.147 1.00 86.38 684 GLU A N 1
ATOM 5660 C CA . GLU A 1 684 ? 8.069 -24.376 32.765 1.00 86.38 684 GLU A CA 1
ATOM 5661 C C . GLU A 1 684 ? 9.237 -24.069 31.813 1.00 86.38 684 GLU A C 1
ATOM 5663 O O . GLU A 1 684 ? 9.842 -22.994 31.847 1.00 86.38 684 GLU A O 1
ATOM 5668 N N . THR A 1 685 ? 9.546 -25.032 30.946 1.00 91.06 685 THR A N 1
ATOM 5669 C CA . THR A 1 685 ? 10.539 -24.889 29.882 1.00 91.06 685 THR A CA 1
ATOM 5670 C C . THR A 1 685 ? 9.947 -25.327 28.550 1.00 91.06 685 THR A C 1
ATOM 5672 O O . THR A 1 685 ? 9.011 -26.128 28.485 1.00 91.06 685 THR A O 1
ATOM 5675 N N . PHE A 1 686 ? 10.502 -24.792 27.468 1.00 93.94 686 PHE A N 1
ATOM 5676 C CA . PHE A 1 686 ? 10.068 -25.055 26.107 1.00 93.94 686 PHE A CA 1
ATOM 5677 C C . PHE A 1 686 ? 11.267 -25.383 25.216 1.00 93.94 686 PHE A C 1
ATOM 5679 O O . PHE A 1 686 ? 12.354 -24.826 25.376 1.00 93.94 686 PHE A O 1
ATOM 5686 N N . TYR A 1 687 ? 11.069 -26.290 24.263 1.00 93.44 687 TYR A N 1
ATOM 5687 C CA .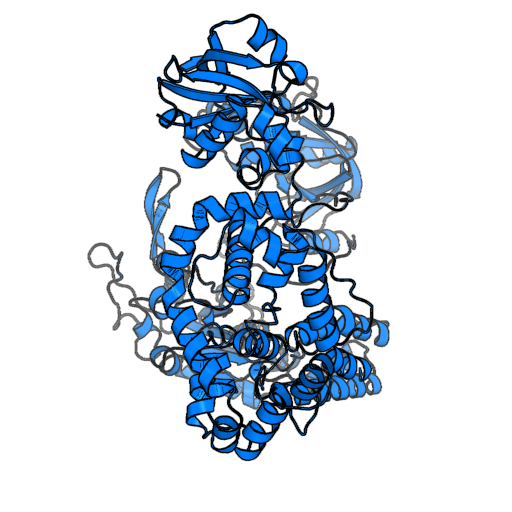 TYR A 1 687 ? 12.064 -26.650 23.259 1.00 93.44 687 TYR A CA 1
ATOM 5688 C C . TYR A 1 687 ? 11.403 -26.837 21.894 1.00 93.44 687 TYR A C 1
ATOM 5690 O O . TYR A 1 687 ? 10.238 -27.218 21.807 1.00 93.44 687 TYR A O 1
ATOM 5698 N N . ILE A 1 688 ? 12.171 -26.635 20.823 1.00 96.69 688 ILE A N 1
ATOM 5699 C CA . ILE A 1 688 ? 11.718 -26.934 19.461 1.00 96.69 688 ILE A CA 1
ATOM 5700 C C . ILE A 1 688 ? 11.888 -28.437 19.198 1.00 96.69 688 ILE A C 1
ATOM 5702 O O . ILE A 1 688 ? 12.996 -28.960 19.397 1.00 96.69 688 ILE A O 1
ATOM 5706 N N . PRO A 1 689 ? 10.839 -29.160 18.765 1.00 95.38 689 PRO A N 1
ATOM 5707 C CA . PRO A 1 689 ? 10.925 -30.595 18.555 1.00 95.38 689 PRO A CA 1
ATOM 5708 C C . PRO A 1 689 ? 11.704 -30.947 17.283 1.00 95.38 689 PRO A C 1
ATOM 5710 O O . PRO A 1 689 ? 11.880 -30.146 16.361 1.00 95.38 689 PRO A O 1
ATOM 5713 N N . LYS A 1 690 ? 12.250 -32.166 17.254 1.00 94.06 690 LYS A N 1
ATOM 5714 C CA . LYS A 1 690 ? 13.153 -32.600 16.178 1.00 94.06 690 LYS A CA 1
ATOM 5715 C C . LYS A 1 690 ? 12.427 -32.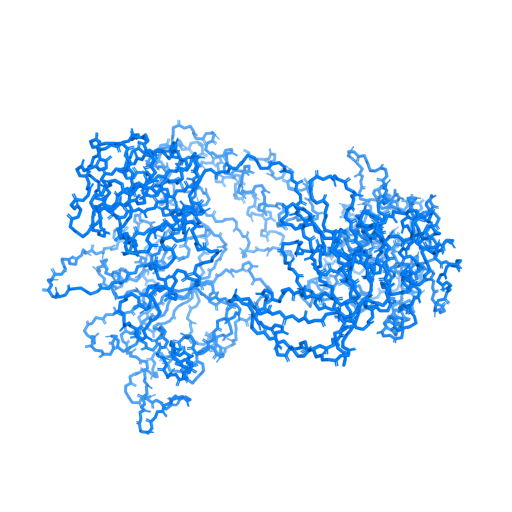860 14.859 1.00 94.06 690 LYS A C 1
ATOM 5717 O O . LYS A 1 690 ? 13.075 -32.740 13.829 1.00 94.06 690 LYS A O 1
ATOM 5722 N N . ASN A 1 691 ? 11.154 -33.211 14.900 1.00 95.00 691 ASN A N 1
ATOM 5723 C CA . ASN A 1 691 ? 10.288 -33.499 13.757 1.00 95.00 691 ASN A CA 1
ATOM 5724 C C . ASN A 1 691 ? 9.621 -32.244 13.161 1.00 95.00 691 ASN A C 1
ATOM 5726 O O . ASN A 1 691 ? 8.830 -32.370 12.237 1.00 95.00 691 ASN A O 1
ATOM 5730 N N . LEU A 1 692 ? 9.928 -31.039 13.659 1.00 97.19 692 LEU A N 1
ATOM 5731 C CA . LEU A 1 692 ? 9.507 -29.791 13.019 1.00 97.19 692 LEU A CA 1
ATOM 5732 C C . LEU A 1 692 ? 10.447 -29.438 11.854 1.00 97.19 692 LEU A C 1
ATOM 5734 O O . LEU A 1 692 ? 11.659 -29.611 11.959 1.00 97.19 692 LEU A O 1
ATOM 5738 N N . TYR A 1 693 ? 9.930 -28.850 10.788 1.00 97.62 693 TYR A N 1
ATOM 5739 C CA . TYR A 1 693 ? 10.693 -28.343 9.653 1.00 97.62 693 TYR A CA 1
ATOM 5740 C C . TYR A 1 693 ? 10.206 -26.936 9.310 1.00 97.62 693 TYR A C 1
ATOM 5742 O O . TYR A 1 693 ? 9.005 -26.686 9.300 1.00 97.62 693 TYR A O 1
ATOM 5750 N N . LEU A 1 694 ? 11.127 -26.003 9.064 1.00 97.31 694 LEU A N 1
ATOM 5751 C CA . LEU A 1 694 ? 10.795 -24.619 8.721 1.00 97.31 694 LEU A CA 1
ATOM 5752 C C . LEU A 1 694 ? 11.116 -24.357 7.251 1.00 97.31 694 LEU A C 1
ATOM 5754 O O . LEU A 1 694 ? 12.250 -24.557 6.813 1.00 97.31 694 LEU A O 1
ATOM 5758 N N . ILE A 1 695 ? 10.136 -23.875 6.495 1.00 97.75 695 ILE A N 1
ATOM 5759 C CA . ILE A 1 695 ? 10.305 -23.504 5.089 1.00 97.75 695 ILE A CA 1
ATOM 5760 C C . ILE A 1 695 ? 9.916 -22.035 4.955 1.00 97.75 695 ILE A C 1
ATOM 5762 O O . ILE A 1 695 ? 8.743 -21.686 5.002 1.00 97.75 695 ILE A O 1
ATOM 5766 N N . GLY A 1 696 ? 10.902 -21.154 4.828 1.00 95.44 696 GLY A N 1
ATOM 5767 C CA . GLY A 1 696 ? 10.657 -19.741 4.556 1.00 95.44 696 GLY A CA 1
ATOM 5768 C C . GLY A 1 696 ? 10.557 -19.480 3.057 1.00 95.44 696 GLY A C 1
ATOM 5769 O O . GLY A 1 696 ? 11.309 -20.074 2.284 1.00 95.44 696 GLY A O 1
ATOM 5770 N N . THR A 1 697 ? 9.700 -18.561 2.634 1.00 94.38 697 THR A N 1
ATOM 5771 C CA . THR A 1 697 ? 9.722 -18.006 1.273 1.00 94.38 697 THR A CA 1
ATOM 5772 C C . THR A 1 697 ? 10.111 -16.533 1.330 1.00 94.38 697 THR A C 1
ATOM 5774 O O . THR A 1 697 ? 9.719 -15.793 2.233 1.00 94.38 697 THR A O 1
ATOM 5777 N N . MET A 1 698 ? 10.973 -16.115 0.402 1.00 90.19 698 MET A N 1
ATOM 5778 C CA . MET A 1 698 ? 11.549 -14.770 0.385 1.00 90.19 698 MET A CA 1
ATOM 5779 C C . MET A 1 698 ? 11.568 -14.211 -1.037 1.00 90.19 698 MET A C 1
ATOM 5781 O O . MET A 1 698 ? 12.140 -14.818 -1.949 1.00 90.19 698 MET A O 1
ATOM 5785 N N . ASN A 1 699 ? 10.984 -13.030 -1.237 1.00 88.06 699 ASN A N 1
ATOM 5786 C CA . ASN A 1 699 ? 11.164 -12.285 -2.480 1.00 88.06 699 ASN A CA 1
ATOM 5787 C C . ASN A 1 699 ? 12.549 -11.642 -2.509 1.00 88.06 699 ASN A C 1
ATOM 5789 O O . ASN A 1 699 ? 12.953 -10.948 -1.578 1.00 88.06 699 ASN A O 1
ATOM 5793 N N . THR A 1 700 ? 13.281 -11.841 -3.602 1.00 83.56 700 THR A N 1
ATOM 5794 C CA . THR A 1 700 ? 14.602 -11.219 -3.796 1.00 83.56 700 THR A CA 1
ATOM 5795 C C . THR A 1 700 ? 14.519 -9.800 -4.373 1.00 83.56 700 THR A C 1
ATOM 5797 O O . THR A 1 700 ? 15.517 -9.073 -4.334 1.00 83.56 700 THR A O 1
ATOM 5800 N N . ALA A 1 701 ? 13.340 -9.393 -4.862 1.00 74.81 701 ALA A N 1
ATOM 5801 C CA . ALA A 1 701 ? 13.031 -8.031 -5.305 1.00 74.81 701 ALA A CA 1
ATOM 5802 C C . ALA A 1 701 ? 12.856 -7.041 -4.134 1.00 74.81 701 ALA A C 1
ATOM 5804 O O . ALA A 1 701 ? 13.162 -5.858 -4.273 1.00 74.81 701 ALA A O 1
ATOM 5805 N N . ASP A 1 702 ? 12.434 -7.512 -2.955 1.00 69.25 702 ASP A N 1
ATOM 5806 C CA . ASP A 1 702 ? 12.145 -6.663 -1.792 1.00 69.25 702 ASP A CA 1
ATOM 5807 C C . ASP A 1 702 ? 13.441 -6.219 -1.090 1.00 69.25 702 ASP A C 1
ATOM 5809 O O . ASP A 1 702 ? 13.893 -6.800 -0.103 1.00 69.25 702 ASP A O 1
ATOM 5813 N N . ARG A 1 703 ? 14.081 -5.173 -1.630 1.00 56.47 703 ARG A N 1
ATOM 5814 C CA . ARG A 1 703 ? 15.381 -4.651 -1.161 1.00 56.47 703 ARG A CA 1
ATOM 5815 C C . ARG A 1 703 ? 15.292 -3.606 -0.037 1.00 56.47 703 ARG A C 1
ATOM 5817 O O . ARG A 1 703 ? 16.333 -3.216 0.492 1.00 56.47 703 ARG A O 1
ATOM 5824 N N . SER A 1 704 ? 14.088 -3.140 0.312 1.00 48.25 704 SER A N 1
ATOM 5825 C CA . SER A 1 704 ? 13.817 -2.181 1.404 1.00 48.25 704 SER A CA 1
ATOM 5826 C C . SER A 1 704 ? 13.879 -2.816 2.799 1.00 48.25 704 SER A C 1
ATOM 5828 O O . SER A 1 704 ? 14.030 -2.115 3.798 1.00 48.25 704 SER A O 1
ATOM 5830 N N . LEU A 1 705 ? 13.818 -4.145 2.867 1.00 52.03 705 LEU A N 1
ATOM 5831 C CA . LEU A 1 705 ? 13.936 -4.939 4.082 1.00 52.03 705 LEU A CA 1
ATOM 5832 C C . LEU A 1 705 ? 15.354 -5.519 4.105 1.00 52.03 705 LEU A C 1
ATOM 5834 O O . LEU A 1 705 ? 15.731 -6.305 3.240 1.00 52.03 705 LEU A O 1
ATOM 5838 N N . ALA A 1 706 ? 16.181 -5.023 5.024 1.00 44.81 706 ALA A N 1
ATOM 5839 C CA . ALA A 1 706 ? 17.625 -5.238 5.042 1.00 44.81 706 ALA A CA 1
ATOM 5840 C C . ALA A 1 706 ? 18.056 -6.717 4.960 1.00 44.81 706 ALA A C 1
ATOM 5842 O O . ALA A 1 706 ? 17.346 -7.629 5.379 1.00 44.81 706 ALA A O 1
ATOM 5843 N N . LEU A 1 707 ? 19.285 -6.903 4.455 1.00 52.34 707 LEU A N 1
ATOM 5844 C CA . LEU A 1 707 ? 20.071 -8.140 4.455 1.00 52.34 707 LEU A CA 1
ATOM 5845 C C . LEU A 1 707 ? 19.743 -9.020 5.661 1.00 52.34 707 LEU A C 1
ATOM 5847 O O . LEU A 1 707 ? 19.996 -8.637 6.801 1.00 52.34 707 LEU A O 1
ATOM 5851 N N . VAL A 1 708 ? 19.240 -10.219 5.372 1.00 58.12 708 VAL A N 1
ATOM 5852 C CA . VAL A 1 708 ? 19.106 -11.297 6.344 1.00 58.12 708 VAL A CA 1
ATOM 5853 C C . VAL A 1 708 ? 20.353 -11.351 7.235 1.00 58.12 708 VAL A C 1
ATOM 5855 O O . VAL A 1 708 ? 21.458 -11.556 6.723 1.00 58.12 708 VAL A O 1
ATOM 5858 N N . ASP A 1 709 ? 20.164 -11.177 8.547 1.00 61.62 709 ASP A N 1
ATOM 5859 C CA . ASP A 1 709 ? 21.225 -11.235 9.557 1.00 61.62 709 ASP A CA 1
ATOM 5860 C C . ASP A 1 709 ? 22.112 -12.477 9.323 1.00 61.62 709 ASP A C 1
ATOM 5862 O O . ASP A 1 709 ? 21.612 -13.577 9.058 1.00 61.62 709 ASP A O 1
ATOM 5866 N N . TYR A 1 710 ? 23.438 -12.332 9.428 1.00 66.44 710 TYR A N 1
ATOM 5867 C CA . TYR A 1 710 ? 24.388 -13.450 9.339 1.00 66.44 710 TYR A CA 1
ATOM 5868 C C . TYR A 1 710 ? 24.022 -14.589 10.297 1.00 66.44 710 TYR A C 1
ATOM 5870 O O . TYR A 1 710 ? 24.246 -15.767 10.000 1.00 66.44 710 TYR A O 1
ATOM 5878 N N . ALA A 1 711 ? 23.408 -14.246 11.429 1.00 63.66 711 ALA A N 1
ATOM 5879 C CA . ALA A 1 711 ? 22.897 -15.206 12.386 1.00 63.66 711 ALA A CA 1
ATOM 5880 C C . ALA A 1 711 ? 21.745 -16.054 11.807 1.00 63.66 711 ALA A C 1
ATOM 5882 O O . ALA A 1 711 ? 21.680 -17.250 12.091 1.00 63.66 711 ALA A O 1
ATOM 5883 N N . LEU A 1 712 ? 20.861 -15.491 10.976 1.00 71.12 712 LEU A N 1
ATOM 5884 C CA . LEU A 1 712 ? 19.818 -16.244 10.269 1.00 71.12 712 LEU A CA 1
ATOM 5885 C C . LEU A 1 712 ? 20.411 -17.049 9.103 1.00 71.12 712 LEU A C 1
ATOM 5887 O O . LEU A 1 712 ? 20.082 -18.226 8.952 1.00 71.12 712 LEU A O 1
ATOM 5891 N N . ARG A 1 713 ? 21.357 -16.471 8.343 1.00 77.69 713 ARG A N 1
ATOM 5892 C CA . ARG A 1 713 ? 22.052 -17.174 7.244 1.00 77.69 713 ARG A CA 1
ATOM 5893 C C . ARG A 1 713 ? 22.730 -18.473 7.676 1.00 77.69 713 ARG A C 1
ATOM 5895 O O . ARG A 1 713 ? 22.846 -19.397 6.885 1.00 77.69 713 ARG A O 1
ATOM 5902 N N . ARG A 1 714 ? 23.175 -18.566 8.931 1.00 81.19 714 ARG A N 1
ATOM 5903 C CA . ARG A 1 714 ? 23.767 -19.797 9.483 1.00 81.19 714 ARG A CA 1
ATOM 5904 C C . ARG A 1 714 ? 22.732 -20.904 9.738 1.00 81.19 714 ARG A C 1
ATOM 5906 O O . ARG A 1 714 ? 23.079 -22.090 9.709 1.00 81.19 714 ARG A O 1
ATOM 5913 N N . ARG A 1 715 ? 21.487 -20.518 10.025 1.00 87.75 715 ARG A N 1
ATOM 5914 C CA . ARG A 1 715 ? 20.421 -21.387 10.554 1.00 87.75 715 ARG A CA 1
ATOM 5915 C C . ARG A 1 715 ? 19.467 -21.901 9.487 1.00 87.75 715 ARG A C 1
ATOM 5917 O O . ARG A 1 715 ? 18.885 -22.962 9.690 1.00 87.75 715 ARG A O 1
ATOM 5924 N N . PHE A 1 716 ? 19.369 -21.189 8.369 1.00 91.56 716 PHE A N 1
ATOM 5925 C CA . PHE A 1 716 ? 18.631 -21.586 7.175 1.00 91.56 716 PHE A CA 1
ATOM 5926 C C . PHE A 1 716 ? 19.595 -21.857 6.020 1.00 91.56 716 PHE A C 1
ATOM 5928 O O . PHE A 1 716 ? 20.570 -21.126 5.849 1.00 91.56 716 PHE A O 1
ATOM 5935 N N . SER A 1 717 ? 19.309 -22.873 5.208 1.00 90.00 717 SER A N 1
ATOM 5936 C CA . SER A 1 717 ? 19.935 -23.013 3.888 1.00 90.00 717 SER A CA 1
ATOM 5937 C C . SER A 1 717 ? 19.108 -22.280 2.834 1.00 90.00 717 SER A C 1
ATOM 5939 O O . SER A 1 717 ? 17.889 -22.408 2.805 1.00 90.00 717 SER A O 1
ATOM 5941 N N . PHE A 1 718 ? 19.768 -21.501 1.979 1.00 92.06 718 PHE A N 1
ATOM 5942 C CA . PHE A 1 718 ? 19.116 -20.659 0.973 1.00 92.06 718 PHE A CA 1
ATOM 5943 C C . PHE A 1 718 ? 19.107 -21.368 -0.373 1.00 92.06 718 PHE A C 1
ATOM 5945 O O . PHE A 1 718 ? 20.158 -21.772 -0.867 1.00 92.06 718 PHE A O 1
ATOM 5952 N N . ILE A 1 719 ? 17.926 -21.481 -0.969 1.00 91.81 719 ILE A N 1
ATOM 5953 C CA . ILE A 1 719 ? 17.678 -22.208 -2.209 1.00 91.81 719 ILE A CA 1
ATOM 5954 C C . ILE A 1 719 ? 17.114 -21.214 -3.216 1.00 91.81 719 ILE A C 1
ATOM 5956 O O . ILE A 1 719 ? 16.071 -20.608 -2.975 1.00 91.81 719 ILE A O 1
ATOM 5960 N N . ASN A 1 720 ? 17.822 -21.024 -4.331 1.00 91.81 720 ASN A N 1
ATOM 5961 C CA . ASN A 1 720 ? 17.400 -20.096 -5.375 1.00 91.81 720 ASN A CA 1
ATOM 5962 C C . ASN A 1 720 ? 16.399 -20.767 -6.328 1.00 91.81 720 ASN A C 1
ATOM 5964 O O . ASN A 1 720 ? 16.702 -21.788 -6.958 1.00 91.81 720 ASN A O 1
ATOM 5968 N N . LEU A 1 721 ? 15.213 -20.180 -6.446 1.00 92.50 721 LEU A N 1
ATOM 5969 C CA . LEU A 1 721 ? 14.207 -20.525 -7.441 1.00 92.50 721 LEU A CA 1
ATOM 5970 C C . LEU A 1 721 ? 14.254 -19.493 -8.569 1.00 92.50 721 LEU A C 1
ATOM 5972 O O . LEU A 1 721 ? 14.228 -18.288 -8.329 1.00 92.50 721 LEU A O 1
ATOM 5976 N N . GLU A 1 722 ? 14.350 -19.993 -9.794 1.00 91.75 722 GLU A N 1
ATOM 5977 C CA . GLU A 1 722 ? 14.507 -19.200 -11.013 1.00 91.75 722 GLU A CA 1
ATOM 5978 C C . GLU A 1 722 ? 13.241 -19.339 -11.872 1.00 91.75 722 GLU A C 1
ATOM 5980 O O . GLU A 1 722 ? 12.516 -20.332 -11.728 1.00 91.75 722 GLU A O 1
ATOM 5985 N N . PRO A 1 723 ? 12.933 -18.368 -12.749 1.00 94.19 723 PRO A N 1
ATOM 5986 C CA . PRO A 1 723 ? 11.855 -18.517 -13.720 1.00 94.19 723 PRO A CA 1
ATOM 5987 C C . PRO A 1 723 ? 12.060 -19.768 -14.587 1.00 94.19 723 PRO A C 1
ATOM 5989 O O . PRO A 1 723 ? 13.144 -20.007 -15.112 1.00 94.19 723 PRO A O 1
ATOM 5992 N N . ALA A 1 724 ? 11.010 -20.570 -14.756 1.00 93.44 724 ALA A N 1
ATOM 5993 C CA . ALA A 1 724 ? 11.102 -21.915 -15.312 1.00 93.44 724 ALA A CA 1
ATOM 5994 C C . ALA A 1 724 ? 10.763 -21.974 -16.810 1.00 93.44 724 ALA A C 1
ATOM 5996 O O . ALA A 1 724 ? 10.452 -23.043 -17.330 1.00 93.44 724 ALA A O 1
ATOM 5997 N N . PHE A 1 725 ? 10.839 -20.840 -17.514 1.00 93.00 725 PHE A N 1
ATOM 5998 C CA . PHE A 1 725 ? 10.484 -20.739 -18.935 1.00 93.00 725 PHE A CA 1
ATOM 5999 C C . PHE A 1 725 ? 11.252 -21.718 -19.830 1.00 93.00 725 PHE A C 1
ATOM 6001 O O . PHE A 1 725 ? 10.752 -22.104 -20.871 1.00 93.00 725 PHE A O 1
ATOM 6008 N N . HIS A 1 726 ? 12.444 -22.145 -19.412 1.00 87.44 726 HIS A N 1
ATOM 6009 C CA . HIS A 1 726 ? 13.299 -23.083 -20.144 1.00 87.44 726 HIS A CA 1
ATOM 6010 C C . HIS A 1 726 ? 13.036 -24.564 -19.866 1.00 87.44 726 HIS A C 1
ATOM 6012 O O . HIS A 1 726 ? 13.726 -25.420 -20.417 1.00 87.44 726 HIS A O 1
ATOM 6018 N N . THR A 1 727 ? 12.133 -24.879 -18.942 1.00 89.56 727 THR A N 1
ATOM 6019 C CA . THR A 1 727 ? 11.952 -26.249 -18.455 1.00 89.56 727 THR A CA 1
ATOM 6020 C C . THR A 1 727 ? 10.941 -27.001 -19.307 1.00 89.56 727 THR A C 1
ATOM 6022 O O . THR A 1 727 ? 9.859 -26.484 -19.574 1.00 89.56 727 THR A O 1
ATOM 6025 N N . GLU A 1 728 ? 11.255 -28.241 -19.692 1.00 87.75 728 GLU A N 1
ATOM 6026 C CA . GLU A 1 728 ? 10.333 -29.095 -20.459 1.00 87.75 728 GLU A CA 1
ATOM 6027 C C . GLU A 1 728 ? 8.982 -29.249 -19.743 1.00 87.75 728 GLU A C 1
ATOM 6029 O O . GLU A 1 728 ? 7.936 -29.190 -20.378 1.00 87.75 728 GLU A O 1
ATOM 6034 N N . GLN A 1 72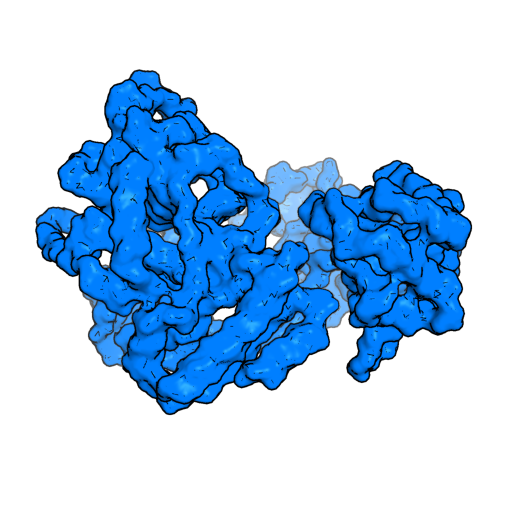9 ? 8.987 -29.300 -18.407 1.00 88.88 729 GLN A N 1
ATOM 6035 C CA . GLN A 1 729 ? 7.777 -29.377 -17.587 1.00 88.88 729 GLN A CA 1
ATOM 6036 C C . GLN A 1 729 ? 6.841 -28.175 -17.794 1.00 88.88 729 GLN A C 1
ATOM 6038 O O . GLN A 1 729 ? 5.625 -28.346 -17.848 1.00 88.88 729 GLN A O 1
ATOM 6043 N N . PHE A 1 730 ? 7.385 -26.958 -17.915 1.00 92.00 730 PHE A N 1
ATOM 6044 C CA . PHE A 1 730 ? 6.580 -25.764 -18.184 1.00 92.00 730 PHE A CA 1
ATOM 6045 C C . PHE A 1 730 ? 6.014 -25.778 -19.610 1.00 92.00 730 PHE A C 1
ATOM 6047 O O . PHE A 1 730 ? 4.847 -25.443 -19.812 1.00 92.00 730 PHE A O 1
ATOM 6054 N N . HIS A 1 731 ? 6.809 -26.220 -20.590 1.00 92.44 731 HIS A N 1
ATOM 6055 C CA . HIS A 1 731 ? 6.344 -26.396 -21.967 1.00 92.44 731 HIS A CA 1
ATOM 6056 C C . HIS A 1 731 ? 5.189 -27.406 -22.046 1.00 92.44 731 HIS A C 1
ATOM 6058 O O . HIS A 1 731 ? 4.121 -27.080 -22.567 1.00 92.44 731 HIS A O 1
ATOM 6064 N N . ASP A 1 732 ? 5.369 -28.594 -21.469 1.00 90.12 732 ASP A N 1
ATOM 6065 C CA . ASP A 1 732 ? 4.360 -29.656 -21.451 1.00 90.12 732 ASP A CA 1
ATOM 6066 C C . ASP A 1 732 ? 3.085 -29.211 -20.728 1.00 90.12 732 ASP A C 1
ATOM 6068 O O . ASP A 1 732 ? 1.972 -29.503 -21.174 1.00 90.12 732 ASP A O 1
ATOM 6072 N N . TYR A 1 733 ? 3.226 -28.446 -19.642 1.00 91.75 733 TYR A N 1
ATOM 6073 C CA . TYR A 1 733 ? 2.097 -27.859 -18.929 1.00 91.75 733 TYR A CA 1
ATOM 6074 C C . TYR A 1 733 ? 1.248 -26.957 -19.837 1.00 91.75 733 TYR A C 1
ATOM 6076 O O . TYR A 1 733 ? 0.030 -27.125 -19.889 1.00 91.75 733 TYR A O 1
ATOM 6084 N N . LEU A 1 734 ? 1.863 -26.044 -20.597 1.00 93.50 734 LEU A N 1
ATOM 6085 C CA . LEU A 1 734 ? 1.131 -25.156 -21.509 1.00 93.50 734 LEU A CA 1
ATOM 6086 C C . LEU A 1 734 ? 0.501 -25.907 -22.690 1.00 93.50 734 LEU A C 1
ATOM 6088 O O . LEU A 1 734 ? -0.631 -25.598 -23.070 1.00 93.50 734 LEU A O 1
ATOM 6092 N N . ILE A 1 735 ? 1.179 -26.928 -23.224 1.00 92.88 735 ILE A N 1
ATOM 6093 C CA . ILE A 1 735 ? 0.621 -27.793 -24.276 1.00 92.88 735 ILE A CA 1
ATOM 6094 C C . ILE A 1 735 ? -0.640 -28.499 -23.766 1.00 92.88 735 ILE A C 1
ATOM 6096 O O . ILE A 1 735 ? -1.665 -28.512 -24.449 1.00 92.88 735 ILE A O 1
ATOM 6100 N N . ASN A 1 736 ? -0.601 -29.029 -22.541 1.00 91.31 736 ASN A N 1
ATOM 6101 C CA . ASN A 1 736 ? -1.752 -29.683 -21.916 1.00 91.31 736 ASN A CA 1
ATOM 6102 C C . ASN A 1 736 ? -2.918 -28.716 -21.657 1.00 91.31 736 ASN A C 1
ATOM 6104 O O . ASN A 1 736 ? -4.067 -29.149 -21.607 1.00 91.31 736 ASN A O 1
ATOM 6108 N N . LYS A 1 737 ? -2.647 -27.409 -21.550 1.00 91.81 737 LYS A N 1
ATOM 6109 C CA . LYS A 1 737 ? -3.663 -26.346 -21.484 1.00 91.81 737 LYS A CA 1
ATOM 6110 C C . LYS A 1 737 ? -4.190 -25.914 -22.855 1.00 91.81 737 LYS A C 1
ATOM 6112 O O . LYS A 1 737 ? -5.021 -25.014 -22.921 1.00 91.81 737 LYS A O 1
ATOM 6117 N N . GLY A 1 738 ? -3.761 -26.550 -23.942 1.00 90.81 738 GLY A N 1
ATOM 6118 C CA . GLY A 1 738 ? -4.245 -26.275 -25.295 1.00 90.81 738 GLY A CA 1
ATOM 6119 C C . GLY A 1 738 ? -3.532 -25.127 -26.011 1.00 90.81 738 GLY A C 1
ATOM 6120 O O . GLY A 1 738 ? -4.028 -24.676 -27.039 1.00 90.81 738 GLY A O 1
ATOM 6121 N N . ILE A 1 739 ? -2.384 -24.668 -25.503 1.00 94.31 739 ILE A N 1
ATOM 6122 C CA . ILE A 1 739 ? -1.581 -23.617 -26.140 1.00 94.31 739 ILE A CA 1
ATOM 6123 C C . ILE A 1 739 ? -0.660 -24.254 -27.185 1.00 94.31 739 ILE A C 1
ATOM 6125 O O . ILE A 1 739 ? -0.035 -25.291 -26.948 1.00 94.31 739 ILE A O 1
ATOM 6129 N N . SER A 1 740 ? -0.574 -23.646 -28.365 1.00 93.81 740 SER A N 1
ATOM 6130 C CA . SER A 1 740 ? 0.217 -24.170 -29.472 1.00 93.81 740 SER A CA 1
ATOM 6131 C C . SER A 1 740 ? 1.722 -23.992 -29.243 1.00 93.81 740 SER A C 1
ATOM 6133 O O . SER A 1 740 ? 2.174 -22.982 -28.706 1.00 93.81 740 SER A O 1
ATOM 6135 N N . GLN A 1 741 ? 2.531 -24.949 -29.718 1.00 92.12 741 GLN A N 1
ATOM 6136 C CA . GLN A 1 741 ? 3.995 -24.885 -29.588 1.00 92.12 741 GLN A CA 1
ATOM 6137 C C . GLN A 1 741 ? 4.575 -23.571 -30.134 1.00 92.12 741 GLN A C 1
ATOM 6139 O O . GLN A 1 741 ? 5.412 -22.949 -29.489 1.00 92.12 741 GLN A O 1
ATOM 6144 N N . GLY A 1 742 ? 4.098 -23.116 -31.299 1.00 91.12 742 GLY A N 1
ATOM 6145 C CA . GLY A 1 742 ? 4.580 -21.871 -31.900 1.00 91.12 742 GLY A CA 1
ATOM 6146 C C . GLY A 1 742 ? 4.272 -20.636 -31.049 1.00 91.12 742 GLY A C 1
ATOM 6147 O O . GLY A 1 742 ? 5.049 -19.682 -31.046 1.00 91.12 742 GLY A O 1
ATOM 6148 N N . PHE A 1 743 ? 3.167 -20.659 -30.301 1.00 92.00 743 PHE A N 1
ATOM 6149 C CA . PHE A 1 743 ? 2.812 -19.591 -29.377 1.00 92.00 743 PHE A CA 1
ATOM 6150 C C . PHE A 1 743 ? 3.654 -19.630 -28.100 1.00 92.00 743 PHE A C 1
ATOM 6152 O O . PHE A 1 743 ? 4.122 -18.587 -27.645 1.00 92.00 743 PHE A O 1
ATOM 6159 N N . ILE A 1 744 ? 3.905 -20.828 -27.564 1.00 94.00 744 ILE A N 1
ATOM 6160 C CA . ILE A 1 744 ? 4.802 -21.044 -26.418 1.00 94.00 744 ILE A CA 1
ATOM 6161 C C . ILE A 1 744 ? 6.200 -20.500 -26.733 1.00 94.00 744 ILE A C 1
ATOM 6163 O O . ILE A 1 744 ? 6.750 -19.733 -25.944 1.00 94.00 744 ILE A O 1
ATOM 6167 N N . ASP A 1 745 ? 6.740 -20.817 -27.912 1.00 92.94 745 ASP A N 1
ATOM 6168 C CA . ASP A 1 745 ? 8.057 -20.339 -28.342 1.00 92.94 745 ASP A CA 1
ATOM 6169 C C . ASP A 1 745 ? 8.095 -18.800 -28.445 1.00 92.94 745 ASP A C 1
ATOM 6171 O O . ASP A 1 745 ? 9.063 -18.173 -28.007 1.00 92.94 745 ASP A O 1
ATOM 6175 N N . LYS A 1 746 ? 7.023 -18.173 -28.964 1.00 91.44 746 LYS A N 1
ATOM 6176 C CA . LYS A 1 746 ? 6.890 -16.705 -29.027 1.00 91.44 746 LYS A CA 1
ATOM 6177 C C . LYS A 1 746 ? 6.855 -16.082 -27.626 1.00 91.44 746 LYS A C 1
ATOM 6179 O O . LYS A 1 746 ? 7.572 -15.116 -27.372 1.00 91.44 746 LYS A O 1
ATOM 6184 N N . LEU A 1 747 ? 6.031 -16.628 -26.730 1.00 93.38 747 LEU A N 1
ATOM 6185 C CA . LEU A 1 747 ? 5.886 -16.166 -25.348 1.00 93.38 747 LEU A CA 1
ATOM 6186 C C . LEU A 1 747 ? 7.228 -16.209 -24.622 1.00 93.38 747 LEU A C 1
ATOM 6188 O O . LEU A 1 747 ? 7.635 -15.216 -24.019 1.00 93.38 747 LEU A O 1
ATOM 6192 N N . ILE A 1 748 ? 7.916 -17.350 -24.695 1.00 93.94 748 ILE A N 1
ATOM 6193 C CA . ILE A 1 748 ? 9.192 -17.553 -24.010 1.00 93.94 748 ILE A CA 1
ATOM 6194 C C . ILE A 1 748 ? 10.234 -16.585 -24.554 1.00 93.94 748 ILE A C 1
ATOM 6196 O O . ILE A 1 748 ? 10.885 -15.918 -23.756 1.00 93.94 748 ILE A O 1
ATOM 6200 N N . ALA A 1 749 ? 10.350 -16.440 -25.877 1.00 92.88 749 ALA A N 1
ATOM 6201 C CA . ALA A 1 749 ? 11.283 -15.488 -26.475 1.00 92.88 749 ALA A CA 1
ATOM 6202 C C . ALA A 1 749 ? 11.030 -14.049 -25.985 1.00 92.88 749 ALA A C 1
ATOM 6204 O O . ALA A 1 749 ? 11.956 -13.394 -25.511 1.00 92.88 749 ALA A O 1
ATOM 6205 N N . GLY A 1 750 ? 9.775 -13.586 -26.009 1.00 92.88 750 GLY A N 1
ATOM 6206 C CA . GLY A 1 750 ? 9.424 -12.232 -25.571 1.00 92.88 750 GLY A CA 1
ATOM 6207 C C . GLY A 1 750 ? 9.720 -11.976 -24.089 1.00 92.88 750 GLY A C 1
ATOM 6208 O O . GLY A 1 750 ? 10.318 -10.961 -23.730 1.00 92.88 750 GLY A O 1
ATOM 6209 N N . ILE A 1 751 ? 9.354 -12.910 -23.207 1.00 94.50 751 ILE A N 1
ATOM 6210 C CA . ILE A 1 751 ? 9.593 -12.755 -21.765 1.00 94.50 751 ILE A CA 1
ATOM 6211 C C . ILE A 1 751 ? 11.064 -12.933 -21.405 1.00 94.50 751 ILE A C 1
ATOM 6213 O O . ILE A 1 751 ? 11.558 -12.248 -20.510 1.00 94.50 751 ILE A O 1
ATOM 6217 N N . MET A 1 752 ? 11.795 -13.790 -22.113 1.00 93.56 752 MET A N 1
ATOM 6218 C CA . MET A 1 752 ? 13.240 -13.893 -21.953 1.00 93.56 752 MET A CA 1
ATOM 6219 C C . MET A 1 752 ? 13.959 -12.608 -22.342 1.00 93.56 752 MET A C 1
ATOM 6221 O O . MET A 1 752 ? 14.852 -12.194 -21.609 1.00 93.56 752 MET A O 1
ATOM 6225 N N . ASP A 1 753 ? 13.568 -11.959 -23.439 1.00 93.19 753 ASP A N 1
ATOM 6226 C CA . ASP A 1 753 ? 14.146 -10.676 -23.848 1.00 93.19 753 ASP A CA 1
ATOM 6227 C C . ASP A 1 753 ? 13.907 -9.601 -22.777 1.00 93.19 753 ASP A C 1
ATOM 6229 O O . ASP A 1 753 ? 14.804 -8.820 -22.442 1.00 93.19 753 ASP A O 1
ATOM 6233 N N . ILE A 1 754 ? 12.719 -9.600 -22.167 1.00 94.12 754 ILE A N 1
ATOM 6234 C CA . ILE A 1 754 ? 12.400 -8.707 -21.049 1.00 94.12 754 ILE A CA 1
ATOM 6235 C C . ILE A 1 754 ? 13.215 -9.063 -19.805 1.00 94.12 754 ILE A C 1
ATOM 6237 O O . ILE A 1 754 ? 13.824 -8.176 -19.210 1.00 94.12 754 ILE A O 1
ATOM 6241 N N . ASN A 1 755 ? 13.302 -10.338 -19.424 1.00 94.19 755 ASN A N 1
ATOM 6242 C CA . ASN A 1 755 ? 14.131 -10.778 -18.300 1.00 94.19 755 ASN A CA 1
ATOM 6243 C C . ASN A 1 755 ? 15.614 -10.471 -18.536 1.00 94.19 755 ASN A C 1
ATOM 6245 O O . ASN A 1 755 ? 16.324 -10.068 -17.614 1.00 94.19 755 ASN A O 1
ATOM 6249 N N . GLN A 1 756 ? 16.087 -10.544 -19.777 1.00 93.19 756 GLN A N 1
ATOM 6250 C CA . GLN A 1 756 ? 17.421 -10.098 -20.147 1.00 93.19 756 GLN A CA 1
ATOM 6251 C C . GLN A 1 756 ? 17.571 -8.582 -19.954 1.00 93.19 756 GLN A C 1
ATOM 6253 O O . GLN A 1 756 ? 18.562 -8.134 -19.382 1.00 93.19 756 GLN A O 1
ATOM 6258 N N . ALA A 1 757 ? 16.583 -7.775 -20.351 1.00 91.88 757 ALA A N 1
ATOM 6259 C CA . ALA A 1 757 ? 16.585 -6.335 -20.085 1.00 91.88 757 ALA A CA 1
ATOM 6260 C C . ALA A 1 757 ? 16.576 -6.011 -18.576 1.00 91.88 757 ALA A C 1
ATOM 6262 O O . ALA A 1 757 ? 17.290 -5.105 -18.142 1.00 91.88 757 ALA A O 1
ATOM 6263 N N . ILE A 1 758 ? 15.823 -6.769 -17.772 1.00 90.88 758 ILE A N 1
ATOM 6264 C CA . ILE A 1 758 ? 15.756 -6.652 -16.305 1.00 90.88 758 ILE A CA 1
ATOM 6265 C C . ILE A 1 758 ? 17.102 -7.011 -15.662 1.00 90.88 758 ILE A C 1
ATOM 6267 O O . ILE A 1 758 ? 17.596 -6.295 -14.790 1.00 90.88 758 ILE A O 1
ATOM 6271 N N . THR A 1 759 ? 17.719 -8.113 -16.088 1.00 88.88 759 THR A N 1
ATOM 6272 C CA . THR A 1 759 ? 19.000 -8.585 -15.540 1.00 88.88 759 THR A CA 1
ATOM 6273 C C . THR A 1 759 ? 20.179 -7.720 -15.973 1.00 88.88 759 THR A C 1
ATOM 6275 O O . THR A 1 759 ? 21.092 -7.509 -15.171 1.00 88.88 759 THR A O 1
ATOM 6278 N N . ASN A 1 760 ? 20.142 -7.176 -17.193 1.00 86.75 760 ASN A N 1
ATOM 6279 C CA . ASN A 1 760 ? 21.114 -6.202 -17.694 1.00 86.75 760 ASN A CA 1
ATOM 6280 C C . ASN A 1 760 ? 20.989 -4.849 -16.985 1.00 86.75 760 ASN A C 1
ATOM 6282 O O . ASN A 1 760 ? 21.985 -4.141 -16.834 1.00 86.75 760 ASN A O 1
ATOM 6286 N N . ASP A 1 761 ? 19.799 -4.505 -16.488 1.00 79.31 761 ASP A N 1
ATOM 6287 C CA . ASP A 1 761 ? 19.606 -3.414 -15.536 1.00 79.31 761 ASP A CA 1
ATOM 6288 C C . ASP A 1 761 ? 20.102 -3.850 -14.145 1.00 79.31 761 ASP A C 1
ATOM 6290 O O . ASP A 1 761 ? 19.337 -3.992 -13.189 1.00 79.31 761 ASP A O 1
ATOM 6294 N N . MET A 1 762 ? 21.422 -4.055 -14.013 1.00 66.62 762 MET A N 1
ATOM 6295 C CA . MET A 1 762 ? 22.124 -4.469 -12.776 1.00 66.62 762 MET A CA 1
ATOM 6296 C C . MET A 1 762 ? 22.017 -3.450 -11.625 1.00 66.62 762 MET A C 1
ATOM 6298 O O . MET A 1 762 ? 22.670 -3.552 -10.587 1.00 66.62 762 MET A O 1
ATOM 6302 N N . ILE A 1 763 ? 21.197 -2.437 -11.837 1.00 57.47 763 ILE A N 1
ATOM 6303 C CA . ILE A 1 763 ? 21.301 -1.097 -11.317 1.00 57.47 763 ILE A CA 1
ATOM 6304 C C . ILE A 1 763 ? 20.052 -0.848 -10.501 1.00 57.47 763 ILE A C 1
ATOM 6306 O O . ILE A 1 763 ? 20.140 -0.584 -9.311 1.00 57.47 763 ILE A O 1
ATOM 6310 N N . ASN A 1 764 ? 18.886 -0.983 -11.122 1.00 70.25 764 ASN A N 1
ATOM 6311 C CA . ASN A 1 764 ? 17.598 -0.753 -10.500 1.00 70.25 764 ASN A CA 1
ATOM 6312 C C . ASN A 1 764 ? 17.058 -2.110 -10.054 1.00 70.25 764 ASN A C 1
ATOM 6314 O O . ASN A 1 764 ? 16.680 -2.275 -8.890 1.00 70.25 764 ASN A O 1
ATOM 6318 N N . LEU A 1 765 ? 17.185 -3.105 -10.936 1.00 79.44 765 LEU A N 1
ATOM 6319 C CA . LEU A 1 765 ? 16.511 -4.391 -10.864 1.00 79.44 765 LEU A CA 1
ATOM 6320 C C . LEU A 1 765 ? 17.509 -5.532 -10.604 1.00 79.44 765 LEU A C 1
ATOM 6322 O O . LEU A 1 765 ? 17.768 -5.894 -9.453 1.00 79.44 765 LEU A O 1
ATOM 6326 N N . GLY A 1 766 ? 18.158 -6.067 -11.636 1.00 81.31 766 GLY A N 1
ATOM 6327 C CA . GLY A 1 766 ? 18.996 -7.264 -11.568 1.00 81.31 766 GLY A CA 1
ATOM 6328 C C . GLY A 1 766 ? 18.176 -8.551 -11.400 1.00 81.31 766 GLY A C 1
ATOM 6329 O O . GLY A 1 766 ? 16.950 -8.527 -11.392 1.00 81.31 766 GLY A O 1
ATOM 6330 N N . LYS A 1 767 ? 18.858 -9.691 -11.213 1.00 82.25 767 LYS A N 1
ATOM 6331 C CA . LYS A 1 767 ? 18.238 -11.038 -11.230 1.00 82.25 767 LYS A CA 1
ATOM 6332 C C . LYS A 1 767 ? 17.033 -11.236 -10.305 1.00 82.25 767 LYS A C 1
ATOM 6334 O O . LYS A 1 767 ? 16.126 -11.982 -10.626 1.00 82.25 767 LYS A O 1
ATOM 6339 N N . GLY A 1 768 ? 16.984 -10.559 -9.158 1.00 84.00 768 GLY A N 1
ATOM 6340 C CA . GLY A 1 768 ? 15.870 -10.715 -8.213 1.00 84.00 768 GLY A CA 1
ATOM 6341 C C . GLY A 1 768 ? 14.515 -10.182 -8.697 1.00 84.00 768 GLY A C 1
ATOM 6342 O O . GLY A 1 768 ? 13.513 -10.428 -8.037 1.00 84.00 768 GLY A O 1
ATOM 6343 N N . TYR A 1 769 ? 14.489 -9.460 -9.817 1.00 90.00 769 TYR A N 1
ATOM 6344 C CA . TYR A 1 769 ? 13.298 -8.840 -10.400 1.00 90.00 769 TYR A CA 1
ATOM 6345 C C . TYR A 1 769 ? 12.863 -9.524 -11.696 1.00 90.00 769 TYR A C 1
ATOM 6347 O O . TYR A 1 769 ? 11.995 -9.007 -12.385 1.00 90.00 769 TYR A O 1
ATOM 6355 N N . GLU A 1 770 ? 13.480 -10.645 -12.081 1.00 94.00 770 GLU A N 1
ATOM 6356 C CA . GLU A 1 770 ? 13.018 -11.382 -13.258 1.00 94.00 770 GLU A CA 1
ATOM 6357 C C . GLU A 1 770 ? 11.529 -11.727 -13.116 1.00 94.00 770 GLU A C 1
ATOM 6359 O O . GLU A 1 770 ? 11.044 -12.088 -12.046 1.00 94.00 770 GLU A O 1
ATOM 6364 N N . ILE A 1 771 ? 10.788 -11.615 -14.208 1.00 94.25 771 ILE A N 1
ATOM 6365 C CA . ILE A 1 771 ? 9.385 -11.996 -14.266 1.00 94.25 771 ILE A CA 1
ATOM 6366 C C . ILE A 1 771 ? 9.315 -13.511 -14.113 1.00 94.25 771 ILE A C 1
ATOM 6368 O O . ILE A 1 771 ? 9.997 -14.249 -14.827 1.00 94.25 771 ILE A O 1
ATOM 6372 N N . GLY A 1 772 ? 8.506 -13.975 -13.167 1.00 94.12 772 GLY A N 1
ATOM 6373 C CA . GLY A 1 772 ? 8.253 -15.390 -12.952 1.00 94.12 772 GLY A CA 1
ATOM 6374 C C . GLY A 1 772 ? 7.268 -15.997 -13.956 1.00 94.12 772 GLY A C 1
ATOM 6375 O O . GLY A 1 772 ? 6.542 -15.309 -14.665 1.00 94.12 772 GLY A O 1
ATOM 6376 N N . HIS A 1 773 ? 7.222 -17.324 -14.002 1.00 94.25 773 HIS A N 1
ATOM 6377 C CA . HIS A 1 773 ? 6.361 -18.076 -14.918 1.00 94.25 773 HIS A CA 1
ATOM 6378 C C . HIS A 1 773 ? 4.896 -18.167 -14.448 1.00 94.25 773 HIS A C 1
ATOM 6380 O O . HIS A 1 773 ? 4.035 -18.558 -15.234 1.00 94.25 773 HIS A O 1
ATOM 6386 N N . SER A 1 774 ? 4.580 -17.807 -13.195 1.00 92.56 774 SER A N 1
ATOM 6387 C CA . SER A 1 774 ? 3.223 -17.937 -12.641 1.00 92.56 774 SER A CA 1
ATOM 6388 C C . SER A 1 774 ? 2.186 -17.094 -13.379 1.00 92.56 774 SER A C 1
ATOM 6390 O O . SER A 1 774 ? 1.061 -17.553 -13.534 1.00 92.56 774 SER A O 1
ATOM 6392 N N . TYR A 1 775 ? 2.569 -15.912 -13.881 1.00 92.81 775 TYR A N 1
ATOM 6393 C CA . TYR A 1 775 ? 1.706 -15.053 -14.708 1.00 92.81 775 TYR A CA 1
ATOM 6394 C C . TYR A 1 775 ? 1.193 -15.784 -15.956 1.00 92.81 775 TYR A C 1
ATOM 6396 O O . TYR A 1 775 ? 0.110 -15.512 -16.458 1.00 92.81 775 TYR A O 1
ATOM 6404 N N . PHE A 1 776 ? 1.979 -16.741 -16.451 1.00 93.75 776 PHE A N 1
ATOM 6405 C CA . PHE A 1 776 ? 1.702 -17.499 -17.664 1.00 93.75 776 PHE A CA 1
ATOM 6406 C C . PHE A 1 776 ? 1.179 -18.901 -17.371 1.00 93.75 776 PHE A C 1
ATOM 6408 O O . PHE A 1 776 ? 1.175 -19.731 -18.270 1.00 93.75 776 PHE A O 1
ATOM 6415 N N . CYS A 1 777 ? 0.745 -19.192 -16.144 1.00 91.44 777 CYS A N 1
ATOM 6416 C CA . CYS A 1 777 ? 0.113 -20.463 -15.810 1.00 91.44 777 CYS A CA 1
ATOM 6417 C C . CYS A 1 777 ? -1.414 -20.317 -15.911 1.00 91.44 777 CYS A C 1
ATOM 6419 O O . CYS A 1 777 ? -2.011 -19.732 -15.006 1.00 91.44 777 CYS A O 1
ATOM 6421 N N . PRO A 1 778 ? -2.080 -20.843 -16.962 1.00 87.38 778 PRO A N 1
ATOM 6422 C CA . PRO A 1 778 ? -3.528 -20.749 -17.066 1.00 87.38 778 PRO A CA 1
ATOM 6423 C C . PRO A 1 778 ? -4.196 -21.483 -15.910 1.00 87.38 778 PRO A C 1
ATOM 6425 O O . PRO A 1 778 ? -3.872 -22.632 -15.603 1.00 87.38 778 PRO A O 1
ATOM 6428 N N . THR A 1 779 ? -5.158 -20.814 -15.304 1.00 79.12 779 THR A N 1
ATOM 6429 C CA . THR A 1 779 ? -6.028 -21.333 -14.247 1.00 79.12 779 THR A CA 1
ATOM 6430 C C . THR A 1 779 ? -7.233 -22.086 -14.809 1.00 79.12 779 THR A C 1
ATOM 6432 O O . THR A 1 779 ? -7.837 -22.889 -14.104 1.00 79.12 779 THR A O 1
ATOM 6435 N N . THR A 1 780 ? -7.569 -21.867 -16.084 1.00 81.81 780 THR A N 1
ATOM 6436 C CA . THR A 1 780 ? -8.580 -22.641 -16.809 1.00 81.81 780 THR A CA 1
ATOM 6437 C C . THR A 1 780 ? -8.059 -24.038 -17.143 1.00 81.81 780 THR A C 1
ATOM 6439 O O . THR A 1 780 ? -6.849 -24.267 -17.226 1.00 81.81 780 THR A O 1
ATOM 6442 N N . GLU A 1 781 ? -8.957 -25.009 -17.327 1.00 80.19 781 GLU A N 1
ATOM 6443 C CA . GLU A 1 781 ? -8.561 -26.355 -17.769 1.00 80.19 781 GLU A CA 1
ATOM 6444 C C . GLU A 1 781 ? -7.967 -26.330 -19.180 1.00 80.19 781 GLU A C 1
ATOM 6446 O O . GLU A 1 781 ? -6.964 -26.995 -19.427 1.00 80.19 781 GLU A O 1
ATOM 6451 N N . GLN A 1 782 ? -8.531 -25.497 -20.056 1.00 87.69 782 GLN A N 1
ATOM 6452 C CA . GLN A 1 782 ? -8.069 -25.283 -21.420 1.00 87.69 782 GLN A CA 1
ATOM 6453 C C . GLN A 1 782 ? -8.136 -23.788 -21.776 1.00 87.69 782 GLN A C 1
ATOM 6455 O O . GLN A 1 782 ? -8.985 -23.050 -21.271 1.00 87.69 782 GLN A O 1
ATOM 6460 N N . VAL A 1 783 ? -7.208 -23.322 -22.608 1.00 90.00 783 VAL A N 1
ATOM 6461 C CA . VAL A 1 783 ? -7.175 -21.965 -23.159 1.00 90.00 783 VAL A CA 1
ATOM 6462 C C . VAL A 1 783 ? -7.807 -21.997 -24.548 1.00 90.00 783 VAL A C 1
ATOM 6464 O O . VAL A 1 783 ? -7.238 -22.562 -25.478 1.00 90.00 783 VAL A O 1
ATOM 6467 N N . ASP A 1 784 ? -8.987 -21.390 -24.690 1.00 84.56 784 ASP A N 1
ATOM 6468 C CA . ASP A 1 784 ? -9.729 -21.380 -25.962 1.00 84.56 784 ASP A CA 1
ATOM 6469 C C . ASP A 1 784 ? -9.122 -20.431 -27.011 1.00 84.56 784 ASP A C 1
ATOM 6471 O O . ASP A 1 784 ? -9.200 -20.681 -28.213 1.00 84.56 784 ASP A O 1
ATOM 6475 N N . ASP A 1 785 ? -8.542 -19.316 -26.559 1.00 90.69 785 ASP A N 1
ATOM 6476 C CA . ASP A 1 785 ? -7.956 -18.268 -27.401 1.00 90.69 785 ASP A CA 1
ATOM 6477 C C . ASP A 1 785 ? -6.624 -17.816 -26.786 1.00 90.69 785 ASP A C 1
ATOM 6479 O O . ASP A 1 785 ? -6.584 -16.966 -25.890 1.00 90.69 785 ASP A O 1
ATOM 6483 N N . GLU A 1 786 ? -5.532 -18.431 -27.249 1.00 92.81 786 GLU A N 1
ATOM 6484 C CA . GLU A 1 786 ? -4.174 -18.202 -26.734 1.00 92.81 786 GLU A CA 1
ATOM 6485 C C . GLU A 1 786 ? -3.717 -16.744 -26.891 1.00 92.81 786 GLU A C 1
ATOM 6487 O O . GLU A 1 786 ? -3.071 -16.202 -25.992 1.00 92.81 786 GLU A O 1
ATOM 6492 N N . GLN A 1 787 ? -4.134 -16.065 -27.967 1.00 92.31 787 GLN A N 1
ATOM 6493 C CA . GLN A 1 787 ? -3.788 -14.665 -28.210 1.00 92.31 787 GLN A CA 1
ATOM 6494 C C . GLN A 1 787 ? -4.489 -13.746 -27.206 1.00 92.31 787 GLN A C 1
ATOM 6496 O O . GLN A 1 787 ? -3.831 -12.928 -26.564 1.00 92.31 787 GLN A O 1
ATOM 6501 N N . LYS A 1 788 ? -5.809 -13.889 -27.017 1.00 92.44 788 LYS A N 1
ATOM 6502 C CA . LYS A 1 788 ? -6.538 -13.064 -26.035 1.00 92.44 788 LYS A CA 1
ATOM 6503 C C . LYS A 1 788 ? -6.080 -13.322 -24.605 1.00 92.44 788 LYS A C 1
ATOM 6505 O O . LYS A 1 788 ? -6.045 -12.388 -23.803 1.00 92.44 788 LYS A O 1
ATOM 6510 N N . TRP A 1 789 ? -5.768 -14.574 -24.276 1.00 93.81 789 TRP A N 1
ATOM 6511 C CA . TRP A 1 789 ? -5.222 -14.947 -22.974 1.00 93.81 789 TRP A CA 1
ATOM 6512 C C . TRP A 1 789 ? -3.895 -14.226 -22.710 1.00 93.81 789 TRP A C 1
ATOM 6514 O O . TRP A 1 789 ? -3.756 -13.545 -21.693 1.00 93.81 789 TRP A O 1
ATOM 6524 N N . TYR A 1 790 ? -2.972 -14.281 -23.667 1.00 94.00 790 TYR A N 1
ATOM 6525 C CA . TYR A 1 790 ? -1.678 -13.618 -23.571 1.00 94.00 790 TYR A CA 1
ATOM 6526 C C . TYR A 1 790 ? -1.788 -12.092 -23.515 1.00 94.00 790 TYR A C 1
ATOM 6528 O O . TYR A 1 790 ? -1.235 -11.473 -22.610 1.00 94.00 790 TYR A O 1
ATOM 6536 N N . GLU A 1 791 ? -2.558 -11.471 -24.415 1.00 92.94 791 GLU A N 1
ATOM 6537 C CA . GLU A 1 791 ? -2.776 -10.016 -24.425 1.00 92.94 791 GLU A CA 1
ATOM 6538 C C . GLU A 1 791 ? -3.346 -9.511 -23.096 1.00 92.94 791 GLU A C 1
ATOM 6540 O O . GLU A 1 791 ? -2.997 -8.423 -22.631 1.00 92.94 791 GLU A O 1
ATOM 6545 N N . ARG A 1 792 ? -4.217 -10.304 -22.460 1.00 93.00 792 ARG A N 1
ATOM 6546 C CA . ARG A 1 792 ? -4.768 -9.979 -21.146 1.00 93.00 792 ARG A CA 1
ATOM 6547 C C . ARG A 1 792 ? -3.678 -9.961 -20.074 1.00 93.00 792 ARG A C 1
ATOM 6549 O O . ARG A 1 792 ? -3.630 -8.979 -19.334 1.00 93.00 792 ARG A O 1
ATOM 6556 N N . ILE A 1 793 ? -2.821 -10.984 -20.024 1.00 93.75 793 ILE A N 1
ATOM 6557 C CA . ILE A 1 793 ? -1.689 -11.058 -19.083 1.00 93.75 793 ILE A CA 1
ATOM 6558 C C . ILE A 1 793 ? -0.739 -9.881 -19.316 1.00 93.75 793 ILE A C 1
ATOM 6560 O O . ILE A 1 793 ? -0.388 -9.162 -18.378 1.00 93.75 793 ILE A O 1
ATOM 6564 N N . ILE A 1 794 ? -0.371 -9.618 -20.574 1.00 95.12 794 ILE A N 1
ATOM 6565 C CA . ILE A 1 794 ? 0.537 -8.516 -20.897 1.00 95.12 794 ILE A CA 1
ATOM 6566 C C . ILE A 1 794 ? -0.056 -7.174 -20.469 1.00 95.12 794 ILE A C 1
ATOM 6568 O O . ILE A 1 794 ? 0.623 -6.384 -19.822 1.00 95.12 794 ILE A O 1
ATOM 6572 N N . ARG A 1 795 ? -1.330 -6.911 -20.770 1.00 94.50 795 ARG A N 1
ATOM 6573 C CA . ARG A 1 795 ? -1.962 -5.621 -20.470 1.00 94.50 795 ARG A CA 1
ATOM 6574 C C . ARG A 1 795 ? -2.199 -5.388 -18.979 1.00 94.50 795 ARG A C 1
ATOM 6576 O O . ARG A 1 795 ? -2.069 -4.248 -18.536 1.00 94.50 795 ARG A O 1
ATOM 6583 N N . LEU A 1 796 ? -2.639 -6.412 -18.248 1.00 92.69 796 LEU A N 1
ATOM 6584 C CA . LEU A 1 796 ? -3.131 -6.260 -16.875 1.00 92.69 796 LEU A CA 1
ATOM 6585 C C . LEU A 1 796 ? -2.088 -6.587 -15.808 1.00 92.69 796 LEU A C 1
ATOM 6587 O O . LEU A 1 796 ? -2.221 -6.091 -14.697 1.00 92.69 796 LEU A O 1
ATOM 6591 N N . GLU A 1 797 ? -1.071 -7.385 -16.130 1.00 92.69 797 GLU A N 1
ATOM 6592 C CA . GLU A 1 797 ? -0.110 -7.877 -15.137 1.00 92.69 797 GLU A CA 1
ATOM 6593 C C . GLU A 1 797 ? 1.314 -7.449 -15.499 1.00 92.69 797 GLU A C 1
ATOM 6595 O O . GLU A 1 797 ? 1.965 -6.748 -14.726 1.00 92.69 797 GLU A O 1
ATOM 6600 N N . ILE A 1 798 ? 1.782 -7.766 -16.713 1.00 94.31 798 ILE A N 1
ATOM 6601 C CA . ILE A 1 798 ? 3.167 -7.461 -17.110 1.00 94.31 798 ILE A CA 1
ATOM 6602 C C . ILE A 1 798 ? 3.375 -5.965 -17.343 1.00 94.31 798 ILE A C 1
ATOM 6604 O O . ILE A 1 798 ? 4.332 -5.398 -16.829 1.00 94.31 798 ILE A O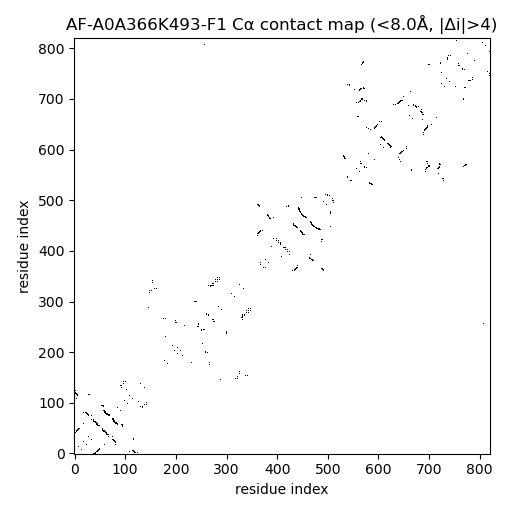 1
ATOM 6608 N N . ALA A 1 799 ? 2.496 -5.291 -18.086 1.00 93.44 799 ALA A N 1
ATOM 6609 C CA . ALA A 1 799 ? 2.659 -3.873 -18.390 1.00 93.44 799 ALA A CA 1
ATOM 6610 C C . ALA A 1 799 ? 2.668 -2.991 -17.129 1.00 93.44 799 ALA A C 1
ATOM 6612 O O . ALA A 1 799 ? 3.574 -2.163 -17.023 1.00 93.44 799 ALA A O 1
ATOM 6613 N N . PRO A 1 800 ? 1.746 -3.145 -16.155 1.00 92.94 800 PRO A N 1
ATOM 6614 C CA . PRO A 1 800 ? 1.845 -2.436 -14.880 1.00 92.94 800 PRO A CA 1
ATOM 6615 C C . PRO A 1 800 ? 3.144 -2.750 -14.130 1.00 92.94 800 PRO A C 1
ATOM 6617 O O . PRO A 1 800 ? 3.826 -1.820 -13.712 1.00 92.94 800 PRO A O 1
ATOM 6620 N N . LEU A 1 801 ? 3.549 -4.024 -14.058 1.00 91.56 801 LEU A N 1
ATOM 6621 C CA . LEU A 1 801 ? 4.793 -4.427 -13.395 1.00 91.56 801 LEU A CA 1
ATOM 6622 C C . LEU A 1 801 ? 6.032 -3.774 -14.026 1.00 91.56 801 LEU A C 1
ATOM 6624 O O . LEU A 1 801 ? 6.895 -3.262 -13.319 1.00 91.56 801 LEU A O 1
ATOM 6628 N N . LEU A 1 802 ? 6.123 -3.747 -15.359 1.00 91.56 802 LEU A N 1
ATOM 6629 C CA . LEU A 1 802 ? 7.233 -3.093 -16.054 1.00 91.56 802 LEU A CA 1
ATOM 6630 C C . LEU A 1 802 ? 7.234 -1.581 -15.837 1.00 91.56 802 LEU A C 1
ATOM 6632 O O . LEU A 1 802 ? 8.307 -0.992 -15.701 1.00 91.56 802 LEU A O 1
ATOM 6636 N N . ARG A 1 803 ? 6.049 -0.961 -15.779 1.00 89.81 803 ARG A N 1
ATOM 6637 C CA . ARG A 1 803 ? 5.912 0.455 -15.422 1.00 89.81 803 ARG A CA 1
ATOM 6638 C C . ARG A 1 803 ? 6.348 0.718 -13.989 1.00 89.81 803 ARG A C 1
ATOM 6640 O O . ARG A 1 803 ? 6.904 1.771 -13.745 1.00 89.81 803 ARG A O 1
ATOM 6647 N N . GLU A 1 804 ? 6.180 -0.213 -13.058 1.00 85.50 804 GLU A N 1
ATOM 6648 C CA . GLU A 1 804 ? 6.747 -0.074 -11.710 1.00 85.50 804 GLU A CA 1
ATOM 6649 C C . GLU A 1 804 ? 8.270 -0.264 -11.707 1.00 85.50 804 GLU A C 1
ATOM 6651 O O . GLU A 1 804 ? 9.000 0.516 -11.095 1.00 85.50 804 GLU A O 1
ATOM 6656 N N . TYR A 1 805 ? 8.774 -1.270 -12.427 1.00 87.12 805 TYR A N 1
ATOM 6657 C CA . TYR A 1 805 ? 10.208 -1.567 -12.518 1.00 87.12 805 TYR A CA 1
ATOM 6658 C C . TYR A 1 805 ? 11.008 -0.427 -13.150 1.00 87.12 805 TYR A C 1
ATOM 6660 O O . TYR A 1 805 ? 12.134 -0.140 -12.738 1.00 87.12 805 TYR A O 1
ATOM 6668 N N . TRP A 1 806 ? 10.414 0.239 -14.134 1.00 86.56 806 TRP A N 1
ATOM 6669 C CA . TRP A 1 806 ? 10.978 1.377 -14.840 1.00 86.56 806 TRP A CA 1
ATOM 6670 C C . TRP A 1 806 ? 10.041 2.585 -14.760 1.00 86.56 806 TRP A C 1
ATOM 6672 O O . TRP A 1 806 ? 9.711 3.187 -15.779 1.00 86.56 806 TRP A O 1
ATOM 6682 N N . PHE A 1 807 ? 9.664 2.953 -13.531 1.00 74.50 807 PHE A N 1
ATOM 6683 C CA . PHE A 1 807 ? 8.760 4.073 -13.225 1.00 74.50 807 PHE A CA 1
ATOM 6684 C C . PHE A 1 807 ? 9.138 5.386 -13.918 1.00 74.50 807 PHE A C 1
ATOM 6686 O O . PHE A 1 807 ? 8.277 6.074 -14.456 1.00 74.50 807 PHE A O 1
ATOM 6693 N N . ASP A 1 808 ? 10.436 5.688 -13.992 1.00 73.25 808 ASP A N 1
ATOM 6694 C CA . ASP A 1 808 ? 10.946 6.899 -14.643 1.00 73.25 808 ASP A CA 1
ATOM 6695 C C . ASP A 1 808 ? 11.325 6.697 -16.131 1.00 73.25 808 ASP A C 1
ATOM 6697 O O . ASP A 1 808 ? 11.954 7.570 -16.722 1.00 73.25 808 ASP A O 1
ATOM 6701 N N . GLN A 1 809 ? 11.028 5.548 -16.757 1.00 79.31 809 GLN A N 1
ATOM 6702 C CA . GLN A 1 809 ? 11.406 5.252 -18.153 1.00 79.31 809 GLN A CA 1
ATOM 6703 C C . GLN A 1 809 ? 10.230 4.668 -18.956 1.00 79.31 809 GLN A C 1
ATOM 6705 O O . GLN A 1 809 ? 10.342 3.587 -19.536 1.00 79.31 809 GLN A O 1
ATOM 6710 N N . GLU A 1 810 ? 9.111 5.398 -19.030 1.00 80.50 810 GLU A N 1
ATOM 6711 C CA . GLU A 1 810 ? 7.915 4.970 -19.778 1.00 80.50 810 GLU A CA 1
ATOM 6712 C C . GLU A 1 810 ? 8.211 4.599 -21.240 1.00 80.50 810 GLU A C 1
ATOM 6714 O O . GLU A 1 810 ? 7.687 3.600 -21.726 1.00 80.50 810 GLU A O 1
ATOM 6719 N N . ASP A 1 811 ? 9.090 5.336 -21.930 1.00 86.19 811 ASP A N 1
ATOM 6720 C CA . ASP A 1 811 ? 9.461 5.035 -23.322 1.00 86.19 811 ASP A CA 1
ATOM 6721 C C . ASP A 1 811 ? 10.130 3.663 -23.461 1.00 86.19 811 ASP A C 1
ATOM 6723 O O . ASP A 1 811 ? 9.809 2.903 -24.372 1.00 86.19 811 ASP A O 1
ATOM 6727 N N . LYS A 1 812 ? 11.009 3.305 -22.515 1.00 85.81 812 LYS A N 1
ATOM 6728 C CA . LYS A 1 812 ? 11.644 1.981 -22.469 1.00 85.81 812 LYS A CA 1
ATOM 6729 C C . LYS A 1 812 ? 10.606 0.891 -22.220 1.00 85.81 812 LYS A C 1
ATOM 6731 O O . LYS A 1 812 ? 10.683 -0.178 -22.817 1.00 85.81 812 LYS A O 1
ATOM 6736 N N . VAL A 1 813 ? 9.643 1.149 -21.335 1.00 87.44 813 VAL A N 1
ATOM 6737 C CA . VAL A 1 813 ? 8.561 0.199 -21.055 1.00 87.44 813 VAL A CA 1
ATOM 6738 C C . VAL A 1 813 ? 7.702 -0.010 -22.296 1.00 87.44 813 VAL A C 1
ATOM 6740 O O . VAL A 1 813 ? 7.436 -1.152 -22.650 1.00 87.44 813 VAL A O 1
ATOM 6743 N N . ASN A 1 814 ? 7.321 1.064 -22.988 1.00 90.00 814 ASN A N 1
ATOM 6744 C CA . ASN A 1 814 ? 6.556 0.974 -24.229 1.00 90.00 814 ASN A CA 1
ATOM 6745 C C . ASN A 1 814 ? 7.342 0.219 -25.313 1.00 90.00 814 ASN A C 1
ATOM 6747 O O . ASN A 1 814 ? 6.786 -0.681 -25.928 1.00 90.00 814 ASN A O 1
ATOM 6751 N N . GLU A 1 815 ? 8.644 0.480 -25.473 1.00 91.44 815 GLU A N 1
ATOM 6752 C CA . GLU A 1 815 ? 9.497 -0.255 -26.418 1.00 91.44 815 GLU A CA 1
ATOM 6753 C C . GLU A 1 815 ? 9.573 -1.757 -26.101 1.00 91.44 815 GLU A C 1
ATOM 6755 O O . GLU A 1 815 ? 9.572 -2.584 -27.011 1.00 91.44 815 GLU A O 1
ATOM 6760 N N . LEU A 1 816 ? 9.652 -2.130 -24.821 1.00 90.62 816 LEU A N 1
ATOM 6761 C CA . LEU A 1 816 ? 9.654 -3.533 -24.405 1.00 90.62 816 LEU A CA 1
ATOM 6762 C C . LEU A 1 816 ? 8.287 -4.194 -24.609 1.00 90.62 816 LEU A C 1
ATOM 6764 O O . LEU A 1 816 ? 8.238 -5.354 -25.007 1.00 90.62 816 LEU A O 1
ATOM 6768 N N . LEU A 1 817 ? 7.195 -3.466 -24.365 1.00 91.06 817 LEU A N 1
ATOM 6769 C CA . LEU A 1 817 ? 5.834 -3.958 -24.577 1.00 91.06 817 LEU A CA 1
ATOM 6770 C C . LEU A 1 817 ? 5.494 -4.109 -26.063 1.00 91.06 817 LEU A C 1
ATOM 6772 O O . LEU A 1 817 ? 4.840 -5.080 -26.416 1.00 91.06 817 LEU A O 1
ATOM 6776 N N . ASP A 1 818 ? 5.983 -3.221 -26.931 1.00 87.31 818 ASP A N 1
ATOM 6777 C CA . ASP A 1 818 ? 5.784 -3.298 -28.386 1.00 87.31 818 ASP A CA 1
ATOM 6778 C C . ASP A 1 818 ? 6.457 -4.534 -29.020 1.00 87.31 818 ASP A C 1
ATOM 6780 O O . ASP A 1 818 ? 6.161 -4.895 -30.161 1.00 87.31 818 ASP A O 1
ATOM 6784 N N . ARG A 1 819 ? 7.384 -5.181 -28.299 1.00 80.62 819 ARG A N 1
ATOM 6785 C CA . ARG A 1 819 ? 8.068 -6.411 -28.730 1.00 80.62 819 ARG A CA 1
ATOM 6786 C C . ARG A 1 819 ? 7.301 -7.695 -28.375 1.00 80.62 819 ARG A C 1
ATOM 6788 O O . ARG A 1 819 ? 7.686 -8.753 -28.874 1.00 80.62 819 ARG A O 1
ATOM 6795 N N . LEU A 1 820 ? 6.259 -7.619 -27.537 1.00 83.44 820 LEU A N 1
ATOM 6796 C CA . LEU A 1 820 ? 5.385 -8.740 -27.146 1.00 83.44 820 LEU A CA 1
ATOM 6797 C C . LEU A 1 820 ? 4.165 -8.837 -28.080 1.00 83.44 820 LEU A C 1
ATOM 6799 O O . LEU A 1 820 ? 3.847 -9.960 -28.568 1.00 83.44 820 LEU A O 1
#

InterPro domains:
  IPR002740 EVE domain [PF01878] (3-131)
  IPR003593 AAA+ ATPase domain [SM00382] (559-722)
  IPR011704 ATPase, dynein-related, AAA domain [PF07728] (562-716)
  IPR015947 PUA-like superfamily [SSF88697] (1-134)
  IPR027417 P-loop containing nucleoside triphosphate hydrolase [G3DSA:3.40.50.300] (545-730)
  IPR027417 P-loop containing nucleoside triphosphate hydrolase [SSF52540] (524-723)
  IPR052934 Methylated DNA Recognition and Restriction Enzymes [PTHR37291] (363-818)
  IPR059470 Domain of unknown function DUF8426 [PF28530] (372-495)
  IPR060524 McrB, alpha-helical lid domain [PF28529] (749-813)

pLDDT: mean 85.24, std 14.33, range [20.38, 98.0]

Sequence (820 aa):
MGNWIFQGNPKQFDVDTYIENNEIVDWNIRQKQFLDEVQVGDKVFIWRSDGGNKNTGGVIAFCEIVSEPYEDDENDKVDLRILEKRLAPDTGMLLRHELKELPEITNLMIFRMPQNTNYRLTDEEFERLYQLWESPEKLAEKLNMSIVEKYLHFFKDHAENWFENNTDYLQESYQFFSHFKQKDHLNTMEWEDVQELGEHINSFRMALAKKRALGNPNASIEHYRKSFNYLIHGTEPLKRRMDQFVHHEDYKLFGFGYSVVSELIGNIFPEEFCFYNQRDRVAAENILELTPGYARGDTFGEKFIKFQECLKENGIVEKYLEVVGKQTSLPIFYEIDQFFSYLFENFGKKETVIAEEETIPQYWLLAAGEGNFMWGDFKENEHIAIGWDELGDLKAYGSKREIMEALKELYEVDYNPSNDALANYQFANEISVGDYVLIKRGTHKLIGYGKIVSEYKFDPARESFKSLRKVEWISLGEWDVETLHNKTLTNITPYDEYLERLLASIGKEGKTVYPTSEDNSSSVKESEKETIPYTHEQLLSEVFMTQDKVEDILETLDYKKNIILQGPPGVGKTFVAKRLAYLHMGTKDDSKVEMLQFHQSYSYEDFIRGYKPNTQGHFTLKDGIFYSFCKKAIEDQDNNYYMIIDEINRGNLSKIFGELMMLIEADKRGNKFAVKLAYSEGEETFYIPKNLYLIGTMNTADRSLALVDYALRRRFSFINLEPAFHTEQFHDYLINKGISQGFIDKLIAGIMDINQAITNDMINLGKGYEIGHSYFCPTTEQVDDEQKWYERIIRLEIAPLLREYWFDQEDKVNELLDRL

Foldseek 3Di:
DWEKEFEDACLVDVPLVQLVPDQKDKGFDPPPVCLVVDDFFYKYFYWYDCNPPPFQIATFFIWTWHDRFDDDPNTTITMTGTPDGHNDVVSLTGIPVLQCLALQAVPAVCNVPVPDGMGTDDPSNRVVVVVCVVPVVVSVVLSPDALLLRLLLVVLVCVQVLCVVPVPLLVVLLVLLQQVLDLVCLVVPDLVNVLVLLVNAPLNVPVQLSCQQRVDDPDDSVLSSQQSCQQRVNPDDNLVSLQCLCPPPSRDGFSCFLQNSQRSCCSNPVQQFARDDPLLCCLVCVSSVFDQPDDPPQDSSRSRVSVSVSCVVVVSQVSSCVNNNDNDPDHSNVSVNSSSVVCCVSPVPDDPDDDDDPDDAWEKEAECDDQNPNVVVCVVVQKDFDWPCVVPDLVVDPDLVSLQVVVCVVVVDPAGPSLVSVQSCCLQPVHDQQHKYWYDRAFFKTFFIWGFHDHWAAQPVDPTRRIMTGTDTPAGDIFGHHTHDPGRMDTCRVVVARVQRVCVRRVHHDDDDDDDDDDDDDDDDDDPDPWAFAEPVNLVLVALDDPVLLVVVLVQCLQQLFAEEEFAPALCQVVNQQSSLRHNQRTNDCVQEAEDEDAAPQALCQAAWDFDQDSVRDTDIDGHPNNVSQVVCVVVVVGAHEYEYEQVLNYPVCGNCPPCLVQLGLVCFDPVNWDADPPRDDPDTDGRHNRYGYYYYHQPQPPVRDDDPVSVCVNYHYDYRAASLPGVSLVVQQVQQVDDPVLSVLVSVLLVVVQVVQQVCVRQHHRSHRDHCNLVRDPDSHDPDSVVSVVCSCVPPVLVSLCVSCVSCVVVSVVSSVSD

Mean predicted aligned error: 20.28 Å

Secondary structure (DSSP, 8-state):
--EEEEEE-TTTS-HHHHHHH-SEEEEE---GGGTTT--TT-EEEEEE--TTSTT--EEEEEEEE-S--EEETTEEEEEEEEEEE--SGGGT-EEHHHHHT-TTTTT-HHHH-TT-SEEEE-HHHHHHHHHHHH-HHHHHHHHTS-HHHHHHHHHHHHHHHHHHHHHHHHHHHHHHHHHHT-HHHHHH--HHHHHHGGGS-GGG-SHHHHHHHHSS-SS-HHHHHHHHHHHHH-SS-HHHHHHHHHH-TTT--TT--HHHHHHHHHHHSTTT----SHHHHIIIIIIS-------TT--HHHHHHHHHHHHHHTTHHHHHHHHT---SSS-HHHHHHHHHHHHHHHHTT-----S---PPPPEEEEE-SGGGTTHHHHHHHTEEEE--GGG--GGG-SSHHHHHHHHHHHHT-SS--HHHHHHHHHHHHT--TT-EEEEESTTSEEEEEEEE-S--EE-TTSSS--EEEEEEEEEEEEEE-SPPPSSSEEE-TT-HHHHHHHHHHTT---S-----PPP-----------PEE--HHHHHHHSS--HHHHHHHHHHHHHHSEEEEEESTTS-HHHHHHHHHHHHHTEE-GGGEEEEE--TT--HHHHTEEEEE-TTS-EEEEE-HHHHHHHHHHH-TTS-EEEEEETGGGS-HHHHHGGGGTTTSGGG-SGGG-B--TT--TT--B---TTEEEEEEEESS-TTS----HHHHTTSEEEE----TT-HHHHHHHHHTT--HHHHHHHHHHHHHHHHHHHH-TTTT-GGGPPPGGGG--SSSS-S-HHHHHHHHIIIIIHHHHHHHTTT-HHHHHHHHTT-

Nearest PDB structures (foldseek):
  6ut6-assembly1_C  TM=9.502E-01  e=5.693E-31  Escherichia coli K-12
  6hz4-assembly1_D  TM=9.610E-01  e=1.627E-30  Escherichia coli K-12
  6ut6-assembly1_B  TM=9.294E-01  e=2.773E-29  Escherichia coli K-12
  6ut4-assembly1_D  TM=7.867E-01  e=2.189E-19  Thermococcus gammatolerans
  6ut3-assembly1_D  TM=7.440E-01  e=1.610E-18  Thermococcus gammatolerans EJ3

Organism: Cytobacillus firmus (NCBI:txid1399)

Radius of gyration: 33.36 Å; Cα contacts (8 Å, |Δi|>4): 1271; chains: 1; bounding box: 88×83×70 Å